Protein AF-A0A1J1IM31-F1 (afdb_monomer_lite)

Foldseek 3Di:
DVVVVLLVLLQVVVVVVVPDPFAAAEEQAQCVLCVVVVDDDQCSCVRRVHHAAHRNDNAHQAEFEDAAFFQDFAQDPVRDTGQLHALLRGDLVNRLVRNLVSCCPRVVDLQRQHAYEYEDDREDLQLVPQDDVSVVNLVVLLVVLCVVPVPDDSVVSSVVSRVSRNVRSCVNLLVSLVSNCVSRVNYQYDYAQPPPQPDDLVDLARDPVSLVVLLVVLSNLLSGQEGEHELAAAPPHDLSSSLSSLLNSLLSRQVSQPPPDPDRRAYEYEYEQAHPHPLHGDDSSSVSSNQCSCVVSDHSYYYYHHDPQSVDQAHPVRHGDPDPDDPPPDPDPVNVVVVVVPDDDDFDFFKWWQFPVDNVDDTQTDRAQKEFAFQAFDPPDDCPRYHYHHDDPPDPPVCNVQTHNTAKMKGFDDDDPPDPVVVVDSDDDPGWIKIAGQGQQFKAWVNRTDHHGDMWTDFAQIFIADVPRGTTGMHGPDDDPCVVVDDPVDSQFWDWADFPDQDPQATKTWIAGRPPRAIKIKGKHWDDDDPVDPDPDPPVVLVVVLVVLLVPDDDLAAWHWDDWDDDPTIIITITHDFALAFQQCVQQPPDPVHSAADLLVLLLLLLLVLVQLVSCVVVQKQQLADARNQWTFRHNDPQTGIYGHDSSVMDRNPDDFDFDQDYDLLLFALVNVVRGGDDSLRVLLSSLQRLVCNQHVDGQFACVVPPDHRNVCRLVLPGDCPDPSSPPPDPQSVVLSPLSSDNDSVSHDDSVVSCVGPSNPDPVSVVSNVVVVVVPPPPDDDDDDDPPDPPPPPPPDDDDDDDDDDDDDDDDDDDDDLDADDPVLVVLLVVLVVQFDWDWADEVNDIFTKGFQQSSLVRLCPDPCCDDPNHCDVDSVSVQVVVQSVLVNQQKWWKDKDFDDPVVVVVPPPPPDDDDDDDDDDDDDDDDDDDDDDDDDDDDDDDPDPDDWTWIHIYHDPDTGGDNDGGTMMTGDDDDDDPVVVVVVVVVVVVVVVVVCLVVDDPVVVVVVVVVVVVVVVVVVVVVVVVVVQVVVQVVVCVVVVNFKRKGAFFQPPDPDDPVCSGPPRIDIDGDDDDDDDDDDDDDDDDDDYDDDDDDDDDDDDDDDDDDDDDDDDDDDDDYDDDDDDDDDDDDDDDDDDDDDDDDDDDDDDDDDDDDDPPRRTDTDDDDPPDDDD

Sequence (1174 aa):
MKIVLIARGLTWLLIELTIVSGFEVYWNIPSFMCKKHQFDFTSLVKNYDILQNEQDNFQGEKITILYDPGMFPALGTNNEKRNGGIPQEGNLTKHLTVYRQHIEELVPDINNNGLVIIDFESWRPIFRQNFGTLTPYKDVSYQIEKQRHPFWPKPYYEAEAVKRFESAGRKYVEETLKLSKLLRPYAKWGYYAFPYCFNKGQNAFCPREVKAENDRMGWMFFHSDMVLPSVYLNEKMKPQERQSMVSARIQEAIRASKSYSRKQKEVYVYIRYVYTDSRKVLSESDLLMVFQSAKSQGANGIILWGSSYDLSSRNRNGKALPELPETQEILTDDDSENLFSQSLSLSTVWAKLYFLPNPKVSVFELRNNKAWIGRDAPSNESTENIDVFVFHDQIPSKYIDRISKCHFTIEREPKESNSFCARESSEKDMSPATLSCAGRNGIFINDEKLLMGEKRMLAHNDIIKLSNYELFRFHYENTPSELHTLPKSCLSKYYIGMQIGSGGCGIVRLIQNLKTSEKFAMKVIRKEINPMVLNRVANNSKILNEVKIMKKLSHFHVLSLIDTFETPECVYIVMEYMEGRDLLHRITQFDPNRKYLSEKDAKFFFLQICRGLKYLHDSFVTHRDIKPDNILLASNDADPLVKISDFGLSKFVALDSMQTVCGTQLYVAPEVLMGGVYTSKVDMWSLGVLLFAMLSGSVPFCDAYGPPDVTTQIKEAKYSFKSRLWNDVSRPAKDLIRKLIQKEPEKRLTIDEVLSHPWLKCLKTISRVQKLYNFNETVVDETEDAELETTLLRKMSGKEKRSSKKKKDEYKDGDEETEKPNKMEFKVAKWLRKNVQVKKTKFLNHNVEYFASGKALDALMSSKFAEGENCLFQNRQSAIDYLDLMLTHKFFHRAKKVPVSEHELKGRSKERTKDQDKDRDIKIKETDAESSHAEEKAEKSEVAPEKKKRKIRLEMHPQQIFIDQLHEPYVWIYDPIPMHYWIFGTLVVIGAIVICLFPLWPPQLRTGVYYLSMTAAGFLVFLLALVILRFILFCIIWIVSGGKHHFWFLPNLTEDVGFIDSFKPLYKHEYKDGSENKKHKKDKTKKKKKESDDEDAPQEKSNKKSKNIEIEEAEESELRQRKGGEVKKAKDEKEEEVKTDEVKNSESESSDSQRSSTGKDFEILEAEEDEDEP

pLDDT: mean 70.59, std 24.36, range [22.34, 98.38]

Radius of gyration: 44.46 Å; chains: 1; bounding box: 105×117×153 Å

Structure (mmCIF, N/CA/C/O backbone):
data_AF-A0A1J1IM31-F1
#
_entry.id   AF-A0A1J1IM31-F1
#
loop_
_atom_site.group_PDB
_atom_site.id
_atom_site.type_symbol
_atom_site.label_atom_id
_atom_site.label_alt_id
_atom_site.label_comp_id
_atom_site.label_asym_id
_atom_site.label_entity_id
_atom_site.label_seq_id
_atom_site.pdbx_PDB_ins_code
_atom_site.Cartn_x
_atom_site.Cartn_y
_atom_site.Cartn_z
_atom_site.occupancy
_atom_site.B_iso_or_equiv
_atom_site.auth_seq_id
_atom_site.auth_comp_id
_atom_site.auth_asym_id
_atom_site.auth_atom_id
_atom_site.pdbx_PDB_model_num
ATOM 1 N N . MET A 1 1 ? 16.036 6.952 15.002 1.00 33.25 1 MET A N 1
ATOM 2 C CA . MET A 1 1 ? 15.791 7.789 16.202 1.00 33.25 1 MET A CA 1
ATOM 3 C C . MET A 1 1 ? 15.367 9.225 15.871 1.00 33.25 1 MET A C 1
ATOM 5 O O . MET A 1 1 ? 14.171 9.454 15.906 1.00 33.25 1 MET A O 1
ATOM 9 N N . LYS A 1 2 ? 16.237 10.177 15.473 1.00 38.31 2 LYS A N 1
ATOM 10 C CA . LYS A 1 2 ? 15.825 11.599 15.297 1.00 38.31 2 LYS A CA 1
ATOM 11 C C . LYS A 1 2 ? 14.635 11.840 14.343 1.00 38.31 2 LYS A C 1
ATOM 13 O O . LYS A 1 2 ? 13.793 12.661 14.662 1.00 38.31 2 LYS A O 1
ATOM 18 N N . ILE A 1 3 ? 14.475 11.071 13.260 1.00 42.56 3 ILE A N 1
ATOM 19 C CA . ILE A 1 3 ? 13.279 11.149 12.382 1.00 42.56 3 ILE A CA 1
ATOM 20 C C . ILE A 1 3 ? 11.983 10.732 13.116 1.00 42.56 3 ILE A C 1
ATOM 22 O O . ILE A 1 3 ? 10.925 11.300 12.879 1.00 42.56 3 ILE A O 1
ATOM 26 N N . VAL A 1 4 ? 12.068 9.795 14.065 1.00 40.09 4 VAL A N 1
ATOM 27 C CA . VAL A 1 4 ? 10.941 9.394 14.929 1.00 40.09 4 VAL A CA 1
ATOM 28 C C . VAL A 1 4 ? 10.645 10.469 15.983 1.00 40.09 4 VAL A C 1
ATOM 30 O O . VAL A 1 4 ? 9.494 10.643 16.357 1.00 40.09 4 VAL A O 1
ATOM 33 N N . LEU A 1 5 ? 11.648 11.243 16.420 1.00 39.81 5 LEU A N 1
ATOM 34 C CA . LEU A 1 5 ? 11.419 12.430 17.254 1.00 39.81 5 LEU A CA 1
ATOM 35 C C . LEU A 1 5 ? 10.743 13.563 16.463 1.00 39.81 5 LEU A C 1
ATOM 37 O O . LEU A 1 5 ? 9.848 14.197 17.004 1.00 39.81 5 LEU A O 1
ATOM 41 N N . ILE A 1 6 ? 11.068 13.752 15.175 1.00 47.41 6 ILE A N 1
ATOM 42 C CA . ILE A 1 6 ? 10.301 14.655 14.291 1.00 47.41 6 ILE A CA 1
ATOM 43 C C . ILE A 1 6 ? 8.835 14.204 14.216 1.00 47.41 6 ILE A C 1
ATOM 45 O O . ILE A 1 6 ? 7.936 15.019 14.390 1.00 47.41 6 ILE A O 1
ATOM 49 N N . ALA A 1 7 ? 8.585 12.907 14.002 1.00 39.25 7 ALA A N 1
ATOM 50 C CA . ALA A 1 7 ? 7.225 12.368 13.975 1.00 39.25 7 ALA A CA 1
ATOM 51 C C . ALA A 1 7 ? 6.497 12.560 15.325 1.00 39.25 7 ALA A C 1
ATOM 53 O O . ALA A 1 7 ? 5.333 12.942 15.346 1.00 39.25 7 ALA A O 1
ATOM 54 N N . ARG A 1 8 ? 7.191 12.390 16.459 1.00 42.47 8 ARG A N 1
ATOM 55 C CA . ARG A 1 8 ? 6.647 12.665 17.802 1.00 42.47 8 ARG A CA 1
ATOM 56 C C . ARG A 1 8 ? 6.399 14.152 18.091 1.00 42.47 8 ARG A C 1
ATOM 58 O O . ARG A 1 8 ? 5.461 14.442 18.815 1.00 42.47 8 ARG A O 1
ATOM 65 N N . GLY A 1 9 ? 7.158 15.084 17.514 1.00 41.62 9 GLY A N 1
ATOM 66 C CA . GLY A 1 9 ? 6.795 16.511 17.535 1.00 41.62 9 GLY A CA 1
ATOM 67 C C . GLY A 1 9 ? 5.565 16.803 16.663 1.00 41.62 9 GLY A C 1
ATOM 68 O O . GLY A 1 9 ? 4.715 17.624 17.002 1.00 41.62 9 GLY A O 1
ATOM 69 N N . LEU A 1 10 ? 5.412 16.063 15.559 1.00 42.75 10 LEU A N 1
ATOM 70 C CA . LEU A 1 10 ? 4.248 16.167 14.682 1.00 42.75 10 LEU A CA 1
ATOM 71 C C . LEU A 1 10 ? 2.947 15.618 15.296 1.00 42.75 10 LEU A C 1
ATOM 73 O O . LEU A 1 10 ? 1.899 16.063 14.845 1.00 42.75 10 LEU A O 1
ATOM 77 N N . THR A 1 11 ? 2.942 14.731 16.307 1.00 43.72 11 THR A N 1
ATOM 78 C CA . THR A 1 11 ? 1.663 14.283 16.915 1.00 43.72 11 THR A CA 1
ATOM 79 C C . THR A 1 11 ? 0.919 15.434 17.574 1.00 43.72 11 THR A C 1
ATOM 81 O O . THR A 1 11 ? -0.252 15.644 17.273 1.00 43.72 11 THR A O 1
ATOM 84 N N . TRP A 1 12 ? 1.588 16.199 18.442 1.00 40.97 12 TRP A N 1
ATOM 85 C CA . TRP A 1 12 ? 0.966 17.306 19.172 1.00 40.97 12 TRP A CA 1
ATOM 86 C C . TRP A 1 12 ? 0.454 18.379 18.202 1.00 40.97 12 TRP A C 1
ATOM 88 O O . TRP A 1 12 ? -0.696 18.808 18.285 1.00 40.97 12 TRP A O 1
ATOM 98 N N . LEU A 1 13 ? 1.265 18.713 17.192 1.00 41.03 13 LEU A N 1
ATOM 99 C CA . LEU A 1 13 ? 0.880 19.670 16.160 1.00 41.03 13 LEU A CA 1
ATOM 100 C C . LEU A 1 13 ? -0.269 19.166 15.274 1.00 41.03 13 LEU A C 1
ATOM 102 O O . LEU A 1 13 ? -1.163 19.934 14.935 1.00 41.03 13 LEU A O 1
ATOM 106 N N . LEU A 1 14 ? -0.280 17.894 14.873 1.00 42.75 14 LEU A N 1
ATOM 107 C CA . LEU A 1 14 ? -1.375 17.364 14.058 1.00 42.75 14 LEU A CA 1
ATOM 108 C C . LEU A 1 14 ? -2.669 17.248 14.873 1.00 42.75 14 LEU A C 1
ATOM 110 O O . LEU A 1 14 ? -3.733 17.515 14.323 1.00 42.75 14 LEU A O 1
ATOM 114 N N . ILE A 1 15 ? -2.601 16.992 16.182 1.00 44.00 15 ILE A N 1
ATOM 115 C CA . ILE A 1 15 ? -3.758 17.069 17.091 1.00 44.00 15 ILE A CA 1
ATOM 116 C C . ILE A 1 15 ? -4.345 18.495 17.140 1.00 44.00 15 ILE A C 1
ATOM 118 O O . ILE A 1 15 ? -5.556 18.640 16.982 1.00 44.00 15 ILE A O 1
ATOM 122 N N . GLU A 1 16 ? -3.531 19.556 17.241 1.00 38.66 16 GLU A N 1
ATOM 123 C CA . GLU A 1 16 ? -4.034 20.942 17.105 1.00 38.66 16 GLU A CA 1
ATOM 124 C C . GLU A 1 16 ? -4.621 21.241 15.709 1.00 38.66 16 GLU A C 1
ATOM 126 O O . GLU A 1 16 ? -5.531 22.062 15.557 1.00 38.66 16 GLU A O 1
ATOM 131 N N . LEU A 1 17 ? -4.108 20.598 14.654 1.00 41.69 17 LEU A N 1
ATOM 132 C CA . LEU A 1 17 ? -4.466 20.918 13.271 1.00 41.69 17 LEU A CA 1
ATOM 133 C C . LEU A 1 17 ? -5.601 20.059 12.673 1.00 41.69 17 LEU A C 1
ATOM 135 O O . LEU A 1 17 ? -6.150 20.482 11.652 1.00 41.69 17 LEU A O 1
ATOM 139 N N . THR A 1 18 ? -6.004 18.933 13.268 1.00 39.03 18 THR A N 1
ATOM 140 C CA . THR A 1 18 ? -6.942 17.953 12.655 1.00 39.03 18 THR A CA 1
ATOM 141 C C . THR A 1 18 ? -8.434 18.168 12.950 1.00 39.03 18 THR A C 1
ATOM 143 O O . THR A 1 18 ? -9.268 17.357 12.557 1.00 39.03 18 THR A O 1
ATOM 146 N N . ILE A 1 19 ? -8.823 19.307 13.534 1.00 40.06 19 ILE A N 1
ATOM 147 C CA . ILE A 1 19 ? -10.242 19.656 13.774 1.00 40.06 19 ILE A CA 1
ATOM 148 C C . ILE A 1 19 ? -11.024 19.952 12.464 1.00 40.06 19 ILE A C 1
ATOM 150 O O . ILE A 1 19 ? -12.250 20.045 12.474 1.00 40.06 19 ILE A O 1
ATOM 154 N N . VAL A 1 20 ? -10.351 20.079 11.311 1.00 35.28 20 VAL A N 1
ATOM 155 C CA . VAL A 1 20 ? -10.982 20.411 10.017 1.00 35.28 20 VAL A CA 1
ATOM 156 C C . VAL A 1 20 ? -10.541 19.445 8.917 1.00 35.28 20 VAL A C 1
ATOM 158 O O . VAL A 1 20 ? -9.349 19.269 8.678 1.00 35.28 20 VAL A O 1
ATOM 161 N N . SER A 1 21 ? -11.510 18.872 8.202 1.00 49.94 21 SER A N 1
ATOM 162 C CA . SER A 1 21 ? -11.290 17.981 7.057 1.00 49.94 21 SER A CA 1
ATOM 163 C C . SER A 1 21 ? -10.630 18.688 5.865 1.00 49.94 21 SER A C 1
ATOM 165 O O . SER A 1 21 ? -11.084 19.763 5.468 1.00 49.94 21 SER A O 1
ATOM 167 N N . GLY A 1 22 ? -9.653 18.035 5.222 1.00 66.00 22 GLY A N 1
ATOM 168 C CA . GLY A 1 22 ? -9.114 18.452 3.916 1.00 66.00 22 GLY A CA 1
ATOM 169 C C . GLY A 1 22 ? -7.699 19.046 3.909 1.00 66.00 22 GLY A C 1
ATOM 170 O O . GLY A 1 22 ? -7.373 19.773 2.970 1.00 66.00 22 GLY A O 1
ATOM 171 N N . PHE A 1 23 ? -6.872 18.755 4.920 1.00 84.19 23 PHE A N 1
ATOM 172 C CA . PHE A 1 23 ? -5.430 19.030 4.902 1.00 84.19 23 PHE A CA 1
ATOM 173 C C . PHE A 1 23 ? -4.646 17.726 5.104 1.00 84.19 23 PHE A C 1
ATOM 175 O O . PHE A 1 23 ? -4.686 17.150 6.186 1.00 84.19 23 PHE A O 1
ATOM 182 N N . GLU A 1 24 ? -3.959 17.254 4.065 1.00 89.12 24 GLU A N 1
ATOM 183 C CA . GLU A 1 24 ? -3.308 15.935 4.026 1.00 89.12 24 GLU A CA 1
ATOM 184 C C . GLU A 1 24 ? -1.781 16.049 4.202 1.00 89.12 24 GLU A C 1
ATOM 186 O O . GLU A 1 24 ? -1.152 16.982 3.699 1.00 89.12 24 GLU A O 1
ATOM 191 N N . VAL A 1 25 ? -1.139 15.082 4.861 1.00 89.38 25 VAL A N 1
ATOM 192 C CA . VAL A 1 25 ? 0.332 15.006 4.930 1.00 89.38 25 VAL A CA 1
ATOM 193 C C . VAL A 1 25 ? 0.784 13.696 4.306 1.00 89.38 25 VAL A C 1
ATOM 195 O O . VAL A 1 25 ? 0.354 12.637 4.738 1.00 89.38 25 VAL A O 1
ATOM 198 N N . TYR A 1 26 ? 1.653 13.754 3.300 1.00 92.06 26 TYR A N 1
ATOM 199 C CA . TYR A 1 26 ? 2.140 12.591 2.559 1.00 92.06 26 TYR A CA 1
ATOM 200 C C . TYR A 1 26 ? 3.594 12.264 2.898 1.00 92.06 26 TYR A C 1
ATOM 202 O O . TYR A 1 26 ? 4.446 13.153 2.976 1.00 92.06 26 TYR A O 1
ATOM 210 N N . TRP A 1 27 ? 3.900 10.975 3.016 1.00 90.69 27 TRP A N 1
ATOM 211 C CA . TRP A 1 27 ? 5.242 10.451 3.227 1.00 90.69 27 TRP A CA 1
ATOM 212 C C . TRP A 1 27 ? 5.886 10.007 1.911 1.00 90.69 27 TRP A C 1
ATOM 214 O O . TRP A 1 27 ? 5.478 9.025 1.295 1.00 90.69 27 TRP A O 1
ATOM 224 N N . ASN A 1 28 ? 6.938 10.710 1.493 1.00 92.81 28 ASN A N 1
ATOM 225 C CA . ASN A 1 28 ? 7.751 10.381 0.321 1.00 92.81 28 ASN A CA 1
ATOM 226 C C . ASN A 1 28 ? 9.252 10.375 0.681 1.00 92.81 28 ASN A C 1
ATOM 228 O O . ASN A 1 28 ? 10.106 10.909 -0.028 1.00 92.81 28 ASN A O 1
ATOM 232 N N . ILE A 1 29 ? 9.568 9.767 1.827 1.00 89.38 29 ILE A N 1
ATOM 233 C CA . ILE A 1 29 ? 10.926 9.486 2.308 1.00 89.38 29 ILE A CA 1
ATOM 234 C C . ILE A 1 29 ? 11.205 7.983 2.090 1.00 89.38 29 ILE A C 1
ATOM 236 O O . ILE A 1 29 ? 10.340 7.164 2.391 1.00 89.38 29 ILE A O 1
ATOM 240 N N . PRO A 1 30 ? 12.388 7.575 1.589 1.00 85.94 30 PRO A N 1
ATOM 241 C CA . PRO A 1 30 ? 12.708 6.174 1.286 1.00 85.94 30 PRO A CA 1
ATOM 242 C C . PRO A 1 30 ? 13.065 5.335 2.533 1.00 85.94 30 PRO A C 1
ATOM 244 O O . PRO A 1 30 ? 14.094 4.657 2.577 1.00 85.94 30 PRO A O 1
ATOM 247 N N . SER A 1 31 ? 12.215 5.364 3.561 1.00 82.62 31 SER A N 1
ATOM 248 C CA . SER A 1 31 ? 12.394 4.659 4.842 1.00 82.62 31 SER A CA 1
ATOM 249 C C . SER A 1 31 ? 12.451 3.136 4.734 1.00 82.62 31 SER A C 1
ATOM 251 O O . SER A 1 31 ? 13.067 2.507 5.596 1.00 82.62 31 SER A O 1
ATOM 253 N N . PHE A 1 32 ? 11.978 2.536 3.636 1.00 80.12 32 PHE A N 1
ATOM 254 C CA . PHE A 1 32 ? 12.187 1.111 3.357 1.00 80.12 32 PHE A CA 1
ATOM 255 C C . PHE A 1 32 ? 13.677 0.721 3.421 1.00 80.12 32 PHE A C 1
ATOM 257 O O . PHE A 1 32 ? 14.025 -0.388 3.834 1.00 80.12 32 PHE A O 1
ATOM 264 N N . MET A 1 33 ? 14.581 1.656 3.095 1.00 76.44 33 MET A N 1
ATOM 265 C CA . MET A 1 33 ? 16.032 1.480 3.200 1.00 76.44 33 MET A CA 1
ATOM 266 C C . MET A 1 33 ? 16.530 1.278 4.639 1.00 76.44 33 MET A C 1
ATOM 268 O O . MET A 1 33 ? 17.651 0.789 4.817 1.00 76.44 33 MET A O 1
ATOM 272 N N . CYS A 1 34 ? 15.733 1.653 5.643 1.00 72.50 34 CYS A N 1
ATOM 273 C CA . CYS A 1 34 ? 16.021 1.536 7.071 1.00 72.50 34 CYS A CA 1
ATOM 274 C C . CYS A 1 34 ? 15.518 0.224 7.694 1.00 72.50 34 CYS A C 1
ATOM 276 O O . CYS A 1 34 ? 16.043 -0.165 8.737 1.00 72.50 34 CYS A O 1
ATOM 278 N N . LYS A 1 35 ? 14.617 -0.520 7.031 1.00 72.06 35 LYS A N 1
ATOM 279 C CA . LYS A 1 35 ? 14.131 -1.834 7.505 1.00 72.06 35 LYS A CA 1
ATOM 280 C C . LYS A 1 35 ? 15.269 -2.832 7.752 1.00 72.06 35 LYS A C 1
ATOM 282 O O . LYS A 1 35 ? 15.269 -3.554 8.744 1.00 72.06 35 LYS A O 1
ATOM 287 N N . LYS A 1 36 ? 16.311 -2.801 6.909 1.00 69.06 36 LYS A N 1
ATOM 288 C CA . LYS A 1 36 ? 17.551 -3.596 7.073 1.00 69.06 36 LYS A CA 1
ATOM 289 C C . LYS A 1 36 ? 18.351 -3.265 8.348 1.00 69.06 36 LYS A C 1
ATOM 291 O O . LYS A 1 36 ? 19.235 -4.024 8.727 1.00 69.06 36 LYS A O 1
ATOM 296 N N . HIS A 1 37 ? 18.058 -2.128 8.979 1.00 61.88 37 HIS A N 1
ATOM 297 C CA . HIS A 1 37 ? 18.622 -1.655 10.244 1.00 61.88 37 HIS A CA 1
ATOM 298 C C . HIS A 1 37 ? 17.600 -1.728 11.395 1.00 61.88 37 HIS A C 1
ATOM 300 O O . HIS A 1 37 ? 17.783 -1.061 12.405 1.00 61.88 37 HIS A O 1
ATOM 306 N N . GLN A 1 38 ? 16.526 -2.516 11.241 1.00 61.84 38 GLN A N 1
ATOM 307 C CA . GLN A 1 38 ? 15.470 -2.733 12.243 1.00 61.84 38 GLN A CA 1
ATOM 308 C C . GLN A 1 38 ? 14.663 -1.476 12.634 1.00 61.84 38 GLN A C 1
ATOM 310 O O . GLN A 1 38 ? 13.872 -1.520 13.571 1.00 61.84 38 GLN A O 1
ATOM 315 N N . PHE A 1 39 ? 14.796 -0.372 11.891 1.00 62.12 39 PHE A N 1
ATOM 316 C CA . PHE A 1 39 ? 13.890 0.769 12.005 1.00 62.12 39 PHE A CA 1
ATOM 317 C C . PHE A 1 39 ? 12.726 0.588 11.034 1.00 62.12 39 PHE A C 1
ATOM 319 O O . PHE A 1 39 ? 12.915 0.682 9.818 1.00 62.12 39 PHE A O 1
ATOM 326 N N . ASP A 1 40 ? 11.539 0.345 11.582 1.00 70.81 40 ASP A N 1
ATOM 327 C CA . ASP A 1 40 ? 10.299 0.311 10.818 1.00 70.81 40 ASP A CA 1
ATOM 328 C C . ASP A 1 40 ? 9.595 1.679 10.829 1.00 70.81 40 ASP A C 1
ATOM 330 O O . ASP A 1 40 ? 9.608 2.408 11.822 1.00 70.81 40 ASP A O 1
ATOM 334 N N . PHE A 1 41 ? 8.991 2.007 9.692 1.00 73.06 41 PHE A N 1
ATOM 335 C CA . PHE A 1 41 ? 8.219 3.217 9.434 1.00 73.06 41 PHE A CA 1
ATOM 336 C C . PHE A 1 41 ? 6.851 2.895 8.805 1.00 73.06 41 PHE A C 1
ATOM 338 O O . PHE A 1 41 ? 6.126 3.818 8.465 1.00 73.06 41 PHE A O 1
ATOM 345 N N . THR A 1 42 ? 6.448 1.625 8.662 1.00 73.38 42 THR A N 1
ATOM 346 C CA . THR A 1 42 ? 5.143 1.229 8.075 1.00 73.38 42 THR A CA 1
ATOM 347 C C . THR A 1 42 ? 3.912 1.728 8.840 1.00 73.38 42 THR A C 1
ATOM 349 O O . THR A 1 42 ? 2.799 1.700 8.320 1.00 73.38 42 THR A O 1
ATOM 352 N N . SER A 1 43 ? 4.089 2.188 10.078 1.00 65.38 43 SER A N 1
ATOM 353 C CA . SER A 1 43 ? 3.017 2.646 10.962 1.00 65.38 43 SER A CA 1
ATOM 354 C C . SER A 1 43 ? 2.750 4.157 10.899 1.00 65.38 43 SER A C 1
ATOM 356 O O . SER A 1 43 ? 2.027 4.672 11.751 1.00 65.38 43 SER A O 1
ATOM 358 N N . LEU A 1 44 ? 3.297 4.899 9.923 1.00 63.47 44 LEU A N 1
ATOM 359 C CA . LEU A 1 44 ? 3.196 6.366 9.931 1.00 63.47 44 LEU A CA 1
ATOM 360 C C . LEU A 1 44 ? 1.770 6.893 9.716 1.00 63.47 44 LEU A C 1
ATOM 362 O O . LEU A 1 44 ? 1.368 7.809 10.435 1.00 63.47 44 LEU A O 1
ATOM 366 N N . VAL A 1 45 ? 0.977 6.266 8.837 1.00 58.66 45 VAL A N 1
ATOM 367 C CA . VAL A 1 45 ? -0.468 6.564 8.718 1.00 58.66 45 VAL A CA 1
ATOM 368 C C . VAL A 1 45 ? -1.160 6.326 10.061 1.00 58.66 45 VAL A C 1
ATOM 370 O O . VAL A 1 45 ? -1.881 7.176 10.570 1.00 58.66 45 VAL A O 1
ATOM 373 N N . LYS A 1 46 ? -0.884 5.165 10.669 1.00 56.75 46 LYS A N 1
ATOM 374 C CA . LYS A 1 46 ? -1.566 4.671 11.871 1.00 56.75 46 LYS A CA 1
ATOM 375 C C . LYS A 1 46 ? -1.244 5.485 13.130 1.00 56.75 46 LYS A C 1
ATOM 377 O O . LYS A 1 46 ? -2.057 5.519 14.048 1.00 56.75 46 LYS A O 1
ATOM 382 N N . ASN A 1 47 ? -0.058 6.088 13.196 1.00 53.62 47 ASN A N 1
ATOM 383 C CA . ASN A 1 47 ? 0.460 6.763 14.390 1.00 53.62 47 ASN A CA 1
ATOM 384 C C . ASN A 1 47 ? 0.432 8.297 14.294 1.00 53.62 47 ASN A C 1
ATOM 386 O O . ASN A 1 47 ? 0.467 8.958 15.329 1.00 53.62 47 ASN A O 1
ATOM 390 N N . TYR A 1 48 ? 0.417 8.857 13.079 1.00 61.94 48 TYR A N 1
ATOM 391 C CA . TYR A 1 48 ? 0.603 10.294 12.843 1.00 61.94 48 TYR A CA 1
ATOM 392 C C . TYR A 1 48 ? -0.339 10.873 11.769 1.00 61.94 48 TYR A C 1
ATOM 394 O O . TYR A 1 48 ? -0.174 12.032 11.415 1.00 61.94 48 TYR A O 1
ATOM 402 N N . ASP A 1 49 ? -1.280 10.096 11.214 1.00 69.75 49 ASP A N 1
ATOM 403 C CA . ASP A 1 49 ? -2.146 10.485 10.077 1.00 69.75 49 ASP A CA 1
ATOM 404 C C . ASP A 1 49 ? -1.368 10.952 8.822 1.00 69.75 49 ASP A C 1
ATOM 406 O O . ASP A 1 49 ? -1.845 11.724 7.991 1.00 69.75 49 ASP A O 1
ATOM 410 N N . ILE A 1 50 ? -0.125 10.472 8.670 1.00 80.25 50 ILE A N 1
ATOM 411 C CA . ILE A 1 50 ? 0.719 10.768 7.508 1.00 80.25 50 ILE A CA 1
ATOM 412 C C . ILE A 1 50 ? 0.488 9.686 6.448 1.00 80.25 50 ILE A C 1
ATOM 414 O O . ILE A 1 50 ? 0.969 8.562 6.587 1.00 80.25 50 ILE A O 1
ATOM 418 N N . LEU A 1 51 ? -0.211 10.041 5.369 1.00 86.56 51 LEU A N 1
ATOM 419 C CA . LEU A 1 51 ? -0.511 9.195 4.216 1.00 86.56 51 LEU A CA 1
ATOM 420 C C . LEU A 1 51 ? 0.770 8.629 3.587 1.00 86.56 51 LEU A C 1
ATOM 422 O O . LEU A 1 51 ? 1.622 9.350 3.071 1.00 86.56 51 LEU A O 1
ATOM 426 N N . GLN A 1 52 ? 0.880 7.310 3.595 1.00 89.00 52 GLN A N 1
ATOM 427 C CA . GLN A 1 52 ? 2.045 6.539 3.180 1.00 89.00 52 GLN A CA 1
ATOM 428 C C . GLN A 1 52 ? 1.550 5.357 2.349 1.00 89.00 52 GLN A C 1
ATOM 430 O O . GLN A 1 52 ? 0.482 4.817 2.639 1.00 89.00 52 GLN A O 1
ATOM 435 N N . ASN A 1 53 ? 2.314 4.964 1.330 1.00 89.62 53 ASN A N 1
ATOM 436 C CA . ASN A 1 53 ? 2.001 3.769 0.547 1.00 89.62 53 ASN A CA 1
ATOM 437 C C . ASN A 1 53 ? 2.020 2.510 1.417 1.00 89.62 53 ASN A C 1
ATOM 439 O O . ASN A 1 53 ? 2.764 2.429 2.404 1.00 89.62 53 ASN A O 1
ATOM 443 N N . GLU A 1 54 ? 1.278 1.492 0.988 1.00 85.81 54 GLU A N 1
ATOM 444 C CA . GLU A 1 54 ? 1.295 0.186 1.634 1.00 85.81 54 GLU A CA 1
ATOM 445 C C . GLU A 1 54 ? 2.724 -0.343 1.813 1.00 85.81 54 GLU A C 1
ATOM 447 O O . GLU A 1 54 ? 3.593 -0.221 0.944 1.00 85.81 54 GLU A O 1
ATOM 452 N N . GLN A 1 55 ? 2.963 -0.932 2.985 1.00 82.31 55 GLN A N 1
ATOM 453 C CA . GLN A 1 55 ? 4.249 -1.497 3.388 1.00 82.31 55 GLN A CA 1
ATOM 454 C C . GLN A 1 55 ? 5.439 -0.515 3.328 1.00 82.31 55 GLN A C 1
ATOM 456 O O . GLN A 1 55 ? 6.569 -0.980 3.218 1.00 82.31 55 GLN A O 1
ATOM 461 N N . ASP A 1 56 ? 5.255 0.809 3.445 1.00 82.25 56 ASP A N 1
ATOM 462 C CA . ASP A 1 56 ? 6.352 1.800 3.324 1.00 82.25 56 ASP A CA 1
ATOM 463 C C . ASP A 1 56 ? 7.089 1.712 1.967 1.00 82.25 56 ASP A C 1
ATOM 465 O O . ASP A 1 56 ? 8.286 1.984 1.855 1.00 82.25 56 ASP A O 1
ATOM 469 N N . ASN A 1 57 ? 6.386 1.285 0.913 1.00 85.19 57 ASN A N 1
ATOM 470 C CA . ASN A 1 57 ? 6.943 1.248 -0.434 1.00 85.19 57 ASN A CA 1
ATOM 471 C C . ASN A 1 57 ? 7.162 2.676 -0.961 1.00 85.19 57 ASN A C 1
ATOM 473 O O . ASN A 1 57 ? 6.333 3.565 -0.781 1.00 85.19 57 ASN A O 1
ATOM 477 N N . PHE A 1 58 ? 8.288 2.927 -1.632 1.00 82.75 58 PHE A N 1
ATOM 478 C CA . PHE A 1 58 ? 8.629 4.285 -2.086 1.00 82.75 58 PHE A CA 1
ATOM 479 C C . PHE A 1 58 ? 7.781 4.778 -3.277 1.00 82.75 58 PHE A C 1
ATOM 481 O O . PHE A 1 58 ? 7.694 5.977 -3.543 1.00 82.75 58 PHE A O 1
ATOM 488 N N . GLN A 1 59 ? 7.146 3.841 -3.975 1.00 85.44 59 GLN A N 1
ATOM 489 C CA . GLN A 1 59 ? 6.153 4.055 -5.023 1.00 85.44 59 GLN A CA 1
ATOM 490 C C . GLN A 1 59 ? 4.969 3.133 -4.703 1.00 85.44 59 GLN A C 1
ATOM 492 O O . GLN A 1 59 ? 5.172 2.041 -4.169 1.00 85.44 59 GLN A O 1
ATOM 497 N N . GLY A 1 60 ? 3.746 3.585 -4.962 1.00 87.25 60 GLY A N 1
ATOM 498 C CA . GLY A 1 60 ? 2.529 2.903 -4.531 1.00 87.25 60 GLY A CA 1
ATOM 499 C C . GLY A 1 60 ? 1.258 3.729 -4.728 1.00 87.25 60 GLY A C 1
ATOM 500 O O . GLY A 1 60 ? 1.156 4.562 -5.635 1.00 87.25 60 GLY A O 1
ATOM 501 N N . GLU A 1 61 ? 0.264 3.454 -3.890 1.00 88.88 61 GLU A N 1
ATOM 502 C CA . GLU A 1 61 ? -1.133 3.846 -4.073 1.00 88.88 61 GLU A CA 1
ATOM 503 C C . GLU A 1 61 ? -1.533 5.169 -3.397 1.00 88.88 61 GLU A C 1
ATOM 505 O O . GLU A 1 61 ? -2.596 5.702 -3.706 1.00 88.88 61 GLU A O 1
ATOM 510 N N . LYS A 1 62 ? -0.694 5.743 -2.518 1.00 92.75 62 LYS A N 1
ATOM 511 C CA . LYS A 1 62 ? -0.877 7.121 -2.011 1.00 92.75 62 LYS A CA 1
ATOM 512 C C . LYS A 1 62 ? -0.047 8.130 -2.787 1.00 92.75 62 LYS A C 1
ATOM 514 O O . LYS A 1 62 ? -0.555 9.195 -3.135 1.00 92.75 62 LYS A O 1
ATOM 519 N N . ILE A 1 63 ? 1.231 7.826 -3.012 1.00 94.94 63 ILE A N 1
ATOM 520 C CA . ILE A 1 63 ? 2.193 8.745 -3.615 1.00 94.94 63 ILE A CA 1
ATOM 521 C C . ILE A 1 63 ? 3.308 8.010 -4.367 1.00 94.94 63 ILE A C 1
ATOM 523 O O . ILE A 1 63 ? 4.031 7.187 -3.810 1.00 94.94 63 ILE A O 1
ATOM 527 N N . THR A 1 64 ? 3.494 8.356 -5.638 1.00 95.06 64 THR A N 1
ATOM 528 C CA . THR A 1 64 ? 4.567 7.835 -6.490 1.00 95.06 64 THR A CA 1
ATOM 529 C C . THR A 1 64 ? 5.332 8.988 -7.121 1.00 95.06 64 THR A C 1
ATOM 531 O O . THR A 1 64 ? 4.762 9.797 -7.848 1.00 95.06 64 THR A O 1
ATOM 534 N N . ILE A 1 65 ? 6.640 9.051 -6.871 1.00 94.38 65 ILE A N 1
ATOM 535 C CA . ILE A 1 65 ? 7.542 9.984 -7.552 1.00 94.38 65 ILE A CA 1
ATOM 536 C C . ILE A 1 65 ? 8.288 9.259 -8.675 1.00 94.38 65 ILE A C 1
ATOM 538 O O . ILE A 1 65 ? 8.804 8.152 -8.495 1.00 94.38 65 ILE A O 1
ATOM 542 N N . LEU A 1 66 ? 8.315 9.882 -9.848 1.00 95.25 66 LEU A N 1
ATOM 543 C CA . LEU A 1 66 ? 8.956 9.385 -11.057 1.00 95.25 66 LEU A CA 1
ATOM 544 C C . LEU A 1 66 ? 10.190 10.247 -11.328 1.00 95.25 66 LEU A C 1
ATOM 546 O O . LEU A 1 66 ? 10.054 11.371 -11.807 1.00 95.25 66 LEU A O 1
ATOM 550 N N . TYR A 1 67 ? 11.380 9.732 -11.013 1.00 91.75 67 TYR A N 1
ATOM 551 C CA . TYR A 1 67 ? 12.642 10.437 -11.250 1.00 91.75 67 TYR A CA 1
ATOM 552 C C . TYR A 1 67 ? 13.042 10.378 -12.731 1.00 91.75 67 TYR A C 1
ATOM 554 O O . TYR A 1 67 ? 13.290 9.298 -13.264 1.00 91.75 67 TYR A O 1
ATOM 562 N N . ASP A 1 68 ? 13.112 11.546 -13.373 1.00 91.62 68 ASP A N 1
ATOM 563 C CA . ASP A 1 68 ? 13.566 11.782 -14.753 1.00 91.62 68 ASP A CA 1
ATOM 564 C C . ASP A 1 68 ? 13.035 10.770 -15.808 1.00 91.62 68 ASP A C 1
ATOM 566 O O . ASP A 1 68 ? 13.814 10.149 -16.539 1.00 91.62 68 ASP A O 1
ATOM 570 N N . PRO A 1 69 ? 11.705 10.543 -15.877 1.00 94.94 69 PRO A N 1
ATOM 571 C CA . PRO A 1 69 ? 11.112 9.416 -16.595 1.00 94.94 69 PRO A CA 1
ATOM 572 C C . PRO A 1 69 ? 11.066 9.595 -18.119 1.00 94.94 69 PRO A C 1
ATOM 574 O O . PRO A 1 69 ? 10.996 10.703 -18.659 1.00 94.94 69 PRO A O 1
ATOM 577 N N . GLY A 1 70 ? 11.012 8.471 -18.838 1.00 95.56 70 GLY A N 1
ATOM 578 C CA . GLY A 1 70 ? 11.088 8.462 -20.295 1.00 95.56 70 GLY A CA 1
ATOM 579 C C . GLY A 1 70 ? 12.488 8.837 -20.784 1.00 95.56 70 GLY A C 1
ATOM 580 O O . GLY A 1 70 ? 13.494 8.436 -20.211 1.00 95.56 70 GLY A O 1
ATOM 581 N N . MET A 1 71 ? 12.566 9.616 -21.865 1.00 95.44 71 MET A N 1
ATOM 582 C CA . MET A 1 71 ? 13.841 10.114 -22.411 1.00 95.44 71 MET A CA 1
ATOM 583 C C . MET A 1 71 ? 13.821 11.636 -22.584 1.00 95.44 71 MET A C 1
ATOM 585 O O . MET A 1 71 ? 13.885 12.137 -23.709 1.00 95.44 71 MET A O 1
ATOM 589 N N . PHE A 1 72 ? 13.675 12.393 -21.490 1.00 96.62 72 PHE A N 1
ATOM 590 C CA . PHE A 1 72 ? 13.789 13.858 -21.553 1.00 96.62 72 PHE A CA 1
ATOM 591 C C . PHE A 1 72 ? 15.166 14.275 -22.116 1.00 96.62 72 PHE A C 1
ATOM 593 O O . PHE A 1 72 ? 16.186 13.729 -21.678 1.00 96.62 72 PHE A O 1
ATOM 600 N N . PRO A 1 73 ? 15.237 15.221 -23.071 1.00 96.94 73 PRO A N 1
ATOM 601 C CA . PRO A 1 73 ? 16.504 15.735 -23.585 1.00 96.94 73 PRO A CA 1
ATOM 602 C C . PRO A 1 73 ? 17.353 16.339 -22.463 1.00 96.94 73 PRO A C 1
ATOM 604 O O . PRO A 1 73 ? 16.854 17.186 -21.727 1.00 96.94 73 PRO A O 1
ATOM 607 N N . ALA A 1 74 ? 18.600 15.890 -22.304 1.00 94.88 74 ALA A N 1
ATOM 608 C CA . ALA A 1 74 ? 19.472 16.325 -21.210 1.00 94.88 74 ALA A CA 1
ATOM 609 C C . ALA A 1 74 ? 20.964 16.309 -21.584 1.00 94.88 74 ALA A C 1
ATOM 611 O O . ALA A 1 74 ? 21.427 15.440 -22.330 1.00 94.88 74 ALA A O 1
ATOM 612 N N . LEU A 1 75 ? 21.717 17.262 -21.033 1.00 92.19 75 LEU A N 1
ATOM 613 C CA . LEU A 1 75 ? 23.168 17.392 -21.167 1.00 92.19 75 LEU A CA 1
ATOM 614 C C . LEU A 1 75 ? 23.870 16.693 -19.989 1.00 92.19 75 LEU A C 1
ATOM 616 O O . LEU A 1 75 ? 23.666 17.064 -18.833 1.00 92.19 75 LEU A O 1
ATOM 620 N N . GLY A 1 76 ? 24.693 15.687 -20.289 1.00 81.69 76 GLY A N 1
ATOM 621 C CA . GLY A 1 76 ? 25.551 14.989 -19.328 1.00 81.69 76 GLY A CA 1
ATOM 622 C C . GLY A 1 76 ? 26.881 15.711 -19.079 1.00 81.69 76 GLY A C 1
ATOM 623 O O . GLY A 1 76 ? 27.245 16.648 -19.789 1.00 81.69 76 GLY A O 1
ATOM 624 N N . THR A 1 77 ? 27.647 15.253 -18.084 1.00 72.88 77 THR A N 1
ATOM 625 C CA . THR A 1 77 ? 28.903 15.908 -17.655 1.00 72.88 77 THR A CA 1
ATOM 626 C C . THR A 1 77 ? 30.018 15.887 -18.702 1.00 72.88 77 THR A C 1
ATOM 628 O O . THR A 1 77 ? 30.898 16.740 -18.665 1.00 72.88 77 THR A O 1
ATOM 631 N N . ASN A 1 78 ? 29.978 14.934 -19.638 1.00 68.31 78 ASN A N 1
ATOM 632 C CA . ASN A 1 78 ? 31.061 14.649 -20.585 1.00 68.31 78 ASN A CA 1
ATOM 633 C C . ASN A 1 78 ? 30.706 15.077 -22.027 1.00 68.31 78 ASN A C 1
ATOM 635 O O . ASN A 1 78 ? 31.084 14.406 -22.983 1.00 68.31 78 ASN A O 1
ATOM 639 N N . ASN A 1 79 ? 29.914 16.146 -22.197 1.00 66.56 79 ASN A N 1
ATOM 640 C CA . ASN A 1 79 ? 29.261 16.545 -23.463 1.00 66.56 79 ASN A CA 1
ATOM 641 C C . ASN A 1 79 ? 28.283 15.506 -24.062 1.00 66.56 79 ASN A C 1
ATOM 643 O O . ASN A 1 79 ? 27.780 15.694 -25.173 1.00 66.56 79 ASN A O 1
ATOM 647 N N . GLU A 1 80 ? 27.963 14.439 -23.330 1.00 82.19 80 GLU A N 1
ATOM 648 C CA . GLU A 1 80 ? 26.963 13.443 -23.721 1.00 82.19 80 GLU A CA 1
ATOM 649 C C . GLU A 1 80 ? 25.568 14.080 -23.835 1.00 82.19 80 GLU A C 1
ATOM 651 O O . GLU A 1 80 ? 25.114 14.792 -22.938 1.00 82.19 80 GLU A O 1
ATOM 656 N N . LYS A 1 81 ? 24.866 13.823 -24.945 1.00 91.19 81 LYS A N 1
ATOM 657 C CA . LYS A 1 81 ? 23.545 14.403 -25.235 1.00 91.19 81 LYS A CA 1
ATOM 658 C C . LYS A 1 81 ? 22.461 13.330 -25.190 1.00 91.19 81 LYS A C 1
ATOM 660 O O . LYS A 1 81 ? 22.179 12.683 -26.202 1.00 91.19 81 LYS A O 1
ATOM 665 N N . ARG A 1 82 ? 21.801 13.156 -24.040 1.00 93.50 82 ARG A N 1
ATOM 666 C CA . ARG A 1 82 ? 20.628 12.273 -23.946 1.00 93.50 82 ARG A CA 1
ATOM 667 C C . ARG A 1 82 ? 19.499 12.867 -24.785 1.00 93.50 82 ARG A C 1
ATOM 669 O O . ARG A 1 82 ? 19.138 14.023 -24.589 1.00 93.50 82 ARG A O 1
ATOM 676 N N . ASN A 1 83 ? 18.968 12.082 -25.725 1.00 95.81 83 ASN A N 1
ATOM 677 C CA . ASN A 1 83 ? 17.892 12.462 -26.653 1.00 95.81 83 ASN A CA 1
ATOM 678 C C . ASN A 1 83 ? 18.057 13.883 -27.245 1.00 95.81 83 ASN A C 1
ATOM 680 O O . ASN A 1 83 ? 17.215 14.745 -27.030 1.00 95.81 83 ASN A O 1
ATOM 684 N N . GLY A 1 84 ? 19.178 14.155 -27.922 1.00 92.25 84 GLY A N 1
ATOM 685 C CA . GLY A 1 84 ? 19.472 15.466 -28.531 1.00 92.25 84 GLY A CA 1
ATOM 686 C C . GLY A 1 84 ? 20.037 16.519 -27.566 1.00 92.25 84 GLY A C 1
ATOM 687 O O . GLY A 1 84 ? 20.642 17.497 -28.001 1.00 92.25 84 GLY A O 1
ATOM 688 N N . GLY A 1 85 ? 19.925 16.302 -26.254 1.00 94.81 85 GLY A N 1
ATOM 689 C CA . GLY A 1 85 ? 20.510 17.140 -25.204 1.00 94.81 85 GLY A CA 1
ATOM 690 C C . GLY A 1 85 ? 19.683 18.371 -24.832 1.00 94.81 85 GLY A C 1
ATOM 691 O O . GLY A 1 85 ? 19.648 18.739 -23.665 1.00 94.81 85 GLY A O 1
ATOM 692 N N . ILE A 1 86 ? 18.977 18.970 -25.792 1.00 96.06 86 ILE A N 1
ATOM 693 C CA . ILE A 1 86 ? 18.082 20.124 -25.608 1.00 96.06 86 ILE A CA 1
ATOM 694 C C . ILE A 1 86 ? 16.726 19.846 -26.285 1.00 96.06 86 ILE A C 1
ATOM 696 O O . ILE A 1 86 ? 16.694 19.106 -27.274 1.00 96.06 86 ILE A O 1
ATOM 700 N N . PRO A 1 87 ? 15.599 20.399 -25.793 1.00 97.38 87 PRO A N 1
ATOM 701 C CA . PRO A 1 87 ? 14.264 20.005 -26.244 1.00 97.38 87 PRO A CA 1
ATOM 702 C C . PRO A 1 87 ? 14.030 20.179 -27.749 1.00 97.38 87 PRO A C 1
ATOM 704 O O . PRO A 1 87 ? 13.391 19.326 -28.361 1.00 97.38 87 PRO A O 1
ATOM 707 N N . GLN A 1 88 ? 14.579 21.227 -28.372 1.00 96.44 88 GLN A N 1
ATOM 708 C CA . GLN A 1 88 ? 14.379 21.510 -29.799 1.00 96.44 88 GLN A CA 1
ATOM 709 C C . GLN A 1 88 ? 15.188 20.628 -30.765 1.00 96.44 88 GLN A C 1
ATOM 711 O O . GLN A 1 88 ? 15.015 20.763 -31.974 1.00 96.44 88 GLN A O 1
ATOM 716 N N . GLU A 1 89 ? 16.034 19.732 -30.244 1.00 96.88 89 GLU A N 1
ATOM 717 C CA . GLU A 1 89 ? 16.811 18.741 -31.009 1.00 96.88 89 GLU A CA 1
ATOM 718 C C . GLU A 1 89 ? 16.505 17.289 -30.585 1.00 96.88 89 GLU A C 1
ATOM 720 O O . GLU A 1 89 ? 17.119 16.345 -31.083 1.00 96.88 89 GLU A O 1
ATOM 725 N N . GLY A 1 90 ? 15.577 17.087 -29.643 1.00 95.94 90 GLY A N 1
ATOM 726 C CA . GLY A 1 90 ? 15.222 15.764 -29.132 1.00 95.94 90 GLY A CA 1
ATOM 727 C C . GLY A 1 90 ? 14.063 15.105 -29.877 1.00 95.94 90 GLY A C 1
ATOM 728 O O . GLY A 1 90 ? 13.110 15.766 -30.292 1.00 95.94 90 GLY A O 1
ATOM 729 N N . ASN A 1 91 ? 14.065 13.773 -29.946 1.00 97.44 91 ASN A N 1
ATOM 730 C CA . ASN A 1 91 ? 12.958 13.000 -30.505 1.00 97.44 91 ASN A CA 1
ATOM 731 C C . ASN A 1 91 ? 11.840 12.798 -29.458 1.00 97.44 91 ASN A C 1
ATOM 733 O O . ASN A 1 91 ? 11.982 12.008 -28.519 1.00 97.44 91 ASN A O 1
ATOM 737 N N . LEU A 1 92 ? 10.719 13.507 -29.642 1.00 97.25 92 LEU A N 1
ATOM 738 C CA . LEU A 1 92 ? 9.567 13.463 -28.733 1.00 97.25 92 LEU A CA 1
ATOM 739 C C . LEU A 1 92 ? 8.884 12.089 -28.724 1.00 97.25 92 LEU A C 1
ATOM 741 O O . LEU A 1 92 ? 8.546 11.587 -27.657 1.00 97.25 92 LEU A O 1
ATOM 745 N N . THR A 1 93 ? 8.731 11.443 -29.884 1.00 97.00 93 THR A N 1
ATOM 746 C CA . THR A 1 93 ? 8.136 10.101 -29.978 1.00 97.00 93 THR A CA 1
ATOM 747 C C . THR A 1 93 ? 8.948 9.090 -29.171 1.00 97.00 93 THR A C 1
ATOM 749 O O . THR A 1 93 ? 8.378 8.335 -28.391 1.00 97.00 93 THR A O 1
ATOM 752 N N . LYS A 1 94 ? 10.286 9.138 -29.261 1.00 96.50 94 LYS A N 1
ATOM 753 C CA . LYS A 1 94 ? 11.181 8.296 -28.452 1.00 96.50 94 LYS A CA 1
ATOM 754 C C . LYS A 1 94 ? 11.022 8.560 -26.952 1.00 96.50 94 LYS A C 1
ATOM 756 O O . LYS A 1 94 ? 11.033 7.607 -26.178 1.00 96.50 94 LYS A O 1
ATOM 761 N N . HIS A 1 95 ? 10.852 9.819 -26.539 1.00 97.88 95 HIS A N 1
ATOM 762 C CA . HIS A 1 95 ? 10.534 10.138 -25.145 1.00 97.88 95 HIS A CA 1
ATOM 763 C C . HIS A 1 95 ? 9.201 9.516 -24.716 1.00 97.88 95 HIS A C 1
ATOM 765 O O . HIS A 1 95 ? 9.182 8.808 -23.717 1.00 97.88 95 HIS A O 1
ATOM 771 N N . LEU A 1 96 ? 8.121 9.728 -25.474 1.00 97.88 96 LEU A N 1
ATOM 772 C CA . LEU A 1 96 ? 6.777 9.264 -25.115 1.00 97.88 96 LEU A CA 1
ATOM 773 C C . LEU A 1 96 ? 6.654 7.729 -25.113 1.00 97.88 96 LEU A C 1
ATOM 775 O O . LEU A 1 96 ? 5.960 7.179 -24.261 1.00 97.88 96 LEU A O 1
ATOM 779 N N . THR A 1 97 ? 7.355 7.022 -26.008 1.00 97.06 97 THR A N 1
ATOM 780 C CA . THR A 1 97 ? 7.402 5.549 -26.007 1.00 97.06 97 THR A CA 1
ATOM 781 C C . THR A 1 97 ? 8.066 5.003 -24.743 1.00 97.06 97 THR A C 1
ATOM 783 O O . THR A 1 97 ? 7.485 4.144 -24.089 1.00 97.06 97 THR A O 1
ATOM 786 N N . VAL A 1 98 ? 9.238 5.526 -24.362 1.00 96.69 98 VAL A N 1
ATOM 787 C CA . VAL A 1 98 ? 9.930 5.086 -23.135 1.00 96.69 98 VAL A CA 1
ATOM 788 C C . VAL A 1 98 ? 9.173 5.556 -21.886 1.00 96.69 98 VAL A C 1
ATOM 790 O O . VAL A 1 98 ? 9.076 4.824 -20.908 1.00 96.69 98 VAL A O 1
ATOM 793 N N . TYR A 1 99 ? 8.553 6.740 -21.925 1.00 97.62 99 TYR A N 1
ATOM 794 C CA . TYR A 1 99 ? 7.716 7.239 -20.832 1.00 97.62 99 TYR A CA 1
ATOM 795 C C . TYR A 1 99 ? 6.521 6.316 -20.565 1.00 97.62 99 TYR A C 1
ATOM 797 O O . TYR A 1 99 ? 6.265 5.991 -19.411 1.00 97.62 99 TYR A O 1
ATOM 805 N N . ARG A 1 100 ? 5.836 5.822 -21.610 1.00 97.44 100 ARG A N 1
ATOM 806 C CA . ARG A 1 100 ? 4.768 4.819 -21.456 1.00 97.44 100 ARG A CA 1
ATOM 807 C C . ARG A 1 100 ? 5.256 3.580 -20.702 1.00 97.44 100 ARG A C 1
ATOM 809 O O . ARG A 1 100 ? 4.602 3.186 -19.745 1.00 97.44 100 ARG A O 1
ATOM 816 N N . GLN A 1 101 ? 6.410 3.033 -21.086 1.00 95.38 101 GLN A N 1
ATOM 817 C CA . GLN A 1 101 ? 6.997 1.860 -20.426 1.00 95.38 101 GLN A CA 1
ATOM 818 C C . GLN A 1 101 ? 7.289 2.140 -18.941 1.00 95.38 101 GLN A C 1
ATOM 820 O O . GLN A 1 101 ? 6.927 1.340 -18.086 1.00 95.38 101 GLN A O 1
ATOM 825 N N . HIS A 1 102 ? 7.834 3.319 -18.616 1.00 95.69 102 HIS A N 1
ATOM 826 C CA . HIS A 1 102 ? 8.052 3.734 -17.224 1.00 95.69 102 HIS A CA 1
ATOM 827 C C . HIS A 1 102 ? 6.731 3.883 -16.436 1.00 95.69 102 HIS A C 1
ATOM 829 O O . HIS A 1 102 ? 6.720 3.636 -15.236 1.00 95.69 102 HIS A O 1
ATOM 835 N N . ILE A 1 103 ? 5.613 4.275 -17.063 1.00 94.94 103 ILE A N 1
ATOM 836 C CA . ILE A 1 103 ? 4.297 4.318 -16.392 1.00 94.94 103 ILE A CA 1
ATOM 837 C C . ILE A 1 103 ? 3.707 2.916 -16.203 1.00 94.94 103 ILE A C 1
ATOM 839 O O . ILE A 1 103 ? 3.103 2.644 -15.168 1.00 94.94 103 ILE A O 1
ATOM 843 N N . GLU A 1 104 ? 3.890 2.025 -17.174 1.00 92.69 104 GLU A N 1
ATOM 844 C CA . GLU A 1 104 ? 3.457 0.626 -17.092 1.00 92.69 104 GLU A CA 1
ATOM 845 C C . GLU A 1 104 ? 4.221 -0.150 -16.003 1.00 92.69 104 GLU A C 1
ATOM 847 O O . GLU A 1 104 ? 3.618 -0.974 -15.320 1.00 92.69 104 GLU A O 1
ATOM 852 N N . GLU A 1 105 ? 5.502 0.166 -15.786 1.00 91.38 105 GLU A N 1
ATOM 853 C CA . GLU A 1 105 ? 6.354 -0.418 -14.740 1.00 91.38 105 GLU A CA 1
ATOM 854 C C . GLU A 1 105 ? 6.147 0.222 -13.352 1.00 91.38 105 GLU A C 1
ATOM 856 O O . GLU A 1 105 ? 5.930 -0.488 -12.372 1.00 91.38 105 GLU A O 1
ATOM 861 N N . LEU A 1 106 ? 6.211 1.557 -13.248 1.00 89.19 106 LEU A N 1
ATOM 862 C CA . LEU A 1 106 ? 6.294 2.270 -11.960 1.00 89.19 106 LEU A CA 1
ATOM 863 C C . LEU A 1 106 ? 4.926 2.656 -11.372 1.00 89.19 106 LEU A C 1
ATOM 865 O O . LEU A 1 106 ? 4.837 3.007 -10.196 1.00 89.19 106 LEU A O 1
ATOM 869 N N . VAL A 1 107 ? 3.856 2.606 -12.173 1.00 92.62 107 VAL A N 1
ATOM 870 C CA . VAL A 1 107 ? 2.463 2.792 -11.729 1.00 92.62 107 VAL A CA 1
ATOM 871 C C . VAL A 1 107 ? 1.608 1.691 -12.374 1.00 92.62 107 VAL A C 1
ATOM 873 O O . VAL A 1 107 ? 0.821 1.982 -13.272 1.00 92.62 107 VAL A O 1
ATOM 876 N N . PRO A 1 108 ? 1.761 0.407 -12.004 1.00 90.44 108 PRO A N 1
ATOM 877 C CA . PRO A 1 108 ? 1.140 -0.695 -12.744 1.00 90.44 108 PRO A CA 1
ATOM 878 C C . PRO A 1 108 ? -0.396 -0.705 -12.656 1.00 90.44 108 PRO A C 1
ATOM 880 O O . PRO A 1 108 ? -1.057 -1.045 -13.637 1.00 90.44 108 PRO A O 1
ATOM 883 N N . ASP A 1 109 ? -0.980 -0.285 -11.528 1.00 90.19 109 ASP A N 1
ATOM 884 C CA . ASP A 1 109 ? -2.436 -0.167 -11.387 1.00 90.19 109 ASP A CA 1
ATOM 885 C C . ASP A 1 109 ? -2.992 1.020 -12.191 1.00 90.19 109 ASP A C 1
ATOM 887 O O . ASP A 1 109 ? -2.584 2.170 -12.015 1.00 90.19 109 ASP A O 1
ATOM 891 N N . ILE A 1 110 ? -3.968 0.730 -13.054 1.00 90.25 110 ILE A N 1
ATOM 892 C CA . ILE A 1 110 ? -4.693 1.716 -13.862 1.00 90.25 110 ILE A CA 1
ATOM 893 C C . ILE A 1 110 ? -5.702 2.538 -13.044 1.00 90.25 110 ILE A C 1
ATOM 895 O O . ILE A 1 110 ? -6.021 3.664 -13.431 1.00 90.25 110 ILE A O 1
ATOM 899 N N . ASN A 1 111 ? -6.169 1.999 -11.913 1.00 90.50 111 ASN A N 1
ATOM 900 C CA . ASN A 1 111 ? -7.156 2.613 -11.022 1.00 90.50 111 ASN A CA 1
ATOM 901 C C . ASN A 1 111 ? -6.528 3.449 -9.894 1.00 90.50 111 ASN A C 1
ATOM 903 O O . ASN A 1 111 ? -7.265 4.037 -9.100 1.00 90.50 111 ASN A O 1
ATOM 907 N N . ASN A 1 112 ? -5.192 3.528 -9.839 1.00 88.62 112 ASN A N 1
ATOM 908 C CA . ASN A 1 112 ? -4.454 4.297 -8.842 1.00 88.62 112 ASN A CA 1
ATOM 909 C C . ASN A 1 112 ? -4.975 5.743 -8.817 1.00 88.62 112 ASN A C 1
ATOM 911 O O . ASN A 1 112 ? -4.973 6.422 -9.843 1.00 88.62 112 ASN A O 1
ATOM 915 N N . ASN A 1 113 ? -5.434 6.190 -7.648 1.00 92.81 113 ASN A N 1
ATOM 916 C CA . ASN A 1 113 ? -6.029 7.508 -7.420 1.00 92.81 113 ASN A CA 1
ATOM 917 C C . ASN A 1 113 ? -5.174 8.412 -6.510 1.00 92.81 113 ASN A C 1
ATOM 919 O O . ASN A 1 113 ? -5.634 9.467 -6.065 1.00 92.81 113 ASN A O 1
ATOM 923 N N . GLY A 1 114 ? -3.933 7.999 -6.240 1.00 93.94 114 GLY A N 1
ATOM 924 C CA . GLY A 1 114 ? -2.959 8.740 -5.452 1.00 93.94 114 GLY A CA 1
ATOM 925 C C . GLY A 1 114 ? -2.293 9.885 -6.219 1.00 93.94 114 GLY A C 1
ATOM 926 O O . GLY A 1 114 ? -2.657 10.236 -7.346 1.00 93.94 114 GLY A O 1
ATOM 927 N N . LEU A 1 115 ? -1.284 10.478 -5.582 1.00 97.25 115 LEU A N 1
ATOM 928 C CA . LEU A 1 115 ? -0.454 11.533 -6.156 1.00 97.25 115 LEU A CA 1
ATOM 929 C C . LEU A 1 115 ? 0.660 10.920 -7.011 1.00 97.25 115 LEU A C 1
ATOM 931 O O . LEU A 1 115 ? 1.517 10.214 -6.482 1.00 97.25 115 LEU A O 1
ATOM 935 N N . VAL A 1 116 ? 0.715 11.231 -8.308 1.00 97.44 116 VAL A N 1
ATOM 936 C CA . VAL A 1 116 ? 1.852 10.858 -9.161 1.00 97.44 116 VAL A CA 1
ATOM 937 C C . VAL A 1 116 ? 2.610 12.107 -9.606 1.00 97.44 116 VAL A C 1
ATOM 939 O O . VAL A 1 116 ? 2.088 12.983 -10.302 1.00 97.44 116 VAL A O 1
ATOM 942 N N . ILE A 1 117 ? 3.863 12.192 -9.161 1.00 97.81 117 ILE A N 1
ATOM 943 C CA . ILE A 1 117 ? 4.739 13.347 -9.333 1.00 97.81 117 ILE A CA 1
ATOM 944 C C . ILE A 1 117 ? 5.790 13.030 -10.390 1.00 97.81 117 ILE A C 1
ATOM 946 O O . ILE A 1 117 ? 6.575 12.094 -10.243 1.00 97.81 117 ILE A O 1
ATOM 950 N N . ILE A 1 118 ? 5.837 13.847 -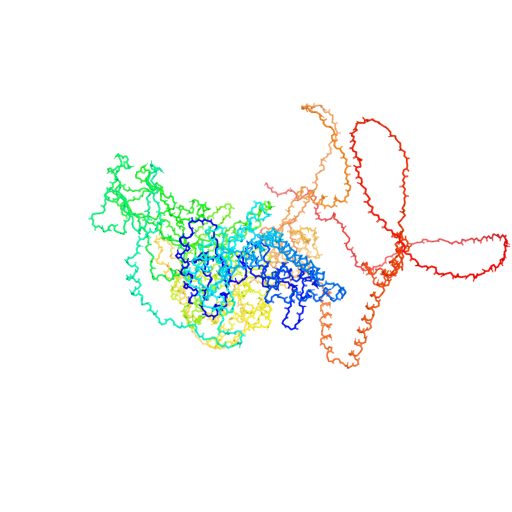11.440 1.00 97.81 118 ILE A N 1
ATOM 951 C CA . ILE A 1 118 ? 6.911 13.821 -12.431 1.00 97.81 118 ILE A CA 1
ATOM 952 C C . ILE A 1 118 ? 8.040 14.712 -11.904 1.00 97.81 118 ILE A C 1
ATOM 954 O O . ILE A 1 118 ? 7.903 15.938 -11.863 1.00 97.81 118 ILE A O 1
ATOM 958 N N . ASP A 1 119 ? 9.146 14.099 -11.487 1.00 96.31 119 ASP A N 1
ATOM 959 C CA . ASP A 1 119 ? 10.344 14.813 -11.053 1.00 96.31 119 ASP A CA 1
ATOM 960 C C . ASP A 1 119 ? 11.314 14.959 -12.229 1.00 96.31 119 ASP A C 1
ATOM 962 O O . ASP A 1 119 ? 11.982 14.015 -12.653 1.00 96.31 119 ASP A O 1
ATOM 966 N N . PHE A 1 120 ? 11.329 16.159 -12.804 1.00 92.88 120 PHE A N 1
ATOM 967 C CA . PHE A 1 120 ? 12.118 16.512 -13.973 1.00 92.88 120 PHE A CA 1
ATOM 968 C C . PHE A 1 120 ? 12.780 17.879 -13.743 1.00 92.88 120 PHE A C 1
ATOM 970 O O . PHE A 1 120 ? 12.129 18.921 -13.815 1.00 92.88 120 PHE A O 1
ATOM 977 N N . GLU A 1 121 ? 14.091 17.869 -13.479 1.00 92.69 121 GLU A N 1
ATOM 978 C CA . GLU A 1 121 ? 14.885 19.080 -13.205 1.00 92.69 121 GLU A CA 1
ATOM 979 C C . GLU A 1 121 ? 15.955 19.390 -14.275 1.00 92.69 121 GLU A C 1
ATOM 981 O O . GLU A 1 121 ? 16.711 20.351 -14.115 1.00 92.69 121 GLU A O 1
ATOM 986 N N . SER A 1 122 ? 16.059 18.614 -15.367 1.00 93.06 122 SER A N 1
ATOM 987 C CA . SER A 1 122 ? 17.172 18.758 -16.329 1.00 93.06 122 SER A CA 1
ATOM 988 C C . SER A 1 122 ? 17.208 20.131 -17.008 1.00 93.06 122 SER A C 1
ATOM 990 O O . SER A 1 122 ? 18.290 20.639 -17.285 1.00 93.06 122 SER A O 1
ATOM 992 N N . TRP A 1 123 ? 16.046 20.737 -17.268 1.00 95.88 123 TRP A N 1
ATOM 993 C CA . TRP A 1 123 ? 15.891 22.125 -17.713 1.00 95.88 123 TRP A CA 1
ATOM 994 C C . TRP A 1 123 ? 14.493 22.652 -17.362 1.00 95.88 123 TRP A C 1
ATOM 996 O O . TRP A 1 123 ? 13.579 21.890 -17.065 1.00 95.88 123 TRP A O 1
ATOM 1006 N N . ARG A 1 124 ? 14.305 23.974 -17.408 1.00 97.00 124 ARG A N 1
ATOM 1007 C CA . ARG A 1 124 ? 13.013 24.646 -17.174 1.00 97.00 124 ARG A CA 1
ATOM 1008 C C . ARG A 1 124 ? 12.414 25.115 -18.502 1.00 97.00 124 ARG A C 1
ATOM 1010 O O . ARG A 1 124 ? 13.168 25.644 -19.320 1.00 97.00 124 ARG A O 1
ATOM 1017 N N . PRO A 1 125 ? 11.094 24.980 -18.739 1.00 96.06 125 PRO A N 1
ATOM 1018 C CA . PRO A 1 125 ? 10.481 25.277 -20.040 1.00 96.06 125 PRO A CA 1
ATOM 1019 C C . PRO A 1 125 ? 10.536 26.764 -20.431 1.00 96.06 125 PRO A C 1
ATOM 1021 O O . PRO A 1 125 ? 10.403 27.088 -21.606 1.00 96.06 125 PRO A O 1
ATOM 1024 N N . ILE A 1 126 ? 10.770 27.663 -19.468 1.00 96.81 126 ILE A N 1
ATOM 1025 C CA . ILE A 1 126 ? 11.020 29.089 -19.701 1.00 96.81 126 ILE A CA 1
ATOM 1026 C C . ILE A 1 126 ? 12.530 29.325 -19.823 1.00 96.81 126 ILE A C 1
ATOM 1028 O O . ILE A 1 126 ? 13.283 29.111 -18.869 1.00 96.81 126 ILE A O 1
ATOM 1032 N N . PHE A 1 127 ? 12.988 29.812 -20.977 1.00 96.69 127 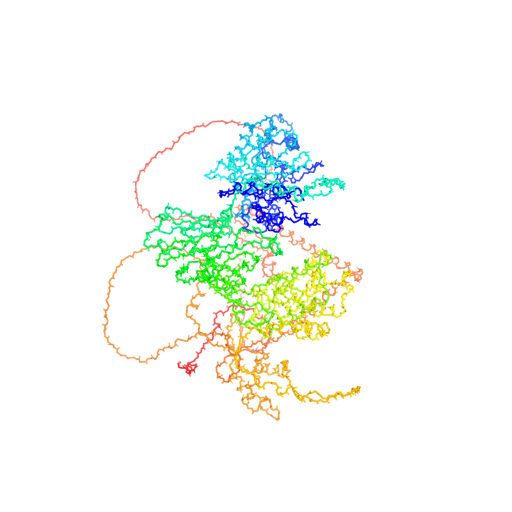PHE A N 1
ATOM 1033 C CA . PHE A 1 127 ? 14.410 29.848 -21.340 1.00 96.69 127 PHE A CA 1
ATOM 1034 C C . PHE A 1 127 ? 15.245 30.684 -20.362 1.00 96.69 127 PHE A C 1
ATOM 1036 O O . PHE A 1 127 ? 16.330 30.271 -19.947 1.00 96.69 127 PHE A O 1
ATOM 1043 N N . ARG A 1 128 ? 14.714 31.835 -19.923 1.00 96.31 128 ARG A N 1
ATOM 1044 C CA . ARG A 1 128 ? 15.377 32.741 -18.967 1.00 96.31 128 ARG A CA 1
ATOM 1045 C C . ARG A 1 128 ? 15.664 32.076 -17.612 1.00 96.31 128 ARG A C 1
ATOM 1047 O O . ARG A 1 128 ? 16.644 32.437 -16.964 1.00 96.31 128 ARG A O 1
ATOM 1054 N N . GLN A 1 129 ? 14.856 31.096 -17.199 1.00 95.75 129 GLN A N 1
ATOM 1055 C CA . GLN A 1 129 ? 14.969 30.419 -15.900 1.00 95.75 129 GLN A CA 1
ATOM 1056 C C . GLN A 1 129 ? 16.065 29.332 -15.859 1.00 95.75 129 GLN A C 1
ATOM 1058 O O . GLN A 1 129 ? 16.341 28.770 -14.795 1.00 95.75 129 GLN A O 1
ATOM 1063 N N . ASN A 1 130 ? 16.723 29.053 -16.990 1.00 95.88 130 ASN A N 1
ATOM 1064 C CA . ASN A 1 130 ? 17.860 28.135 -17.090 1.00 95.88 130 ASN A CA 1
ATOM 1065 C C . ASN A 1 130 ? 19.174 28.851 -16.732 1.00 95.88 130 ASN A C 1
ATOM 1067 O O . ASN A 1 130 ? 19.969 29.217 -17.593 1.00 95.88 130 ASN A O 1
ATOM 1071 N N . PHE A 1 131 ? 19.379 29.101 -15.439 1.00 93.94 131 PHE A N 1
ATOM 1072 C CA . PHE A 1 131 ? 20.576 29.747 -14.891 1.00 93.94 131 PHE A CA 1
ATOM 1073 C C . PHE A 1 131 ? 21.332 28.830 -13.916 1.00 93.94 131 PHE A C 1
ATOM 1075 O O . PHE A 1 131 ? 20.810 27.811 -13.459 1.00 93.94 131 PHE A O 1
ATOM 1082 N N . GLY A 1 132 ? 22.568 29.202 -13.570 1.00 91.75 132 GLY A N 1
ATOM 1083 C CA . GLY A 1 132 ? 23.432 28.402 -12.698 1.00 91.75 132 GLY A CA 1
ATOM 1084 C C . GLY A 1 132 ? 23.895 27.132 -13.412 1.00 91.75 132 GLY A C 1
ATOM 1085 O O . GLY A 1 132 ? 24.395 27.207 -14.534 1.00 91.75 132 GLY A O 1
ATOM 1086 N N . THR A 1 133 ? 23.675 25.965 -12.806 1.00 90.19 133 THR A N 1
ATOM 1087 C CA . THR A 1 133 ? 23.957 24.653 -13.421 1.00 90.19 133 THR A CA 1
ATOM 1088 C C . THR A 1 133 ? 23.178 24.397 -14.715 1.00 90.19 133 THR A C 1
ATOM 1090 O O . THR A 1 133 ? 23.614 23.586 -15.523 1.00 90.19 133 THR A O 1
ATOM 1093 N N . LEU A 1 134 ? 22.066 25.106 -14.948 1.00 94.50 134 LEU A N 1
ATOM 1094 C CA . LEU A 1 134 ? 21.248 24.975 -16.161 1.00 94.50 134 LEU A CA 1
ATOM 1095 C C . LEU A 1 134 ? 21.687 25.898 -17.316 1.00 94.50 134 LEU A C 1
ATOM 1097 O O . LEU A 1 134 ? 21.125 25.820 -18.406 1.00 94.50 134 LEU A O 1
ATOM 1101 N N . THR A 1 135 ? 22.689 26.761 -17.115 1.00 94.81 135 THR A N 1
ATOM 1102 C CA . THR A 1 135 ? 23.169 27.694 -18.158 1.00 94.81 135 THR A CA 1
ATOM 1103 C C . THR A 1 135 ? 23.604 26.999 -19.467 1.00 94.81 135 THR A C 1
ATOM 1105 O O . THR A 1 135 ? 23.204 27.492 -20.524 1.00 94.81 135 THR A O 1
ATOM 1108 N N . PRO A 1 136 ? 24.273 25.819 -19.456 1.00 94.38 136 PRO A N 1
ATOM 1109 C CA . PRO A 1 136 ? 24.686 25.127 -20.683 1.00 94.38 136 PRO A CA 1
ATOM 1110 C C . PRO A 1 136 ? 23.554 24.819 -21.673 1.00 94.38 136 PRO A C 1
ATOM 1112 O O . PRO A 1 136 ? 23.794 24.779 -22.876 1.00 94.38 136 PRO A O 1
ATOM 1115 N N . TYR A 1 137 ? 22.307 24.661 -21.214 1.00 95.38 137 TYR A N 1
ATOM 1116 C CA . TYR A 1 137 ? 21.155 24.466 -22.105 1.00 95.38 137 TYR A CA 1
ATOM 1117 C C . TYR A 1 137 ? 20.890 25.692 -22.987 1.00 95.38 137 TYR A C 1
ATOM 1119 O O . TYR A 1 137 ? 20.511 25.551 -24.152 1.00 95.38 137 TYR A O 1
ATOM 1127 N N . LYS A 1 138 ? 21.145 26.895 -22.461 1.00 96.19 138 LYS A N 1
ATOM 1128 C CA . LYS A 1 138 ? 21.082 28.144 -23.226 1.00 96.19 138 LYS A CA 1
ATOM 1129 C C . LYS A 1 138 ? 22.273 28.267 -24.163 1.00 96.19 138 LYS A C 1
ATOM 1131 O O . LYS A 1 138 ? 22.082 28.555 -25.339 1.00 96.19 138 LYS A O 1
ATOM 1136 N N . ASP A 1 139 ? 23.476 27.997 -23.660 1.00 94.50 139 ASP A N 1
ATOM 1137 C CA . ASP A 1 139 ? 24.717 28.144 -24.425 1.00 94.50 139 ASP A CA 1
ATOM 1138 C C . ASP A 1 139 ? 24.746 27.198 -25.634 1.00 94.50 139 ASP A C 1
ATOM 1140 O O . ASP A 1 139 ? 25.044 27.629 -26.747 1.00 94.50 139 ASP A O 1
ATOM 1144 N N . VAL A 1 140 ? 24.345 25.934 -25.455 1.00 94.94 140 VAL A N 1
ATOM 1145 C CA . VAL A 1 140 ? 24.223 24.953 -26.548 1.00 94.94 140 VAL A CA 1
ATOM 1146 C C . VAL A 1 140 ? 23.100 25.337 -27.521 1.00 94.94 140 VAL A C 1
ATOM 1148 O O . VAL A 1 140 ? 23.280 25.186 -28.728 1.00 94.94 140 VAL A O 1
ATOM 1151 N N . SER A 1 141 ? 21.980 25.895 -27.043 1.00 96.88 141 SER A N 1
ATOM 1152 C CA . SER A 1 141 ? 20.923 26.421 -27.926 1.00 96.88 141 SER A CA 1
ATOM 1153 C C . SER A 1 141 ? 21.435 27.577 -28.794 1.00 96.88 141 SER A C 1
ATOM 1155 O O . SER A 1 141 ? 21.275 27.554 -30.011 1.00 96.88 141 SER A O 1
ATOM 1157 N N . TYR A 1 142 ? 22.117 28.557 -28.194 1.00 97.50 142 TYR A N 1
ATOM 1158 C CA . TYR A 1 142 ? 22.732 29.678 -28.910 1.00 97.50 142 TYR A CA 1
ATOM 1159 C C . TYR A 1 142 ? 23.808 29.221 -29.903 1.00 97.50 142 TYR A C 1
ATOM 1161 O O . TYR A 1 142 ? 23.883 29.748 -31.012 1.00 97.50 142 TYR A O 1
ATOM 1169 N N . GLN A 1 143 ? 24.636 28.238 -29.533 1.00 95.75 143 GLN A N 1
ATOM 1170 C CA . GLN A 1 143 ? 25.649 27.667 -30.423 1.00 95.75 143 GLN A CA 1
ATOM 1171 C C . GLN A 1 143 ? 25.021 26.989 -31.645 1.00 95.75 143 GLN A C 1
ATOM 1173 O O . GLN A 1 143 ? 25.529 27.175 -32.748 1.00 95.75 143 GLN A O 1
ATOM 1178 N N . ILE A 1 144 ? 23.917 26.254 -31.478 1.00 95.69 144 ILE A N 1
ATOM 1179 C CA . ILE A 1 144 ? 23.249 25.551 -32.582 1.00 95.69 144 ILE A CA 1
ATOM 1180 C C . ILE A 1 144 ? 22.590 26.535 -33.551 1.00 95.69 144 ILE A C 1
ATOM 1182 O O . ILE A 1 144 ? 22.812 26.416 -34.755 1.00 95.69 144 ILE A O 1
ATOM 1186 N N . GLU A 1 145 ? 21.867 27.553 -33.073 1.00 97.50 145 GLU A N 1
ATOM 1187 C CA . GLU A 1 145 ? 21.290 28.554 -33.986 1.00 97.50 145 GLU A CA 1
ATOM 1188 C C . GLU A 1 145 ? 22.380 29.399 -34.668 1.00 97.50 145 GLU A C 1
ATOM 1190 O O . GLU A 1 145 ? 22.270 29.696 -35.856 1.00 97.50 145 GLU A O 1
ATOM 1195 N N . LYS A 1 146 ? 23.490 29.705 -33.977 1.00 96.69 146 LYS A N 1
ATOM 1196 C CA . LYS A 1 146 ? 24.662 30.361 -34.585 1.00 96.69 146 LYS A CA 1
ATOM 1197 C C . LYS A 1 146 ? 25.358 29.481 -35.636 1.00 96.69 146 LYS A C 1
ATOM 1199 O O . LYS A 1 146 ? 25.860 30.006 -36.624 1.00 96.69 146 LYS A O 1
ATOM 1204 N N . GLN A 1 147 ? 25.395 28.160 -35.451 1.00 96.25 147 GLN A N 1
ATOM 1205 C CA . GLN A 1 147 ? 25.930 27.216 -36.444 1.00 96.25 147 GLN A CA 1
ATOM 1206 C C . GLN A 1 147 ? 24.992 27.052 -37.649 1.00 96.25 147 GLN A C 1
ATOM 1208 O O . GLN A 1 147 ? 25.469 26.939 -38.775 1.00 96.25 147 GLN A O 1
ATOM 1213 N N . ARG A 1 148 ? 23.669 27.078 -37.434 1.00 96.31 148 ARG A N 1
ATOM 1214 C CA . ARG A 1 148 ? 22.652 27.035 -38.502 1.00 96.31 148 ARG A CA 1
ATOM 1215 C C . ARG A 1 148 ? 22.565 28.337 -39.290 1.00 96.31 148 ARG A C 1
ATOM 1217 O O . ARG A 1 148 ? 22.278 28.307 -40.485 1.00 96.31 148 ARG A O 1
ATOM 1224 N N . HIS A 1 149 ? 22.859 29.464 -38.646 1.00 95.81 149 HIS A N 1
ATOM 1225 C CA . HIS A 1 149 ? 22.800 30.791 -39.249 1.00 95.81 149 HIS A CA 1
ATOM 1226 C C . HIS A 1 149 ? 24.092 31.596 -38.988 1.00 95.81 149 HIS A C 1
ATOM 1228 O O . HIS A 1 149 ? 24.055 32.592 -38.261 1.00 95.81 149 HIS A O 1
ATOM 1234 N N . PRO A 1 150 ? 25.242 31.228 -39.603 1.00 95.50 150 PRO A N 1
ATOM 1235 C CA . PRO A 1 150 ? 26.545 31.854 -39.322 1.00 95.50 150 PRO A CA 1
ATOM 1236 C C . PRO A 1 150 ? 26.607 33.370 -39.556 1.00 95.50 150 PRO A C 1
ATOM 1238 O O . PRO A 1 150 ? 27.443 34.051 -38.968 1.00 95.50 150 PRO A O 1
ATOM 1241 N N . PHE A 1 151 ? 25.719 33.893 -40.407 1.00 95.38 151 PHE A N 1
ATOM 1242 C CA . PHE A 1 151 ? 25.638 35.306 -40.783 1.00 95.38 151 PHE A CA 1
ATOM 1243 C C . PHE A 1 151 ? 24.621 36.117 -39.959 1.00 95.38 151 PHE A C 1
ATOM 1245 O O . PHE A 1 151 ? 24.482 37.319 -40.180 1.00 95.38 151 PHE A O 1
ATOM 1252 N N . TRP A 1 152 ? 23.876 35.499 -39.033 1.00 96.56 152 TRP A N 1
ATOM 1253 C CA . TRP A 1 152 ? 22.893 36.224 -38.222 1.00 96.56 152 TRP A CA 1
ATOM 1254 C C . TRP A 1 152 ? 23.569 37.040 -37.106 1.00 96.56 152 TRP A C 1
ATOM 1256 O O . TRP A 1 152 ? 24.366 36.490 -36.339 1.00 96.56 152 TRP A O 1
ATOM 1266 N N . PRO A 1 153 ? 23.227 38.334 -36.937 1.00 95.25 153 PRO A N 1
ATOM 1267 C CA . PRO A 1 153 ? 23.683 39.113 -35.791 1.00 95.25 153 PRO A CA 1
ATOM 1268 C C . PRO A 1 153 ? 23.166 38.518 -34.477 1.00 95.25 153 PRO A C 1
ATOM 1270 O O . PRO A 1 153 ? 22.053 37.992 -34.423 1.00 95.25 153 PRO A O 1
ATOM 1273 N N . LYS A 1 154 ? 23.949 38.664 -33.400 1.00 95.69 154 LYS A N 1
ATOM 1274 C CA . LYS A 1 154 ? 23.695 38.041 -32.088 1.00 95.69 154 LYS A CA 1
ATOM 1275 C C . LYS A 1 154 ? 22.224 38.074 -31.616 1.00 95.69 154 LYS A C 1
ATOM 1277 O O . LYS A 1 154 ? 21.719 37.001 -31.292 1.00 95.69 154 LYS A O 1
ATOM 1282 N N . PRO A 1 155 ? 21.499 39.214 -31.637 1.00 97.00 155 PRO A N 1
ATOM 1283 C CA . PRO A 1 155 ? 20.109 39.254 -31.173 1.00 97.00 155 PRO A CA 1
ATOM 1284 C C . PRO A 1 155 ? 19.156 38.310 -31.923 1.00 97.00 155 PRO A C 1
ATOM 1286 O O . PRO A 1 155 ? 18.205 37.819 -31.324 1.00 97.00 155 PRO A O 1
ATOM 1289 N N . TYR A 1 156 ? 19.405 38.027 -33.208 1.00 95.44 156 TYR A N 1
ATOM 1290 C CA . TYR A 1 156 ? 18.523 37.194 -34.032 1.00 95.44 156 TYR A CA 1
ATOM 1291 C C . TYR A 1 156 ? 18.659 35.706 -33.696 1.00 95.44 156 TYR A C 1
ATOM 1293 O O . TYR A 1 156 ? 17.650 35.046 -33.451 1.00 95.44 156 TYR A O 1
ATOM 1301 N N . TYR A 1 157 ? 19.888 35.174 -33.619 1.00 96.06 157 TYR A N 1
ATOM 1302 C CA . TYR A 1 157 ? 20.072 33.765 -33.246 1.00 96.06 157 TYR A CA 1
ATOM 1303 C C . TYR A 1 157 ? 19.760 33.520 -31.761 1.00 96.06 157 TYR A C 1
ATOM 1305 O O . TYR A 1 157 ? 19.282 32.442 -31.418 1.00 96.06 157 TYR A O 1
ATOM 1313 N N . GLU A 1 158 ? 19.961 34.506 -30.875 1.00 97.12 158 GLU A N 1
ATOM 1314 C CA . GLU A 1 158 ? 19.528 34.394 -29.475 1.00 97.12 158 GLU A CA 1
ATOM 1315 C C . GLU A 1 158 ? 17.993 34.384 -29.354 1.00 97.12 158 GLU A C 1
ATOM 1317 O O . GLU A 1 158 ? 17.451 33.565 -28.610 1.00 97.12 158 GLU A O 1
ATOM 1322 N N . ALA A 1 159 ? 17.275 35.213 -30.123 1.00 97.19 159 ALA A N 1
ATOM 1323 C CA . ALA A 1 159 ? 15.810 35.214 -30.147 1.00 97.19 159 ALA A CA 1
ATOM 1324 C C . ALA A 1 159 ? 15.218 33.915 -30.725 1.00 97.19 159 ALA A C 1
ATOM 1326 O O . ALA A 1 159 ? 14.275 33.364 -30.151 1.00 97.19 159 ALA A O 1
ATOM 1327 N N . GLU A 1 160 ? 15.776 33.382 -31.818 1.00 97.50 160 GLU A N 1
ATOM 1328 C CA . GLU A 1 160 ? 15.305 32.112 -32.387 1.00 97.50 160 GLU A CA 1
ATOM 1329 C C . GLU A 1 160 ? 15.621 30.924 -31.466 1.00 97.50 160 GLU A C 1
ATOM 1331 O O . GLU A 1 160 ? 14.779 30.043 -31.298 1.00 97.50 160 GLU A O 1
ATOM 1336 N N . ALA A 1 161 ? 16.771 30.931 -30.781 1.00 97.69 161 ALA A N 1
ATOM 1337 C CA . ALA A 1 161 ? 17.108 29.920 -29.780 1.00 97.69 161 ALA A CA 1
ATOM 1338 C C . ALA A 1 161 ? 16.099 29.899 -28.620 1.00 97.69 161 ALA A C 1
ATOM 1340 O O . ALA A 1 161 ? 15.616 28.826 -28.256 1.00 97.69 161 ALA A O 1
ATOM 1341 N N . VAL A 1 162 ? 15.728 31.073 -28.085 1.00 98.00 162 VAL A N 1
ATOM 1342 C CA . VAL A 1 162 ? 14.658 31.214 -27.079 1.00 98.00 162 VAL A CA 1
ATOM 1343 C C . VAL A 1 162 ? 13.348 30.634 -27.617 1.00 98.00 162 VAL A C 1
ATOM 1345 O O . VAL A 1 162 ? 12.749 29.767 -26.982 1.00 98.00 162 VAL A O 1
ATOM 1348 N N . LYS A 1 163 ? 12.919 31.073 -28.807 1.00 97.62 163 LYS A N 1
ATOM 1349 C CA . LYS A 1 163 ? 11.661 30.667 -29.453 1.00 97.62 163 LYS A CA 1
ATOM 1350 C C . LYS A 1 163 ? 11.580 29.157 -29.685 1.00 97.62 163 LYS A C 1
ATOM 1352 O O . LYS A 1 163 ? 10.568 28.543 -29.344 1.00 97.62 163 LYS A O 1
ATOM 1357 N N . ARG A 1 164 ? 12.632 28.543 -30.233 1.00 97.81 164 ARG A N 1
ATOM 1358 C CA . ARG A 1 164 ? 12.675 27.095 -30.489 1.00 97.81 164 ARG A CA 1
ATOM 1359 C C . ARG A 1 164 ? 12.730 26.295 -29.191 1.00 97.81 164 ARG A C 1
ATOM 1361 O O . ARG A 1 164 ? 12.008 25.306 -29.081 1.00 97.81 164 ARG A O 1
ATOM 1368 N N . PHE A 1 165 ? 13.513 26.737 -28.206 1.00 98.38 165 PHE A N 1
ATOM 1369 C CA . PHE A 1 165 ? 13.614 26.069 -26.910 1.00 98.38 165 PHE A CA 1
ATOM 1370 C C . PHE A 1 165 ? 12.306 26.136 -26.111 1.00 98.38 165 PHE A C 1
ATOM 1372 O O . PHE A 1 165 ? 11.836 25.089 -25.678 1.00 98.38 165 PHE A O 1
ATOM 1379 N N . GLU A 1 166 ? 11.684 27.312 -25.929 1.00 98.00 166 GLU A N 1
ATOM 1380 C CA . GLU A 1 166 ? 10.422 27.413 -25.167 1.00 98.00 166 GLU A CA 1
ATOM 1381 C C . GLU A 1 166 ? 9.284 26.650 -25.872 1.00 98.00 166 GLU A C 1
ATOM 1383 O O . GLU A 1 166 ? 8.508 25.958 -25.215 1.00 98.00 166 GLU A O 1
ATOM 1388 N N . SER A 1 167 ? 9.220 26.694 -27.211 1.00 97.31 167 SER A N 1
ATOM 1389 C CA . SER A 1 167 ? 8.228 25.952 -28.007 1.00 97.31 167 SER A CA 1
ATOM 1390 C C . SER A 1 167 ? 8.375 24.431 -27.868 1.00 97.31 167 SER A C 1
ATOM 1392 O O . SER A 1 167 ? 7.410 23.729 -27.549 1.00 97.31 167 SER A O 1
ATOM 1394 N N . ALA A 1 168 ? 9.590 23.903 -28.046 1.00 97.62 168 ALA A N 1
ATOM 1395 C CA . ALA A 1 168 ? 9.841 22.473 -27.903 1.00 97.62 168 ALA A CA 1
ATOM 1396 C C . ALA A 1 168 ? 9.743 22.018 -26.438 1.00 97.62 168 ALA A C 1
ATOM 1398 O O . ALA A 1 168 ? 9.139 20.985 -26.161 1.00 97.62 168 ALA A O 1
ATOM 1399 N N . GLY A 1 169 ? 10.278 22.800 -25.498 1.00 97.25 169 GLY A N 1
ATOM 1400 C CA . GLY A 1 169 ? 10.242 22.513 -24.065 1.00 97.25 169 GLY A CA 1
ATOM 1401 C C . GLY A 1 169 ? 8.813 22.441 -23.531 1.00 97.25 169 GLY A C 1
ATOM 1402 O O . GLY A 1 169 ? 8.472 21.488 -22.829 1.00 97.25 169 GLY A O 1
ATOM 1403 N N . ARG A 1 170 ? 7.945 23.369 -23.962 1.00 96.88 170 ARG A N 1
ATOM 1404 C CA . ARG A 1 170 ? 6.495 23.271 -23.757 1.00 96.88 170 ARG A CA 1
ATOM 1405 C C . ARG A 1 170 ? 5.941 21.963 -24.317 1.00 96.88 170 ARG A C 1
ATOM 1407 O O . ARG A 1 170 ? 5.264 21.246 -23.590 1.00 96.88 170 ARG A O 1
ATOM 1414 N N . LYS A 1 171 ? 6.227 21.635 -25.583 1.00 97.06 171 LYS A N 1
ATOM 1415 C CA . LYS A 1 171 ? 5.666 20.439 -26.234 1.00 97.06 171 LYS A CA 1
ATOM 1416 C C . LYS A 1 171 ? 6.065 19.136 -25.533 1.00 97.06 171 LYS A C 1
ATOM 1418 O O . LYS A 1 171 ? 5.244 18.232 -25.461 1.00 97.06 171 LYS A O 1
ATOM 1423 N N . TYR A 1 172 ? 7.277 19.042 -24.987 1.00 98.06 172 TYR A N 1
ATOM 1424 C CA . TYR A 1 172 ? 7.660 17.917 -24.130 1.00 98.06 172 TYR A CA 1
ATOM 1425 C C . TYR A 1 172 ? 6.778 17.850 -22.878 1.00 98.06 172 TYR A C 1
ATOM 1427 O O . TYR A 1 172 ? 6.010 16.908 -22.734 1.00 98.06 172 TYR A O 1
ATOM 1435 N N . VAL A 1 173 ? 6.826 18.875 -22.021 1.00 97.06 173 VAL A N 1
ATOM 1436 C CA . VAL A 1 173 ? 6.099 18.907 -20.736 1.00 97.06 173 VAL A CA 1
ATOM 1437 C C . VAL A 1 173 ? 4.583 18.708 -20.916 1.00 97.06 173 VAL A C 1
ATOM 1439 O O . VAL A 1 173 ? 3.948 18.002 -20.136 1.00 97.06 173 VAL A O 1
ATOM 1442 N N . GLU A 1 174 ? 3.994 19.296 -21.959 1.00 96.19 174 GLU A N 1
ATOM 1443 C CA . GLU A 1 174 ? 2.557 19.217 -22.231 1.00 96.19 174 GLU A CA 1
ATOM 1444 C C . GLU A 1 174 ? 2.119 17.834 -22.752 1.00 96.19 174 GLU A C 1
ATOM 1446 O O . GLU A 1 174 ? 1.116 17.296 -22.281 1.00 96.19 174 GLU A O 1
ATOM 1451 N N . GLU A 1 175 ? 2.860 17.226 -23.687 1.00 97.44 175 GLU A N 1
ATOM 1452 C CA . GLU A 1 175 ? 2.498 15.915 -24.248 1.00 97.44 175 GLU A CA 1
ATOM 1453 C C . GLU A 1 175 ? 2.818 14.754 -23.296 1.00 97.44 175 GLU A C 1
ATOM 1455 O O . GLU A 1 175 ? 2.048 13.793 -23.245 1.00 97.44 175 GLU A O 1
ATOM 1460 N N . THR A 1 176 ? 3.885 14.851 -22.491 1.00 98.12 176 THR A N 1
ATOM 1461 C CA . THR A 1 176 ? 4.149 13.892 -21.406 1.00 98.12 176 THR A CA 1
ATOM 1462 C C . THR A 1 176 ? 2.956 13.851 -20.454 1.00 98.12 176 THR A C 1
ATOM 1464 O O . THR A 1 176 ? 2.391 12.783 -20.246 1.00 98.12 176 THR A O 1
ATOM 1467 N N . LEU A 1 177 ? 2.505 15.011 -19.961 1.00 96.00 177 LEU A N 1
ATOM 1468 C CA . LEU A 1 177 ? 1.407 15.120 -18.996 1.00 96.00 177 LEU A CA 1
ATOM 1469 C C . LEU A 1 177 ? 0.052 14.659 -19.561 1.00 96.00 177 LEU A C 1
ATOM 1471 O O . LEU A 1 177 ? -0.724 14.009 -18.859 1.00 96.00 177 LEU A O 1
ATOM 1475 N N . LYS A 1 178 ? -0.233 14.937 -20.842 1.00 96.25 178 LYS A N 1
ATOM 1476 C CA . LYS A 1 178 ? -1.405 14.377 -21.543 1.00 96.25 178 LYS A CA 1
ATOM 1477 C C . LYS A 1 178 ? -1.349 12.849 -21.601 1.00 96.25 178 LYS A C 1
ATOM 1479 O O . LYS A 1 178 ? -2.354 12.199 -21.315 1.00 96.25 178 LYS A O 1
ATOM 1484 N N . LEU A 1 179 ? -0.190 12.275 -21.935 1.00 97.06 179 LEU A N 1
ATOM 1485 C CA . LEU A 1 179 ? 0.000 10.824 -21.973 1.00 97.06 179 LEU A CA 1
ATOM 1486 C C . LEU A 1 179 ? -0.129 10.195 -20.576 1.00 97.06 179 LEU A C 1
ATOM 1488 O O . LEU A 1 179 ? -0.745 9.139 -20.457 1.00 97.06 179 LEU A O 1
ATOM 1492 N N . SER A 1 180 ? 0.366 10.852 -19.523 1.00 96.81 180 SER A N 1
ATOM 1493 C CA . SER A 1 180 ? 0.210 10.408 -18.131 1.00 96.81 180 SER A CA 1
ATOM 1494 C C . SER A 1 180 ? -1.262 10.204 -17.762 1.00 96.81 180 SER A C 1
ATOM 1496 O O . SER A 1 180 ? -1.655 9.119 -17.334 1.00 96.81 180 SER A O 1
ATOM 1498 N N . LYS A 1 181 ? -2.098 11.220 -18.019 1.00 94.94 181 LYS A N 1
ATOM 1499 C CA . LYS A 1 181 ? -3.545 11.193 -17.743 1.00 94.94 181 LYS A CA 1
ATOM 1500 C C . LYS A 1 181 ? -4.301 10.207 -18.637 1.00 94.94 181 LYS A C 1
ATOM 1502 O O . LYS A 1 181 ? -5.297 9.641 -18.206 1.00 94.94 181 LYS A O 1
ATOM 1507 N N . LEU A 1 182 ? -3.840 9.989 -19.871 1.00 95.44 182 LEU A N 1
ATOM 1508 C CA . LEU A 1 182 ? -4.417 8.989 -20.776 1.00 95.44 182 LEU A CA 1
ATOM 1509 C C . LEU A 1 182 ? -4.146 7.553 -20.297 1.00 95.44 182 LEU A C 1
ATOM 1511 O O . LEU A 1 182 ? -5.008 6.693 -20.438 1.00 95.44 182 LEU A O 1
ATOM 1515 N N . LEU A 1 183 ? -2.957 7.292 -19.742 1.00 95.12 183 LEU A N 1
ATOM 1516 C CA . LEU A 1 183 ? -2.579 5.971 -19.228 1.00 95.12 183 LEU A CA 1
ATOM 1517 C C . LEU A 1 183 ? -3.132 5.705 -17.822 1.00 95.12 183 LEU A C 1
ATOM 1519 O O . LEU A 1 183 ? -3.445 4.557 -17.511 1.00 95.12 183 LEU A O 1
ATOM 1523 N N . ARG A 1 184 ? -3.239 6.735 -16.973 1.00 96.62 184 ARG A N 1
ATOM 1524 C CA . ARG A 1 184 ? -3.742 6.664 -15.589 1.00 96.62 184 ARG A CA 1
ATOM 1525 C C . ARG A 1 184 ? -4.729 7.815 -15.339 1.00 96.62 184 ARG A C 1
ATOM 1527 O O . ARG A 1 184 ? -4.318 8.864 -14.837 1.00 96.62 184 ARG A O 1
ATOM 1534 N N . PRO A 1 185 ? -6.015 7.645 -15.704 1.00 95.06 185 PRO A N 1
ATOM 1535 C CA . PRO A 1 185 ? -7.009 8.721 -15.663 1.00 95.06 185 PRO A CA 1
ATOM 1536 C C . PRO A 1 185 ? -7.535 9.042 -14.258 1.00 95.06 185 PRO A C 1
ATOM 1538 O O . PRO A 1 185 ? -8.123 10.104 -14.069 1.00 95.06 185 PRO A O 1
ATOM 1541 N N . TYR A 1 186 ? -7.336 8.145 -13.287 1.00 94.50 186 TYR A N 1
ATOM 1542 C CA . TYR A 1 186 ? -7.751 8.338 -11.892 1.00 94.50 186 TYR A CA 1
ATOM 1543 C C . TYR A 1 186 ? -6.664 8.977 -11.016 1.00 94.50 186 TYR A C 1
ATOM 1545 O O . TYR A 1 186 ? -6.987 9.590 -10.000 1.00 94.50 186 TYR A O 1
ATOM 1553 N N . ALA A 1 187 ? -5.397 8.869 -11.421 1.00 95.50 187 ALA A N 1
ATOM 1554 C CA . ALA A 1 187 ? -4.260 9.412 -10.690 1.00 95.50 187 ALA A CA 1
ATOM 1555 C C . ALA A 1 187 ? -4.229 10.942 -10.789 1.00 95.50 187 ALA A C 1
ATOM 1557 O O . ALA A 1 187 ? -4.459 11.516 -11.857 1.00 95.50 187 ALA A O 1
ATOM 1558 N N . LYS A 1 188 ? -3.889 11.611 -9.686 1.00 96.62 188 LYS A N 1
ATOM 1559 C CA . LYS A 1 188 ? -3.651 13.058 -9.671 1.00 96.62 188 LYS A CA 1
ATOM 1560 C C . LYS A 1 188 ? -2.236 13.316 -10.194 1.00 96.62 188 LYS A C 1
ATOM 1562 O O . LYS A 1 188 ? -1.282 12.778 -9.636 1.00 96.62 188 LYS A O 1
ATOM 1567 N N . TRP A 1 189 ? -2.074 14.160 -11.214 1.00 97.25 189 TRP A N 1
ATOM 1568 C CA . TRP A 1 189 ? -0.768 14.424 -11.837 1.00 97.25 189 TRP A CA 1
ATOM 1569 C C . TRP A 1 189 ? -0.216 15.830 -11.566 1.00 97.25 189 TRP A C 1
ATOM 1571 O O . TRP A 1 189 ? -0.952 16.822 -11.588 1.00 97.25 189 TRP A O 1
ATOM 1581 N N . GLY A 1 190 ? 1.103 15.934 -11.379 1.00 96.19 190 GLY A N 1
ATOM 1582 C CA . GLY A 1 190 ? 1.818 17.209 -11.251 1.00 96.19 190 GLY A CA 1
ATOM 1583 C C . GLY A 1 190 ? 3.326 17.094 -11.502 1.00 96.19 190 GLY A C 1
ATOM 1584 O O . GLY A 1 190 ? 3.902 16.012 -11.406 1.00 96.19 190 GLY A O 1
ATOM 1585 N N . TYR A 1 191 ? 3.971 18.223 -11.812 1.00 97.50 191 TYR A N 1
ATOM 1586 C CA . TYR A 1 191 ? 5.432 18.335 -11.914 1.00 97.50 191 TYR A CA 1
ATOM 1587 C C . TYR A 1 191 ? 6.025 18.888 -10.619 1.00 97.50 191 TYR A C 1
ATOM 1589 O O . TYR A 1 191 ? 5.534 19.894 -10.102 1.00 97.50 191 TYR A O 1
ATOM 1597 N N . TYR A 1 192 ? 7.096 18.265 -10.124 1.00 97.44 192 TYR A N 1
ATOM 1598 C CA . TYR A 1 192 ? 7.814 18.710 -8.927 1.00 97.44 192 TYR A CA 1
ATOM 1599 C C . TYR A 1 192 ? 8.339 20.158 -9.052 1.00 97.44 192 TYR A C 1
ATOM 1601 O O . TYR A 1 192 ? 8.697 20.625 -10.130 1.00 97.44 192 TYR A O 1
ATOM 1609 N N . ALA A 1 193 ? 8.387 20.867 -7.921 1.00 95.06 193 ALA A N 1
ATOM 1610 C CA . ALA A 1 193 ? 8.890 22.232 -7.730 1.00 95.06 193 ALA A CA 1
ATOM 1611 C C . ALA A 1 193 ? 8.159 23.390 -8.448 1.00 95.06 193 ALA A C 1
ATOM 1613 O O . ALA A 1 193 ? 8.486 24.547 -8.165 1.00 95.06 193 ALA A O 1
ATOM 1614 N N . PHE A 1 194 ? 7.166 23.145 -9.313 1.00 95.56 194 PHE A N 1
ATOM 1615 C CA . PHE A 1 194 ? 6.430 24.211 -10.011 1.00 95.56 194 PHE A CA 1
ATOM 1616 C C . PHE A 1 194 ? 5.180 24.706 -9.240 1.00 95.56 194 PHE A C 1
ATOM 1618 O O . PHE A 1 194 ? 4.418 23.886 -8.721 1.00 95.56 194 PHE A O 1
ATOM 1625 N N . PRO A 1 195 ? 4.890 26.029 -9.231 1.00 95.81 195 PRO A N 1
ATOM 1626 C CA . PRO A 1 195 ? 5.672 27.117 -9.816 1.00 95.81 195 PRO A CA 1
ATOM 1627 C C . PRO A 1 195 ? 6.929 27.442 -9.006 1.00 95.81 195 PRO A C 1
ATOM 1629 O O . PRO A 1 195 ? 6.924 27.450 -7.774 1.00 95.81 195 PRO A O 1
ATOM 1632 N N . TYR A 1 196 ? 7.986 27.843 -9.708 1.00 95.06 196 TYR A N 1
ATOM 1633 C CA . TYR A 1 196 ? 9.131 28.458 -9.054 1.00 95.06 196 TYR A CA 1
ATOM 1634 C C . TYR A 1 196 ? 8.824 29.918 -8.677 1.00 95.06 196 TYR A C 1
ATOM 1636 O O . TYR A 1 196 ? 8.234 30.678 -9.443 1.00 95.06 196 TYR A O 1
ATOM 1644 N N . CYS A 1 197 ? 9.289 30.323 -7.495 1.00 94.38 197 CYS A N 1
ATOM 1645 C CA . CYS A 1 197 ? 9.223 31.704 -6.998 1.00 94.38 197 CYS A CA 1
ATOM 1646 C C . CYS A 1 197 ? 10.567 32.448 -7.138 1.00 94.38 197 CYS A C 1
ATOM 1648 O O . CYS A 1 197 ? 10.595 33.670 -7.245 1.00 94.38 197 CYS A O 1
ATOM 1650 N N . PHE A 1 198 ? 11.690 31.715 -7.105 1.00 91.31 198 PHE A N 1
ATOM 1651 C CA . PHE A 1 198 ? 13.075 32.226 -7.105 1.00 91.31 198 PHE A CA 1
ATOM 1652 C C . PHE A 1 198 ? 13.385 33.351 -6.096 1.00 91.31 198 PHE A C 1
ATOM 1654 O O . PHE A 1 198 ? 14.363 34.086 -6.252 1.00 91.31 198 PHE A O 1
ATOM 1661 N N . ASN A 1 199 ? 12.602 33.455 -5.023 1.00 87.12 199 ASN A N 1
ATOM 1662 C CA . ASN A 1 199 ? 12.931 34.295 -3.883 1.00 87.12 199 ASN A CA 1
ATOM 1663 C C . ASN A 1 199 ? 14.199 33.788 -3.170 1.00 87.12 199 ASN A C 1
ATOM 1665 O O . ASN A 1 199 ? 14.370 32.594 -2.906 1.00 87.12 199 ASN A O 1
ATOM 1669 N N . LYS A 1 200 ? 15.092 34.731 -2.860 1.00 68.62 200 LYS A N 1
ATOM 1670 C CA . LYS A 1 200 ? 16.253 34.557 -1.974 1.00 68.62 200 LYS A CA 1
ATOM 1671 C C . LYS A 1 200 ? 15.878 35.105 -0.596 1.00 68.62 200 LYS A C 1
ATOM 1673 O O . LYS A 1 200 ? 15.035 35.991 -0.538 1.00 68.62 200 LYS A O 1
ATOM 1678 N N . GLY A 1 201 ? 16.516 34.642 0.481 1.00 58.16 201 GLY A N 1
ATOM 1679 C CA . GLY A 1 201 ? 16.086 34.914 1.867 1.00 58.16 201 GLY A CA 1
ATOM 1680 C C . GLY A 1 201 ? 15.794 36.379 2.234 1.00 58.16 201 GLY A C 1
ATOM 1681 O O . GLY A 1 201 ? 14.885 36.632 3.013 1.00 58.16 201 GLY A O 1
ATOM 1682 N N . GLN A 1 202 ? 16.505 37.338 1.633 1.00 55.34 202 GLN A N 1
ATOM 1683 C CA . GLN A 1 202 ? 16.303 38.779 1.856 1.00 55.34 202 GLN A CA 1
ATOM 1684 C C . GLN A 1 202 ? 15.060 39.364 1.150 1.00 55.34 202 GLN A C 1
ATOM 1686 O O . GLN A 1 202 ? 14.568 40.411 1.556 1.00 55.34 202 GLN A O 1
ATOM 1691 N N . ASN A 1 203 ? 14.535 38.703 0.112 1.00 62.91 203 ASN A N 1
ATOM 1692 C CA . ASN A 1 203 ? 13.351 39.142 -0.630 1.00 62.91 203 ASN A CA 1
ATOM 1693 C C . ASN A 1 203 ? 12.122 38.327 -0.205 1.00 62.91 203 ASN A C 1
ATOM 1695 O O . ASN A 1 203 ? 11.936 37.191 -0.643 1.00 62.91 203 ASN A O 1
ATOM 1699 N N . ALA A 1 204 ? 11.227 38.950 0.561 1.00 68.94 204 ALA A N 1
ATOM 1700 C CA . ALA A 1 204 ? 9.971 38.355 1.028 1.00 68.94 204 ALA A CA 1
ATOM 1701 C C . ALA A 1 204 ? 8.903 38.122 -0.070 1.00 68.94 204 ALA A C 1
ATOM 1703 O O . ALA A 1 204 ? 7.757 37.825 0.249 1.00 68.94 204 ALA A O 1
ATOM 1704 N N . PHE A 1 205 ? 9.246 38.252 -1.358 1.00 85.50 205 PHE A N 1
ATOM 1705 C CA . PHE A 1 205 ? 8.320 38.130 -2.491 1.00 85.50 205 PHE A CA 1
ATOM 1706 C C . PHE A 1 205 ? 9.000 37.496 -3.715 1.00 85.50 205 PHE A C 1
ATOM 1708 O O . PHE A 1 205 ? 10.196 37.695 -3.945 1.00 85.50 205 PHE A O 1
ATOM 1715 N N . CYS A 1 206 ? 8.236 36.776 -4.544 1.00 91.12 206 CYS A N 1
ATOM 1716 C CA . CYS A 1 206 ? 8.709 36.332 -5.862 1.00 91.12 206 CYS A CA 1
ATOM 1717 C C . CYS A 1 206 ? 8.832 37.537 -6.817 1.00 91.12 206 CYS A C 1
ATOM 1719 O O . CYS A 1 206 ? 7.912 38.365 -6.832 1.00 91.12 206 CYS A O 1
ATOM 1721 N N . PRO A 1 207 ? 9.895 37.642 -7.641 1.00 92.69 207 PRO A N 1
ATOM 1722 C CA . PRO A 1 207 ? 10.055 38.741 -8.596 1.00 92.69 207 PRO A CA 1
ATOM 1723 C C . PRO A 1 207 ? 8.901 38.814 -9.609 1.00 92.69 207 PRO A C 1
ATOM 1725 O O . PRO A 1 207 ? 8.342 37.786 -10.002 1.00 92.69 207 PRO A O 1
ATOM 1728 N N . ARG A 1 208 ? 8.546 40.026 -10.057 1.00 91.50 208 ARG A N 1
ATOM 1729 C CA . ARG A 1 208 ? 7.378 40.261 -10.933 1.00 91.50 208 ARG A CA 1
ATOM 1730 C C . ARG A 1 208 ? 7.501 39.529 -12.270 1.00 91.50 208 ARG A C 1
ATOM 1732 O O . ARG A 1 208 ? 6.518 39.011 -12.788 1.00 91.50 208 ARG A O 1
ATOM 1739 N N . GLU A 1 209 ? 8.723 39.424 -12.775 1.00 93.50 209 GLU A N 1
ATOM 1740 C CA . GLU A 1 209 ? 9.074 38.757 -14.030 1.00 93.50 209 GLU A CA 1
ATOM 1741 C C . GLU A 1 209 ? 8.830 37.248 -13.918 1.00 93.50 209 GLU A C 1
ATOM 1743 O O . GLU A 1 209 ? 8.349 36.625 -14.857 1.00 93.50 209 GLU A O 1
ATOM 1748 N N . VAL A 1 210 ? 9.103 36.666 -12.743 1.00 94.56 210 VAL A N 1
ATOM 1749 C CA . VAL A 1 210 ? 8.857 35.244 -12.459 1.00 94.56 210 VAL A CA 1
ATOM 1750 C C . VAL A 1 210 ? 7.357 34.967 -12.361 1.00 94.56 210 VAL A C 1
ATOM 1752 O O . VAL A 1 210 ? 6.892 33.973 -12.910 1.00 94.56 210 VAL A O 1
ATOM 1755 N N . LYS A 1 211 ? 6.576 35.868 -11.747 1.00 93.94 211 LYS A N 1
ATOM 1756 C CA . LYS A 1 211 ? 5.107 35.745 -11.715 1.00 93.94 211 LYS A CA 1
ATOM 1757 C C . LYS A 1 211 ? 4.506 35.780 -13.124 1.00 93.94 211 LYS A C 1
ATOM 1759 O O . LYS A 1 211 ? 3.724 34.899 -13.470 1.00 93.94 211 LYS A O 1
ATOM 1764 N N . ALA A 1 212 ? 4.946 36.723 -13.960 1.00 94.69 212 ALA A N 1
ATOM 1765 C CA . ALA A 1 212 ? 4.533 36.804 -15.361 1.00 94.69 212 ALA A CA 1
ATOM 1766 C C . ALA A 1 212 ? 4.956 35.566 -16.181 1.00 94.69 212 ALA A C 1
ATOM 1768 O O . ALA A 1 212 ? 4.217 35.118 -17.053 1.00 94.69 212 ALA A O 1
ATOM 1769 N N . GLU A 1 213 ? 6.114 34.964 -15.895 1.00 95.56 213 GLU A N 1
ATOM 1770 C CA . GLU A 1 213 ? 6.525 33.690 -16.503 1.00 95.56 213 GLU A CA 1
ATOM 1771 C C . GLU A 1 213 ? 5.675 32.503 -16.036 1.00 95.56 213 GLU A C 1
ATOM 1773 O O . GLU A 1 213 ? 5.324 31.661 -16.860 1.00 95.56 213 GLU A O 1
ATOM 1778 N N . ASN A 1 214 ? 5.290 32.451 -14.757 1.00 94.94 214 ASN A N 1
ATOM 1779 C CA . ASN A 1 214 ? 4.341 31.459 -14.247 1.00 94.94 214 ASN A CA 1
ATOM 1780 C C . ASN A 1 214 ? 2.966 31.608 -14.923 1.00 94.94 214 ASN A C 1
ATOM 1782 O O . ASN A 1 214 ? 2.346 30.605 -15.268 1.00 94.94 214 ASN A O 1
ATOM 1786 N N . ASP A 1 215 ? 2.535 32.838 -15.213 1.00 92.94 215 ASP A N 1
ATOM 1787 C CA . ASP A 1 215 ? 1.302 33.096 -15.967 1.00 92.94 215 ASP A CA 1
ATOM 1788 C C . ASP A 1 215 ? 1.432 32.629 -17.434 1.00 92.94 215 ASP A C 1
ATOM 1790 O O . ASP A 1 215 ? 0.549 31.937 -17.945 1.00 92.94 215 ASP A O 1
ATOM 1794 N N . ARG A 1 216 ? 2.589 32.844 -18.091 1.00 93.00 216 ARG A N 1
ATOM 1795 C CA . ARG A 1 216 ? 2.895 32.225 -19.405 1.00 93.00 216 ARG A CA 1
ATOM 1796 C C . ARG A 1 216 ? 2.930 30.686 -19.367 1.00 93.00 216 ARG A C 1
ATOM 1798 O O . ARG A 1 216 ? 2.758 30.059 -20.413 1.00 93.00 216 ARG A O 1
ATOM 1805 N N . MET A 1 217 ? 3.127 30.067 -18.200 1.00 93.31 217 MET A N 1
ATOM 1806 C CA . MET A 1 217 ? 3.057 28.610 -17.992 1.00 93.31 217 MET A CA 1
ATOM 1807 C C . MET A 1 217 ? 1.641 28.086 -17.688 1.00 93.31 217 MET A C 1
ATOM 1809 O O . MET A 1 217 ? 1.485 26.913 -17.353 1.00 93.31 217 MET A O 1
ATOM 1813 N N . GLY A 1 218 ? 0.590 28.897 -17.864 1.00 90.25 218 GLY A N 1
ATOM 1814 C CA . GLY A 1 218 ? -0.807 28.495 -17.648 1.00 90.25 218 GLY A CA 1
ATOM 1815 C C . GLY A 1 218 ? -1.236 27.185 -18.324 1.00 90.25 218 GLY A C 1
ATOM 1816 O O . GLY A 1 218 ? -2.017 26.431 -17.751 1.00 90.25 218 GLY A O 1
ATOM 1817 N N . TRP A 1 219 ? -0.672 26.861 -19.493 1.00 91.81 219 TRP A N 1
ATOM 1818 C CA . TRP A 1 219 ? -0.897 25.593 -20.207 1.00 91.81 219 TRP A CA 1
ATOM 1819 C C . TRP A 1 219 ? -0.489 24.353 -19.390 1.00 91.81 219 TRP A C 1
ATOM 1821 O O . TRP A 1 219 ? -1.149 23.320 -19.474 1.00 91.81 219 TRP A O 1
ATOM 1831 N N . MET A 1 220 ? 0.555 24.458 -18.564 1.00 93.00 220 MET A N 1
ATOM 1832 C CA . MET A 1 220 ? 1.026 23.376 -17.699 1.00 93.00 220 MET A CA 1
ATOM 1833 C C . MET A 1 220 ? 0.069 23.185 -16.518 1.00 93.00 220 MET A C 1
ATOM 1835 O O . MET A 1 220 ? -0.461 22.095 -16.318 1.00 93.00 220 MET A O 1
ATOM 1839 N N . PHE A 1 221 ? -0.230 24.265 -15.785 1.00 92.00 221 PHE A N 1
ATOM 1840 C CA . PHE A 1 221 ? -1.137 24.236 -14.629 1.00 92.00 221 PHE A CA 1
ATOM 1841 C C . PHE A 1 221 ? -2.584 23.875 -15.006 1.00 92.00 221 PHE A C 1
ATOM 1843 O O . PHE A 1 221 ? -3.305 23.289 -14.201 1.00 92.00 221 PHE A O 1
ATOM 1850 N N . PHE A 1 222 ? -3.004 24.170 -16.240 1.00 89.25 222 PHE A N 1
ATOM 1851 C CA . PHE A 1 222 ? -4.285 23.731 -16.790 1.00 89.25 222 PHE A CA 1
ATOM 1852 C C . PHE A 1 222 ? -4.378 22.199 -16.896 1.00 89.25 222 PHE A C 1
ATOM 1854 O O . PHE A 1 222 ? -5.393 21.623 -16.492 1.00 89.25 222 PHE A O 1
ATOM 1861 N N . HIS A 1 223 ? -3.325 21.541 -17.396 1.00 90.44 223 HIS A N 1
ATOM 1862 C CA . HIS A 1 223 ? -3.289 20.087 -17.576 1.00 90.44 223 HIS A CA 1
ATOM 1863 C C . HIS A 1 223 ? -2.962 19.308 -16.290 1.00 90.44 223 HIS A C 1
ATOM 1865 O O . HIS A 1 223 ? -3.503 18.213 -16.114 1.00 90.44 223 HIS A O 1
ATOM 1871 N N . SER A 1 224 ? -2.155 19.855 -15.374 1.00 93.69 224 SER A N 1
ATOM 1872 C CA . SER A 1 224 ? -1.917 19.259 -14.046 1.00 93.69 224 SER A CA 1
ATOM 1873 C C . SER A 1 224 ? -3.202 19.187 -13.218 1.00 93.69 224 SER A C 1
ATOM 1875 O O . SER A 1 224 ? -4.095 20.014 -13.383 1.00 93.69 224 SER A O 1
ATOM 1877 N N . ASP A 1 225 ? -3.299 18.243 -12.288 1.00 93.75 225 ASP A N 1
ATOM 1878 C CA . ASP A 1 225 ? -4.376 18.197 -11.285 1.00 93.75 225 ASP A CA 1
ATOM 1879 C C . ASP A 1 225 ? -3.979 18.943 -10.005 1.00 93.75 225 ASP A C 1
ATOM 1881 O O . ASP A 1 225 ? -4.818 19.592 -9.375 1.00 93.75 225 ASP A O 1
ATOM 1885 N N . MET A 1 226 ? -2.679 18.923 -9.691 1.00 94.88 226 MET A N 1
ATOM 1886 C CA . MET A 1 226 ? -2.083 19.568 -8.521 1.00 94.88 226 MET A CA 1
ATOM 1887 C C . MET A 1 226 ? -0.896 20.484 -8.865 1.00 94.88 226 MET A C 1
ATOM 1889 O O . MET A 1 226 ? -0.354 20.466 -9.973 1.00 94.88 226 MET A O 1
ATOM 1893 N N . VAL A 1 227 ? -0.473 21.272 -7.878 1.00 96.00 227 VAL A N 1
ATOM 1894 C CA . VAL A 1 227 ? 0.634 22.234 -7.929 1.00 96.00 227 VAL A CA 1
ATOM 1895 C C . VAL A 1 227 ? 1.581 21.976 -6.751 1.00 96.00 227 VAL A C 1
ATOM 1897 O O . VAL A 1 227 ? 1.120 21.780 -5.626 1.00 96.00 227 VAL A O 1
ATOM 1900 N N . LEU A 1 228 ? 2.897 21.960 -7.002 1.00 97.06 228 LEU A N 1
ATOM 1901 C CA . LEU A 1 228 ? 3.898 21.324 -6.131 1.00 97.06 228 LEU A CA 1
ATOM 1902 C C . LEU A 1 228 ? 5.104 22.237 -5.815 1.00 97.06 228 LEU A C 1
ATOM 1904 O O . LEU A 1 228 ? 6.229 21.943 -6.227 1.00 97.06 228 LEU A O 1
ATOM 1908 N N . PRO A 1 229 ? 4.928 23.355 -5.085 1.00 97.00 229 PRO A N 1
ATOM 1909 C CA . PRO A 1 229 ? 6.035 24.244 -4.733 1.00 97.00 229 PRO A CA 1
ATOM 1910 C C . PRO A 1 229 ? 7.038 23.570 -3.783 1.00 97.00 229 PRO A C 1
ATOM 1912 O O . PRO A 1 229 ? 6.664 23.067 -2.723 1.00 97.00 229 PRO A O 1
ATOM 1915 N N . SER A 1 230 ? 8.332 23.638 -4.111 1.00 95.44 230 SER A N 1
ATOM 1916 C CA . SER A 1 230 ? 9.414 23.200 -3.215 1.00 95.44 230 SER A CA 1
ATOM 1917 C C . SER A 1 230 ? 9.841 24.331 -2.270 1.00 95.44 230 SER A C 1
ATOM 1919 O O . SER A 1 230 ? 10.272 25.405 -2.709 1.00 95.44 230 SER A O 1
ATOM 1921 N N . VAL A 1 231 ? 9.742 24.103 -0.957 1.00 94.94 231 VAL A N 1
ATOM 1922 C CA . VAL A 1 231 ? 10.050 25.090 0.101 1.00 94.94 231 VAL A CA 1
ATOM 1923 C C . VAL A 1 231 ? 11.267 24.706 0.951 1.00 94.94 231 VAL A C 1
ATOM 1925 O O . VAL A 1 231 ? 11.395 25.145 2.090 1.00 94.94 231 VAL A O 1
ATOM 1928 N N . TYR A 1 232 ? 12.179 23.894 0.403 1.00 93.12 232 TYR A N 1
ATOM 1929 C CA . TYR A 1 232 ? 13.350 23.382 1.127 1.00 93.12 232 TYR A CA 1
ATOM 1930 C C . TYR A 1 232 ? 14.199 24.504 1.756 1.00 93.12 232 TYR A C 1
ATOM 1932 O O . TYR A 1 232 ? 14.509 25.513 1.115 1.00 93.12 232 TYR A O 1
ATOM 1940 N N . LEU A 1 233 ? 14.582 24.305 3.021 1.00 91.94 233 LEU A N 1
ATOM 1941 C CA . LEU A 1 233 ? 15.247 25.301 3.865 1.00 91.94 233 LEU A CA 1
ATOM 1942 C C . LEU A 1 233 ? 16.778 25.164 3.834 1.00 91.94 233 LEU A C 1
ATOM 1944 O O . LEU A 1 233 ? 17.316 24.117 3.466 1.00 91.94 233 LEU A O 1
ATOM 1948 N N . ASN A 1 234 ? 17.473 26.224 4.255 1.00 90.38 234 ASN A N 1
ATOM 1949 C CA . ASN A 1 234 ? 18.923 26.254 4.472 1.00 90.38 234 ASN A CA 1
ATOM 1950 C C . ASN A 1 234 ? 19.210 26.714 5.905 1.00 90.38 234 ASN A C 1
ATOM 1952 O O . ASN A 1 234 ? 18.624 27.699 6.360 1.00 90.38 234 ASN A O 1
ATOM 1956 N N . GLU A 1 235 ? 20.135 26.050 6.593 1.00 90.62 235 GLU A N 1
ATOM 1957 C CA . GLU A 1 235 ? 20.496 26.364 7.978 1.00 90.62 235 GLU A CA 1
ATOM 1958 C C . GLU A 1 235 ? 21.110 27.769 8.080 1.00 90.62 235 GLU A C 1
ATOM 1960 O O . GLU A 1 235 ? 20.812 28.514 9.012 1.00 90.62 235 GLU A O 1
ATOM 1965 N N . LYS A 1 236 ? 21.892 28.178 7.071 1.00 88.75 236 LYS A N 1
ATOM 1966 C CA . LYS A 1 236 ? 22.558 29.494 7.011 1.00 88.75 236 LYS A CA 1
ATOM 1967 C C . LYS A 1 236 ? 21.617 30.697 6.859 1.00 88.75 236 LYS A C 1
ATOM 1969 O O . LYS A 1 236 ? 22.078 31.827 6.989 1.00 88.75 236 LYS A O 1
ATOM 1974 N N . MET A 1 237 ? 20.335 30.487 6.555 1.00 87.56 237 MET A N 1
ATOM 1975 C CA . MET A 1 237 ? 19.333 31.562 6.515 1.00 87.56 237 MET A CA 1
ATOM 1976 C C . MET A 1 237 ? 18.782 31.843 7.915 1.00 87.56 237 MET A C 1
ATOM 1978 O O . MET A 1 237 ? 18.600 30.910 8.698 1.00 87.56 237 MET A O 1
ATOM 1982 N N . LYS A 1 238 ? 18.446 33.101 8.217 1.00 88.69 238 LYS A N 1
ATOM 1983 C CA . LYS A 1 238 ? 17.805 33.474 9.493 1.00 88.69 238 LYS A CA 1
ATOM 1984 C C . LYS A 1 238 ? 16.351 32.971 9.544 1.00 88.69 238 LYS A C 1
ATOM 1986 O O . LYS A 1 238 ? 15.710 32.937 8.494 1.00 88.69 238 LYS A O 1
ATOM 1991 N N . PRO A 1 239 ? 15.771 32.653 10.718 1.00 87.25 239 PRO A N 1
ATOM 1992 C CA . PRO A 1 239 ? 14.393 32.148 10.813 1.00 87.25 239 PRO A CA 1
ATOM 1993 C C . PRO A 1 239 ? 13.346 33.029 10.107 1.00 87.25 239 PRO A C 1
ATOM 1995 O O . PRO A 1 239 ? 12.494 32.521 9.384 1.00 87.25 239 PRO A O 1
ATOM 1998 N N . GLN A 1 240 ? 13.465 34.356 10.214 1.00 84.19 240 GLN A N 1
ATOM 1999 C CA . GLN A 1 240 ? 12.571 35.313 9.548 1.00 84.19 240 GLN A CA 1
ATOM 2000 C C . GLN A 1 240 ? 12.713 35.280 8.013 1.00 84.19 240 GLN A C 1
ATOM 2002 O O . GLN A 1 240 ? 11.726 35.408 7.287 1.00 84.19 240 GLN A O 1
ATOM 2007 N N . GLU A 1 241 ? 13.929 35.066 7.501 1.00 88.12 241 GLU A N 1
ATOM 2008 C CA . GLU A 1 241 ? 14.201 34.879 6.067 1.00 88.12 241 GLU A CA 1
ATOM 2009 C C . GLU A 1 241 ? 13.630 33.542 5.566 1.00 88.12 241 GLU A C 1
ATOM 2011 O O . GLU A 1 241 ? 13.087 33.480 4.463 1.00 88.12 241 GLU A O 1
ATOM 2016 N N . ARG A 1 242 ? 13.704 32.475 6.378 1.00 89.88 242 ARG A N 1
ATOM 2017 C CA . ARG A 1 242 ? 13.086 31.168 6.083 1.00 89.88 242 ARG A CA 1
ATOM 2018 C C . ARG A 1 242 ? 11.564 31.292 6.008 1.00 89.88 242 ARG A C 1
ATOM 2020 O O . ARG A 1 242 ? 10.987 30.914 4.992 1.00 89.88 242 ARG A O 1
ATOM 2027 N N . GLN A 1 243 ? 10.932 31.899 7.013 1.00 89.00 243 GLN A N 1
ATOM 2028 C CA . GLN A 1 243 ? 9.483 32.129 7.055 1.00 89.00 243 GLN A CA 1
ATOM 2029 C C . GLN A 1 243 ? 8.995 32.973 5.870 1.00 89.00 243 GLN A C 1
ATOM 2031 O O . GLN A 1 243 ? 8.038 32.604 5.187 1.00 89.00 243 GLN A O 1
ATOM 2036 N N . SER A 1 244 ? 9.703 34.063 5.563 1.00 87.38 244 SER A N 1
ATOM 2037 C CA . SER A 1 244 ? 9.400 34.924 4.413 1.00 87.38 244 SER A CA 1
ATOM 2038 C C . SER A 1 244 ? 9.562 34.177 3.081 1.00 87.38 244 SER A C 1
ATOM 2040 O O . SER A 1 244 ? 8.746 34.330 2.169 1.00 87.38 244 SER A O 1
ATOM 2042 N N . MET A 1 245 ? 10.590 33.324 2.967 1.00 92.19 245 MET A N 1
ATOM 2043 C CA . MET A 1 245 ? 10.836 32.512 1.775 1.00 92.19 245 MET A CA 1
ATOM 2044 C C . MET A 1 245 ? 9.740 31.459 1.549 1.00 92.19 245 MET A C 1
ATOM 2046 O O . MET A 1 245 ? 9.267 31.310 0.419 1.00 92.19 245 MET A O 1
ATOM 2050 N N . VAL A 1 246 ? 9.350 30.737 2.603 1.00 92.94 246 VAL A N 1
ATOM 2051 C CA . VAL A 1 246 ? 8.291 29.715 2.582 1.00 92.94 246 VAL A CA 1
ATOM 2052 C C . VAL A 1 246 ? 6.957 30.351 2.210 1.00 92.94 246 VAL A C 1
ATOM 2054 O O . VAL A 1 246 ? 6.331 29.936 1.236 1.00 92.94 246 VAL A O 1
ATOM 2057 N N . SER A 1 247 ? 6.567 31.406 2.931 1.00 92.00 247 SER A N 1
ATOM 2058 C CA . SER A 1 247 ? 5.290 32.095 2.743 1.00 92.00 247 SER A CA 1
ATOM 2059 C C . SER A 1 247 ? 5.096 32.548 1.292 1.00 92.00 247 SER A C 1
ATOM 2061 O O . SER A 1 247 ? 4.132 32.151 0.644 1.00 92.00 247 SER A O 1
ATOM 2063 N N . ALA A 1 248 ? 6.053 33.279 0.713 1.00 91.75 248 ALA A N 1
ATOM 2064 C CA . ALA A 1 248 ? 5.911 33.779 -0.656 1.00 91.75 248 ALA A CA 1
ATOM 2065 C C . ALA A 1 248 ? 5.870 32.676 -1.735 1.00 91.75 248 ALA A C 1
ATOM 2067 O O . ALA A 1 248 ? 5.253 32.877 -2.784 1.00 91.75 248 ALA A O 1
ATOM 2068 N N . ARG A 1 249 ? 6.485 31.508 -1.492 1.00 95.94 249 ARG A N 1
ATOM 2069 C CA . ARG A 1 249 ? 6.396 30.342 -2.393 1.00 95.94 249 ARG A CA 1
ATOM 2070 C C . ARG A 1 249 ? 5.004 29.722 -2.379 1.00 95.94 249 ARG A C 1
ATOM 2072 O O . ARG A 1 249 ? 4.472 29.410 -3.442 1.00 95.94 249 ARG A O 1
ATOM 2079 N N . ILE A 1 250 ? 4.412 29.585 -1.195 1.00 95.44 250 ILE A N 1
ATOM 2080 C CA . ILE A 1 250 ? 3.065 29.032 -1.023 1.00 95.44 250 ILE A CA 1
ATOM 2081 C C . ILE A 1 250 ? 2.029 30.002 -1.610 1.00 95.44 250 ILE A C 1
ATOM 2083 O O . ILE A 1 250 ? 1.211 29.581 -2.426 1.00 95.44 250 ILE A O 1
ATOM 2087 N N . GLN A 1 251 ? 2.142 31.310 -1.343 1.00 94.12 251 GLN A N 1
ATOM 2088 C CA . GLN A 1 251 ? 1.307 32.342 -1.979 1.00 94.12 251 GLN A CA 1
ATOM 2089 C C . GLN A 1 251 ? 1.342 32.277 -3.514 1.00 94.12 251 GLN A C 1
ATOM 2091 O O . GLN A 1 251 ? 0.306 32.417 -4.162 1.00 94.12 251 GLN A O 1
ATOM 2096 N N . GLU A 1 252 ? 2.515 32.069 -4.119 1.00 95.06 252 GLU A N 1
ATOM 2097 C CA . GLU A 1 252 ? 2.647 31.985 -5.578 1.00 95.06 252 GLU A CA 1
ATOM 2098 C C . GLU A 1 252 ? 2.062 30.689 -6.156 1.00 95.06 252 GLU A C 1
ATOM 2100 O O . GLU A 1 252 ? 1.444 30.731 -7.219 1.00 95.06 252 GLU A O 1
ATOM 2105 N N . ALA A 1 253 ? 2.167 29.563 -5.446 1.00 95.75 253 ALA A N 1
ATOM 2106 C CA . ALA A 1 253 ? 1.488 28.325 -5.825 1.00 95.75 253 ALA A CA 1
ATOM 2107 C C . ALA A 1 253 ? -0.041 28.440 -5.729 1.00 95.75 253 ALA A C 1
ATOM 2109 O O . ALA A 1 253 ? -0.738 28.033 -6.655 1.00 95.75 253 ALA A O 1
ATOM 2110 N N . ILE A 1 254 ? -0.558 29.065 -4.665 1.00 94.75 254 ILE A N 1
ATOM 2111 C CA . ILE A 1 254 ? -1.989 29.362 -4.479 1.00 94.75 254 ILE A CA 1
ATOM 2112 C C . ILE A 1 254 ? -2.502 30.373 -5.520 1.00 94.75 254 ILE A C 1
ATOM 2114 O O . ILE A 1 254 ? -3.669 30.326 -5.912 1.00 94.75 254 ILE A O 1
ATOM 2118 N N . ARG A 1 255 ? -1.645 31.283 -6.004 1.00 94.19 255 ARG A N 1
ATOM 2119 C CA . ARG A 1 255 ? -1.957 32.179 -7.128 1.00 94.19 255 ARG A CA 1
ATOM 2120 C C . ARG A 1 255 ? -2.031 31.405 -8.447 1.00 94.19 255 ARG A C 1
ATOM 2122 O O . ARG A 1 255 ? -3.011 31.539 -9.175 1.00 94.19 255 ARG A O 1
ATOM 2129 N N . ALA A 1 256 ? -1.027 30.576 -8.739 1.00 92.19 256 ALA A N 1
ATOM 2130 C CA . ALA A 1 256 ? -0.961 29.788 -9.969 1.00 92.19 256 ALA A CA 1
ATOM 2131 C C . ALA A 1 256 ? -2.088 28.742 -10.062 1.00 92.19 256 ALA A C 1
ATOM 2133 O O . ALA A 1 256 ? -2.686 28.591 -11.124 1.00 92.19 256 ALA A O 1
ATOM 2134 N N . SER A 1 257 ? -2.441 28.079 -8.955 1.00 92.56 257 SER A N 1
ATOM 2135 C CA . SER A 1 257 ? -3.487 27.042 -8.908 1.00 92.56 257 SER A CA 1
ATOM 2136 C C . SER A 1 257 ? -4.908 27.561 -9.161 1.00 92.56 257 SER A C 1
ATOM 2138 O O . SER A 1 257 ? -5.801 26.779 -9.495 1.00 92.56 257 SER A O 1
ATOM 2140 N N . LYS A 1 258 ? -5.126 28.874 -9.024 1.00 87.50 258 LYS A N 1
ATOM 2141 C CA . LYS A 1 258 ? -6.377 29.571 -9.369 1.00 87.50 258 LYS A CA 1
ATOM 2142 C C . LYS A 1 258 ? -6.406 30.062 -10.819 1.00 87.50 258 LYS A C 1
ATOM 2144 O O . LYS A 1 258 ? -7.467 30.434 -11.313 1.00 87.50 258 LYS A O 1
ATOM 2149 N N . SER A 1 259 ? -5.264 30.079 -11.502 1.00 70.56 259 SER A N 1
ATOM 2150 C CA . SER A 1 259 ? -5.162 30.583 -12.867 1.00 70.56 259 SER A CA 1
ATOM 2151 C C . SER A 1 259 ? -5.658 29.539 -13.877 1.00 70.56 259 SER A C 1
ATOM 2153 O O . SER A 1 259 ? -5.391 28.346 -13.745 1.00 70.56 259 SER A O 1
ATOM 2155 N N . TYR A 1 260 ? -6.391 29.987 -14.900 1.00 66.81 260 TYR A N 1
ATOM 2156 C CA . TYR A 1 260 ? -6.882 29.180 -16.034 1.00 66.81 260 TYR A CA 1
ATOM 2157 C C . TYR A 1 260 ? -7.861 28.023 -15.723 1.00 66.81 260 TYR A C 1
ATOM 2159 O O . TYR A 1 260 ? -8.185 27.253 -16.626 1.00 66.81 260 TYR A O 1
ATOM 2167 N N . SER A 1 261 ? -8.402 27.905 -14.504 1.00 64.88 261 SER A N 1
ATOM 2168 C CA . SER A 1 261 ? -9.372 26.856 -14.137 1.00 64.88 261 SER A CA 1
ATOM 2169 C C . SER A 1 261 ? -10.589 27.413 -13.389 1.00 64.88 261 SER A C 1
ATOM 2171 O O . SER A 1 261 ? -10.454 28.282 -12.535 1.00 64.88 261 SER A O 1
ATOM 2173 N N . ARG A 1 262 ? -11.791 26.870 -13.656 1.00 65.50 262 ARG A N 1
ATOM 2174 C CA . ARG A 1 262 ? -13.030 27.215 -12.916 1.00 65.50 262 ARG A CA 1
ATOM 2175 C C . ARG A 1 262 ? -13.038 26.706 -11.466 1.00 65.50 262 ARG A C 1
ATOM 2177 O O . ARG A 1 262 ? -13.814 27.202 -10.658 1.00 65.50 262 ARG A O 1
ATOM 2184 N N . LYS A 1 263 ? -12.200 25.716 -11.147 1.00 78.75 263 LYS A N 1
ATOM 2185 C CA . LYS A 1 263 ? -11.967 25.188 -9.794 1.00 78.75 263 LYS A CA 1
ATOM 2186 C C . LYS A 1 263 ? -10.473 25.299 -9.491 1.00 78.75 263 LYS A C 1
ATOM 2188 O O . LYS A 1 263 ? -9.666 24.896 -10.329 1.00 78.75 263 LYS A O 1
ATOM 2193 N N . GLN A 1 264 ? -10.113 25.813 -8.316 1.00 84.81 264 GLN A N 1
ATOM 2194 C CA . GLN A 1 264 ? -8.722 25.851 -7.855 1.00 84.81 264 GLN A CA 1
ATOM 2195 C C . GLN A 1 264 ? -8.106 24.438 -7.903 1.00 84.81 264 GLN A C 1
ATOM 2197 O O . GLN A 1 264 ? -8.724 23.480 -7.433 1.00 84.81 264 GLN A O 1
ATOM 2202 N N . LYS A 1 265 ? -6.909 24.318 -8.489 1.00 91.19 265 LYS A N 1
ATOM 2203 C CA . LYS A 1 265 ? -6.096 23.090 -8.483 1.00 91.19 265 LYS A CA 1
ATOM 2204 C C . LYS A 1 265 ? -5.558 22.827 -7.076 1.00 91.19 265 LYS A C 1
ATOM 2206 O O . LYS A 1 265 ? -5.313 23.770 -6.322 1.00 91.19 265 LYS A O 1
ATOM 2211 N N . GLU A 1 266 ? -5.360 21.564 -6.726 1.00 93.56 266 GLU A N 1
ATOM 2212 C CA . GLU A 1 266 ? -4.870 21.209 -5.391 1.00 93.56 266 GLU A CA 1
ATOM 2213 C C . GLU A 1 266 ? -3.413 21.662 -5.210 1.00 93.56 266 GLU A C 1
ATOM 2215 O O . GLU A 1 266 ? -2.632 21.643 -6.161 1.00 93.56 266 GLU A O 1
ATOM 2220 N N . VAL A 1 267 ? -3.031 22.102 -4.009 1.00 96.31 267 VAL A N 1
ATOM 2221 C CA . VAL A 1 267 ? -1.664 22.574 -3.723 1.00 96.31 267 VAL A CA 1
ATOM 2222 C C . VAL A 1 267 ? -1.052 21.747 -2.599 1.00 96.31 267 VAL A C 1
ATOM 2224 O O . VAL A 1 267 ? -1.494 21.856 -1.456 1.00 96.31 267 VAL A O 1
ATOM 2227 N N . TYR A 1 268 ? -0.011 20.974 -2.914 1.00 97.12 268 TYR A N 1
ATOM 2228 C CA . TYR A 1 268 ? 0.733 20.166 -1.945 1.00 97.12 268 TYR A CA 1
ATOM 2229 C C . TYR A 1 268 ? 2.176 20.671 -1.840 1.00 97.12 268 TYR A C 1
ATOM 2231 O O . TYR A 1 268 ? 2.915 20.717 -2.823 1.00 97.12 268 TYR A O 1
ATOM 2239 N N . VAL A 1 269 ? 2.579 21.097 -0.645 1.00 96.81 269 VAL A N 1
ATOM 2240 C CA . VAL A 1 269 ? 3.856 21.793 -0.426 1.00 96.81 269 VAL A CA 1
ATOM 2241 C C . VAL A 1 269 ? 4.985 20.789 -0.175 1.00 96.81 269 VAL A C 1
ATOM 2243 O O . VAL A 1 269 ? 4.940 20.035 0.794 1.00 96.81 269 VAL A O 1
ATOM 2246 N N . TYR A 1 270 ? 6.020 20.791 -1.019 1.00 96.00 270 TYR A N 1
ATOM 2247 C CA . TYR A 1 270 ? 7.179 19.900 -0.890 1.00 96.00 270 TYR A CA 1
ATOM 2248 C C . TYR A 1 270 ? 8.187 20.444 0.133 1.00 96.00 270 TYR A C 1
ATOM 2250 O O . TYR A 1 270 ? 8.827 21.477 -0.098 1.00 96.00 270 TYR A O 1
ATOM 2258 N N . ILE A 1 271 ? 8.389 19.719 1.236 1.00 94.31 271 ILE A N 1
ATOM 2259 C CA . ILE A 1 271 ? 9.408 20.004 2.258 1.00 94.31 271 ILE A CA 1
ATOM 2260 C C . ILE A 1 271 ? 10.335 18.792 2.442 1.00 94.31 271 ILE A C 1
ATOM 2262 O O . ILE A 1 271 ? 9.923 17.647 2.289 1.00 94.31 271 ILE A O 1
ATOM 2266 N N . ARG A 1 272 ? 11.600 19.037 2.791 1.00 91.38 272 ARG A N 1
ATOM 2267 C CA . ARG A 1 272 ? 12.587 18.010 3.145 1.00 91.38 272 ARG A CA 1
ATOM 2268 C C . ARG A 1 272 ? 12.871 18.072 4.642 1.00 91.38 272 ARG A C 1
ATOM 2270 O O . ARG A 1 272 ? 13.072 19.160 5.169 1.00 91.38 272 ARG A O 1
ATOM 2277 N N . TYR A 1 273 ? 12.955 16.925 5.316 1.00 84.75 273 TYR A N 1
ATOM 2278 C CA . TYR A 1 273 ? 13.150 16.851 6.778 1.00 84.75 273 TYR A CA 1
ATOM 2279 C C . TYR A 1 273 ? 14.560 17.254 7.275 1.00 84.75 273 TYR A C 1
ATOM 2281 O O . TYR A 1 273 ? 14.824 17.243 8.480 1.00 84.75 273 TYR A O 1
ATOM 2289 N N . VAL A 1 274 ? 15.467 17.625 6.362 1.00 86.00 274 VAL A N 1
ATOM 2290 C CA . VAL A 1 274 ? 16.809 18.147 6.658 1.00 86.00 274 VAL A CA 1
ATOM 2291 C C . VAL A 1 274 ? 17.078 19.451 5.909 1.00 86.00 274 VAL A C 1
ATOM 2293 O O . VAL A 1 274 ? 16.612 19.634 4.781 1.00 86.00 274 VAL A O 1
ATOM 2296 N N . TYR A 1 275 ? 17.894 20.325 6.501 1.00 88.31 275 TYR A N 1
ATOM 2297 C CA . TYR A 1 275 ? 18.419 21.518 5.835 1.00 88.31 275 TYR A CA 1
ATOM 2298 C C . TYR A 1 275 ? 19.260 21.132 4.609 1.00 88.31 275 TYR A C 1
ATOM 2300 O O . TYR A 1 275 ? 20.099 20.228 4.655 1.00 88.31 275 TYR A O 1
ATOM 2308 N N . THR A 1 276 ? 19.053 21.843 3.502 1.00 87.69 276 THR A N 1
ATOM 2309 C CA . THR A 1 276 ? 19.611 21.503 2.181 1.00 87.69 276 THR A CA 1
ATOM 2310 C C . THR A 1 276 ? 21.134 21.644 2.123 1.00 87.69 276 THR A C 1
ATOM 2312 O O . THR A 1 276 ? 21.794 20.893 1.406 1.00 87.69 276 THR A O 1
ATOM 2315 N N . ASP A 1 277 ? 21.689 22.586 2.886 1.00 87.12 277 ASP A N 1
ATOM 2316 C CA . ASP A 1 277 ? 23.096 22.991 2.889 1.00 87.12 277 ASP A CA 1
ATOM 2317 C C . ASP A 1 277 ? 23.957 22.323 3.976 1.00 87.12 277 ASP A C 1
ATOM 2319 O O . ASP A 1 277 ? 25.183 22.337 3.853 1.00 87.12 277 ASP A O 1
ATOM 2323 N N . SER A 1 278 ? 23.350 21.733 5.014 1.00 80.00 278 SER A N 1
ATOM 2324 C CA . SER A 1 278 ? 24.073 21.088 6.127 1.00 80.00 278 SER A CA 1
ATOM 2325 C C . SER A 1 278 ? 23.672 19.640 6.419 1.00 80.00 278 SER A C 1
ATOM 2327 O O . SER A 1 278 ? 24.411 18.933 7.104 1.00 80.00 278 SER A O 1
ATOM 2329 N N . ARG A 1 279 ? 22.526 19.174 5.901 1.00 71.88 279 ARG A N 1
ATOM 2330 C CA . ARG A 1 279 ? 21.921 17.856 6.183 1.00 71.88 279 ARG A CA 1
ATOM 2331 C C . ARG A 1 279 ? 21.563 17.605 7.655 1.00 71.88 279 ARG A C 1
ATOM 2333 O O . ARG A 1 279 ? 21.181 16.485 7.992 1.00 71.88 279 ARG A O 1
ATOM 2340 N N . LYS A 1 280 ? 21.637 18.616 8.530 1.00 81.06 280 LYS A N 1
ATOM 2341 C CA . LYS A 1 280 ? 21.032 18.525 9.865 1.00 81.06 280 LYS A CA 1
ATOM 2342 C C . LYS A 1 280 ? 19.513 18.425 9.723 1.00 81.06 280 LYS A C 1
ATOM 2344 O O . LYS A 1 280 ? 18.933 19.035 8.827 1.00 81.06 280 LYS A O 1
ATOM 2349 N N . VAL A 1 281 ? 18.881 17.682 10.626 1.00 78.81 281 VAL A N 1
ATOM 2350 C CA . VAL A 1 281 ? 17.421 17.679 10.815 1.00 78.81 281 VAL A CA 1
ATOM 2351 C C . VAL A 1 281 ? 16.919 19.113 11.030 1.00 78.81 281 VAL A C 1
ATOM 2353 O O . VAL A 1 281 ? 17.592 19.894 11.707 1.00 78.81 281 VAL A O 1
ATOM 2356 N N . LEU A 1 282 ? 15.772 19.463 10.433 1.00 82.12 282 LEU A N 1
ATOM 2357 C CA . LEU A 1 282 ? 15.119 20.757 10.679 1.00 82.12 282 LEU A CA 1
ATOM 2358 C C . LEU A 1 282 ? 14.801 20.926 12.171 1.00 82.12 282 LEU A C 1
ATOM 2360 O O . LEU A 1 282 ? 14.481 19.951 12.849 1.00 82.12 282 LEU A O 1
ATOM 2364 N N . SER A 1 283 ? 14.849 22.158 12.681 1.00 83.25 283 SER A N 1
ATOM 2365 C CA . SER A 1 283 ? 14.312 22.423 14.018 1.00 83.25 283 SER A CA 1
ATOM 2366 C C . SER A 1 283 ? 12.791 22.295 14.004 1.00 83.25 283 SER A C 1
ATOM 2368 O O . SER A 1 283 ? 12.137 22.593 13.004 1.00 83.25 283 SER A O 1
ATOM 2370 N N . GLU A 1 284 ? 12.226 21.889 15.137 1.00 77.38 284 GLU A N 1
ATOM 2371 C CA . GLU A 1 284 ? 10.780 21.791 15.346 1.00 77.38 284 GLU A CA 1
ATOM 2372 C C . GLU A 1 284 ? 10.064 23.100 14.984 1.00 77.38 284 GLU A C 1
ATOM 2374 O O . GLU A 1 284 ? 9.101 23.087 14.226 1.00 77.38 284 GLU A O 1
ATOM 2379 N N . SER A 1 285 ? 10.633 24.238 15.392 1.00 77.69 285 SER A N 1
ATOM 2380 C CA . SER A 1 285 ? 10.182 25.589 15.035 1.00 77.69 285 SER A CA 1
ATOM 2381 C C . SER A 1 285 ? 10.129 25.874 13.527 1.00 77.69 285 SER A C 1
ATOM 2383 O O . SER A 1 285 ? 9.220 26.562 13.067 1.00 77.69 285 SER A O 1
ATOM 2385 N N . ASP A 1 286 ? 11.071 25.343 12.743 1.00 85.12 286 ASP A N 1
ATOM 2386 C CA . ASP A 1 286 ? 11.114 25.523 11.287 1.00 85.12 286 ASP A CA 1
ATOM 2387 C C . ASP A 1 286 ? 10.066 24.642 10.596 1.00 85.12 286 ASP A C 1
ATOM 2389 O O . ASP A 1 286 ? 9.400 25.081 9.658 1.00 85.12 286 ASP A O 1
ATOM 2393 N N . LEU A 1 287 ? 9.894 23.406 11.074 1.00 83.75 287 LEU A N 1
ATOM 2394 C CA . LEU A 1 287 ? 8.886 22.478 10.564 1.00 83.75 287 LEU A CA 1
ATOM 2395 C C . LEU A 1 287 ? 7.467 22.982 10.870 1.00 83.75 287 LEU A C 1
ATOM 2397 O O . LEU A 1 287 ? 6.641 23.083 9.962 1.00 83.75 287 LEU A O 1
ATOM 2401 N N . LEU A 1 288 ? 7.230 23.384 12.121 1.00 80.00 288 LEU A N 1
ATOM 2402 C CA . LEU A 1 288 ? 6.018 24.044 12.609 1.00 80.00 288 LEU A CA 1
ATOM 2403 C C . LEU A 1 288 ? 5.655 25.255 11.744 1.00 80.00 288 LEU A C 1
ATOM 2405 O O . LEU A 1 288 ? 4.531 25.356 11.251 1.00 80.00 288 LEU A O 1
ATOM 2409 N N . MET A 1 289 ? 6.628 26.136 11.496 1.00 87.00 289 MET A N 1
ATOM 2410 C CA . MET A 1 289 ? 6.458 27.325 10.664 1.00 87.00 289 MET A CA 1
ATOM 2411 C C . MET A 1 289 ? 6.015 26.981 9.234 1.00 87.00 289 MET A C 1
ATOM 2413 O O . MET A 1 289 ? 5.133 27.662 8.703 1.00 87.00 289 MET A O 1
ATOM 2417 N N . VAL A 1 290 ? 6.552 25.924 8.608 1.00 87.56 290 VAL A N 1
ATOM 2418 C CA . VAL A 1 290 ? 6.096 25.495 7.272 1.00 87.56 290 VAL A CA 1
ATOM 2419 C C . VAL A 1 290 ? 4.680 24.918 7.324 1.00 87.56 290 VAL A C 1
ATOM 2421 O O . VAL A 1 290 ? 3.860 25.271 6.475 1.00 87.56 290 VAL A O 1
ATOM 2424 N N . PHE A 1 291 ? 4.364 24.088 8.322 1.00 87.12 291 PHE A N 1
ATOM 2425 C CA . PHE A 1 291 ? 3.038 23.478 8.483 1.00 87.12 291 PHE A CA 1
ATOM 2426 C C . PHE A 1 291 ? 1.944 24.535 8.691 1.00 87.12 291 PHE A C 1
ATOM 2428 O O . PHE A 1 291 ? 0.946 24.556 7.964 1.00 87.12 291 PHE A O 1
ATOM 2435 N N . GLN A 1 292 ? 2.178 25.486 9.599 1.00 82.62 292 GLN A N 1
ATOM 2436 C CA . GLN A 1 292 ? 1.299 26.637 9.810 1.00 82.62 292 GLN A CA 1
ATOM 2437 C C . GLN A 1 292 ? 1.200 27.523 8.555 1.00 82.62 292 GLN A C 1
ATOM 2439 O O . GLN A 1 292 ? 0.099 27.944 8.194 1.00 82.62 292 GLN A O 1
ATOM 2444 N N . SER A 1 293 ? 2.309 27.776 7.845 1.00 87.75 293 SER A N 1
ATOM 2445 C CA . SER A 1 293 ? 2.307 28.591 6.614 1.00 87.75 293 SER A CA 1
ATOM 2446 C C . SER A 1 293 ? 1.524 27.942 5.468 1.00 87.75 293 SER A C 1
ATOM 2448 O O . SER A 1 293 ? 0.844 28.644 4.725 1.00 87.75 293 SER A O 1
ATOM 2450 N N . ALA A 1 294 ? 1.580 26.616 5.325 1.00 90.12 294 ALA A N 1
ATOM 2451 C CA . ALA A 1 294 ? 0.814 25.885 4.318 1.00 90.12 294 ALA A CA 1
ATOM 2452 C C . ALA A 1 294 ? -0.692 25.928 4.610 1.00 90.12 294 ALA A C 1
ATOM 2454 O O . ALA A 1 294 ? -1.476 26.337 3.749 1.00 90.12 294 ALA A O 1
ATOM 2455 N N . LYS A 1 295 ? -1.102 25.569 5.835 1.00 85.62 295 LYS A N 1
ATOM 2456 C CA . LYS A 1 295 ? -2.524 25.516 6.203 1.00 85.62 295 LYS A CA 1
ATOM 2457 C C . LYS A 1 295 ? -3.176 26.902 6.207 1.00 85.62 295 LYS A C 1
ATOM 2459 O O . LYS A 1 295 ? -4.245 27.070 5.627 1.00 85.62 295 LYS A O 1
ATOM 2464 N N . SER A 1 296 ? -2.525 27.912 6.794 1.00 86.25 296 SER A N 1
ATOM 2465 C CA . SER A 1 296 ? -3.069 29.284 6.875 1.00 86.25 296 SER A CA 1
ATOM 2466 C C . SER A 1 296 ? -3.260 29.965 5.514 1.00 86.25 296 SER A C 1
ATOM 2468 O O . SER A 1 296 ? -4.069 30.882 5.397 1.00 86.25 296 SER A O 1
ATOM 2470 N N . GLN A 1 297 ? -2.557 29.506 4.474 1.00 92.25 297 GLN A N 1
ATOM 2471 C CA . GLN A 1 297 ? -2.657 30.037 3.110 1.00 92.25 297 GLN A CA 1
ATOM 2472 C C . GLN A 1 297 ? -3.566 29.200 2.195 1.00 92.25 297 GLN A C 1
ATOM 2474 O O . GLN A 1 297 ? -3.729 29.536 1.020 1.00 92.25 297 GLN A O 1
ATOM 2479 N N . GLY A 1 298 ? -4.187 28.139 2.723 1.00 89.62 298 GLY A N 1
ATOM 2480 C CA . GLY A 1 298 ? -5.128 27.298 1.984 1.00 89.62 298 GLY A CA 1
ATOM 2481 C C . GLY A 1 298 ? -4.473 26.296 1.030 1.00 89.62 298 GLY A C 1
ATOM 2482 O O . GLY A 1 298 ? -5.054 25.995 -0.014 1.00 89.62 298 GLY A O 1
ATOM 2483 N N . ALA A 1 299 ? -3.276 25.795 1.357 1.00 92.19 299 ALA A N 1
ATOM 2484 C CA . ALA A 1 299 ? -2.758 24.583 0.723 1.00 92.19 299 ALA A CA 1
ATOM 2485 C C . ALA A 1 299 ? -3.594 23.359 1.141 1.00 92.19 299 ALA A C 1
ATOM 2487 O O . ALA A 1 299 ? -4.139 23.322 2.243 1.00 92.19 299 ALA A O 1
ATOM 2488 N N . ASN A 1 300 ? -3.671 22.352 0.272 1.00 94.12 300 ASN A N 1
ATOM 2489 C CA . ASN A 1 300 ? -4.382 21.094 0.521 1.00 94.12 300 ASN A CA 1
ATOM 2490 C C . ASN A 1 300 ? -3.543 20.086 1.310 1.00 94.12 300 ASN A C 1
ATOM 2492 O O . ASN A 1 300 ? -4.083 19.108 1.819 1.00 94.12 300 ASN A O 1
ATOM 2496 N N . GLY A 1 301 ? -2.233 20.310 1.417 1.00 92.75 301 GLY A N 1
ATOM 2497 C CA . GLY A 1 301 ? -1.377 19.437 2.197 1.00 92.75 301 GLY A CA 1
ATOM 2498 C C . GLY A 1 301 ? 0.116 19.684 2.040 1.00 92.75 301 GLY A C 1
ATOM 2499 O O . GLY A 1 301 ? 0.560 20.673 1.447 1.00 92.75 301 GLY A O 1
ATOM 2500 N N . ILE A 1 302 ? 0.896 18.748 2.574 1.00 93.44 302 ILE A N 1
ATOM 2501 C CA . ILE A 1 302 ? 2.364 18.747 2.578 1.00 93.44 302 ILE A CA 1
ATOM 2502 C C . ILE A 1 302 ? 2.879 17.389 2.108 1.00 93.44 302 ILE A C 1
ATOM 2504 O O . ILE A 1 302 ? 2.334 16.355 2.480 1.00 93.44 302 ILE A O 1
ATOM 2508 N N . ILE A 1 303 ? 3.964 17.385 1.334 1.00 95.50 303 ILE A N 1
ATOM 2509 C CA . ILE A 1 303 ? 4.712 16.175 0.984 1.00 95.50 303 ILE A CA 1
ATOM 2510 C C . ILE A 1 303 ? 6.069 16.234 1.693 1.00 95.50 303 ILE A C 1
ATOM 2512 O O . ILE A 1 303 ? 6.897 17.107 1.417 1.00 95.50 303 ILE A O 1
ATOM 2516 N N . LEU A 1 304 ? 6.279 15.301 2.623 1.00 92.19 304 LEU A N 1
ATOM 2517 C CA . LEU A 1 304 ? 7.533 15.080 3.337 1.00 92.19 304 LEU A CA 1
ATOM 2518 C C . LEU A 1 304 ? 8.466 14.250 2.447 1.00 92.19 304 LEU A C 1
ATOM 2520 O O . LEU A 1 304 ? 8.287 13.040 2.319 1.00 92.19 304 LEU A O 1
ATOM 2524 N N . TRP A 1 305 ? 9.461 14.887 1.831 1.00 92.44 305 TRP A N 1
ATOM 2525 C CA . TRP A 1 305 ? 10.426 14.237 0.941 1.00 92.44 305 TRP A CA 1
ATOM 2526 C C . TRP A 1 305 ? 11.768 13.939 1.625 1.00 92.44 305 TRP A C 1
ATOM 2528 O O . TRP A 1 305 ? 12.222 14.662 2.519 1.00 92.44 305 TRP A O 1
ATOM 2538 N N . GLY A 1 306 ? 12.444 12.886 1.164 1.00 86.69 306 GLY A N 1
ATOM 2539 C CA . GLY A 1 306 ? 13.788 12.520 1.605 1.00 86.69 306 GLY A CA 1
ATOM 2540 C C . GLY A 1 306 ? 14.627 11.911 0.492 1.00 86.69 306 GLY A C 1
ATOM 2541 O O . GLY A 1 306 ? 14.126 11.150 -0.330 1.00 86.69 306 GLY A O 1
ATOM 2542 N N . SER A 1 307 ? 15.933 12.180 0.497 1.00 82.19 307 SER A N 1
ATOM 2543 C CA . SER A 1 307 ? 16.849 11.472 -0.395 1.00 82.19 307 SER A CA 1
ATOM 2544 C C . SER A 1 307 ? 17.242 10.121 0.204 1.00 82.19 307 SER A C 1
ATOM 2546 O O . SER A 1 307 ? 17.514 10.025 1.400 1.00 82.19 307 SER A O 1
ATOM 2548 N N . SER A 1 308 ? 17.414 9.097 -0.634 1.00 81.31 308 SER A N 1
ATOM 2549 C CA . SER A 1 308 ? 18.066 7.828 -0.257 1.00 81.31 308 SER A CA 1
ATOM 2550 C C . SER A 1 308 ? 19.455 8.044 0.360 1.00 81.31 308 SER A C 1
ATOM 2552 O O . SER A 1 308 ? 19.895 7.290 1.229 1.00 81.31 308 SER A O 1
ATOM 2554 N N . TYR A 1 309 ? 20.120 9.135 -0.031 1.00 75.38 309 TYR A N 1
ATOM 2555 C CA . TYR A 1 309 ? 21.376 9.592 0.547 1.00 75.38 309 TYR A CA 1
ATOM 2556 C C . TYR A 1 309 ? 21.252 9.951 2.039 1.00 75.38 309 TYR A C 1
ATOM 2558 O O . TYR A 1 309 ? 22.183 9.705 2.810 1.00 75.38 309 TYR A O 1
ATOM 2566 N N . ASP A 1 310 ? 20.118 10.520 2.464 1.00 76.12 310 ASP A N 1
ATOM 2567 C CA . ASP A 1 310 ? 19.845 11.005 3.833 1.00 76.12 310 ASP A CA 1
ATOM 2568 C C . ASP A 1 310 ? 19.546 9.879 4.835 1.00 76.12 310 ASP A C 1
ATOM 2570 O O . ASP A 1 310 ? 19.485 10.125 6.038 1.00 76.12 310 ASP A O 1
ATOM 2574 N N . LEU A 1 311 ? 19.456 8.640 4.341 1.00 73.25 311 LEU A N 1
ATOM 2575 C CA . LEU A 1 311 ? 19.294 7.406 5.114 1.00 73.25 311 LEU A CA 1
ATOM 2576 C C . LEU A 1 311 ? 20.470 6.425 4.913 1.00 73.25 311 LEU A C 1
ATOM 2578 O O . LEU A 1 311 ? 20.395 5.260 5.307 1.00 73.25 311 LEU A O 1
ATOM 2582 N N . SER A 1 312 ? 21.560 6.873 4.276 1.00 66.00 312 SER A N 1
ATOM 2583 C CA . SER A 1 312 ? 22.733 6.047 3.962 1.00 66.00 312 SER A CA 1
ATOM 2584 C C . SER A 1 312 ? 23.924 6.336 4.886 1.00 66.00 312 SER A C 1
ATOM 2586 O O . SER A 1 312 ? 24.257 7.489 5.144 1.00 66.00 312 SER A O 1
ATOM 2588 N N . SER A 1 313 ? 24.605 5.284 5.355 1.00 58.38 313 SER A N 1
ATOM 2589 C CA . SER A 1 313 ? 25.777 5.359 6.250 1.00 58.38 313 SER A CA 1
ATOM 2590 C C . SER A 1 313 ? 27.113 5.633 5.535 1.00 58.38 313 SER A C 1
ATOM 2592 O O . SER A 1 313 ? 28.179 5.603 6.152 1.00 58.38 313 SER A O 1
ATOM 2594 N N . ARG A 1 314 ? 27.085 5.897 4.224 1.00 51.06 314 ARG A N 1
ATOM 2595 C CA . ARG A 1 314 ? 28.267 6.190 3.400 1.00 51.06 314 ARG A CA 1
ATOM 2596 C C . ARG A 1 314 ? 28.035 7.451 2.580 1.00 51.06 314 ARG A C 1
ATOM 2598 O O . ARG A 1 314 ? 26.929 7.696 2.110 1.00 51.06 314 ARG A O 1
ATOM 2605 N N . ASN A 1 315 ? 29.079 8.254 2.393 1.00 47.62 315 ASN A N 1
ATOM 2606 C CA . ASN A 1 315 ? 28.994 9.436 1.541 1.00 47.62 315 ASN A CA 1
ATOM 2607 C C . ASN A 1 315 ? 29.037 9.055 0.043 1.00 47.62 315 ASN A C 1
ATOM 2609 O O . ASN A 1 315 ? 29.315 7.907 -0.308 1.00 47.62 315 ASN A O 1
ATOM 2613 N N . ARG A 1 316 ? 28.796 10.024 -0.857 1.00 42.12 316 ARG A N 1
ATOM 2614 C CA . ARG A 1 316 ? 28.833 9.802 -2.323 1.00 42.12 316 ARG A CA 1
ATOM 2615 C C . ARG A 1 316 ? 30.161 9.226 -2.847 1.00 42.12 316 ARG A C 1
ATOM 2617 O O . ARG A 1 316 ? 30.178 8.663 -3.933 1.00 42.12 316 ARG A O 1
ATOM 2624 N N . ASN A 1 317 ? 31.240 9.323 -2.069 1.00 43.16 317 ASN A N 1
ATOM 2625 C CA . ASN A 1 317 ? 32.579 8.849 -2.418 1.00 43.16 317 ASN A CA 1
ATOM 2626 C C . ASN A 1 317 ? 32.927 7.535 -1.681 1.00 43.16 317 ASN A C 1
ATOM 2628 O O . ASN A 1 317 ? 34.100 7.221 -1.490 1.00 43.16 317 ASN A O 1
ATOM 2632 N N . GLY A 1 318 ? 31.922 6.797 -1.195 1.00 37.28 318 GLY A N 1
ATOM 2633 C CA . GLY A 1 318 ? 32.065 5.473 -0.579 1.00 37.28 318 GLY A CA 1
ATOM 2634 C C . GLY A 1 318 ? 32.640 5.446 0.842 1.00 37.28 318 GLY A C 1
ATOM 2635 O O . GLY A 1 318 ? 32.571 4.400 1.490 1.00 37.28 318 GLY A O 1
ATOM 2636 N N . LYS A 1 319 ? 33.163 6.566 1.362 1.00 36.81 319 LYS A N 1
ATOM 2637 C CA . LYS A 1 319 ? 33.666 6.644 2.743 1.00 36.81 319 LYS A CA 1
ATOM 2638 C C . LYS A 1 319 ? 32.509 6.507 3.732 1.00 36.81 319 LYS A C 1
ATOM 2640 O O . LYS A 1 319 ? 31.430 7.054 3.494 1.00 36.81 319 LYS A O 1
ATOM 2645 N N . ALA A 1 320 ? 32.751 5.826 4.852 1.00 42.09 320 ALA A N 1
ATOM 2646 C CA . ALA A 1 320 ? 31.846 5.869 5.996 1.00 42.09 320 ALA A CA 1
ATOM 2647 C C . ALA A 1 320 ? 31.607 7.330 6.407 1.00 42.09 320 ALA A C 1
ATOM 2649 O O . ALA A 1 320 ? 32.538 8.141 6.417 1.00 42.09 320 ALA A O 1
ATOM 2650 N N . LEU A 1 321 ? 30.353 7.671 6.691 1.00 45.12 321 LEU A N 1
ATOM 2651 C CA . LEU A 1 321 ? 30.040 8.915 7.387 1.00 45.12 321 LEU A CA 1
ATOM 2652 C C . LEU A 1 321 ? 30.375 8.730 8.877 1.00 45.12 321 LEU A C 1
ATOM 2654 O O . LEU A 1 321 ? 30.236 7.609 9.370 1.00 45.12 321 LEU A O 1
ATOM 2658 N N . PRO A 1 322 ? 30.809 9.785 9.593 1.00 38.06 322 PRO A N 1
ATOM 2659 C CA . PRO A 1 322 ? 30.861 9.725 11.048 1.00 38.06 322 PRO A CA 1
ATOM 2660 C C . PRO A 1 322 ? 29.460 9.413 11.577 1.00 38.06 322 PRO A C 1
ATOM 2662 O O . PRO A 1 322 ? 28.457 9.831 10.986 1.00 38.06 322 PRO A O 1
ATOM 2665 N N . GLU A 1 323 ? 29.398 8.663 12.670 1.00 38.19 323 GLU A N 1
ATOM 2666 C CA . GLU A 1 323 ? 28.130 8.294 13.285 1.00 38.19 323 GLU A CA 1
ATOM 2667 C C . GLU A 1 323 ? 27.362 9.556 13.700 1.00 38.19 323 GLU A C 1
ATOM 2669 O O . GLU A 1 323 ? 27.943 10.562 14.118 1.00 38.19 323 GLU A O 1
ATOM 2674 N N . LEU A 1 324 ? 26.036 9.526 13.536 1.00 36.75 324 LEU A N 1
ATOM 2675 C CA . LEU A 1 324 ? 25.185 10.554 14.129 1.00 36.75 324 LEU A CA 1
ATOM 2676 C C . LEU A 1 324 ? 25.400 10.457 15.643 1.00 36.75 324 LEU A C 1
ATOM 2678 O O . LEU A 1 324 ? 25.172 9.369 16.169 1.00 36.75 324 LEU A O 1
ATOM 2682 N N . PRO A 1 325 ? 25.847 11.533 16.320 1.00 29.23 325 PRO A N 1
ATOM 2683 C CA . PRO A 1 325 ? 26.374 11.428 17.673 1.00 29.23 325 PRO A CA 1
ATOM 2684 C C . PRO A 1 325 ? 25.356 10.777 18.600 1.00 29.23 325 PRO A C 1
ATOM 2686 O O . PRO A 1 325 ? 24.174 11.153 18.588 1.00 29.23 325 PRO A O 1
ATOM 2689 N N . GLU A 1 326 ? 25.837 9.801 19.372 1.00 29.58 326 GLU A N 1
ATOM 2690 C CA . GLU A 1 326 ? 25.069 9.149 20.423 1.00 29.58 326 GLU A CA 1
ATOM 2691 C C . GLU A 1 326 ? 24.465 10.211 21.341 1.00 29.58 326 GLU A C 1
ATOM 2693 O O . GLU A 1 326 ? 25.105 11.210 21.681 1.00 29.58 326 GLU A O 1
ATOM 2698 N N . THR A 1 327 ? 23.209 10.019 21.730 1.00 32.12 327 THR A N 1
ATOM 2699 C CA . THR A 1 327 ? 22.524 10.929 22.646 1.00 32.12 327 THR A CA 1
ATOM 2700 C C . THR A 1 327 ? 22.976 10.656 24.076 1.00 32.12 327 THR A C 1
ATOM 2702 O O . THR A 1 327 ? 22.233 10.078 24.866 1.00 32.12 327 THR A O 1
ATOM 2705 N N . GLN A 1 328 ? 24.197 11.093 24.402 1.00 31.03 328 GLN A N 1
ATOM 2706 C CA . GLN A 1 328 ? 24.653 11.315 25.776 1.00 31.03 328 GLN A CA 1
ATOM 2707 C C . GLN A 1 328 ? 23.930 12.526 26.385 1.00 31.03 328 GLN A C 1
ATOM 2709 O O . GLN A 1 328 ? 24.518 13.571 26.617 1.00 31.03 328 GLN A O 1
ATOM 2714 N N . GLU A 1 329 ? 22.630 12.356 26.594 1.00 30.61 329 GLU A N 1
ATOM 2715 C CA . GLU A 1 329 ? 21.806 13.056 27.579 1.00 30.61 329 GLU A CA 1
ATOM 2716 C C . GLU A 1 329 ? 20.515 12.236 27.670 1.00 30.61 329 GLU A C 1
ATOM 2718 O O . GLU A 1 329 ? 19.542 12.442 26.943 1.00 30.61 329 GLU A O 1
ATOM 2723 N N . ILE A 1 330 ? 20.579 11.186 28.492 1.00 32.28 330 ILE A N 1
ATOM 2724 C CA . ILE A 1 330 ? 19.415 10.377 28.840 1.00 32.28 330 ILE A CA 1
ATOM 2725 C C . ILE A 1 330 ? 18.656 11.176 29.894 1.00 32.28 330 ILE A C 1
ATOM 2727 O O . ILE A 1 330 ? 19.087 11.238 31.041 1.00 32.28 330 ILE A O 1
ATOM 2731 N N . LEU A 1 331 ? 17.535 11.778 29.497 1.00 30.34 331 LEU A N 1
ATOM 2732 C CA . LEU A 1 331 ? 16.477 12.091 30.451 1.00 30.34 331 LEU A CA 1
ATOM 2733 C C . LEU A 1 331 ? 15.973 10.754 30.997 1.00 30.34 331 LEU A C 1
ATOM 2735 O O . LEU A 1 331 ? 15.440 9.937 30.244 1.00 30.34 331 LEU A O 1
ATOM 2739 N N . THR A 1 332 ? 16.231 10.515 32.277 1.00 31.62 332 THR A N 1
ATOM 2740 C CA . THR A 1 332 ? 15.745 9.361 33.030 1.00 31.62 332 THR A CA 1
ATOM 2741 C C . THR A 1 332 ? 14.225 9.415 33.160 1.00 31.62 332 THR A C 1
ATOM 2743 O O . THR A 1 332 ? 13.656 10.499 33.278 1.00 31.62 332 THR A O 1
ATOM 2746 N N . ASP A 1 333 ? 13.557 8.256 33.122 1.00 38.50 333 ASP A N 1
ATOM 2747 C CA . ASP A 1 333 ? 12.088 8.197 33.074 1.00 38.50 333 ASP A CA 1
ATOM 2748 C C . ASP A 1 333 ? 11.429 8.940 34.266 1.00 38.50 333 ASP A C 1
ATOM 2750 O O . ASP A 1 333 ? 10.432 9.637 34.065 1.00 38.50 333 ASP A O 1
ATOM 2754 N N . ASP A 1 334 ? 12.049 8.917 35.456 1.00 31.78 334 ASP A N 1
ATOM 2755 C CA . ASP A 1 334 ? 11.591 9.607 36.681 1.00 31.78 334 ASP A CA 1
ATOM 2756 C C . ASP A 1 334 ? 11.490 11.148 36.551 1.00 31.78 334 ASP A C 1
ATOM 2758 O O . ASP A 1 334 ? 10.614 11.782 37.153 1.00 31.78 334 ASP A O 1
ATOM 2762 N N . ASP A 1 335 ? 12.359 11.779 35.750 1.00 30.81 335 ASP A N 1
ATOM 2763 C CA . ASP A 1 335 ? 12.326 13.233 35.518 1.00 30.81 335 ASP A CA 1
ATOM 2764 C C . ASP A 1 335 ? 11.193 13.632 34.558 1.00 30.81 335 ASP A C 1
ATOM 2766 O O . ASP A 1 335 ? 10.740 14.780 34.551 1.00 30.81 335 ASP A O 1
ATOM 2770 N N . SER A 1 336 ? 10.699 12.682 33.754 1.00 36.75 336 SER A N 1
ATOM 2771 C CA . SER A 1 336 ? 9.600 12.932 32.821 1.00 36.75 336 SER A CA 1
ATOM 2772 C C . SER A 1 336 ? 8.250 13.067 33.536 1.00 36.75 336 SER A C 1
ATOM 2774 O O . SER A 1 336 ? 7.472 13.962 33.198 1.00 36.75 336 SER A O 1
ATOM 2776 N N . GLU A 1 337 ? 7.993 12.270 34.581 1.00 37.25 337 GLU A N 1
ATOM 2777 C CA . GLU A 1 337 ? 6.735 12.335 35.341 1.00 37.25 337 GLU A CA 1
ATOM 2778 C C . GLU A 1 337 ? 6.620 13.625 36.175 1.00 37.25 337 GLU A C 1
ATOM 2780 O O . GLU A 1 337 ? 5.536 14.209 36.284 1.00 37.25 337 GLU A O 1
ATOM 2785 N N . ASN A 1 338 ? 7.738 14.137 36.702 1.00 29.48 338 ASN A N 1
ATOM 2786 C CA . ASN A 1 338 ? 7.753 15.366 37.504 1.00 29.48 338 ASN A CA 1
ATOM 2787 C C . ASN A 1 338 ? 7.558 16.658 36.685 1.00 29.48 338 ASN A C 1
ATOM 2789 O O . ASN A 1 338 ? 7.067 17.644 37.232 1.00 29.48 338 ASN A O 1
ATOM 2793 N N . LEU A 1 339 ? 7.863 16.670 35.378 1.00 32.69 339 LEU A N 1
ATOM 2794 C CA . LEU A 1 339 ? 7.480 17.790 34.499 1.00 32.69 339 LEU A CA 1
ATOM 2795 C C . LEU A 1 339 ? 6.070 17.630 33.908 1.00 32.69 339 LEU A C 1
ATOM 2797 O O . LEU A 1 339 ? 5.374 18.631 33.724 1.00 32.69 339 LEU A O 1
ATOM 2801 N N . PHE A 1 340 ? 5.611 16.401 33.646 1.00 31.20 340 PHE A N 1
ATOM 2802 C CA . PHE A 1 340 ? 4.245 16.165 33.154 1.00 31.20 340 PHE A CA 1
ATOM 2803 C C . PHE A 1 340 ? 3.161 16.467 34.202 1.00 31.20 340 PHE A C 1
ATOM 2805 O O . PHE A 1 340 ? 2.063 16.889 33.845 1.00 31.20 340 PHE A O 1
ATOM 2812 N N . SER A 1 341 ? 3.458 16.307 35.492 1.00 32.06 341 SER A N 1
ATOM 2813 C CA . SER A 1 341 ? 2.480 16.473 36.580 1.00 32.06 341 SER A CA 1
ATOM 2814 C C . SER A 1 341 ? 2.137 17.927 36.951 1.00 32.06 341 SER A C 1
ATOM 2816 O O . SER A 1 341 ? 1.211 18.137 37.734 1.00 32.06 341 SER A O 1
ATOM 2818 N N . GLN A 1 342 ? 2.809 18.940 36.382 1.00 31.67 342 GLN A N 1
ATOM 2819 C CA . GLN A 1 342 ? 2.549 20.363 36.684 1.00 31.67 342 GLN A CA 1
ATOM 2820 C C . GLN A 1 342 ? 2.030 21.217 35.511 1.00 31.67 342 GLN A C 1
ATOM 2822 O O . GLN A 1 342 ? 1.870 22.428 35.679 1.0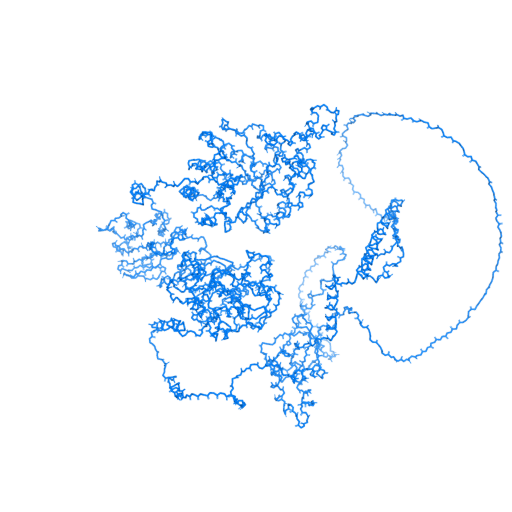0 31.67 342 GLN A O 1
ATOM 2827 N N . SER A 1 343 ? 1.691 20.642 34.347 1.00 29.03 343 SER A N 1
ATOM 2828 C CA . SER A 1 343 ? 1.001 21.415 33.297 1.00 29.03 343 SER A CA 1
ATOM 2829 C C . SER A 1 343 ? -0.107 20.657 32.548 1.00 29.03 343 SER A C 1
ATOM 2831 O O . SER A 1 343 ? 0.140 19.779 31.733 1.00 29.03 343 SER A O 1
ATOM 2833 N N . LEU A 1 344 ? -1.345 21.114 32.787 1.00 32.28 344 LEU A N 1
ATOM 2834 C CA . LEU A 1 344 ? -2.562 20.886 31.990 1.00 32.28 344 LEU A CA 1
ATOM 2835 C C . LEU A 1 344 ? -3.086 19.442 31.878 1.00 32.28 344 LEU A C 1
ATOM 2837 O O . LEU A 1 344 ? -2.992 18.777 30.847 1.00 32.28 344 LEU A O 1
ATOM 2841 N N . SER A 1 345 ? -3.850 19.048 32.897 1.00 33.66 345 SER A N 1
ATOM 2842 C CA . SER A 1 345 ? -4.931 18.073 32.751 1.00 33.66 345 SER A CA 1
ATOM 2843 C C . SER A 1 345 ? -6.026 18.599 31.804 1.00 33.66 345 SER A C 1
ATOM 2845 O O . SER A 1 345 ? -6.848 19.440 32.164 1.00 33.66 345 SER A O 1
ATOM 2847 N N . LEU A 1 346 ? -6.071 18.072 30.578 1.00 35.62 346 LEU A N 1
ATOM 2848 C CA . LEU A 1 346 ? -7.190 18.249 29.645 1.00 35.62 346 LEU A CA 1
ATOM 2849 C C . LEU A 1 346 ? -7.706 16.875 29.210 1.00 35.62 346 LEU A C 1
ATOM 2851 O O . LEU A 1 346 ? -7.267 16.302 28.215 1.00 35.62 346 LEU A O 1
ATOM 2855 N N . SER A 1 347 ? -8.638 16.328 29.991 1.00 47.66 347 SER A N 1
ATOM 2856 C CA . SER A 1 347 ? -9.228 15.010 29.759 1.00 47.66 347 SER A CA 1
ATOM 2857 C C . SER A 1 347 ? -10.147 15.012 28.531 1.00 47.66 347 SER A C 1
ATOM 2859 O O . SER A 1 347 ? -11.184 15.684 28.489 1.00 47.66 347 SER A O 1
ATOM 2861 N N . THR A 1 348 ? -9.753 14.257 27.505 1.00 61.38 348 THR A N 1
ATOM 2862 C CA . THR A 1 348 ? -10.498 14.108 26.248 1.00 61.38 348 THR A CA 1
ATOM 2863 C C . THR A 1 348 ? -11.831 13.393 26.475 1.00 61.38 348 THR A C 1
ATOM 2865 O O . THR A 1 348 ? -11.889 12.373 27.159 1.00 61.38 348 THR A O 1
ATOM 2868 N N . VAL A 1 349 ? -12.904 13.900 25.861 1.00 75.56 349 VAL A N 1
ATOM 2869 C CA . VAL A 1 349 ? -14.233 13.269 25.909 1.00 75.56 349 VAL A CA 1
ATOM 2870 C C . VAL A 1 349 ? -14.202 11.932 25.168 1.00 75.56 349 VAL A C 1
ATOM 2872 O O . VAL A 1 349 ? -13.796 11.873 24.006 1.00 75.56 349 VAL A O 1
ATOM 2875 N N . TRP A 1 350 ? -14.654 10.862 25.821 1.00 79.06 350 TRP A N 1
ATOM 2876 C CA . TRP A 1 350 ? -14.710 9.518 25.236 1.00 79.06 350 TRP A CA 1
ATOM 2877 C C . TRP A 1 350 ? -16.144 9.069 24.912 1.00 79.06 350 TRP A C 1
ATOM 2879 O O . TRP A 1 350 ? -16.360 8.340 23.939 1.00 79.06 350 TRP A O 1
ATOM 2889 N N . ALA A 1 351 ? -17.140 9.556 25.656 1.00 81.62 351 ALA A N 1
ATOM 2890 C CA . ALA A 1 351 ? -18.558 9.354 25.363 1.00 81.62 351 ALA A CA 1
ATOM 2891 C C . ALA A 1 351 ? -19.423 10.518 25.866 1.00 81.62 351 ALA A C 1
ATOM 2893 O O . ALA A 1 351 ? -18.970 11.377 26.618 1.00 81.62 351 ALA A O 1
ATOM 2894 N N . LYS A 1 352 ? -20.688 10.536 25.449 1.00 88.12 352 LYS A N 1
ATOM 2895 C CA . LYS A 1 352 ? -21.700 11.532 25.802 1.00 88.12 352 LYS A CA 1
ATOM 2896 C C . LYS A 1 352 ? -23.003 10.858 26.225 1.00 88.12 352 LYS A C 1
ATOM 2898 O O . LYS A 1 352 ? -23.426 9.862 25.634 1.00 88.12 352 LYS A O 1
ATOM 2903 N N . LEU A 1 353 ? -23.662 11.441 27.221 1.00 87.44 353 LEU A N 1
ATOM 2904 C CA . LEU A 1 353 ? -25.050 11.168 27.580 1.00 87.44 353 LEU A CA 1
ATOM 2905 C C . LEU A 1 353 ? -25.907 12.347 27.104 1.00 87.44 353 LEU A C 1
ATOM 2907 O O . LEU A 1 353 ? -25.820 13.459 27.627 1.00 87.44 353 LEU A O 1
ATOM 2911 N N . TYR A 1 354 ? -26.742 12.105 26.096 1.00 85.31 354 TYR A N 1
ATOM 2912 C CA . TYR A 1 354 ? -27.700 13.086 25.588 1.00 85.31 354 TYR A CA 1
ATOM 2913 C C . TYR A 1 354 ? -28.988 13.016 26.406 1.00 85.31 354 TYR A C 1
ATOM 2915 O O . TYR A 1 354 ? -29.657 11.980 26.393 1.00 85.31 354 TYR A O 1
ATOM 2923 N N . PHE A 1 355 ? -29.348 14.098 27.100 1.00 84.00 355 PHE A N 1
ATOM 2924 C CA . PHE A 1 355 ? -30.585 14.172 27.880 1.00 84.00 355 PHE A CA 1
ATOM 2925 C C . PHE A 1 355 ? -31.809 14.244 26.954 1.00 84.00 355 PHE A C 1
ATOM 2927 O O . PHE A 1 355 ? -32.042 15.239 26.266 1.00 84.00 355 PHE A O 1
ATOM 2934 N N . LEU A 1 356 ? -32.590 13.163 26.910 1.00 80.38 356 LEU A N 1
ATOM 2935 C CA . LEU A 1 356 ? -33.695 13.010 25.956 1.00 80.38 356 LEU A CA 1
ATOM 2936 C C . LEU A 1 356 ? -34.901 13.940 26.208 1.00 80.38 356 LEU A C 1
ATOM 2938 O O . LEU A 1 356 ? -35.470 14.415 25.223 1.00 80.38 356 LEU A O 1
ATOM 2942 N N . PRO A 1 357 ? -35.291 14.266 27.459 1.00 71.88 357 PRO A N 1
ATOM 2943 C CA . PRO A 1 357 ? -36.449 15.127 27.719 1.00 71.88 357 PRO A CA 1
ATOM 2944 C C . PRO A 1 357 ? -36.316 16.582 27.243 1.00 71.88 357 PRO A C 1
ATOM 2946 O O . PRO A 1 357 ? -37.333 17.260 27.097 1.00 71.88 357 PRO A O 1
ATOM 2949 N N . ASN A 1 358 ? -35.097 17.083 27.006 1.00 64.12 358 ASN A N 1
ATOM 2950 C CA . ASN A 1 358 ? -34.872 18.417 26.444 1.00 64.12 358 ASN A CA 1
ATOM 2951 C C . ASN A 1 358 ? -33.589 18.459 25.586 1.00 64.12 358 ASN A C 1
ATOM 2953 O O . ASN A 1 358 ? -32.537 18.865 26.079 1.00 64.12 358 ASN A O 1
ATOM 2957 N N . PRO A 1 359 ? -33.658 18.129 24.282 1.00 55.09 359 PRO A N 1
ATOM 2958 C CA . PRO A 1 359 ? -32.481 18.038 23.411 1.00 55.09 359 PRO A CA 1
ATOM 2959 C C . PRO A 1 359 ? -31.800 19.386 23.095 1.00 55.09 359 PRO A C 1
ATOM 2961 O O . PRO A 1 359 ? -30.862 19.420 22.302 1.00 55.09 359 PRO A O 1
ATOM 2964 N N . LYS A 1 360 ? -32.256 20.506 23.680 1.00 49.34 360 LYS A N 1
ATOM 2965 C CA . LYS A 1 360 ? -31.592 21.819 23.594 1.00 49.34 360 LYS A CA 1
ATOM 2966 C C . LYS A 1 360 ? -30.718 22.149 24.812 1.00 49.34 360 LYS A C 1
ATOM 2968 O O . LYS A 1 360 ? -30.068 23.190 24.796 1.00 49.34 360 LYS A O 1
ATOM 2973 N N . VAL A 1 361 ? -30.718 21.325 25.865 1.00 52.44 361 VAL A N 1
ATOM 2974 C CA . VAL A 1 361 ? -30.053 21.631 27.144 1.00 52.44 361 VAL A CA 1
ATOM 2975 C C . VAL A 1 361 ? -29.287 20.410 27.659 1.00 52.44 361 VAL A C 1
ATOM 2977 O O . VAL A 1 361 ? -29.827 19.311 27.698 1.00 52.44 361 VAL A O 1
ATOM 2980 N N . SER A 1 362 ? -28.036 20.633 28.083 1.00 65.12 362 SER A N 1
ATOM 2981 C CA . SER A 1 362 ? -27.119 19.649 28.689 1.00 65.12 362 SER A CA 1
ATOM 2982 C C . SER A 1 362 ? -26.937 18.332 27.916 1.00 65.12 362 SER A C 1
ATOM 2984 O O . SER A 1 362 ? -27.603 17.326 28.156 1.00 65.12 362 SER A O 1
ATOM 2986 N N . VAL A 1 363 ? -25.923 18.329 27.048 1.00 78.25 363 VAL A N 1
ATOM 2987 C CA . VAL A 1 363 ? -25.148 17.116 26.761 1.00 78.25 363 VAL A CA 1
ATOM 2988 C C . VAL A 1 363 ? -24.167 16.928 27.916 1.00 78.25 363 VAL A C 1
ATOM 2990 O O . VAL A 1 363 ? -23.458 17.871 28.264 1.00 78.25 363 VAL A O 1
ATOM 2993 N N . PHE A 1 364 ? -24.123 15.738 28.506 1.00 82.38 364 PHE A N 1
ATOM 2994 C CA . PHE A 1 364 ? -23.177 15.410 29.571 1.00 82.38 364 PHE A CA 1
ATOM 2995 C C . PHE A 1 364 ? -21.996 14.638 28.981 1.00 82.38 364 PHE A C 1
ATOM 2997 O O . PHE A 1 364 ? -22.185 13.601 28.345 1.00 82.38 364 PHE A O 1
ATOM 3004 N N . GLU A 1 365 ? -20.786 15.164 29.147 1.00 85.75 365 GLU A N 1
ATOM 3005 C CA . GLU A 1 365 ? -19.569 14.623 28.538 1.00 85.75 365 GLU A CA 1
ATOM 3006 C C . GLU A 1 365 ? -18.812 13.737 29.528 1.00 85.75 365 GLU A C 1
ATOM 3008 O O . GLU A 1 365 ? -18.435 14.198 30.602 1.00 85.75 365 GLU A O 1
ATOM 3013 N N . LEU A 1 366 ? -18.570 12.481 29.152 1.00 85.06 366 LEU A N 1
ATOM 3014 C CA . LEU A 1 366 ? -17.756 11.547 29.923 1.00 85.06 366 LEU A CA 1
ATOM 3015 C C . LEU A 1 366 ? -16.290 11.708 29.510 1.00 85.06 366 LEU A C 1
ATOM 3017 O O . LEU A 1 366 ? -15.945 11.585 28.329 1.00 85.06 366 LEU A O 1
ATOM 3021 N N . ARG A 1 367 ? -15.441 12.008 30.490 1.00 81.88 367 ARG A N 1
ATOM 3022 C CA . ARG A 1 367 ? -14.017 12.350 30.357 1.00 81.88 367 ARG A CA 1
ATOM 3023 C C . ARG A 1 367 ? -13.151 11.489 31.276 1.00 81.88 367 ARG A C 1
ATOM 3025 O O . ARG A 1 367 ? -12.067 11.071 30.877 1.00 81.88 367 ARG A O 1
ATOM 3032 N N . ASN A 1 368 ? -13.645 11.179 32.472 1.00 82.75 368 ASN A N 1
ATOM 3033 C CA . ASN A 1 368 ? -13.005 10.305 33.451 1.00 82.75 368 ASN A CA 1
ATOM 3034 C C . ASN A 1 368 ? -13.382 8.830 33.234 1.00 82.75 368 ASN A C 1
ATOM 3036 O O . ASN A 1 368 ? -14.326 8.509 32.514 1.00 82.75 368 ASN A O 1
ATOM 3040 N N . ASN A 1 369 ? -12.654 7.899 33.860 1.00 81.81 369 ASN A N 1
ATOM 3041 C CA . ASN A 1 369 ? -12.913 6.458 33.691 1.00 81.81 369 ASN A CA 1
ATOM 3042 C C . ASN A 1 369 ? -14.166 5.962 34.437 1.00 81.81 369 ASN A C 1
ATOM 3044 O O . ASN A 1 369 ? -14.673 4.885 34.126 1.00 81.81 369 ASN A O 1
ATOM 3048 N N . LYS A 1 370 ? -14.659 6.745 35.402 1.00 85.81 370 LYS A N 1
ATOM 3049 C CA . LYS A 1 370 ? -15.853 6.486 36.210 1.00 85.81 370 LYS A CA 1
ATOM 3050 C C . LYS A 1 370 ? -16.747 7.725 36.169 1.00 85.81 370 LYS A C 1
ATOM 3052 O O . LYS A 1 370 ? -16.271 8.839 36.379 1.00 85.81 370 LYS A O 1
ATOM 3057 N N . ALA A 1 371 ? -18.037 7.519 35.946 1.00 88.00 371 ALA A N 1
ATOM 3058 C CA . ALA A 1 371 ? -19.074 8.535 36.046 1.00 88.00 371 ALA A CA 1
ATOM 3059 C C . ALA A 1 371 ? -20.116 8.124 37.093 1.00 88.00 371 ALA A C 1
ATOM 3061 O O . ALA A 1 371 ? -20.499 6.955 37.171 1.00 88.00 371 ALA A O 1
ATOM 3062 N N . TRP A 1 372 ? -20.587 9.085 37.885 1.00 87.88 372 TRP A N 1
ATOM 3063 C CA . TRP A 1 372 ? -21.564 8.913 38.960 1.00 87.88 372 TRP A CA 1
ATOM 3064 C C . TRP A 1 372 ? -22.842 9.673 38.624 1.00 87.88 372 TRP A C 1
ATOM 3066 O O . TRP A 1 372 ? -22.812 10.896 38.493 1.00 87.88 372 TRP A O 1
ATOM 3076 N N . ILE A 1 373 ? -23.967 8.967 38.501 1.00 89.12 373 ILE A N 1
ATOM 3077 C CA . ILE A 1 373 ? -25.251 9.565 38.138 1.00 89.12 373 ILE A CA 1
ATOM 3078 C C . ILE A 1 373 ? -26.261 9.329 39.266 1.00 89.12 373 ILE A C 1
ATOM 3080 O O . ILE A 1 373 ? -26.547 8.185 39.641 1.00 89.12 373 ILE A O 1
ATOM 3084 N N . GLY A 1 374 ? -26.838 10.403 39.810 1.00 85.44 374 GLY A N 1
ATOM 3085 C CA . GLY A 1 374 ? -27.766 10.296 40.936 1.00 85.44 374 GLY A CA 1
ATOM 3086 C C . GLY A 1 374 ? -28.343 11.622 41.428 1.00 85.44 374 GLY A C 1
ATOM 3087 O O . GLY A 1 374 ? -28.286 12.643 40.746 1.00 85.44 374 GLY A O 1
ATOM 3088 N N . ARG A 1 375 ? -28.964 11.591 42.610 1.00 82.31 375 ARG A N 1
ATOM 3089 C CA . ARG A 1 375 ? -29.607 12.766 43.225 1.00 82.31 375 ARG A CA 1
ATOM 3090 C C . ARG A 1 375 ? -28.686 13.566 44.153 1.00 82.31 375 ARG A C 1
ATOM 3092 O O . ARG A 1 375 ? -28.971 14.723 44.438 1.00 82.31 375 ARG A O 1
ATOM 3099 N N . ASP A 1 376 ? -27.592 12.956 44.603 1.00 78.38 376 ASP A N 1
ATOM 3100 C CA . ASP A 1 376 ? -26.631 13.551 45.528 1.00 78.38 376 ASP A CA 1
ATOM 3101 C C . ASP A 1 376 ? -25.201 13.285 45.006 1.00 78.38 376 ASP A C 1
ATOM 3103 O O . ASP A 1 376 ? -24.922 12.221 44.441 1.00 78.38 376 ASP A O 1
ATOM 3107 N N . ALA A 1 377 ? -24.276 14.222 45.227 1.00 73.12 377 ALA A N 1
ATOM 3108 C CA . ALA A 1 377 ? -22.851 14.002 44.964 1.00 73.12 377 ALA A CA 1
ATOM 3109 C C . ALA A 1 377 ? -22.241 12.977 45.957 1.00 73.12 377 ALA A C 1
ATOM 3111 O O . ALA A 1 377 ? -22.779 12.804 47.058 1.00 73.12 377 ALA A O 1
ATOM 3112 N N . PRO A 1 378 ? -21.121 12.305 45.618 1.00 76.25 378 PRO A N 1
ATOM 3113 C CA . PRO A 1 378 ? -20.398 11.452 46.562 1.00 76.25 378 PRO A CA 1
ATOM 3114 C C . PRO A 1 378 ? -19.928 12.254 47.784 1.00 76.25 378 PRO A C 1
ATOM 3116 O O . PRO A 1 378 ? -19.314 13.306 47.634 1.00 76.25 378 PRO A O 1
ATOM 3119 N N . SER A 1 379 ? -20.177 11.755 48.997 1.00 63.69 379 SER A N 1
ATOM 3120 C CA . SER A 1 379 ? -19.750 12.425 50.238 1.00 63.69 379 SER A CA 1
ATOM 3121 C C . SER A 1 379 ? -18.345 12.034 50.716 1.00 63.69 379 SER A C 1
ATOM 3123 O O . SER A 1 379 ? -17.810 12.685 51.608 1.00 63.69 379 SER A O 1
ATOM 3125 N N . ASN A 1 380 ? -17.772 10.954 50.166 1.00 58.09 380 ASN A N 1
ATOM 3126 C CA . ASN A 1 380 ? -16.576 10.284 50.696 1.00 58.09 380 ASN A CA 1
ATOM 3127 C C . ASN A 1 380 ? -15.528 9.904 49.619 1.00 58.09 380 ASN A C 1
ATOM 3129 O O . ASN A 1 380 ? -14.507 9.321 49.970 1.00 58.09 380 ASN A O 1
ATOM 3133 N N . GLU A 1 381 ? -15.765 10.183 48.331 1.00 58.06 381 GLU A N 1
ATOM 3134 C CA . GLU A 1 381 ? -14.799 9.938 47.241 1.00 58.06 381 GLU A CA 1
ATOM 3135 C C . GLU A 1 381 ? -14.228 11.275 46.742 1.00 58.06 381 GLU A C 1
ATOM 3137 O O . GLU A 1 381 ? -14.951 12.272 46.704 1.00 58.06 381 GLU A O 1
ATOM 3142 N N . SER A 1 382 ? -12.954 11.315 46.334 1.00 55.50 382 SER A N 1
ATOM 3143 C CA . SER A 1 382 ? -12.373 12.505 45.701 1.00 55.50 382 SER A CA 1
ATOM 3144 C C . SER A 1 382 ? -12.949 12.698 44.294 1.00 55.50 382 SER A C 1
ATOM 3146 O O . SER A 1 382 ? -12.816 11.849 43.413 1.00 55.50 382 SER A O 1
ATOM 3148 N N . THR A 1 383 ? -13.594 13.843 44.066 1.00 60.16 383 THR A N 1
ATOM 3149 C CA . THR A 1 383 ? -14.287 14.158 42.804 1.00 60.16 383 THR A CA 1
ATOM 3150 C C . THR A 1 383 ? -13.349 14.527 41.651 1.00 60.16 383 THR A C 1
ATOM 3152 O O . THR A 1 383 ? -13.809 14.758 40.540 1.00 60.16 383 THR A O 1
ATOM 3155 N N . GLU A 1 384 ? -12.036 14.558 41.885 1.00 57.69 384 GLU A N 1
ATOM 3156 C CA . GLU A 1 384 ? -11.014 14.964 40.909 1.00 57.69 384 GLU A CA 1
ATOM 3157 C C . GLU A 1 384 ? -10.888 14.000 39.714 1.00 57.69 384 GLU A C 1
ATOM 3159 O O . GLU A 1 384 ? -10.464 14.418 38.641 1.00 57.69 384 GLU A O 1
ATOM 3164 N N . ASN A 1 385 ? -11.287 12.731 39.879 1.00 63.94 385 ASN A N 1
ATOM 3165 C CA . ASN A 1 385 ? -11.162 11.670 38.866 1.00 63.94 385 ASN A CA 1
ATOM 3166 C C . ASN A 1 385 ? -12.504 10.978 38.529 1.00 63.94 385 ASN A C 1
ATOM 3168 O O . ASN A 1 385 ? -12.516 9.835 38.061 1.00 63.94 385 ASN A O 1
ATOM 3172 N N . ILE A 1 386 ? -13.646 11.624 38.804 1.00 71.19 386 ILE A N 1
ATOM 3173 C CA . ILE A 1 386 ? -14.992 11.062 38.585 1.00 71.19 386 ILE A CA 1
ATOM 3174 C C . ILE A 1 386 ? -15.906 12.120 37.962 1.00 71.19 386 ILE A C 1
ATOM 3176 O O . ILE A 1 386 ? -16.058 13.209 38.509 1.00 71.19 386 ILE A O 1
ATOM 3180 N N . ASP A 1 387 ? -16.586 11.784 36.864 1.00 76.00 387 ASP A N 1
ATOM 3181 C CA . ASP A 1 387 ? -17.594 12.670 36.269 1.00 76.00 387 ASP A CA 1
ATOM 3182 C C . ASP A 1 387 ? -18.903 12.585 37.074 1.00 76.00 387 ASP A C 1
ATOM 3184 O O . ASP A 1 387 ? -19.608 11.575 37.022 1.00 76.00 387 ASP A O 1
ATOM 3188 N N . VAL A 1 388 ? -19.233 13.618 37.855 1.00 77.25 388 VAL A N 1
ATOM 3189 C CA . VAL A 1 388 ? -20.404 13.615 38.752 1.00 77.25 388 VAL A CA 1
ATOM 3190 C C . VAL A 1 388 ? -21.581 14.372 38.130 1.00 77.25 388 VAL A C 1
ATOM 3192 O O . VAL A 1 388 ? -21.510 15.578 37.903 1.00 77.25 388 VAL A O 1
ATOM 3195 N N . PHE A 1 389 ? -22.699 13.673 37.922 1.00 78.88 389 PHE A N 1
ATOM 3196 C CA . PHE A 1 389 ? -23.931 14.218 37.352 1.00 78.88 389 PHE A CA 1
ATOM 3197 C C . PHE A 1 389 ? -25.082 14.129 38.358 1.00 78.88 389 PHE A C 1
ATOM 3199 O O . PHE A 1 389 ? -25.602 13.048 38.652 1.00 78.88 389 PHE A O 1
ATOM 3206 N N . VAL A 1 390 ? -25.472 15.292 38.888 1.00 74.25 390 VAL A N 1
ATOM 3207 C CA . VAL A 1 390 ? -26.528 15.437 39.897 1.00 74.25 390 VAL A CA 1
ATOM 3208 C C . VAL A 1 390 ? -27.793 16.012 39.267 1.00 74.25 390 VAL A C 1
ATOM 3210 O O . VAL A 1 390 ? -27.760 17.044 38.595 1.00 74.25 390 VAL A O 1
ATOM 3213 N N . PHE A 1 391 ? -28.930 15.362 39.509 1.00 70.38 391 PHE A N 1
ATOM 3214 C CA . PHE A 1 391 ? -30.226 15.877 39.074 1.00 70.38 391 PHE A CA 1
ATOM 3215 C C . PHE A 1 391 ? -30.754 16.931 40.049 1.00 70.38 391 PHE A C 1
ATOM 3217 O O . PHE A 1 391 ? -31.264 16.598 41.117 1.00 70.38 391 PHE A O 1
ATOM 3224 N N . HIS A 1 392 ? -30.653 18.195 39.642 1.00 60.72 392 HIS A N 1
ATOM 3225 C CA . HIS A 1 392 ? -31.313 19.322 40.299 1.00 60.72 392 HIS A CA 1
ATOM 3226 C C . HIS A 1 392 ? -32.725 19.512 39.706 1.00 60.72 392 HIS A C 1
ATOM 3228 O O . HIS A 1 392 ? -33.621 18.725 40.000 1.00 60.72 392 HIS A O 1
ATOM 3234 N N . ASP A 1 393 ? -32.924 20.478 38.804 1.00 56.69 393 ASP A N 1
ATOM 3235 C CA . ASP A 1 393 ? -34.269 20.897 38.356 1.00 56.69 393 ASP A CA 1
ATOM 3236 C C . ASP A 1 393 ? -34.719 20.320 36.997 1.00 56.69 393 ASP A C 1
ATOM 3238 O O . ASP A 1 393 ? -35.796 20.636 36.493 1.00 56.69 393 ASP A O 1
ATOM 3242 N N . GLN A 1 394 ? -33.894 19.484 36.359 1.00 64.25 394 GLN A N 1
ATOM 3243 C CA . GLN A 1 394 ? -34.099 19.055 34.965 1.00 64.25 394 GLN A CA 1
ATOM 3244 C C . GLN A 1 394 ? -35.127 17.925 34.777 1.00 64.25 394 GLN A C 1
ATOM 3246 O O . GLN A 1 394 ? -35.498 17.610 33.645 1.00 64.25 394 GLN A O 1
ATOM 3251 N N . ILE A 1 395 ? -35.580 17.295 35.864 1.00 69.44 395 ILE A N 1
ATOM 3252 C CA . ILE A 1 395 ? -36.477 16.134 35.844 1.00 69.44 395 ILE A CA 1
ATOM 3253 C C . ILE A 1 395 ? -37.800 16.499 36.533 1.00 69.44 395 ILE A C 1
ATOM 3255 O O . ILE A 1 395 ? -37.771 17.041 37.637 1.00 69.44 395 ILE A O 1
ATOM 3259 N N . PRO A 1 396 ? -38.972 16.163 35.953 1.00 72.12 396 PRO A N 1
ATOM 3260 C CA . PRO A 1 396 ? -40.263 16.388 36.596 1.00 72.12 396 PRO A CA 1
ATOM 3261 C C . PRO A 1 396 ? -40.327 15.769 37.998 1.00 72.12 396 PRO A C 1
ATOM 3263 O O . PRO A 1 396 ? -40.042 14.581 38.163 1.00 72.12 396 PRO A O 1
ATOM 3266 N N . SER A 1 397 ? -40.776 16.548 38.986 1.00 69.75 397 SER A N 1
ATOM 3267 C CA . SER A 1 397 ? -40.779 16.192 40.418 1.00 69.75 397 SER A CA 1
ATOM 3268 C C . SER A 1 397 ? -41.307 14.785 40.725 1.00 69.75 397 SER A C 1
ATOM 3270 O O . SER A 1 397 ? -40.684 14.054 41.484 1.00 69.75 397 SER A O 1
ATOM 3272 N N . LYS A 1 398 ? -42.364 14.326 40.037 1.00 74.12 398 LYS A N 1
ATOM 3273 C CA . LYS A 1 398 ? -42.919 12.955 40.152 1.00 74.12 398 LYS A CA 1
ATOM 3274 C C . LYS A 1 398 ? -41.918 11.798 39.935 1.00 74.12 398 LYS A C 1
ATOM 3276 O O . LYS A 1 398 ? -42.254 10.638 40.203 1.00 74.12 398 LYS A O 1
ATOM 3281 N N . TYR A 1 399 ? -40.730 12.091 39.403 1.00 73.25 399 TYR A N 1
ATOM 3282 C CA . TYR A 1 399 ? -39.631 11.153 39.198 1.00 73.25 399 TYR A CA 1
ATOM 3283 C C . TYR A 1 399 ? -38.406 11.417 40.093 1.00 73.25 399 TYR A C 1
ATOM 3285 O O . TYR A 1 399 ? -37.679 10.460 40.352 1.00 73.25 399 TYR A O 1
ATOM 3293 N N . ILE A 1 400 ? -38.173 12.639 40.598 1.00 73.88 400 ILE A N 1
ATOM 3294 C CA . ILE A 1 400 ? -36.944 12.977 41.353 1.00 73.88 400 ILE A CA 1
ATOM 3295 C C . ILE A 1 400 ? -36.823 12.160 42.653 1.00 73.88 400 ILE A C 1
ATOM 3297 O O . ILE A 1 400 ? -35.751 11.644 42.978 1.00 73.88 400 ILE A O 1
ATOM 3301 N N . ASP A 1 401 ? -37.953 11.919 43.323 1.00 73.44 401 ASP A N 1
ATOM 3302 C CA . ASP A 1 401 ? -38.045 11.100 44.540 1.00 73.44 401 ASP A CA 1
ATOM 3303 C C . ASP A 1 401 ? -37.693 9.623 44.289 1.00 73.44 401 ASP A C 1
ATOM 3305 O O . ASP A 1 401 ? -37.247 8.911 45.191 1.00 73.44 401 ASP A O 1
ATOM 3309 N N . ARG A 1 402 ? -37.872 9.151 43.046 1.00 75.88 402 ARG A N 1
ATOM 3310 C CA . ARG A 1 402 ? -37.587 7.768 42.627 1.00 75.88 402 ARG A CA 1
ATOM 3311 C C . ARG A 1 402 ? -36.111 7.548 42.298 1.00 75.88 402 ARG A C 1
ATOM 3313 O O . ARG A 1 402 ? -35.665 6.398 42.249 1.00 75.88 402 ARG A O 1
ATOM 3320 N N . ILE A 1 403 ? -35.357 8.622 42.075 1.00 80.00 403 ILE A N 1
ATOM 3321 C CA . ILE A 1 403 ? -33.912 8.569 41.858 1.00 80.00 403 ILE A CA 1
ATOM 3322 C C . ILE A 1 403 ? -33.224 8.412 43.218 1.00 80.00 403 ILE A C 1
ATOM 3324 O O . ILE A 1 403 ? -33.650 8.965 44.232 1.00 80.00 403 ILE A O 1
ATOM 3328 N N . SER A 1 404 ? -32.179 7.590 43.255 1.00 83.56 404 SER A N 1
ATOM 3329 C CA . SER A 1 404 ? -31.399 7.291 44.463 1.00 83.56 404 SER A CA 1
ATOM 3330 C C . SER A 1 404 ? -30.154 8.193 44.549 1.00 83.56 404 SER A C 1
ATOM 3332 O O . SER A 1 404 ? -29.768 8.784 43.541 1.00 83.56 404 SER A O 1
ATOM 3334 N N . LYS A 1 405 ? -29.537 8.326 45.740 1.00 82.88 405 LYS A N 1
ATOM 3335 C CA . LYS A 1 405 ? -28.379 9.224 45.976 1.00 82.88 405 LYS A CA 1
ATOM 3336 C C . LYS A 1 405 ? -27.276 9.010 44.929 1.00 82.88 405 LYS A C 1
ATOM 3338 O O . LYS A 1 405 ? -27.015 9.912 44.146 1.00 82.88 405 LYS A O 1
ATOM 3343 N N . CYS A 1 406 ? -26.763 7.782 44.843 1.00 83.81 406 CYS A N 1
ATOM 3344 C CA . CYS A 1 406 ? -26.297 7.193 43.587 1.00 83.81 406 CYS A CA 1
ATOM 3345 C C . CYS A 1 406 ? -27.474 6.439 42.963 1.00 83.81 406 CYS A C 1
ATOM 3347 O O . CYS A 1 406 ? -28.206 5.772 43.699 1.00 83.81 406 CYS A O 1
ATOM 3349 N N . HIS A 1 407 ? -27.661 6.499 41.646 1.00 86.88 407 HIS A N 1
ATOM 3350 C CA . HIS A 1 407 ? -28.649 5.677 40.944 1.00 86.88 407 HIS A CA 1
ATOM 3351 C C . HIS A 1 407 ? -27.989 4.685 39.979 1.00 86.88 407 HIS A C 1
ATOM 3353 O O . HIS A 1 407 ? -28.406 3.528 39.921 1.00 86.88 407 HIS A O 1
ATOM 3359 N N . PHE A 1 408 ? -26.918 5.095 39.299 1.00 89.94 408 PHE A N 1
ATOM 3360 C CA . PHE A 1 408 ? -26.025 4.202 38.563 1.00 89.94 408 PHE A CA 1
ATOM 3361 C C . PHE A 1 408 ? -24.632 4.820 38.404 1.00 89.94 408 PHE A C 1
ATOM 3363 O O . PHE A 1 408 ? -24.478 6.043 38.458 1.00 89.94 408 PHE A O 1
ATOM 3370 N N . THR A 1 409 ? -23.629 3.976 38.172 1.00 89.25 409 THR A N 1
ATOM 3371 C CA . THR A 1 409 ? -22.323 4.402 37.651 1.00 89.25 409 THR A CA 1
ATOM 3372 C C . THR A 1 409 ? -22.152 3.936 36.210 1.00 89.25 409 THR A C 1
ATOM 3374 O O . THR A 1 409 ? -22.762 2.949 35.793 1.00 89.25 409 THR A O 1
ATOM 3377 N N . ILE A 1 410 ? -21.325 4.646 35.443 1.00 90.56 410 ILE A N 1
ATOM 3378 C CA . ILE A 1 410 ? -20.762 4.145 34.183 1.00 90.56 410 ILE A CA 1
ATOM 3379 C C . ILE A 1 410 ? -19.250 4.069 34.371 1.00 90.56 410 ILE A C 1
ATOM 3381 O O . ILE A 1 410 ? -18.619 5.058 34.732 1.00 90.56 410 ILE A O 1
ATOM 3385 N N . GLU A 1 411 ? -18.675 2.898 34.134 1.00 88.75 411 GLU A N 1
ATOM 3386 C CA . GLU A 1 411 ? -17.250 2.606 34.297 1.00 88.75 411 GLU A CA 1
ATOM 3387 C C . GLU A 1 411 ? -16.698 2.081 32.970 1.00 88.75 411 GLU A C 1
ATOM 3389 O O . GLU A 1 411 ? -17.289 1.179 32.378 1.00 88.75 411 GLU A O 1
ATOM 3394 N N . ARG A 1 412 ? -15.574 2.623 32.489 1.00 84.69 412 ARG A N 1
ATOM 3395 C CA . ARG A 1 412 ? -14.819 2.041 31.367 1.00 84.69 412 ARG A CA 1
ATOM 3396 C C . ARG A 1 412 ? -13.553 1.367 31.879 1.00 84.69 412 ARG A C 1
ATOM 3398 O O . ARG A 1 412 ? -12.889 1.893 32.772 1.00 84.69 412 ARG A O 1
ATOM 3405 N N . GLU A 1 413 ? -13.209 0.220 31.305 1.00 69.00 413 GLU A N 1
ATOM 3406 C CA . GLU A 1 413 ? -12.016 -0.522 31.722 1.00 69.00 413 GLU A CA 1
ATOM 3407 C C . GLU A 1 413 ? -10.731 0.272 31.404 1.00 69.00 413 GLU A C 1
ATOM 3409 O O . GLU A 1 413 ? -10.541 0.698 30.255 1.00 69.00 413 GLU A O 1
ATOM 3414 N N . PRO A 1 414 ? -9.838 0.497 32.390 1.00 58.22 414 PRO A N 1
ATOM 3415 C CA . PRO A 1 414 ? -8.519 1.059 32.132 1.00 58.22 414 PRO A CA 1
ATOM 3416 C C . PRO A 1 414 ? -7.656 0.039 31.377 1.00 58.22 414 PRO A C 1
ATOM 3418 O O . PRO A 1 414 ? -7.763 -1.167 31.590 1.00 58.22 414 PRO A O 1
ATOM 3421 N N . LYS A 1 415 ? -6.768 0.516 30.501 1.00 52.00 415 LYS A N 1
ATOM 3422 C CA . LYS A 1 415 ? -5.876 -0.357 29.726 1.00 52.00 415 LYS A CA 1
ATOM 3423 C C . LYS A 1 415 ? -4.855 -1.041 30.636 1.00 52.00 415 LYS A C 1
ATOM 3425 O O . LYS A 1 415 ? -3.969 -0.377 31.170 1.00 52.00 415 LYS A O 1
ATOM 3430 N N . GLU A 1 416 ? -4.934 -2.366 30.755 1.00 42.12 416 GLU A N 1
ATOM 3431 C CA . GLU A 1 416 ? -3.904 -3.161 31.426 1.00 42.12 416 GLU A CA 1
ATOM 3432 C C . GLU A 1 416 ? -2.563 -3.057 30.685 1.00 42.12 416 GLU A C 1
ATOM 3434 O O . GLU A 1 416 ? -2.411 -3.506 29.544 1.00 42.12 416 GLU A O 1
ATOM 3439 N N . SER A 1 417 ? -1.564 -2.495 31.365 1.00 32.09 417 SER A N 1
ATOM 3440 C CA . SER A 1 417 ? -0.226 -2.212 30.827 1.00 32.09 417 SER A CA 1
ATOM 3441 C C . SER A 1 417 ? 0.611 -3.457 30.502 1.00 32.09 417 SER A C 1
ATOM 3443 O O . SER A 1 417 ? 1.616 -3.344 29.797 1.00 32.09 417 SER A O 1
ATOM 3445 N N . ASN A 1 418 ? 0.195 -4.637 30.977 1.00 31.42 418 ASN A N 1
ATOM 3446 C CA . ASN A 1 418 ? 0.917 -5.902 30.815 1.00 31.42 418 ASN A CA 1
ATOM 3447 C C . ASN A 1 418 ? 0.433 -6.779 29.647 1.00 31.42 418 ASN A C 1
ATOM 3449 O O . ASN A 1 418 ? 1.099 -7.765 29.331 1.00 31.42 418 ASN A O 1
ATOM 3453 N N . SER A 1 419 ? -0.661 -6.436 28.952 1.00 33.84 419 SER A N 1
ATOM 3454 C CA . SER A 1 419 ? -0.994 -7.139 27.705 1.00 33.84 419 SER A CA 1
ATOM 3455 C C . SER A 1 419 ? -0.082 -6.649 26.571 1.00 33.84 419 SER A C 1
ATOM 3457 O O . SER A 1 419 ? -0.079 -5.472 26.205 1.00 33.84 419 SER A O 1
ATOM 3459 N N . PHE A 1 420 ? 0.710 -7.550 25.981 1.00 34.34 420 PHE A N 1
ATOM 3460 C CA . PHE A 1 420 ? 1.662 -7.195 24.914 1.00 34.34 420 PHE A CA 1
ATOM 3461 C C . PHE A 1 420 ? 0.958 -6.582 23.683 1.00 34.34 420 PHE A C 1
ATOM 3463 O O . PHE A 1 420 ? 1.515 -5.723 23.001 1.00 34.34 420 PHE A O 1
ATOM 3470 N N . CYS A 1 421 ? -0.311 -6.945 23.461 1.00 31.45 421 CYS A N 1
ATOM 3471 C CA . CYS A 1 421 ? -1.163 -6.408 22.399 1.00 31.45 421 CYS A CA 1
ATOM 3472 C C . CYS A 1 421 ? -1.454 -4.898 22.531 1.00 31.45 421 CYS A C 1
ATOM 3474 O O . CYS A 1 421 ? -1.618 -4.228 21.512 1.00 31.45 421 CYS A O 1
ATOM 3476 N N . ALA A 1 422 ? -1.461 -4.330 23.745 1.00 31.42 422 ALA A N 1
ATOM 3477 C CA . ALA A 1 422 ? -1.737 -2.902 23.953 1.00 31.42 422 ALA A CA 1
ATOM 3478 C C . ALA A 1 422 ? -0.652 -1.971 23.366 1.00 31.42 422 ALA A C 1
ATOM 3480 O O . ALA A 1 422 ? -0.896 -0.780 23.172 1.00 31.42 422 ALA A O 1
ATOM 3481 N N . ARG A 1 423 ? 0.544 -2.499 23.057 1.00 31.86 423 ARG A N 1
ATOM 3482 C CA . ARG A 1 423 ? 1.677 -1.732 22.506 1.00 31.86 423 ARG A CA 1
ATOM 3483 C C . ARG A 1 423 ? 1.631 -1.514 20.985 1.00 31.86 423 ARG A C 1
ATOM 3485 O O . ARG A 1 423 ? 2.389 -0.682 20.494 1.00 31.86 423 ARG A O 1
ATOM 3492 N N . GLU A 1 424 ? 0.757 -2.203 20.242 1.00 30.44 424 GLU A N 1
ATOM 3493 C CA . GLU A 1 424 ? 0.637 -2.075 18.770 1.00 30.44 424 GLU A CA 1
ATOM 3494 C C . GLU A 1 424 ? -0.613 -1.280 18.313 1.00 30.44 424 GLU A C 1
ATOM 3496 O O . GLU A 1 424 ? -0.806 -1.032 17.115 1.00 30.44 424 GLU A O 1
ATOM 3501 N N . SER A 1 425 ? -1.488 -0.865 19.239 1.00 30.19 425 SER A N 1
ATOM 3502 C CA . SER A 1 425 ? -2.806 -0.284 18.941 1.00 30.19 425 SER A CA 1
ATOM 3503 C C . SER A 1 425 ? -2.889 1.233 19.171 1.00 30.19 425 SER A C 1
ATOM 3505 O O . SER A 1 425 ? -3.326 1.689 20.225 1.00 30.19 425 SER A O 1
ATOM 3507 N N . SER A 1 426 ? -2.590 2.022 18.139 1.00 36.84 426 SER A N 1
ATOM 3508 C CA . SER A 1 426 ? -2.977 3.442 18.036 1.00 36.84 426 SER A CA 1
ATOM 3509 C C . SER A 1 426 ? -4.453 3.642 17.637 1.00 36.84 426 SER A C 1
ATOM 3511 O O . SER A 1 426 ? -4.811 4.631 16.999 1.00 36.84 426 SER A O 1
ATOM 3513 N N . GLU A 1 427 ? -5.331 2.695 17.982 1.00 39.69 427 GLU A N 1
ATOM 3514 C CA . GLU A 1 427 ? -6.769 2.891 17.801 1.00 39.69 427 GLU A CA 1
ATOM 3515 C C . GLU A 1 427 ? -7.334 3.833 18.866 1.00 39.69 427 GLU A C 1
ATOM 3517 O O . GLU A 1 427 ? -6.878 3.871 20.013 1.00 39.69 427 GLU A O 1
ATOM 3522 N N . LYS A 1 428 ? -8.351 4.597 18.456 1.00 47.78 428 LYS A N 1
ATOM 3523 C CA . LYS A 1 428 ? -9.079 5.518 19.327 1.00 47.78 428 LYS A CA 1
ATOM 3524 C C . LYS A 1 428 ? -9.719 4.761 20.489 1.00 47.78 428 LYS A C 1
ATOM 3526 O O . LYS A 1 428 ? -10.062 3.589 20.369 1.00 47.78 428 LYS A O 1
ATOM 3531 N N . ASP A 1 429 ? -9.861 5.445 21.619 1.00 47.28 429 ASP A N 1
ATOM 3532 C CA . ASP A 1 429 ? -10.088 4.810 22.917 1.00 47.28 429 ASP A CA 1
ATOM 3533 C C . ASP A 1 429 ? -11.490 4.179 23.045 1.00 47.28 429 ASP A C 1
ATOM 3535 O O . ASP A 1 429 ? -12.449 4.810 23.483 1.00 47.28 429 ASP A O 1
ATOM 3539 N N . MET A 1 430 ? -11.592 2.916 22.625 1.00 55.75 430 MET A N 1
ATOM 3540 C CA . MET A 1 430 ? -12.793 2.077 22.643 1.00 55.75 430 MET A CA 1
ATOM 3541 C C . MET A 1 430 ? -12.668 0.964 23.696 1.00 55.75 430 MET A C 1
ATOM 3543 O O . MET A 1 430 ? -12.838 -0.220 23.403 1.00 55.75 430 MET A O 1
ATOM 3547 N N . SER A 1 431 ? -12.363 1.348 24.942 1.00 68.56 431 SER A N 1
ATOM 3548 C CA . SER A 1 431 ? -12.702 0.502 26.093 1.00 68.56 431 SER A CA 1
ATOM 3549 C C . SER A 1 431 ? -14.231 0.394 26.187 1.00 68.56 431 SER A C 1
ATOM 3551 O O . SER A 1 431 ? -14.911 1.421 26.055 1.00 68.56 431 SER A O 1
ATOM 3553 N N . PRO A 1 432 ? -14.798 -0.799 26.434 1.00 75.44 432 PRO A N 1
ATOM 3554 C CA . PRO A 1 432 ? -16.229 -0.931 26.656 1.00 75.44 432 PRO A CA 1
ATOM 3555 C C . PRO A 1 432 ? -16.637 -0.192 27.936 1.00 75.44 432 PRO A C 1
ATOM 3557 O O . PRO A 1 432 ? -15.952 -0.250 28.959 1.00 75.44 432 PRO A O 1
ATOM 3560 N N . ALA A 1 433 ? -17.768 0.505 27.873 1.00 85.94 433 ALA A N 1
ATOM 3561 C CA . ALA A 1 433 ? -18.389 1.140 29.024 1.00 85.94 433 ALA A CA 1
ATOM 3562 C C . ALA A 1 433 ? -19.435 0.207 29.637 1.00 85.94 433 ALA A C 1
ATOM 3564 O O . ALA A 1 433 ? -20.327 -0.277 28.941 1.00 85.94 433 ALA A O 1
ATOM 3565 N N . THR A 1 434 ? -19.353 -0.004 30.944 1.00 87.81 434 THR A N 1
ATOM 3566 C CA . THR A 1 434 ? -20.259 -0.846 31.721 1.00 87.81 434 THR A CA 1
ATOM 3567 C C . THR A 1 434 ? -21.082 0.025 32.662 1.00 87.81 434 THR A C 1
ATOM 3569 O O . THR A 1 434 ? -20.531 0.771 33.472 1.00 87.81 434 THR A O 1
ATOM 3572 N N . LEU A 1 435 ? -22.408 -0.073 32.571 1.00 91.25 435 LEU A N 1
ATOM 3573 C CA . LEU A 1 435 ? -23.330 0.541 33.520 1.00 91.25 435 LEU A CA 1
ATOM 3574 C C . LEU A 1 435 ? -23.543 -0.406 34.704 1.00 91.25 435 LEU A C 1
ATOM 3576 O O . LEU A 1 435 ? -23.890 -1.571 34.504 1.00 91.25 435 LEU A O 1
ATOM 3580 N N . SER A 1 436 ? -23.376 0.107 35.923 1.00 90.19 436 SER A N 1
ATOM 3581 C CA . SER A 1 436 ? -23.651 -0.612 37.175 1.00 90.19 436 SER A CA 1
ATOM 3582 C C . SER A 1 436 ? -24.851 0.023 37.878 1.00 90.19 436 SER A C 1
ATOM 3584 O O . SER A 1 436 ? -24.834 1.223 38.164 1.00 90.19 436 SER A O 1
ATOM 3586 N N . CYS A 1 437 ? -25.905 -0.742 38.170 1.00 88.50 437 CYS A N 1
ATOM 3587 C CA . CYS A 1 437 ? -27.102 -0.186 38.805 1.00 88.50 437 CYS A CA 1
ATOM 3588 C C . CYS A 1 437 ? -26.954 -0.112 40.336 1.00 88.50 437 CYS A C 1
ATOM 3590 O O . CYS A 1 437 ? -26.779 -1.126 41.008 1.00 88.50 437 CYS A O 1
ATOM 3592 N N . ALA A 1 438 ? -27.092 1.092 40.901 1.00 84.25 438 ALA A N 1
ATOM 3593 C CA . ALA A 1 438 ? -27.015 1.352 42.345 1.00 84.25 438 ALA A CA 1
ATOM 3594 C C . ALA A 1 438 ? -28.383 1.695 42.978 1.00 84.25 438 ALA A C 1
ATOM 3596 O O . ALA A 1 438 ? -28.535 1.693 44.199 1.00 84.25 438 ALA A O 1
ATOM 3597 N N . GLY A 1 439 ? -29.391 2.010 42.160 1.00 82.00 439 GLY A N 1
ATOM 3598 C CA . GLY A 1 439 ? -30.721 2.407 42.609 1.00 82.00 439 GLY A CA 1
ATOM 3599 C C . GLY A 1 439 ? -31.643 1.229 42.922 1.00 82.00 439 GLY A C 1
ATOM 3600 O O . GLY A 1 439 ? -31.863 0.364 42.078 1.00 82.00 439 GLY A O 1
ATOM 3601 N N . ARG A 1 440 ? -32.296 1.255 44.093 1.00 79.56 440 ARG A N 1
ATOM 3602 C CA . ARG A 1 440 ? -33.224 0.194 44.556 1.00 79.56 440 ARG A CA 1
ATOM 3603 C C . ARG A 1 440 ? -34.392 -0.090 43.602 1.00 79.56 440 ARG A C 1
ATOM 3605 O O . ARG A 1 440 ? -34.915 -1.196 43.580 1.00 79.56 440 ARG A O 1
ATOM 3612 N N . ASN A 1 441 ? -34.813 0.909 42.825 1.00 81.00 441 ASN A N 1
ATOM 3613 C CA . ASN A 1 441 ? -35.916 0.783 41.868 1.00 81.00 441 ASN A CA 1
ATOM 3614 C C . ASN A 1 441 ? -35.514 0.021 40.584 1.00 81.00 441 ASN A C 1
ATOM 3616 O O . ASN A 1 441 ? -36.389 -0.442 39.843 1.00 81.00 441 ASN A O 1
ATOM 3620 N N . GLY A 1 442 ? -34.209 -0.157 40.351 1.00 83.69 442 GLY A N 1
ATOM 3621 C CA . GLY A 1 442 ? -33.633 -0.605 39.087 1.00 83.69 442 GLY A CA 1
ATOM 3622 C C . GLY A 1 442 ? -33.634 0.487 38.014 1.00 83.69 442 GLY A C 1
ATOM 3623 O O . GLY A 1 442 ? -34.272 1.533 38.162 1.00 83.69 442 GLY A O 1
ATOM 3624 N N . ILE A 1 443 ? -32.937 0.207 36.919 1.00 89.19 443 ILE A N 1
ATOM 3625 C CA . ILE A 1 443 ? -32.823 1.062 35.733 1.00 89.19 443 ILE A CA 1
ATOM 3626 C C . ILE A 1 443 ? -33.064 0.213 34.483 1.00 89.19 443 ILE A C 1
ATOM 3628 O O . ILE A 1 443 ? -32.876 -0.998 34.525 1.00 89.19 443 ILE A O 1
ATOM 3632 N N . PHE A 1 444 ? -33.515 0.805 33.380 1.00 88.75 444 PHE A N 1
ATOM 3633 C CA . PHE A 1 444 ? -33.805 0.067 32.149 1.00 88.75 444 PHE A CA 1
ATOM 3634 C C . PHE A 1 444 ? -32.853 0.506 31.035 1.00 88.75 444 PHE A C 1
ATOM 3636 O O . PHE A 1 444 ? -32.596 1.701 30.887 1.00 88.75 444 PHE A O 1
ATOM 3643 N N . ILE A 1 445 ? -32.355 -0.442 30.243 1.00 88.75 445 ILE A N 1
ATOM 3644 C CA . ILE A 1 445 ? -31.527 -0.195 29.055 1.00 88.75 445 ILE A CA 1
ATOM 3645 C C . ILE A 1 445 ? -32.228 -0.870 27.876 1.00 88.75 445 ILE A C 1
ATOM 3647 O O . ILE A 1 445 ? -32.348 -2.092 27.850 1.00 88.75 445 ILE A O 1
ATOM 3651 N N . ASN A 1 446 ? -32.728 -0.075 26.925 1.00 82.44 446 ASN A N 1
ATOM 3652 C CA . ASN A 1 446 ? -33.563 -0.551 25.809 1.00 82.44 446 ASN A CA 1
ATOM 3653 C C . ASN A 1 446 ? -34.716 -1.468 26.278 1.00 82.44 446 ASN A C 1
ATOM 3655 O O . ASN A 1 446 ? -34.949 -2.533 25.714 1.00 82.44 446 ASN A O 1
ATOM 3659 N N . ASP A 1 447 ? -35.394 -1.049 27.352 1.00 82.88 447 ASP A N 1
ATOM 3660 C CA . ASP A 1 447 ? -36.527 -1.728 28.003 1.00 82.88 447 ASP A CA 1
ATOM 3661 C C . ASP A 1 447 ? -36.208 -3.059 28.729 1.00 82.88 447 ASP A C 1
ATOM 3663 O O . ASP A 1 447 ? -37.054 -3.563 29.467 1.00 82.88 447 ASP A O 1
ATOM 3667 N N . GLU A 1 448 ? -34.972 -3.571 28.666 1.00 84.88 448 GLU A N 1
ATOM 3668 C CA . GLU A 1 448 ? -34.494 -4.613 29.589 1.00 84.88 448 GLU A CA 1
ATOM 3669 C C . GLU A 1 448 ? -34.153 -3.993 30.957 1.00 84.88 448 GLU A C 1
ATOM 3671 O O . GLU A 1 448 ? -33.409 -3.010 31.033 1.00 84.88 448 GLU A O 1
ATOM 3676 N N . LYS A 1 449 ? -34.694 -4.549 32.051 1.00 87.50 449 LYS A N 1
ATOM 3677 C CA . LYS A 1 449 ? -34.463 -4.046 33.416 1.00 87.50 449 LYS A CA 1
ATOM 3678 C C . LYS A 1 449 ? -33.174 -4.614 34.016 1.00 87.50 449 LYS A C 1
ATOM 3680 O O . LYS A 1 449 ? -32.999 -5.825 34.036 1.00 87.50 449 LYS A O 1
ATOM 3685 N N . LEU A 1 450 ? -32.353 -3.732 34.579 1.00 88.69 450 LEU A N 1
ATOM 3686 C CA . LEU A 1 450 ? -31.172 -4.018 35.391 1.00 88.69 450 LEU A CA 1
ATOM 3687 C C . LEU A 1 450 ? -31.492 -3.714 36.871 1.00 88.69 450 LEU A C 1
ATOM 3689 O O . LEU A 1 450 ? -32.038 -2.650 37.197 1.00 88.69 450 LEU A O 1
ATOM 3693 N N . LEU A 1 451 ? -31.202 -4.654 37.767 1.00 87.81 451 LEU A N 1
ATOM 3694 C CA . LEU A 1 451 ? -31.445 -4.569 39.211 1.00 87.81 451 LEU A CA 1
ATOM 3695 C C . LEU A 1 451 ? -30.212 -4.063 39.975 1.00 87.81 451 LEU A C 1
ATOM 3697 O O . LEU A 1 451 ? -29.100 -4.007 39.459 1.00 87.81 451 LEU A O 1
ATOM 3701 N N . MET A 1 452 ? -30.410 -3.660 41.232 1.00 87.00 452 MET A N 1
ATOM 3702 C CA . MET A 1 452 ? -29.334 -3.142 42.080 1.00 87.00 452 MET A CA 1
ATOM 3703 C C . MET A 1 452 ? -28.228 -4.192 42.288 1.00 87.00 452 MET A C 1
ATOM 3705 O O . MET A 1 452 ? -28.499 -5.277 42.791 1.00 87.00 452 MET A O 1
ATOM 3709 N N . GLY A 1 453 ? -26.990 -3.837 41.939 1.00 81.19 453 GLY A N 1
ATOM 3710 C CA . GLY A 1 453 ? -25.819 -4.721 41.966 1.00 81.19 453 GLY A CA 1
ATOM 3711 C C . GLY A 1 453 ? -25.485 -5.375 40.620 1.00 81.19 453 GLY A C 1
ATOM 3712 O O . GLY A 1 453 ? -24.347 -5.793 40.426 1.00 81.19 453 GLY A O 1
ATOM 3713 N N . GLU A 1 454 ? -26.422 -5.415 39.671 1.00 86.25 454 GLU A N 1
ATOM 3714 C CA . GLU A 1 454 ? -26.170 -5.944 38.328 1.00 86.25 454 GLU A CA 1
ATOM 3715 C C . GLU A 1 454 ? -25.395 -4.937 37.457 1.00 86.25 454 GLU A C 1
ATOM 3717 O O . GLU A 1 454 ? -25.489 -3.712 37.628 1.00 86.25 454 GLU A O 1
ATOM 3722 N N . LYS A 1 455 ? -24.632 -5.472 36.495 1.00 86.88 455 LYS A N 1
ATOM 3723 C CA . LYS A 1 455 ? -23.819 -4.718 35.532 1.00 86.88 455 LYS A CA 1
ATOM 3724 C C . LYS A 1 455 ? -24.146 -5.123 34.091 1.00 86.88 455 LYS A C 1
ATOM 3726 O O . LYS A 1 455 ? -24.485 -6.277 33.841 1.00 86.88 455 LYS A O 1
ATOM 3731 N N . ARG A 1 456 ? -24.008 -4.193 33.140 1.00 86.62 456 ARG A N 1
ATOM 3732 C CA . ARG A 1 456 ? -24.198 -4.439 31.697 1.00 86.62 456 ARG A CA 1
ATOM 3733 C C . ARG A 1 456 ? -23.316 -3.534 30.834 1.00 86.62 456 ARG A C 1
ATOM 3735 O O . ARG A 1 456 ? -23.215 -2.341 31.106 1.00 86.62 456 ARG A O 1
ATOM 3742 N N . MET A 1 457 ? -22.765 -4.074 29.746 1.00 86.31 457 MET A N 1
ATOM 3743 C CA . MET A 1 457 ? -22.089 -3.289 28.704 1.00 86.31 457 MET A CA 1
ATOM 3744 C C . MET A 1 457 ? -23.081 -2.388 27.947 1.00 86.31 457 MET A C 1
ATOM 3746 O O . MET A 1 457 ? -24.139 -2.848 27.510 1.00 86.31 457 MET A O 1
ATOM 3750 N N . LEU A 1 458 ? -22.724 -1.117 27.753 1.00 85.69 458 LEU A N 1
ATOM 3751 C CA . LEU A 1 458 ? -23.494 -0.147 26.976 1.00 85.69 458 LEU A CA 1
ATOM 3752 C C . LEU A 1 458 ? -23.086 -0.158 25.497 1.00 85.69 458 LEU A C 1
ATOM 3754 O O . LEU A 1 458 ? -21.924 0.093 25.145 1.00 85.69 458 LEU A O 1
ATOM 3758 N N . ALA A 1 459 ? -24.069 -0.373 24.625 1.00 80.44 459 ALA A N 1
ATOM 3759 C CA . ALA A 1 459 ? -23.932 -0.215 23.184 1.00 80.44 459 ALA A CA 1
ATOM 3760 C C . ALA A 1 459 ? -24.187 1.240 22.744 1.00 80.44 459 ALA A C 1
ATOM 3762 O O . ALA A 1 459 ? -24.807 2.051 23.436 1.00 80.44 459 ALA A O 1
ATOM 3763 N N . HIS A 1 460 ? -23.684 1.601 21.564 1.00 78.94 460 HIS A N 1
ATOM 3764 C CA . HIS A 1 460 ? -23.853 2.947 21.018 1.00 78.94 460 HIS A CA 1
ATOM 3765 C C . HIS A 1 460 ? -25.329 3.218 20.646 1.00 78.94 460 HIS A C 1
ATOM 3767 O O . HIS A 1 460 ? -25.931 2.454 19.895 1.00 78.94 460 HIS A O 1
ATOM 3773 N N . ASN A 1 461 ? -25.870 4.354 21.101 1.00 80.12 461 ASN A N 1
ATOM 3774 C CA . ASN A 1 461 ? -27.289 4.744 21.095 1.00 80.12 461 ASN A CA 1
ATOM 3775 C C . ASN A 1 461 ? -28.212 3.995 22.078 1.00 80.12 461 ASN A C 1
ATOM 3777 O O . ASN A 1 461 ? -29.430 4.148 21.954 1.00 80.12 461 ASN A O 1
ATOM 3781 N N . ASP A 1 462 ? -27.682 3.270 23.071 1.00 86.69 462 ASP A N 1
ATOM 3782 C CA . ASP A 1 462 ? -28.504 2.697 24.148 1.00 86.69 462 ASP A CA 1
ATOM 3783 C C . ASP A 1 462 ? -29.333 3.776 24.864 1.00 86.69 462 ASP A C 1
ATOM 3785 O O . ASP A 1 462 ? -28.825 4.840 25.240 1.00 86.69 462 ASP A O 1
ATOM 3789 N N . ILE A 1 463 ? -30.623 3.489 25.051 1.00 87.94 463 ILE A N 1
ATOM 3790 C CA . ILE A 1 463 ? -31.579 4.359 25.735 1.00 87.94 463 ILE A CA 1
ATOM 3791 C C . ILE A 1 463 ? -31.718 3.892 27.183 1.00 87.94 463 ILE A C 1
ATOM 3793 O O . ILE A 1 463 ? -32.260 2.821 27.464 1.00 87.94 463 ILE A O 1
ATOM 3797 N N . ILE A 1 464 ? -31.249 4.737 28.098 1.00 90.88 464 ILE A N 1
ATOM 3798 C CA . ILE A 1 464 ? -31.308 4.541 29.545 1.00 90.88 464 ILE A CA 1
ATOM 3799 C C . ILE A 1 464 ? -32.613 5.167 30.054 1.00 90.88 464 ILE A C 1
ATOM 3801 O O . ILE A 1 464 ? -32.851 6.359 29.834 1.00 90.88 464 ILE A O 1
ATOM 3805 N N . LYS A 1 465 ? -33.461 4.387 30.735 1.00 89.19 465 LYS A N 1
ATOM 3806 C CA . LYS A 1 465 ? -34.791 4.811 31.212 1.00 89.19 465 LYS A CA 1
ATOM 3807 C C . LYS A 1 465 ? -34.968 4.595 32.717 1.00 89.19 465 LYS A C 1
ATOM 3809 O O . LYS A 1 465 ? -34.544 3.583 33.278 1.00 89.19 465 LYS A O 1
ATOM 3814 N N . LEU A 1 466 ? -35.652 5.538 33.362 1.00 83.69 466 LEU A N 1
ATOM 3815 C CA . LEU A 1 466 ? -36.092 5.464 34.755 1.00 83.69 466 LEU A CA 1
ATOM 3816 C C . LEU A 1 466 ? -37.578 5.083 34.778 1.00 83.69 466 LEU A C 1
ATOM 3818 O O . LEU A 1 466 ? -38.445 5.932 34.562 1.00 83.69 466 LEU A O 1
ATOM 3822 N N . SER A 1 467 ? -37.897 3.809 35.033 1.00 77.56 467 SER A N 1
ATOM 3823 C CA . SER A 1 467 ? -39.233 3.275 34.695 1.00 77.56 467 SER A CA 1
ATOM 3824 C C . SER A 1 467 ? -39.549 3.595 33.216 1.00 77.56 467 SER A C 1
ATOM 3826 O O . SER A 1 467 ? -38.670 3.469 32.368 1.00 77.56 467 SER A O 1
ATOM 3828 N N . ASN A 1 468 ? -40.749 4.088 32.899 1.00 77.75 468 ASN A N 1
ATOM 3829 C CA . ASN A 1 468 ? -41.158 4.443 31.534 1.00 77.75 468 ASN A CA 1
ATOM 3830 C C . ASN A 1 468 ? -40.641 5.827 31.064 1.00 77.75 468 ASN A C 1
ATOM 3832 O O . ASN A 1 468 ? -41.152 6.361 30.081 1.00 77.75 468 ASN A O 1
ATOM 3836 N N . TYR A 1 469 ? -39.703 6.463 31.778 1.00 82.94 469 TYR A N 1
ATOM 3837 C CA . TYR A 1 469 ? -39.181 7.793 31.440 1.00 82.94 469 TYR A CA 1
ATOM 3838 C C . TYR A 1 469 ? -37.794 7.691 30.802 1.00 82.94 469 TYR A C 1
ATOM 3840 O O . TYR A 1 469 ? -36.824 7.346 31.478 1.00 82.94 469 TYR A O 1
ATOM 3848 N N . GLU A 1 470 ? -37.697 7.984 29.504 1.00 87.00 470 GLU A N 1
ATOM 3849 C CA . GLU A 1 470 ? -36.423 7.974 28.778 1.00 87.00 470 GLU A CA 1
ATOM 3850 C C . GLU A 1 470 ? -35.539 9.130 29.253 1.00 87.00 470 GLU A C 1
ATOM 3852 O O . GLU A 1 470 ? -35.904 10.299 29.139 1.00 87.00 470 GLU A O 1
ATOM 3857 N N . LEU A 1 471 ? -34.392 8.786 29.837 1.00 83.94 471 LEU A N 1
ATOM 3858 C CA . LEU A 1 471 ? -33.549 9.707 30.589 1.00 83.94 471 LEU A CA 1
ATOM 3859 C C . LEU A 1 471 ? -32.361 10.165 29.738 1.00 83.94 471 LEU A C 1
ATOM 3861 O O . LEU A 1 471 ? -32.173 11.361 29.512 1.00 83.94 471 LEU A O 1
ATOM 3865 N N . PHE A 1 472 ? -31.608 9.202 29.202 1.00 88.31 472 PHE A N 1
ATOM 3866 C CA . PHE A 1 472 ? -30.445 9.462 28.360 1.00 88.31 472 PHE A CA 1
ATOM 3867 C C . PHE A 1 472 ? -30.397 8.560 27.135 1.00 88.31 472 PHE A C 1
ATOM 3869 O O . PHE A 1 472 ? -30.843 7.414 27.167 1.00 88.31 472 PHE A O 1
ATOM 3876 N N . ARG A 1 473 ? -29.736 9.058 26.091 1.00 87.94 473 ARG A N 1
ATOM 3877 C CA . ARG A 1 473 ? -29.134 8.248 25.031 1.00 87.94 473 ARG A CA 1
ATOM 3878 C C . ARG A 1 473 ? -27.619 8.279 25.188 1.00 87.94 473 ARG A C 1
ATOM 3880 O O . ARG A 1 473 ? -27.028 9.360 25.180 1.00 87.94 473 ARG A O 1
ATOM 3887 N N . PHE A 1 474 ? -27.005 7.111 25.325 1.00 87.88 474 PHE A N 1
ATOM 3888 C CA . PHE A 1 474 ? -25.556 6.964 25.431 1.00 87.88 474 PHE A CA 1
ATOM 3889 C C . PHE A 1 474 ? -24.894 6.902 24.047 1.00 87.88 474 PHE A C 1
ATOM 3891 O O . PHE A 1 474 ? -25.411 6.270 23.126 1.00 87.88 474 PHE A O 1
ATOM 3898 N N . HIS A 1 475 ? -23.758 7.577 23.880 1.00 81.69 475 HIS A N 1
ATOM 3899 C CA . HIS A 1 475 ? -23.120 7.782 22.581 1.00 81.69 475 HIS A CA 1
ATOM 3900 C C . HIS A 1 475 ? -21.594 7.881 22.739 1.00 81.69 475 HIS A C 1
ATOM 3902 O O . HIS A 1 475 ? -21.097 8.864 23.279 1.00 81.69 475 HIS A O 1
ATOM 3908 N N . TYR A 1 476 ? -20.832 6.887 22.274 1.00 81.50 476 TYR A N 1
ATOM 3909 C CA . TYR A 1 476 ? -19.367 7.013 22.180 1.00 81.50 476 TYR A CA 1
ATOM 3910 C C . TYR A 1 476 ? -18.988 8.132 21.199 1.00 81.50 476 TYR A C 1
ATOM 3912 O O . TYR A 1 476 ? -19.494 8.151 20.082 1.00 81.50 476 TYR A O 1
ATOM 3920 N N . GLU A 1 477 ? -18.068 9.018 21.587 1.00 67.81 477 GLU A N 1
ATOM 3921 C CA . GLU A 1 477 ? -17.666 10.188 20.781 1.00 67.81 477 GLU A CA 1
ATOM 3922 C C . GLU A 1 477 ? -16.912 9.784 19.502 1.00 67.81 477 GLU A C 1
ATOM 3924 O O . GLU A 1 477 ? -16.952 10.470 18.485 1.00 67.81 477 GLU A O 1
ATOM 3929 N N . ASN A 1 478 ? -16.218 8.643 19.548 1.00 59.38 478 ASN A N 1
ATOM 3930 C CA . ASN A 1 478 ? -15.322 8.177 18.492 1.00 59.38 478 ASN A CA 1
ATOM 3931 C C . ASN A 1 478 ? -15.845 6.947 17.731 1.00 59.38 478 ASN A C 1
ATOM 3933 O O . ASN A 1 478 ? -15.039 6.194 17.184 1.00 59.38 478 ASN A O 1
ATOM 3937 N N . THR A 1 479 ? -17.164 6.720 17.666 1.00 54.06 479 THR A N 1
ATOM 3938 C CA . THR A 1 479 ? -17.708 5.633 16.829 1.00 54.06 479 THR A CA 1
ATOM 3939 C C . THR A 1 479 ? -17.249 5.763 15.375 1.00 54.06 479 THR A C 1
ATOM 3941 O O . THR A 1 479 ? -17.517 6.794 14.754 1.00 54.06 479 THR A O 1
ATOM 3944 N N . PRO A 1 480 ? -16.624 4.725 14.787 1.00 56.00 480 PRO A N 1
ATOM 3945 C CA . PRO A 1 480 ? -16.366 4.688 13.355 1.00 56.00 480 PRO A CA 1
ATOM 3946 C C . PRO A 1 480 ? -17.663 4.866 12.563 1.00 56.00 480 PRO A C 1
ATOM 3948 O O . PRO A 1 480 ? -18.656 4.197 12.853 1.00 56.00 480 PRO A O 1
ATOM 3951 N N . SER A 1 481 ? -17.642 5.682 11.505 1.00 52.19 481 SER A N 1
ATOM 3952 C CA . SER A 1 481 ? -18.790 5.875 10.598 1.00 52.19 481 SER A CA 1
ATOM 3953 C C . SER A 1 481 ? -19.313 4.554 10.008 1.00 52.19 481 SER A C 1
ATOM 3955 O O . SER A 1 481 ? -20.479 4.448 9.633 1.00 52.19 481 SER A O 1
ATOM 3957 N N . GLU A 1 482 ? -18.456 3.529 9.972 1.00 54.06 482 GLU A N 1
ATOM 3958 C CA . GLU A 1 482 ? -18.774 2.152 9.592 1.00 54.06 482 GLU A CA 1
ATOM 3959 C C . GLU A 1 482 ? -19.846 1.493 10.480 1.00 54.06 482 GLU A C 1
ATOM 3961 O O . GLU A 1 482 ? -20.563 0.623 9.984 1.00 54.06 482 GLU A O 1
ATOM 3966 N N . LEU A 1 483 ? -20.024 1.898 11.750 1.00 57.19 483 LEU A N 1
ATOM 3967 C CA . LEU A 1 483 ? -21.058 1.310 12.618 1.00 57.19 483 LEU A CA 1
ATOM 3968 C C . LEU A 1 483 ? -22.474 1.520 12.067 1.00 57.19 483 LEU A C 1
ATOM 3970 O O . LEU A 1 483 ? -23.330 0.664 12.263 1.00 57.19 483 LEU A O 1
ATOM 3974 N N . HIS A 1 484 ? -22.720 2.600 11.319 1.00 59.84 484 HIS A N 1
ATOM 3975 C CA . HIS A 1 484 ? -24.011 2.830 10.662 1.00 59.84 484 HIS A CA 1
ATOM 3976 C C . HIS A 1 484 ? -24.299 1.852 9.508 1.00 59.84 484 HIS A C 1
ATOM 3978 O O . HIS A 1 484 ? -25.438 1.780 9.052 1.00 59.84 484 HIS A O 1
ATOM 3984 N N . THR A 1 485 ? -23.297 1.092 9.049 1.00 64.25 485 THR A N 1
ATOM 3985 C CA . THR A 1 485 ? -23.454 0.038 8.027 1.00 64.25 485 THR A CA 1
ATOM 3986 C C . THR A 1 485 ? -23.737 -1.345 8.622 1.00 64.25 485 THR A C 1
ATOM 3988 O O . THR A 1 485 ? -24.125 -2.253 7.892 1.00 64.25 485 THR A O 1
ATOM 3991 N N . LEU A 1 486 ? -23.557 -1.530 9.937 1.00 74.25 486 LEU A N 1
ATOM 3992 C CA . LEU A 1 486 ? -23.778 -2.816 10.598 1.00 74.25 486 LEU A CA 1
ATOM 3993 C C . LEU A 1 486 ? -25.276 -3.104 10.819 1.00 74.25 486 LEU A C 1
ATOM 3995 O O . LEU A 1 486 ? -26.032 -2.208 11.208 1.00 74.25 486 LEU A O 1
ATOM 3999 N N . PRO A 1 487 ? -25.725 -4.365 10.657 1.00 80.81 487 PRO A N 1
ATOM 4000 C CA . PRO A 1 487 ? -27.073 -4.782 11.026 1.00 80.81 487 PRO A CA 1
ATOM 4001 C C . PRO A 1 487 ? -27.414 -4.448 12.480 1.00 80.81 487 PRO A C 1
ATOM 4003 O O . PRO A 1 487 ? -26.648 -4.758 13.395 1.00 80.81 487 PRO A O 1
ATOM 4006 N N . LYS A 1 488 ? -28.620 -3.915 12.714 1.00 79.25 488 LYS A N 1
ATOM 4007 C CA . LYS A 1 488 ? -29.137 -3.658 14.073 1.00 79.25 488 LYS A CA 1
ATOM 4008 C C . LYS A 1 488 ? -29.099 -4.910 14.959 1.00 79.25 488 LYS A C 1
ATOM 4010 O O . LYS A 1 488 ? -28.810 -4.791 16.140 1.00 79.25 488 LYS A O 1
ATOM 4015 N N . SER A 1 489 ? -29.327 -6.089 14.376 1.00 82.19 489 SER A N 1
ATOM 4016 C CA . SER A 1 489 ? -29.253 -7.401 15.036 1.00 82.19 489 SER A CA 1
ATOM 4017 C C . SER A 1 489 ? -27.838 -7.835 15.442 1.00 82.19 489 SER A C 1
ATOM 4019 O O . SER A 1 489 ? -27.698 -8.669 16.333 1.00 82.19 489 SER A O 1
ATOM 4021 N N . CYS A 1 490 ? -26.798 -7.278 14.812 1.00 85.12 490 CYS A N 1
ATOM 4022 C CA . CYS A 1 490 ? -25.409 -7.440 15.239 1.00 85.12 490 CYS A CA 1
ATOM 4023 C C . CYS A 1 490 ? -25.113 -6.483 16.401 1.00 85.12 490 CYS A C 1
ATOM 4025 O O . CYS A 1 490 ? -24.706 -6.921 17.474 1.00 85.12 490 CYS A O 1
ATOM 4027 N N . LEU A 1 491 ? -25.437 -5.194 16.233 1.00 81.50 491 LEU A N 1
ATOM 4028 C CA . LEU A 1 491 ? -25.230 -4.155 17.252 1.00 81.50 491 LEU A CA 1
ATOM 4029 C C . LEU A 1 491 ? -26.022 -4.392 18.553 1.00 81.50 491 LEU A C 1
ATOM 4031 O O . LEU A 1 491 ? -25.596 -3.945 19.610 1.00 81.50 491 LEU A O 1
ATOM 4035 N N . SER A 1 492 ? -27.154 -5.104 18.499 1.00 81.25 492 SER A N 1
ATOM 4036 C CA . SER A 1 492 ? -27.939 -5.493 19.681 1.00 81.25 492 SER A CA 1
ATOM 4037 C C . SER A 1 492 ? -27.419 -6.742 20.403 1.00 81.25 492 SER A C 1
ATOM 4039 O O . SER A 1 492 ? -27.911 -7.063 21.482 1.00 81.25 492 SER A O 1
ATOM 4041 N N . LYS A 1 493 ? -26.477 -7.481 19.802 1.00 83.38 493 LYS A N 1
ATOM 4042 C CA . LYS A 1 493 ? -25.823 -8.665 20.390 1.00 83.38 493 LYS A CA 1
ATOM 4043 C C . LYS A 1 493 ? -24.397 -8.365 20.851 1.00 83.38 493 LYS A C 1
ATOM 4045 O O . LYS A 1 493 ? -23.973 -8.880 21.882 1.00 83.38 493 LYS A O 1
ATOM 4050 N N . TYR A 1 494 ? -23.665 -7.559 20.084 1.00 86.62 494 TYR A N 1
ATOM 4051 C CA . TYR A 1 494 ? -22.217 -7.438 20.198 1.00 86.62 494 TYR A CA 1
ATOM 4052 C C . TYR A 1 494 ? -21.738 -5.986 20.296 1.00 86.62 494 TYR A C 1
ATOM 4054 O O . TYR A 1 494 ? -22.064 -5.140 19.461 1.00 86.62 494 TYR A O 1
ATOM 4062 N N . TYR A 1 495 ? -20.869 -5.730 21.274 1.00 83.38 495 TYR A N 1
ATOM 4063 C CA . TYR A 1 495 ? -19.970 -4.586 21.272 1.00 83.38 495 TYR A CA 1
ATOM 4064 C C . TYR A 1 495 ? -18.936 -4.765 20.158 1.00 83.38 495 TYR A C 1
ATOM 4066 O O . TYR A 1 495 ? -18.281 -5.805 20.074 1.00 83.38 495 TYR A O 1
ATOM 4074 N N . ILE A 1 496 ? -18.777 -3.752 19.309 1.00 83.44 496 ILE A N 1
ATOM 4075 C CA . ILE A 1 496 ? -17.834 -3.772 18.188 1.00 83.44 496 ILE A CA 1
ATOM 4076 C C . ILE A 1 496 ? -16.548 -3.077 18.625 1.00 83.44 496 ILE A C 1
ATOM 4078 O O . ILE A 1 496 ? -16.552 -1.870 18.851 1.00 83.44 496 ILE A O 1
ATOM 4082 N N . GLY A 1 497 ? -15.464 -3.840 18.741 1.00 73.69 497 GLY A N 1
ATOM 4083 C CA . GLY A 1 497 ? -14.159 -3.359 19.174 1.00 73.69 497 GLY A CA 1
ATOM 4084 C C . GLY A 1 497 ? -13.165 -3.127 18.031 1.00 73.69 497 GLY A C 1
ATOM 4085 O O . GLY A 1 497 ? -13.519 -2.875 16.870 1.00 73.69 497 GLY A O 1
ATOM 4086 N N . MET A 1 498 ? -11.888 -3.199 18.410 1.00 69.50 498 MET A N 1
ATOM 4087 C CA . MET A 1 498 ? -10.740 -2.850 17.571 1.00 69.50 498 MET A CA 1
ATOM 4088 C C . MET A 1 498 ? -10.545 -3.761 16.353 1.00 69.50 498 MET A C 1
ATOM 4090 O O . MET A 1 498 ? -10.968 -4.919 16.350 1.00 69.50 498 MET A O 1
ATOM 4094 N N . GLN A 1 499 ? -9.864 -3.263 15.320 1.00 76.25 499 GLN A N 1
ATOM 4095 C CA . GLN A 1 499 ? -9.444 -4.072 14.180 1.00 76.25 499 GLN A CA 1
ATOM 4096 C C . GLN A 1 499 ? -8.229 -4.934 14.558 1.00 76.25 499 GLN A C 1
ATOM 4098 O O . GLN A 1 499 ? -7.132 -4.434 14.793 1.00 76.25 499 GLN A O 1
ATOM 4103 N N . ILE A 1 500 ? -8.424 -6.253 14.575 1.00 76.19 500 ILE A N 1
ATOM 4104 C CA . ILE A 1 500 ? -7.385 -7.245 14.899 1.00 76.19 500 ILE A CA 1
ATOM 4105 C C . ILE A 1 500 ? -6.688 -7.810 13.654 1.00 76.19 500 ILE A C 1
ATOM 4107 O O . ILE A 1 500 ? -5.627 -8.417 13.769 1.00 76.19 500 ILE A O 1
ATOM 4111 N N . GLY A 1 501 ? -7.242 -7.583 12.458 1.00 65.88 501 GLY A N 1
ATOM 4112 C CA . GLY A 1 501 ? -6.610 -7.962 11.196 1.00 65.88 501 GLY A CA 1
ATOM 4113 C C . GLY A 1 501 ? -7.218 -7.268 9.978 1.00 65.88 501 GLY A C 1
ATOM 4114 O O . GLY A 1 501 ? -8.360 -6.810 10.000 1.00 65.88 501 GLY A O 1
ATOM 4115 N N . SER A 1 502 ? -6.449 -7.197 8.895 1.00 59.25 502 SER A N 1
ATOM 4116 C CA . SER A 1 502 ? -6.889 -6.675 7.596 1.00 59.25 502 SER A CA 1
ATOM 4117 C C . SER A 1 502 ? -6.028 -7.254 6.480 1.00 59.25 502 SER A C 1
ATOM 4119 O O . SER A 1 502 ? -4.802 -7.215 6.575 1.00 59.25 502 SER A O 1
ATOM 4121 N N . GLY A 1 503 ? -6.656 -7.751 5.417 1.00 53.41 503 GLY A N 1
ATOM 4122 C CA . GLY A 1 503 ? -5.962 -8.303 4.254 1.00 53.41 503 GLY A CA 1
ATOM 4123 C C . GLY A 1 503 ? -6.910 -8.547 3.082 1.00 53.41 503 GLY A C 1
ATOM 4124 O O . GLY A 1 503 ? -8.065 -8.124 3.107 1.00 53.41 503 GLY A O 1
ATOM 4125 N N . GLY A 1 504 ? -6.442 -9.266 2.056 1.00 47.56 504 GLY A N 1
ATOM 4126 C CA . GLY A 1 504 ? -7.207 -9.504 0.820 1.00 47.56 504 GLY A CA 1
ATOM 4127 C C . GLY A 1 504 ? -8.558 -10.216 1.002 1.00 47.56 504 GLY A C 1
ATOM 4128 O O . GLY A 1 504 ? -9.415 -10.123 0.129 1.00 47.56 504 GLY A O 1
ATOM 4129 N N . CYS A 1 505 ? -8.773 -10.879 2.142 1.00 52.66 505 CYS A N 1
ATOM 4130 C CA . CYS A 1 505 ? -10.019 -11.569 2.489 1.00 52.66 505 CYS A CA 1
ATOM 4131 C C . CYS A 1 505 ? -10.992 -10.713 3.332 1.00 52.66 505 CYS A C 1
ATOM 4133 O O . CYS A 1 505 ? -12.044 -11.213 3.730 1.00 52.66 505 CYS A O 1
ATOM 4135 N N . GLY A 1 506 ? -10.665 -9.443 3.612 1.00 65.56 506 GLY A N 1
ATOM 4136 C CA . GLY A 1 506 ? -11.522 -8.496 4.333 1.00 65.56 506 GLY A CA 1
ATOM 4137 C C . GLY A 1 506 ? -10.892 -7.883 5.589 1.00 65.56 506 GLY A C 1
ATOM 4138 O O . GLY A 1 506 ? -9.687 -7.979 5.834 1.00 65.56 506 GLY A O 1
ATOM 4139 N N . ILE A 1 507 ? -11.739 -7.232 6.389 1.00 74.44 507 ILE A N 1
ATOM 4140 C CA . ILE A 1 507 ? -11.390 -6.620 7.683 1.00 74.44 507 ILE A CA 1
ATOM 4141 C C . ILE A 1 507 ? -11.835 -7.560 8.806 1.00 74.44 507 ILE A C 1
ATOM 4143 O O . ILE A 1 507 ? -12.947 -8.074 8.749 1.00 74.44 507 ILE A O 1
ATOM 4147 N N . VAL A 1 508 ? -11.016 -7.760 9.841 1.00 83.69 508 VAL A N 1
ATOM 4148 C CA . VAL A 1 508 ? -11.370 -8.558 11.025 1.00 83.69 508 VAL A CA 1
ATOM 4149 C C . VAL A 1 508 ? -11.334 -7.680 12.275 1.00 83.69 508 VAL A C 1
ATOM 4151 O O . VAL A 1 508 ? -10.305 -7.080 12.588 1.00 83.69 508 VAL A O 1
ATOM 4154 N N . ARG A 1 509 ? -12.451 -7.612 13.006 1.00 84.88 509 ARG A N 1
ATOM 4155 C CA . ARG A 1 509 ? -12.579 -6.875 14.276 1.00 84.88 509 ARG A CA 1
ATOM 4156 C C . ARG A 1 509 ? -12.756 -7.823 15.460 1.00 84.88 509 ARG A C 1
ATOM 4158 O O . ARG A 1 509 ? -13.446 -8.831 15.336 1.00 84.88 509 ARG A O 1
ATOM 4165 N N . LEU A 1 510 ? -12.187 -7.472 16.610 1.00 86.19 510 LEU A N 1
ATOM 4166 C CA . LEU A 1 510 ? -12.600 -8.023 17.900 1.00 86.19 510 LEU A CA 1
ATOM 4167 C C . LEU A 1 510 ? -14.019 -7.527 18.199 1.00 86.19 510 LEU A C 1
ATOM 4169 O O . LEU A 1 510 ? -14.301 -6.337 18.059 1.00 86.19 510 LEU A O 1
ATOM 4173 N N . ILE A 1 511 ? -14.898 -8.420 18.636 1.00 89.12 511 ILE A N 1
ATOM 4174 C CA . ILE A 1 511 ? -16.212 -8.077 19.184 1.00 89.12 511 ILE A CA 1
ATOM 4175 C C . ILE A 1 511 ? -16.388 -8.753 20.547 1.00 89.12 511 ILE A C 1
ATOM 4177 O O . ILE A 1 511 ? -15.706 -9.733 20.849 1.00 89.12 511 ILE A O 1
ATOM 4181 N N . GLN A 1 512 ? -17.299 -8.241 21.371 1.00 88.12 512 GLN A N 1
ATOM 4182 C CA . GLN A 1 512 ? -17.654 -8.838 22.663 1.00 88.12 512 GLN A CA 1
ATOM 4183 C C . GLN A 1 512 ? -19.170 -8.981 22.791 1.00 88.12 512 GLN A C 1
ATOM 4185 O O . GLN A 1 512 ? -19.908 -8.085 22.388 1.00 88.12 512 GLN A O 1
ATOM 4190 N N . ASN A 1 513 ? -19.656 -10.096 23.331 1.00 88.06 513 ASN A N 1
ATOM 4191 C CA . ASN A 1 513 ? -21.084 -10.309 23.582 1.00 88.06 513 ASN A CA 1
ATOM 4192 C C . ASN A 1 513 ? -21.576 -9.370 24.702 1.00 88.06 513 ASN A C 1
ATOM 4194 O O . ASN A 1 513 ? -21.055 -9.411 25.810 1.00 88.06 513 ASN A O 1
ATOM 4198 N N . LEU A 1 514 ? -22.609 -8.559 24.441 1.00 81.19 514 LEU A N 1
ATOM 4199 C CA . LEU A 1 514 ? -23.117 -7.543 25.383 1.00 81.19 514 LEU A CA 1
ATOM 4200 C C . LEU A 1 514 ? -23.714 -8.116 26.683 1.00 81.19 514 LEU A C 1
ATOM 4202 O O . LEU A 1 514 ? -23.974 -7.353 27.614 1.00 81.19 514 LEU A O 1
ATOM 4206 N N . LYS A 1 515 ? -23.970 -9.432 26.736 1.00 80.38 515 LYS A N 1
ATOM 4207 C CA . LYS A 1 515 ? -24.542 -10.133 27.896 1.00 80.38 515 LYS A CA 1
ATOM 4208 C C . LYS A 1 515 ? -23.550 -11.046 28.622 1.00 80.38 515 LYS A C 1
ATOM 4210 O O . LYS A 1 515 ? -23.683 -11.196 29.830 1.00 80.38 515 LYS A O 1
ATOM 4215 N N . THR A 1 516 ? -22.580 -11.642 27.922 1.00 83.25 516 THR A N 1
ATOM 4216 C CA . THR A 1 516 ? -21.580 -12.556 28.527 1.00 83.25 516 THR A CA 1
ATOM 4217 C C . THR A 1 516 ? -20.159 -11.986 28.586 1.00 83.25 516 THR A C 1
ATOM 4219 O O . THR A 1 516 ? -19.279 -12.627 29.150 1.00 83.25 516 THR A O 1
ATOM 4222 N N . SER A 1 517 ? -19.908 -10.815 27.987 1.00 80.56 517 SER A N 1
ATOM 4223 C CA . SER A 1 517 ? -18.578 -10.198 27.787 1.00 80.56 517 SER A CA 1
ATOM 4224 C C . SER A 1 517 ? -17.566 -11.058 27.005 1.00 80.56 517 SER A C 1
ATOM 4226 O O . SER A 1 517 ? -16.394 -10.702 26.873 1.00 80.56 517 SER A O 1
ATOM 4228 N N . GLU A 1 518 ? -18.012 -12.182 26.446 1.00 86.88 518 GLU A N 1
ATOM 4229 C CA . GLU A 1 518 ? -17.195 -13.160 25.731 1.00 86.88 518 GLU A CA 1
ATOM 4230 C C . GLU A 1 518 ? -16.663 -12.603 24.401 1.00 86.88 518 GLU A C 1
ATOM 4232 O O . GLU A 1 518 ? -17.385 -11.918 23.669 1.00 86.88 518 GLU A O 1
ATOM 4237 N N . LYS A 1 519 ? -15.389 -12.885 24.099 1.00 89.25 519 LYS A N 1
ATOM 4238 C CA . LYS A 1 519 ? -14.625 -12.303 22.983 1.00 89.25 519 LYS A CA 1
ATOM 4239 C C . LYS A 1 519 ? -14.728 -13.164 21.719 1.00 89.25 519 LYS A C 1
ATOM 4241 O O . LYS A 1 519 ? -14.420 -14.350 21.747 1.00 89.25 519 LYS A O 1
ATOM 4246 N N . PHE A 1 520 ? -15.054 -12.536 20.590 1.00 93.25 520 PHE A N 1
ATOM 4247 C CA . PHE A 1 520 ? -15.167 -13.176 19.274 1.00 93.25 520 PHE A CA 1
ATOM 4248 C C . PHE A 1 520 ? -14.461 -12.361 18.180 1.00 93.25 520 PHE A C 1
ATOM 4250 O O . PHE A 1 520 ? -14.201 -11.169 18.345 1.00 93.25 520 PHE A O 1
ATOM 4257 N N . ALA A 1 521 ? -14.172 -12.985 17.038 1.00 91.44 521 ALA A N 1
ATOM 4258 C CA . ALA A 1 521 ? -13.601 -12.328 15.863 1.00 91.44 521 ALA A CA 1
ATOM 4259 C C . ALA A 1 521 ? -14.655 -12.187 14.751 1.00 91.44 521 ALA A C 1
ATOM 4261 O O . ALA A 1 521 ? -15.222 -13.179 14.304 1.00 91.44 521 ALA A O 1
ATOM 4262 N N . MET A 1 522 ? -14.904 -10.969 14.263 1.00 90.19 522 MET A N 1
ATOM 4263 C CA . MET A 1 522 ? -15.833 -10.696 13.160 1.00 90.19 522 MET A CA 1
ATOM 4264 C C . MET A 1 522 ? -15.080 -10.340 11.875 1.00 90.19 522 MET A C 1
ATOM 4266 O O . MET A 1 522 ? -14.546 -9.236 11.762 1.00 90.19 522 MET A O 1
ATOM 4270 N N . LYS A 1 523 ? -15.080 -11.246 10.890 1.00 86.88 523 LYS A N 1
ATOM 4271 C CA . LYS A 1 523 ? -14.584 -11.007 9.523 1.00 86.88 523 LYS A CA 1
ATOM 4272 C C . LYS A 1 523 ? -15.678 -10.336 8.685 1.00 86.88 523 LYS A C 1
ATOM 4274 O O . LYS A 1 523 ? -16.813 -10.807 8.638 1.00 86.88 523 LYS A O 1
ATOM 4279 N N . VAL A 1 524 ? -15.338 -9.233 8.025 1.00 83.69 524 VAL A N 1
ATOM 4280 C CA . VAL A 1 524 ? -16.234 -8.397 7.215 1.00 83.69 524 VAL A CA 1
ATOM 4281 C C . VAL A 1 524 ? -15.826 -8.499 5.751 1.00 83.69 524 VAL A C 1
ATOM 4283 O O . VAL A 1 524 ? -14.757 -8.023 5.361 1.00 83.69 524 VAL A O 1
ATOM 4286 N N . ILE A 1 525 ? -16.694 -9.102 4.938 1.00 76.56 525 ILE A N 1
ATOM 4287 C CA . ILE A 1 525 ? -16.483 -9.321 3.505 1.00 76.56 525 ILE A CA 1
ATOM 4288 C C . ILE A 1 525 ? -17.462 -8.438 2.728 1.00 76.56 525 ILE A C 1
ATOM 4290 O O . ILE A 1 525 ? -18.677 -8.567 2.877 1.00 76.56 525 ILE A O 1
ATOM 4294 N N . ARG A 1 526 ? -16.945 -7.537 1.886 1.00 73.50 526 ARG A N 1
ATOM 4295 C CA . ARG A 1 526 ? -17.775 -6.692 1.011 1.00 73.50 526 ARG A CA 1
ATOM 4296 C C . ARG A 1 526 ? -18.258 -7.493 -0.200 1.00 73.50 526 ARG A C 1
ATOM 4298 O O . ARG A 1 526 ? -17.499 -8.252 -0.798 1.00 73.50 526 ARG A O 1
ATOM 4305 N N . LYS A 1 527 ? -19.517 -7.297 -0.577 1.00 73.00 527 LYS A N 1
ATOM 4306 C CA . LYS A 1 527 ? -20.121 -7.807 -1.810 1.00 73.00 527 LYS A CA 1
ATOM 4307 C C . LYS A 1 527 ? -19.831 -6.824 -2.938 1.00 73.00 527 LYS A C 1
ATOM 4309 O O . LYS A 1 527 ? -20.114 -5.634 -2.822 1.00 73.00 527 LYS A O 1
ATOM 4314 N N . GLU A 1 528 ? -19.297 -7.314 -4.049 1.00 56.78 528 GLU A N 1
ATOM 4315 C CA . GLU A 1 528 ? -19.028 -6.486 -5.227 1.00 56.78 528 GLU A CA 1
ATOM 4316 C C . GLU A 1 528 ? -20.329 -6.122 -5.957 1.00 56.78 528 GLU A C 1
ATOM 4318 O O . GLU A 1 528 ? -20.811 -6.846 -6.831 1.00 56.78 528 GLU A O 1
ATOM 4323 N N . ILE A 1 529 ? -20.907 -4.971 -5.611 1.00 49.28 529 ILE A N 1
ATOM 4324 C CA . ILE A 1 529 ? -22.027 -4.386 -6.351 1.00 49.28 529 ILE A CA 1
ATOM 4325 C C . ILE A 1 529 ? -21.461 -3.628 -7.558 1.00 49.28 529 ILE A C 1
ATOM 4327 O O . ILE A 1 529 ? -21.107 -2.456 -7.454 1.00 49.28 529 ILE A O 1
ATOM 4331 N N . ASN A 1 530 ? -21.381 -4.290 -8.716 1.00 41.84 530 ASN A N 1
ATOM 4332 C CA . ASN A 1 530 ? -21.065 -3.634 -9.987 1.00 41.84 530 ASN A CA 1
ATOM 4333 C C . ASN A 1 530 ? -22.369 -3.180 -10.685 1.00 41.84 530 ASN A C 1
ATOM 4335 O O . ASN A 1 530 ? -23.079 -4.022 -11.242 1.00 41.84 530 ASN A O 1
ATOM 4339 N N . PRO A 1 531 ? -22.709 -1.874 -10.691 1.00 38.34 531 PRO A N 1
ATOM 4340 C CA . PRO A 1 531 ? -24.005 -1.392 -11.174 1.00 38.34 531 PRO A CA 1
ATOM 4341 C C . PRO A 1 531 ? -24.195 -1.483 -12.698 1.00 38.34 531 PRO A C 1
ATOM 4343 O O . PRO A 1 531 ? -25.312 -1.288 -13.167 1.00 38.34 531 PRO A O 1
ATOM 4346 N N . MET A 1 532 ? -23.152 -1.796 -13.481 1.00 40.53 532 MET A N 1
ATOM 4347 C CA . MET A 1 532 ? -23.282 -2.035 -14.928 1.00 40.53 532 MET A CA 1
ATOM 4348 C C . MET A 1 532 ? -23.632 -3.488 -15.291 1.00 40.53 532 MET A C 1
ATOM 4350 O O . MET A 1 532 ? -23.922 -3.762 -16.454 1.00 40.53 532 MET A O 1
ATOM 4354 N N . VAL A 1 533 ? -23.623 -4.429 -14.338 1.00 39.16 533 VAL A N 1
ATOM 4355 C CA . VAL A 1 533 ? -23.802 -5.864 -14.623 1.00 39.16 533 VAL A CA 1
ATOM 4356 C C . VAL A 1 533 ? -25.038 -6.413 -13.910 1.00 39.16 533 VAL A C 1
ATOM 4358 O O . VAL A 1 533 ? -24.979 -6.845 -12.762 1.00 39.16 533 VAL A O 1
ATOM 4361 N N . LEU A 1 534 ? -26.170 -6.471 -14.622 1.00 32.38 534 LEU A N 1
ATOM 4362 C CA . LEU A 1 534 ? -27.421 -7.042 -14.091 1.00 32.38 534 LEU A CA 1
ATOM 4363 C C . LEU A 1 534 ? -27.372 -8.579 -13.904 1.00 32.38 534 LEU A C 1
ATOM 4365 O O . LEU A 1 534 ? -28.276 -9.163 -13.308 1.00 32.38 534 LEU A O 1
ATOM 4369 N N . ASN A 1 535 ? -26.301 -9.242 -14.356 1.00 35.41 535 ASN A N 1
ATOM 4370 C CA . ASN A 1 535 ? -26.073 -10.679 -14.177 1.00 35.41 535 ASN A CA 1
ATOM 4371 C C . ASN A 1 535 ? -25.528 -11.004 -12.775 1.00 35.41 535 ASN A C 1
ATOM 4373 O O . ASN A 1 535 ? -24.360 -11.352 -12.589 1.00 35.41 535 ASN A O 1
ATOM 4377 N N . ARG A 1 536 ? -26.412 -10.933 -11.775 1.00 43.84 536 ARG A N 1
ATOM 4378 C CA . ARG A 1 536 ? -26.188 -11.532 -10.451 1.00 43.84 536 ARG A CA 1
ATOM 4379 C C . ARG A 1 536 ? -25.978 -13.047 -10.597 1.00 43.84 536 ARG A C 1
ATOM 4381 O O . ARG A 1 536 ? -26.822 -13.693 -11.200 1.00 43.84 536 ARG A O 1
ATOM 4388 N N . VAL A 1 537 ? -24.905 -13.590 -10.005 1.00 38.09 537 VAL A N 1
ATOM 4389 C CA . VAL A 1 537 ? -24.781 -14.950 -9.402 1.00 38.09 537 VAL A CA 1
ATOM 4390 C C . VAL A 1 537 ? -23.314 -15.248 -9.058 1.00 38.09 537 VAL A C 1
ATOM 4392 O O . VAL A 1 537 ? -23.034 -15.737 -7.965 1.00 38.09 537 VAL A O 1
ATOM 4395 N N . ALA A 1 538 ? -22.373 -14.917 -9.953 1.00 41.03 538 ALA A N 1
ATOM 4396 C CA . ALA A 1 538 ? -20.999 -15.430 -9.908 1.00 41.03 538 ALA A CA 1
ATOM 4397 C C . ALA A 1 538 ? -20.230 -15.096 -8.612 1.00 41.03 538 ALA A C 1
ATOM 4399 O O . ALA A 1 538 ? -19.899 -16.011 -7.860 1.00 41.03 538 ALA A O 1
ATOM 4400 N N . ASN A 1 539 ? -19.972 -13.821 -8.299 1.00 41.56 539 ASN A N 1
ATOM 4401 C CA . ASN A 1 539 ? -19.107 -13.482 -7.154 1.00 41.56 539 ASN A CA 1
ATOM 4402 C C . ASN A 1 539 ? -19.795 -13.669 -5.787 1.00 41.56 539 ASN A C 1
ATOM 4404 O O . ASN A 1 539 ? -19.135 -14.068 -4.828 1.00 41.56 539 ASN A O 1
ATOM 4408 N N . ASN A 1 540 ? -21.129 -13.555 -5.715 1.00 50.28 540 ASN A N 1
ATOM 4409 C CA . ASN A 1 540 ? -21.894 -13.926 -4.515 1.00 50.28 540 ASN A CA 1
ATOM 4410 C C . ASN A 1 540 ? -21.734 -15.416 -4.156 1.00 50.28 540 ASN A C 1
ATOM 4412 O O . ASN A 1 540 ? -21.813 -15.770 -2.980 1.00 50.28 540 ASN A O 1
ATOM 4416 N N . SER A 1 541 ? -21.486 -16.295 -5.138 1.00 53.78 541 SER A N 1
ATOM 4417 C CA . SER A 1 541 ? -21.340 -17.734 -4.885 1.00 53.78 541 SER A CA 1
ATOM 4418 C C . SER A 1 541 ? -20.135 -18.067 -3.998 1.00 53.78 541 SER A C 1
ATOM 4420 O O . SER A 1 541 ? -20.255 -18.943 -3.146 1.00 53.78 541 SER A O 1
ATOM 4422 N N . LYS A 1 542 ? -19.010 -17.343 -4.132 1.00 55.84 542 LYS A N 1
ATOM 4423 C CA . LYS A 1 542 ? -17.777 -17.588 -3.360 1.00 55.84 542 LYS A CA 1
ATOM 4424 C C . LYS A 1 542 ? -17.945 -17.230 -1.883 1.00 55.84 542 LYS A C 1
ATOM 4426 O O . LYS A 1 542 ? -17.666 -18.059 -1.024 1.00 55.84 542 LYS A O 1
ATOM 4431 N N . ILE A 1 543 ? -18.475 -16.039 -1.598 1.00 60.81 543 ILE A N 1
ATOM 4432 C CA . ILE A 1 543 ? -18.694 -15.552 -0.223 1.00 60.81 543 ILE A CA 1
ATOM 4433 C C . ILE A 1 543 ? -19.686 -16.470 0.513 1.00 60.81 543 ILE A C 1
ATOM 4435 O O . ILE A 1 543 ? -19.455 -16.875 1.651 1.00 60.81 543 ILE A O 1
ATOM 4439 N N . LEU A 1 544 ? -20.761 -16.882 -0.168 1.00 64.50 544 LEU A N 1
ATOM 4440 C CA . LEU A 1 544 ? -21.713 -17.853 0.374 1.00 64.50 544 LEU A CA 1
ATOM 4441 C C . LEU A 1 544 ? -21.122 -19.267 0.504 1.00 64.50 544 LEU A C 1
ATOM 4443 O O . LEU A 1 544 ? -21.632 -20.050 1.302 1.00 64.50 544 LEU A O 1
ATOM 4447 N N . ASN A 1 545 ? -20.080 -19.622 -0.255 1.00 67.38 545 ASN A N 1
ATOM 4448 C CA . ASN A 1 545 ? -19.415 -20.921 -0.151 1.00 67.38 545 ASN A CA 1
ATOM 4449 C C . ASN A 1 545 ? -18.533 -21.022 1.102 1.00 67.38 545 ASN A C 1
ATOM 4451 O O . ASN A 1 545 ? -18.580 -22.053 1.763 1.00 67.38 545 ASN A O 1
ATOM 4455 N N . GLU A 1 546 ? -17.810 -19.959 1.477 1.00 73.38 546 GLU A N 1
ATOM 4456 C CA . GLU A 1 546 ? -17.027 -19.921 2.726 1.00 73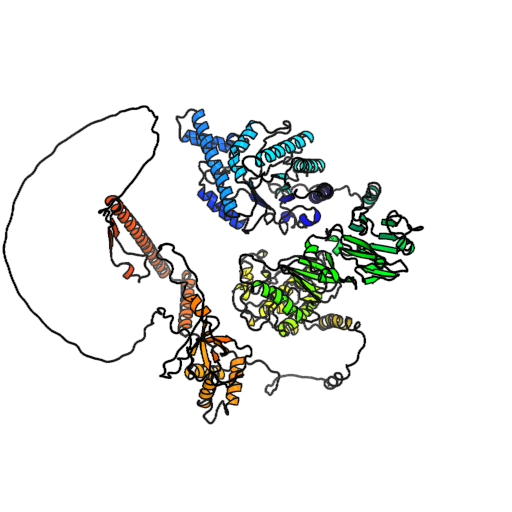.38 546 GLU A CA 1
ATOM 4457 C C . GLU A 1 546 ? -17.929 -20.207 3.942 1.00 73.38 546 GLU A C 1
ATOM 4459 O O . GLU A 1 546 ? -17.692 -21.149 4.699 1.00 73.38 546 GLU A O 1
ATOM 4464 N N . VAL A 1 547 ? -19.054 -19.489 4.049 1.00 77.44 547 VAL A N 1
ATOM 4465 C CA . VAL A 1 547 ? -20.051 -19.696 5.115 1.00 77.44 547 VAL A CA 1
ATOM 4466 C C . VAL A 1 547 ? -20.682 -21.097 5.059 1.00 77.44 547 VAL A C 1
ATOM 4468 O O . VAL A 1 547 ? -20.901 -21.708 6.103 1.00 77.44 547 VAL A O 1
ATOM 4471 N N . LYS A 1 548 ? -20.967 -21.639 3.865 1.00 80.44 548 LYS A N 1
ATOM 4472 C CA . LYS A 1 548 ? -21.519 -23.003 3.698 1.00 80.44 548 LYS A CA 1
ATOM 4473 C C . LYS A 1 548 ? -20.529 -24.113 4.050 1.00 80.44 548 LYS A C 1
ATOM 4475 O O . LYS A 1 548 ? -20.974 -25.179 4.467 1.00 80.44 548 LYS A O 1
ATOM 4480 N N . ILE A 1 549 ? -19.228 -23.883 3.863 1.00 81.44 549 ILE A N 1
ATOM 4481 C CA . ILE A 1 549 ? -18.168 -24.785 4.319 1.00 81.44 549 ILE A CA 1
ATOM 4482 C C . ILE A 1 549 ? -18.107 -24.724 5.846 1.00 81.44 549 ILE A C 1
ATOM 4484 O O . ILE A 1 549 ? -18.342 -25.739 6.493 1.00 81.44 549 ILE A O 1
ATOM 4488 N N . MET A 1 550 ? -17.908 -23.539 6.434 1.00 84.56 550 MET A N 1
ATOM 4489 C CA . MET A 1 550 ? -17.750 -23.404 7.888 1.00 84.56 550 MET A CA 1
ATOM 4490 C C . MET A 1 550 ? -18.977 -23.886 8.681 1.00 84.56 550 MET A C 1
ATOM 4492 O O . MET A 1 550 ? -18.804 -24.522 9.713 1.00 84.56 550 MET A O 1
ATOM 4496 N N . LYS A 1 551 ? -20.211 -23.705 8.177 1.00 84.38 551 LYS A N 1
ATOM 4497 C CA . LYS A 1 551 ? -21.440 -24.252 8.804 1.00 84.38 551 LYS A CA 1
ATOM 4498 C C . LYS A 1 551 ? -21.528 -25.786 8.838 1.00 84.38 551 LYS A C 1
ATOM 4500 O O . LYS A 1 551 ? -22.454 -26.309 9.449 1.00 84.38 551 LYS A O 1
ATOM 4505 N N . LYS A 1 552 ? -20.615 -26.505 8.178 1.00 85.00 552 LYS A N 1
ATOM 4506 C CA . LYS A 1 552 ? -20.533 -27.976 8.180 1.00 85.00 552 LYS A CA 1
ATOM 4507 C C . LYS A 1 552 ? -19.293 -28.527 8.888 1.00 85.00 552 LYS A C 1
ATOM 4509 O O . LYS A 1 552 ? -19.177 -29.742 9.006 1.00 85.00 552 LYS A O 1
ATOM 4514 N N . LEU A 1 553 ? -18.368 -27.669 9.320 1.00 87.44 553 LEU A N 1
ATOM 4515 C CA . LEU A 1 553 ? -17.111 -28.083 9.939 1.00 87.44 553 LEU A CA 1
ATOM 4516 C C . LEU A 1 553 ? -17.173 -27.870 11.455 1.00 87.44 553 LEU A C 1
ATOM 4518 O O . LEU A 1 553 ? -17.434 -26.766 11.920 1.00 87.44 553 LEU A O 1
ATOM 4522 N N . SER A 1 554 ? -16.884 -28.922 12.217 1.00 88.75 554 SER A N 1
ATOM 4523 C CA . SER A 1 554 ? -16.750 -28.885 13.674 1.00 88.75 554 SER A CA 1
ATOM 4524 C C . SER A 1 554 ? -15.647 -29.850 14.098 1.00 88.75 554 SER A C 1
ATOM 4526 O O . SER A 1 554 ? -15.783 -31.064 13.955 1.00 88.75 554 SER A O 1
ATOM 4528 N N . HIS A 1 555 ? -14.511 -29.306 14.542 1.00 91.25 555 HIS A N 1
ATOM 4529 C CA . HIS A 1 555 ? -13.335 -30.080 14.938 1.00 91.25 555 HIS A CA 1
ATOM 4530 C C . HIS A 1 555 ? -12.354 -29.218 15.749 1.00 91.25 555 HIS A C 1
ATOM 4532 O O . HIS A 1 555 ? -12.143 -28.049 15.428 1.00 91.25 555 HIS A O 1
ATOM 4538 N N . PHE A 1 556 ? -11.677 -29.807 16.743 1.00 90.25 556 PHE A N 1
ATOM 4539 C CA . PHE A 1 556 ? -10.721 -29.117 17.631 1.00 90.25 556 PHE A CA 1
ATOM 4540 C C . PHE A 1 556 ? -9.620 -28.321 16.909 1.00 90.25 556 PHE A C 1
ATOM 4542 O O . PHE A 1 556 ? -9.111 -27.354 17.471 1.00 90.25 556 PHE A O 1
ATOM 4549 N N . HIS A 1 557 ? -9.257 -28.709 15.680 1.00 94.38 557 HIS A N 1
ATOM 4550 C CA . HIS A 1 557 ? -8.216 -28.048 14.880 1.00 94.38 557 HIS A CA 1
ATOM 4551 C C . HIS A 1 557 ? -8.740 -27.285 13.652 1.00 94.38 557 HIS A C 1
ATOM 4553 O O . HIS A 1 557 ? -7.991 -27.029 12.709 1.00 94.38 557 HIS A O 1
ATOM 4559 N N . VAL A 1 558 ? -10.016 -26.898 13.660 1.00 93.19 558 VAL A N 1
ATOM 4560 C CA . VAL A 1 558 ? -10.642 -25.997 12.678 1.00 93.19 558 VAL A CA 1
ATOM 4561 C C . VAL A 1 558 ? -11.282 -24.819 13.418 1.00 93.19 558 VAL A C 1
ATOM 4563 O O . VAL A 1 558 ? -11.787 -24.990 14.527 1.00 93.19 558 VAL A O 1
ATOM 4566 N N . LEU A 1 559 ? -11.219 -23.618 12.834 1.00 92.25 559 LEU A N 1
ATOM 4567 C CA . LEU A 1 559 ? -11.851 -22.418 13.386 1.00 92.25 559 LEU A CA 1
ATOM 4568 C C . LEU A 1 559 ? -13.381 -22.502 13.261 1.00 92.25 559 LEU A C 1
ATOM 4570 O O . LEU A 1 559 ? -13.904 -22.651 12.155 1.00 92.25 559 LEU A O 1
ATOM 4574 N N . SER A 1 560 ? -14.087 -22.402 14.386 1.00 90.62 560 SER A N 1
ATOM 4575 C CA . SER A 1 560 ? -15.545 -22.542 14.446 1.00 90.62 560 SER A CA 1
ATOM 4576 C C . SER A 1 560 ? -16.256 -21.252 14.038 1.00 90.62 560 SER A C 1
ATOM 4578 O O . SER A 1 560 ? -15.804 -20.139 14.327 1.00 90.62 560 SER A O 1
ATOM 4580 N N . LEU A 1 561 ? -17.417 -21.408 13.402 1.00 91.12 561 LEU A N 1
ATOM 4581 C CA . LEU A 1 561 ? -18.350 -20.322 13.120 1.00 91.12 561 LEU A CA 1
ATOM 4582 C C . LEU A 1 561 ? -19.350 -20.169 14.274 1.00 91.12 561 LEU A C 1
ATOM 4584 O O . LEU A 1 561 ? -19.923 -21.160 14.717 1.00 91.12 561 LEU A O 1
ATOM 4588 N N . ILE A 1 562 ? -19.592 -18.933 14.709 1.00 92.19 562 ILE A N 1
ATOM 4589 C CA . ILE A 1 562 ? -20.444 -18.601 15.861 1.00 92.19 562 ILE A CA 1
ATOM 4590 C C . ILE A 1 562 ? -21.755 -17.937 15.419 1.00 92.19 562 ILE A C 1
ATOM 4592 O O . ILE A 1 562 ? -22.833 -18.362 15.824 1.00 92.19 562 ILE A O 1
ATOM 4596 N N . ASP A 1 563 ? -21.688 -16.914 14.561 1.00 90.38 563 ASP A N 1
ATOM 4597 C CA . ASP A 1 563 ? -22.868 -16.199 14.050 1.00 90.38 563 ASP A CA 1
ATOM 4598 C C . ASP A 1 563 ? -22.599 -15.625 12.646 1.00 90.38 563 ASP A C 1
ATOM 4600 O O . ASP A 1 563 ? -21.450 -15.481 12.219 1.00 90.38 563 ASP A O 1
ATOM 4604 N N . THR A 1 564 ? -23.655 -15.294 11.902 1.00 90.19 564 THR A N 1
ATOM 4605 C CA . THR A 1 564 ? -23.554 -14.706 10.558 1.00 90.19 564 THR A CA 1
ATOM 4606 C C . THR A 1 564 ? -24.611 -13.639 10.330 1.00 90.19 564 THR A C 1
ATOM 4608 O O . THR A 1 564 ? -25.802 -13.945 10.381 1.00 90.19 564 THR A O 1
ATOM 4611 N N . PHE A 1 565 ? -24.185 -12.430 9.963 1.00 88.19 565 PHE A N 1
ATOM 4612 C CA . PHE A 1 565 ? -25.077 -11.345 9.551 1.00 88.19 565 PHE A CA 1
ATOM 4613 C C . PHE A 1 565 ? -24.832 -10.938 8.097 1.00 88.19 565 PHE A C 1
ATOM 4615 O O . PHE A 1 565 ? -23.741 -11.110 7.554 1.00 88.19 565 PHE A O 1
ATOM 4622 N N . GLU A 1 566 ? -25.847 -10.356 7.464 1.00 82.88 566 GLU A N 1
ATOM 4623 C CA . GLU A 1 566 ? -25.824 -10.010 6.046 1.00 82.88 566 GLU A CA 1
ATOM 4624 C C . GLU A 1 566 ? -26.542 -8.672 5.810 1.00 82.88 566 GLU A C 1
ATOM 4626 O O . GLU A 1 566 ? -27.633 -8.441 6.330 1.00 82.88 566 GLU A O 1
ATOM 4631 N N . THR A 1 567 ? -25.928 -7.791 5.018 1.00 79.50 567 THR A N 1
ATOM 4632 C CA . THR A 1 567 ? -26.554 -6.593 4.427 1.00 79.50 567 THR A CA 1
ATOM 4633 C C . THR A 1 567 ? -26.542 -6.729 2.900 1.00 79.50 567 THR A C 1
ATOM 4635 O O . THR A 1 567 ? -25.908 -7.653 2.379 1.00 79.50 567 THR A O 1
ATOM 4638 N N . PRO A 1 568 ? -27.210 -5.858 2.122 1.00 73.50 568 PRO A N 1
ATOM 4639 C CA . PRO A 1 568 ? -27.062 -5.873 0.666 1.00 73.50 568 PRO A CA 1
ATOM 4640 C C . PRO A 1 568 ? -25.603 -5.697 0.196 1.00 73.50 568 PRO A C 1
ATOM 4642 O O . PRO A 1 568 ? -25.235 -6.255 -0.836 1.00 73.50 568 PRO A O 1
ATOM 4645 N N . GLU A 1 569 ? -24.770 -5.003 0.978 1.00 72.75 569 GLU A N 1
ATOM 4646 C CA . GLU A 1 569 ? -23.387 -4.618 0.662 1.00 72.75 569 GLU A CA 1
ATOM 4647 C C . GLU A 1 569 ? -22.310 -5.522 1.288 1.00 72.75 569 GLU A C 1
ATOM 4649 O O . GLU A 1 569 ? -21.194 -5.562 0.776 1.00 72.75 569 GLU A O 1
ATOM 4654 N N . CYS A 1 570 ? -22.601 -6.243 2.376 1.00 79.44 570 CYS A N 1
ATOM 4655 C CA . CYS A 1 570 ? -21.603 -6.979 3.164 1.00 79.44 570 CYS A CA 1
ATOM 4656 C C . CYS A 1 570 ? -22.120 -8.327 3.700 1.00 79.44 570 CYS A C 1
ATOM 4658 O O . CYS A 1 570 ? -23.321 -8.557 3.850 1.00 79.44 570 CYS A O 1
ATOM 4660 N N . VAL A 1 571 ? -21.179 -9.207 4.047 1.00 82.38 571 VAL A N 1
ATOM 4661 C CA . VAL A 1 571 ? -21.377 -10.382 4.908 1.00 82.38 571 VAL A CA 1
ATOM 4662 C C . VAL A 1 571 ? -20.446 -10.252 6.114 1.00 82.38 571 VAL A C 1
ATOM 4664 O O . VAL A 1 571 ? -19.275 -9.901 5.966 1.00 82.38 571 VAL A O 1
ATOM 4667 N N . TYR A 1 572 ? -20.974 -10.534 7.301 1.00 86.94 572 TYR A N 1
ATOM 4668 C CA . TYR A 1 572 ? -20.280 -10.448 8.581 1.00 86.94 572 TYR A CA 1
ATOM 4669 C C . TYR A 1 572 ? -20.251 -11.846 9.202 1.00 86.94 572 TYR A C 1
ATOM 4671 O O . TYR A 1 572 ? -21.301 -12.429 9.475 1.00 86.94 572 TYR A O 1
ATOM 4679 N N . ILE A 1 573 ? -19.053 -12.390 9.386 1.00 88.31 573 ILE A N 1
ATOM 4680 C CA . ILE A 1 573 ? -18.798 -13.764 9.825 1.00 88.31 573 ILE A CA 1
ATOM 4681 C C . ILE A 1 573 ? -18.187 -13.692 11.226 1.00 88.31 573 ILE A C 1
ATOM 4683 O O . ILE A 1 573 ? -17.050 -13.246 11.367 1.00 88.31 573 ILE A O 1
ATOM 4687 N N . VAL A 1 574 ? -18.940 -14.090 12.254 1.00 91.69 574 VAL A N 1
ATOM 4688 C CA . VAL A 1 574 ? -18.463 -14.138 13.645 1.00 91.69 574 VAL A CA 1
ATOM 4689 C C . VAL A 1 574 ? -17.896 -15.525 13.929 1.00 91.69 574 VAL A C 1
ATOM 4691 O O . VAL A 1 574 ? -18.546 -16.535 13.667 1.00 91.69 574 VAL A O 1
ATOM 4694 N N . MET A 1 575 ? -16.681 -15.565 14.460 1.00 92.38 575 MET A N 1
ATOM 4695 C CA . MET A 1 575 ? -15.861 -16.753 14.691 1.00 92.38 575 MET A CA 1
ATOM 4696 C C . MET A 1 575 ? -15.254 -16.697 16.099 1.00 92.38 575 MET A C 1
ATOM 4698 O O . MET A 1 575 ? -15.275 -15.651 16.753 1.00 92.38 575 MET A O 1
ATOM 4702 N N . GLU A 1 576 ? -14.672 -17.804 16.552 1.00 91.88 576 GLU A N 1
ATOM 4703 C CA . GLU A 1 576 ? -13.853 -17.842 17.773 1.00 91.88 576 GLU A CA 1
ATOM 4704 C C . GLU A 1 576 ? -12.740 -16.775 17.737 1.00 91.88 576 GLU A C 1
ATOM 4706 O O . GLU A 1 576 ? -12.110 -16.550 16.699 1.00 91.88 576 GLU A O 1
ATOM 4711 N N . TYR A 1 577 ? -12.474 -16.122 18.872 1.00 91.00 577 TYR A N 1
ATOM 4712 C CA . TYR A 1 577 ? -11.296 -15.268 19.020 1.00 91.00 577 TYR A CA 1
ATOM 4713 C C . TYR A 1 577 ? -10.073 -16.109 19.412 1.00 91.00 577 TYR A C 1
ATOM 4715 O O . TYR A 1 577 ? -10.136 -16.914 20.337 1.00 91.00 577 TYR A O 1
ATOM 4723 N N . MET A 1 578 ? -8.955 -15.906 18.713 1.00 90.75 578 MET A N 1
ATOM 4724 C CA . MET A 1 578 ? -7.726 -16.693 18.859 1.00 90.75 578 MET A CA 1
ATOM 4725 C C . MET A 1 578 ? -6.614 -15.799 19.421 1.00 90.75 578 MET A C 1
ATOM 4727 O O . MET A 1 578 ? -5.974 -15.048 18.682 1.00 90.75 578 MET A O 1
ATOM 4731 N N . GLU A 1 579 ? -6.410 -15.826 20.740 1.00 86.69 579 GLU A N 1
ATOM 4732 C CA . GLU A 1 579 ? -5.564 -14.847 21.440 1.00 86.69 579 GLU A CA 1
ATOM 4733 C C . GLU A 1 579 ? -4.064 -15.020 21.147 1.00 86.69 579 GLU A C 1
ATOM 4735 O O . GLU A 1 579 ? -3.311 -14.046 21.152 1.00 86.69 579 GLU A O 1
ATOM 4740 N N . GLY A 1 580 ? -3.628 -16.242 20.831 1.00 83.56 580 GLY A N 1
ATOM 4741 C CA . GLY A 1 580 ? -2.244 -16.552 20.460 1.00 83.56 580 GLY A CA 1
ATOM 4742 C C . GLY A 1 580 ? -1.834 -16.086 19.057 1.00 83.56 580 GLY A C 1
ATOM 4743 O O . GLY A 1 580 ? -0.715 -16.382 18.632 1.00 83.56 580 GLY A O 1
ATOM 4744 N N . ARG A 1 581 ? -2.718 -15.369 18.342 1.00 85.06 581 ARG A N 1
ATOM 4745 C CA . ARG A 1 581 ? -2.533 -14.884 16.962 1.00 85.06 581 ARG A CA 1
ATOM 4746 C C . ARG A 1 581 ? -2.210 -16.043 16.003 1.00 85.06 581 ARG A C 1
ATOM 4748 O O . ARG A 1 581 ? -2.680 -17.165 16.184 1.00 85.06 581 ARG A O 1
ATOM 4755 N N . ASP A 1 582 ? -1.476 -15.756 14.938 1.00 87.44 582 ASP A N 1
ATOM 4756 C CA . ASP A 1 582 ? -1.069 -16.696 13.897 1.00 87.44 582 ASP A CA 1
ATOM 4757 C C . ASP A 1 582 ? 0.287 -17.383 14.180 1.00 87.44 582 ASP A C 1
ATOM 4759 O O . ASP A 1 582 ? 1.106 -16.958 15.004 1.00 87.44 582 ASP A O 1
ATOM 4763 N N . LEU A 1 583 ? 0.564 -18.468 13.455 1.00 89.06 583 LEU A N 1
ATOM 4764 C CA . LEU A 1 583 ? 1.803 -19.230 13.589 1.00 89.06 583 LEU A CA 1
ATOM 4765 C C . LEU A 1 583 ? 3.026 -18.474 13.030 1.00 89.06 583 LEU A C 1
ATOM 4767 O O . LEU A 1 583 ? 4.148 -18.771 13.448 1.00 89.06 583 LEU A O 1
ATOM 4771 N N . LEU A 1 584 ? 2.859 -17.485 12.138 1.00 84.31 584 LEU A N 1
ATOM 4772 C CA . LEU A 1 584 ? 3.972 -16.657 11.648 1.00 84.31 584 LEU A CA 1
ATOM 4773 C C . LEU A 1 584 ? 4.529 -15.772 12.771 1.00 84.31 584 LEU A C 1
ATOM 4775 O O . LEU A 1 584 ? 5.746 -15.707 12.964 1.00 84.31 584 LEU A O 1
ATOM 4779 N N . HIS A 1 585 ? 3.651 -15.163 13.566 1.00 82.00 585 HIS A N 1
ATOM 4780 C CA . HIS A 1 585 ? 3.978 -14.422 14.781 1.00 82.00 585 HIS A CA 1
ATOM 4781 C C . HIS A 1 585 ? 4.755 -15.310 15.772 1.00 82.00 585 HIS A C 1
ATOM 4783 O O . HIS A 1 585 ? 5.851 -14.951 16.215 1.00 82.00 585 HIS A O 1
ATOM 4789 N N . ARG A 1 586 ? 4.277 -16.541 16.018 1.00 83.06 586 ARG A N 1
ATOM 4790 C CA . ARG A 1 586 ? 4.957 -17.520 16.893 1.00 83.06 586 ARG A CA 1
ATOM 4791 C C . ARG A 1 586 ? 6.324 -17.986 16.368 1.00 83.06 586 ARG A C 1
ATOM 4793 O O . ARG A 1 586 ? 7.209 -18.251 17.178 1.00 83.06 586 ARG A O 1
ATOM 4800 N N . ILE A 1 587 ? 6.523 -18.070 15.049 1.00 80.25 587 ILE A N 1
ATOM 4801 C CA . ILE A 1 587 ? 7.830 -18.377 14.425 1.00 80.25 587 ILE A CA 1
ATOM 4802 C C . ILE A 1 587 ? 8.807 -17.193 14.543 1.00 80.25 587 ILE A C 1
ATOM 4804 O O . ILE A 1 587 ? 10.017 -17.404 14.644 1.00 80.25 587 ILE A O 1
ATOM 4808 N N . THR A 1 588 ? 8.309 -15.953 14.512 1.00 68.75 588 THR A N 1
ATOM 4809 C CA . THR A 1 588 ? 9.144 -14.753 14.327 1.00 68.75 588 THR A CA 1
ATOM 4810 C C . THR A 1 588 ? 9.488 -13.983 15.603 1.00 68.75 588 THR A C 1
ATOM 4812 O O . THR A 1 588 ? 10.544 -13.348 15.612 1.00 68.75 588 THR A O 1
ATOM 4815 N N . GLN A 1 589 ? 8.659 -14.031 16.656 1.00 62.12 589 GLN A N 1
ATOM 4816 C CA . GLN A 1 589 ? 8.855 -13.210 17.865 1.00 62.12 589 GLN A CA 1
ATOM 4817 C C . GLN A 1 589 ? 9.360 -13.960 19.113 1.00 62.12 589 GLN A C 1
ATOM 4819 O O . GLN A 1 589 ? 9.963 -13.330 19.976 1.00 62.12 589 GLN A O 1
ATOM 4824 N N . PHE A 1 590 ? 9.152 -15.278 19.239 1.00 55.31 590 PHE A N 1
ATOM 4825 C CA . PHE A 1 590 ? 9.300 -15.967 20.539 1.00 55.31 590 PHE A CA 1
ATOM 4826 C C . PHE A 1 590 ? 10.751 -16.168 21.039 1.00 55.31 590 PHE A C 1
ATOM 4828 O O . PHE A 1 590 ? 10.957 -16.536 22.192 1.00 55.31 590 PHE A O 1
ATOM 4835 N N . ASP A 1 591 ? 11.763 -15.910 20.206 1.00 54.97 591 ASP A N 1
ATOM 4836 C CA . ASP A 1 591 ? 13.169 -15.791 20.622 1.00 54.97 591 ASP A CA 1
ATOM 4837 C C . ASP A 1 591 ? 13.886 -14.773 19.707 1.00 54.97 591 ASP A C 1
ATOM 4839 O O . ASP A 1 591 ? 14.051 -15.042 18.509 1.00 54.97 591 ASP A O 1
ATOM 4843 N N . PRO A 1 592 ? 14.355 -13.621 20.234 1.00 52.81 592 PRO A N 1
ATOM 4844 C CA . PRO A 1 592 ? 15.090 -12.613 19.463 1.00 52.81 592 PRO A CA 1
ATOM 4845 C C . PRO A 1 592 ? 16.323 -13.151 18.717 1.00 52.81 592 PRO A C 1
ATOM 4847 O O . PRO A 1 592 ? 16.720 -12.592 17.693 1.00 52.81 592 PRO A O 1
ATOM 4850 N N . ASN A 1 593 ? 16.913 -14.248 19.201 1.00 52.00 593 ASN A N 1
ATOM 4851 C CA . ASN A 1 593 ? 18.102 -14.890 18.641 1.00 52.00 593 ASN A CA 1
ATOM 4852 C C . ASN A 1 593 ? 17.763 -16.045 17.678 1.00 52.00 593 ASN A C 1
ATOM 4854 O O . ASN A 1 593 ? 18.649 -16.540 16.975 1.00 52.00 593 ASN A O 1
ATOM 4858 N N . ARG A 1 594 ? 16.500 -16.498 17.629 1.00 61.34 594 ARG A N 1
ATOM 4859 C CA . ARG A 1 594 ? 16.095 -17.744 16.959 1.00 61.34 594 ARG A CA 1
ATOM 4860 C C . ARG A 1 594 ? 14.713 -17.629 16.301 1.00 61.34 594 ARG A C 1
ATOM 4862 O O . ARG A 1 594 ? 13.709 -18.117 16.808 1.00 61.34 594 ARG A O 1
ATOM 4869 N N . LYS A 1 595 ? 14.687 -17.083 15.083 1.00 68.56 595 LYS A N 1
ATOM 4870 C CA . LYS A 1 595 ? 13.478 -16.910 14.243 1.00 68.56 595 LYS A CA 1
ATOM 4871 C C . LYS A 1 595 ? 12.940 -18.211 13.607 1.00 68.56 595 LYS A C 1
ATOM 4873 O O . LYS A 1 595 ? 12.561 -18.218 12.440 1.00 68.56 595 LYS A O 1
ATOM 4878 N N . TYR A 1 596 ? 13.019 -19.334 14.319 1.00 79.75 596 TYR A N 1
ATOM 4879 C CA . TYR A 1 596 ? 12.611 -20.665 13.854 1.00 79.75 596 TYR A CA 1
ATOM 4880 C C . TYR A 1 596 ? 12.347 -21.592 15.044 1.00 79.75 596 TYR A C 1
ATOM 4882 O O . TYR A 1 596 ? 13.019 -21.514 16.073 1.00 79.75 596 TYR A O 1
ATOM 4890 N N . LEU A 1 597 ? 11.384 -22.505 14.923 1.00 86.38 597 LEU A N 1
ATOM 4891 C CA . LEU A 1 597 ? 10.935 -23.320 16.054 1.00 86.38 597 LEU A CA 1
ATOM 4892 C C . LEU A 1 597 ? 11.966 -24.398 16.440 1.00 86.38 597 LEU A C 1
ATOM 4894 O O . LEU A 1 597 ? 12.892 -24.727 15.692 1.00 86.38 597 LEU A O 1
ATOM 4898 N N . SER A 1 598 ? 11.819 -24.974 17.636 1.00 89.06 598 SER A N 1
ATOM 4899 C CA . SER A 1 598 ? 12.505 -26.227 17.975 1.00 89.06 598 SER A CA 1
ATOM 4900 C C . SER A 1 598 ? 11.859 -27.391 17.211 1.00 89.06 598 SER A C 1
ATOM 4902 O O . SER A 1 598 ? 10.656 -27.361 16.956 1.00 89.06 598 SER A O 1
ATOM 4904 N N . GLU A 1 599 ? 12.598 -28.457 16.879 1.00 91.69 599 GLU A N 1
ATOM 4905 C CA . GLU A 1 599 ? 11.980 -29.618 16.209 1.00 91.69 599 GLU A CA 1
ATOM 4906 C C . GLU A 1 599 ? 10.905 -30.289 17.092 1.00 91.69 599 GLU A C 1
ATOM 4908 O O . GLU A 1 599 ? 9.939 -30.849 16.575 1.00 91.69 599 GLU A O 1
ATOM 4913 N N . LYS A 1 600 ? 11.020 -30.190 18.425 1.00 91.25 600 LYS A N 1
ATOM 4914 C CA . LYS A 1 600 ? 10.012 -30.673 19.386 1.00 91.25 600 LYS A CA 1
ATOM 4915 C C . LYS A 1 600 ? 8.697 -29.896 19.256 1.00 91.25 600 LYS A C 1
ATOM 4917 O O . LYS A 1 600 ? 7.627 -30.504 19.291 1.00 91.25 600 LYS A O 1
ATOM 4922 N N . ASP A 1 601 ? 8.776 -28.575 19.118 1.00 90.44 601 ASP A N 1
ATOM 4923 C CA . ASP A 1 601 ? 7.608 -27.690 19.093 1.00 90.44 601 ASP A CA 1
ATOM 4924 C C . ASP A 1 601 ? 7.018 -27.586 17.685 1.00 90.44 601 ASP A C 1
ATOM 4926 O O . ASP A 1 601 ? 5.809 -27.724 17.526 1.00 90.44 601 ASP A O 1
ATOM 4930 N N . ALA A 1 602 ? 7.860 -27.523 16.647 1.00 93.38 602 ALA A N 1
ATOM 4931 C CA . ALA A 1 602 ? 7.433 -27.675 15.258 1.00 93.38 602 ALA A CA 1
ATOM 4932 C C . ALA A 1 602 ? 6.622 -28.967 15.063 1.00 93.38 602 ALA A C 1
ATOM 4934 O O . ALA A 1 602 ? 5.556 -28.937 14.462 1.00 93.38 602 ALA A O 1
ATOM 4935 N N . LYS A 1 603 ? 7.069 -30.091 15.641 1.00 94.75 603 LYS A N 1
ATOM 4936 C CA . LYS A 1 603 ? 6.350 -31.375 15.611 1.00 94.75 603 LYS A CA 1
ATOM 4937 C C . LYS A 1 603 ? 5.026 -31.361 16.379 1.00 94.75 603 LYS A C 1
ATOM 4939 O O . LYS A 1 603 ? 4.094 -32.049 15.979 1.00 94.75 603 LYS A O 1
ATOM 4944 N N . PHE A 1 604 ? 4.939 -30.600 17.470 1.00 93.94 604 PHE A N 1
ATOM 4945 C CA . PHE A 1 604 ? 3.711 -30.437 18.251 1.00 93.94 604 PHE A CA 1
ATOM 4946 C C . PHE A 1 604 ? 2.654 -29.648 17.472 1.00 93.94 604 PHE A C 1
ATOM 4948 O O . PHE A 1 604 ? 1.553 -30.159 17.280 1.00 93.94 604 PHE A O 1
ATOM 4955 N N . PHE A 1 605 ? 3.006 -28.473 16.940 1.00 94.94 605 PHE A N 1
ATOM 4956 C CA . PHE A 1 605 ? 2.099 -27.694 16.093 1.00 94.94 605 PHE A CA 1
ATOM 4957 C C . PHE A 1 605 ? 1.730 -28.468 14.818 1.00 94.94 605 PHE A C 1
ATOM 4959 O O . PHE A 1 605 ? 0.555 -28.612 14.498 1.00 94.94 605 PHE A O 1
ATOM 4966 N N . PHE A 1 606 ? 2.710 -29.059 14.127 1.00 96.69 606 PHE A N 1
ATOM 4967 C CA . PHE A 1 606 ? 2.481 -29.790 12.878 1.00 96.69 606 PHE A CA 1
ATOM 4968 C C . PHE A 1 606 ? 1.579 -31.022 13.051 1.00 96.69 606 PHE A C 1
ATOM 4970 O O . PHE A 1 606 ? 0.785 -31.312 12.160 1.00 96.69 606 PHE A O 1
ATOM 4977 N N . LEU A 1 607 ? 1.631 -31.723 14.193 1.00 95.69 607 LEU A N 1
ATOM 4978 C CA . LEU A 1 607 ? 0.710 -32.830 14.479 1.00 95.69 607 LEU A CA 1
ATOM 4979 C C . LEU A 1 607 ? -0.747 -32.351 14.622 1.00 95.69 607 LEU A C 1
ATOM 4981 O O . LEU A 1 607 ? -1.649 -33.016 14.115 1.00 95.69 607 LEU A O 1
ATOM 4985 N N . GLN A 1 608 ? -0.976 -31.199 15.263 1.00 96.50 608 GLN A N 1
ATOM 4986 C CA . GLN A 1 608 ? -2.309 -30.587 15.354 1.00 96.50 608 GLN A CA 1
ATOM 4987 C C . GLN A 1 608 ? -2.820 -30.165 13.965 1.00 96.50 608 GLN A C 1
ATOM 4989 O O . GLN A 1 608 ? -3.930 -30.527 13.577 1.00 96.50 608 GLN A O 1
ATOM 4994 N N . ILE A 1 609 ? -1.971 -29.500 13.171 1.00 97.19 609 ILE A N 1
ATOM 4995 C CA . ILE A 1 609 ? -2.279 -29.089 11.789 1.00 97.19 609 ILE A CA 1
ATOM 4996 C C . ILE A 1 609 ? -2.611 -30.309 10.919 1.00 97.19 609 ILE A C 1
ATOM 4998 O O . ILE A 1 609 ? -3.585 -30.276 10.175 1.00 97.19 609 ILE A O 1
ATOM 5002 N N . CYS A 1 610 ? -1.872 -31.418 11.046 1.00 96.62 610 CYS A N 1
ATOM 5003 C CA . CYS A 1 610 ? -2.164 -32.641 10.292 1.00 96.62 610 CYS A CA 1
ATOM 5004 C C . CYS A 1 610 ? -3.509 -33.273 10.673 1.00 96.62 610 CYS A C 1
ATOM 5006 O O . CYS A 1 610 ? -4.199 -33.791 9.801 1.00 96.62 610 CYS A O 1
ATOM 5008 N N . ARG A 1 611 ? -3.908 -33.218 11.951 1.00 94.94 611 ARG A N 1
ATOM 5009 C CA . ARG A 1 611 ? -5.239 -33.671 12.390 1.00 94.94 611 ARG A CA 1
ATOM 5010 C C . ARG A 1 611 ? -6.347 -32.772 11.840 1.00 94.94 611 ARG A C 1
ATOM 5012 O O . ARG A 1 611 ? -7.346 -33.282 11.349 1.00 94.94 611 ARG A O 1
ATOM 5019 N N . GLY A 1 612 ? -6.157 -31.450 11.874 1.00 95.06 612 GLY A N 1
ATOM 5020 C CA . GLY A 1 612 ? -7.078 -30.489 11.257 1.00 95.06 612 GLY A CA 1
ATOM 5021 C C . GLY A 1 612 ? -7.238 -30.719 9.756 1.00 95.06 612 GLY A C 1
ATOM 5022 O O . GLY A 1 612 ? -8.357 -30.828 9.266 1.00 95.06 612 GLY A O 1
ATOM 5023 N N . LEU A 1 613 ? -6.124 -30.871 9.037 1.00 95.44 613 LEU A N 1
ATOM 5024 C CA . LEU A 1 613 ? -6.130 -31.086 7.593 1.00 95.44 613 LEU A CA 1
ATOM 5025 C C . LEU A 1 613 ? -6.705 -32.456 7.207 1.00 95.44 613 LEU A C 1
ATOM 5027 O O . LEU A 1 613 ? -7.410 -32.536 6.206 1.00 95.44 613 LEU A O 1
ATOM 5031 N N . LYS A 1 614 ? -6.487 -33.505 8.019 1.00 95.38 614 LYS A N 1
ATOM 5032 C CA . LYS A 1 614 ? -7.159 -34.797 7.821 1.00 95.38 614 LYS A CA 1
ATOM 5033 C C . LYS A 1 614 ? -8.673 -34.639 7.905 1.00 95.38 614 LYS A C 1
ATOM 5035 O O . LYS A 1 614 ? -9.354 -35.020 6.965 1.00 95.38 614 LYS A O 1
ATOM 5040 N N . TYR A 1 615 ? -9.183 -34.012 8.965 1.00 95.00 615 TYR A N 1
ATOM 5041 C CA . TYR A 1 615 ? -10.620 -33.775 9.108 1.00 95.00 615 TYR A CA 1
ATOM 5042 C C . TYR A 1 615 ? -11.216 -33.016 7.906 1.00 95.00 615 TYR A C 1
ATOM 5044 O O . TYR A 1 615 ? -12.297 -33.368 7.437 1.00 95.00 615 TYR A O 1
ATOM 5052 N N . LEU A 1 616 ? -10.501 -32.024 7.355 1.00 92.12 616 LEU A N 1
ATOM 5053 C CA . LEU A 1 616 ? -10.922 -31.333 6.129 1.00 92.12 616 LEU A CA 1
ATOM 5054 C C . LEU A 1 616 ? -10.957 -32.274 4.913 1.00 92.12 616 LEU A C 1
ATOM 5056 O O . LEU A 1 616 ? -11.956 -32.296 4.198 1.00 92.12 616 LEU A O 1
ATOM 5060 N N . HIS A 1 617 ? -9.902 -33.065 4.689 1.00 92.12 617 HIS A N 1
ATOM 5061 C CA . HIS A 1 617 ? -9.805 -33.979 3.542 1.00 92.12 617 HIS A CA 1
ATOM 5062 C C . HIS A 1 617 ? -10.832 -35.116 3.617 1.00 92.12 617 HIS A C 1
ATOM 5064 O O . HIS A 1 617 ? -11.489 -35.387 2.613 1.00 92.12 617 HIS A O 1
ATOM 5070 N N . ASP A 1 618 ? -11.035 -35.699 4.801 1.00 90.69 618 ASP A N 1
ATOM 5071 C CA . ASP A 1 618 ? -12.075 -36.696 5.088 1.00 90.69 618 ASP A CA 1
ATOM 5072 C C . ASP A 1 618 ? -13.488 -36.108 4.883 1.00 90.69 618 ASP A C 1
ATOM 5074 O O . ASP A 1 618 ? -14.383 -36.779 4.377 1.00 90.69 618 ASP A O 1
ATOM 5078 N N . SER A 1 619 ? -13.678 -34.817 5.190 1.00 86.00 619 SER A N 1
ATOM 5079 C CA . SER A 1 619 ? -14.916 -34.059 4.922 1.00 86.00 619 SER A CA 1
ATOM 5080 C C . SER A 1 619 ? -15.058 -33.596 3.458 1.00 86.00 619 SER A C 1
ATOM 5082 O O . SER A 1 619 ? -15.909 -32.757 3.150 1.00 86.00 619 SER A O 1
ATOM 5084 N N . PHE A 1 620 ? -14.220 -34.102 2.547 1.00 84.88 620 PHE A N 1
ATOM 5085 C CA . PHE A 1 620 ? -14.142 -33.709 1.135 1.00 84.88 620 PHE A CA 1
ATOM 5086 C C . PHE A 1 620 ? -13.911 -32.202 0.900 1.00 84.88 620 PHE A C 1
ATOM 5088 O O . PHE A 1 620 ? -14.383 -31.659 -0.099 1.00 84.88 620 PHE A O 1
ATOM 5095 N N . VAL A 1 621 ? -13.180 -31.509 1.779 1.00 84.50 621 VAL A N 1
ATOM 5096 C CA . VAL A 1 621 ? -12.799 -30.089 1.644 1.00 84.50 621 VAL A CA 1
ATOM 5097 C C . VAL A 1 621 ? -11.294 -29.963 1.399 1.00 84.50 621 VAL A C 1
ATOM 5099 O O . VAL A 1 621 ? -10.486 -30.354 2.237 1.00 84.50 621 VAL A O 1
ATOM 5102 N N . THR A 1 622 ? -10.902 -29.339 0.284 1.00 86.62 622 THR A N 1
ATOM 5103 C CA . THR A 1 622 ? -9.501 -28.939 0.041 1.00 86.62 622 THR A CA 1
ATOM 5104 C C . THR A 1 622 ? -9.306 -27.476 0.437 1.00 86.62 622 THR A C 1
ATOM 5106 O O . THR A 1 622 ? -10.070 -26.615 -0.015 1.00 86.62 622 THR A O 1
ATOM 5109 N N . HIS A 1 623 ? -8.280 -27.181 1.241 1.00 88.19 623 HIS A N 1
ATOM 5110 C CA . HIS A 1 623 ? -8.072 -25.859 1.840 1.00 88.19 623 HIS A CA 1
ATOM 5111 C C . HIS A 1 623 ? -7.522 -24.826 0.844 1.00 88.19 623 HIS A C 1
ATOM 5113 O O . HIS A 1 623 ? -8.067 -23.728 0.724 1.00 88.19 623 HIS A O 1
ATOM 5119 N N . ARG A 1 624 ? -6.487 -25.221 0.089 1.00 85.56 624 ARG A N 1
ATOM 5120 C CA . ARG A 1 624 ? -5.729 -24.505 -0.961 1.00 85.56 624 ARG A CA 1
ATOM 5121 C C . ARG A 1 624 ? -4.796 -23.375 -0.524 1.00 85.56 624 ARG A C 1
ATOM 5123 O O . ARG A 1 624 ? -3.917 -23.027 -1.303 1.00 85.56 624 ARG A O 1
ATOM 5130 N N . ASP A 1 625 ? -4.930 -22.833 0.686 1.00 84.94 625 ASP A N 1
ATOM 5131 C CA . ASP A 1 625 ? -4.050 -21.761 1.193 1.00 84.94 625 ASP A CA 1
ATOM 5132 C C . ASP A 1 625 ? -3.498 -22.096 2.593 1.00 84.94 625 ASP A C 1
ATOM 5134 O O . ASP A 1 625 ? -3.708 -21.380 3.569 1.00 84.94 625 ASP A O 1
ATOM 5138 N N . ILE A 1 626 ? -2.849 -23.261 2.726 1.00 92.00 626 ILE A N 1
ATOM 5139 C CA . ILE A 1 626 ? -2.164 -23.675 3.965 1.00 92.00 626 ILE A CA 1
ATOM 5140 C C . ILE A 1 626 ? -0.817 -22.942 4.068 1.00 92.00 626 ILE A C 1
ATOM 5142 O O . ILE A 1 626 ? 0.140 -23.269 3.367 1.00 92.00 626 ILE A O 1
ATOM 5146 N N . LYS A 1 627 ? -0.742 -21.957 4.965 1.00 87.69 627 LYS A N 1
ATOM 5147 C CA . LYS A 1 627 ? 0.436 -21.113 5.235 1.00 87.69 627 LYS A CA 1
ATOM 5148 C C . LYS A 1 627 ? 0.441 -20.663 6.708 1.00 87.69 627 LYS A C 1
ATOM 5150 O O . LYS A 1 627 ? -0.622 -20.722 7.323 1.00 87.69 627 LYS A O 1
ATOM 5155 N N . PRO A 1 628 ? 1.575 -20.221 7.289 1.00 87.00 628 PRO A N 1
ATOM 5156 C CA . PRO A 1 628 ? 1.668 -19.854 8.709 1.00 87.00 628 PRO A CA 1
ATOM 5157 C C . PRO A 1 628 ? 0.622 -18.829 9.174 1.00 87.00 628 PRO A C 1
ATOM 5159 O O . PRO A 1 628 ? 0.130 -18.924 10.291 1.00 87.00 628 PRO A O 1
ATOM 5162 N N . ASP A 1 629 ? 0.263 -17.891 8.299 1.00 85.00 629 ASP A N 1
ATOM 5163 C CA . ASP A 1 629 ? -0.714 -16.820 8.516 1.00 85.00 629 ASP A CA 1
ATOM 5164 C C . ASP A 1 629 ? -2.140 -17.361 8.771 1.00 85.00 629 ASP A C 1
ATOM 5166 O O . ASP A 1 629 ? -2.911 -16.771 9.521 1.00 85.00 629 ASP A O 1
ATOM 5170 N N . ASN A 1 630 ? -2.475 -18.511 8.170 1.00 89.94 630 ASN A N 1
ATOM 5171 C CA . ASN A 1 630 ? -3.802 -19.143 8.207 1.00 89.94 630 ASN A CA 1
ATOM 5172 C C . ASN A 1 630 ? -3.887 -20.277 9.256 1.00 89.94 630 ASN A C 1
ATOM 5174 O O . ASN A 1 630 ? -4.773 -21.134 9.201 1.00 89.94 630 ASN A O 1
ATOM 5178 N N . ILE A 1 631 ? -2.929 -20.319 10.186 1.00 94.12 631 ILE A N 1
ATOM 5179 C CA . ILE A 1 631 ? -2.850 -21.287 11.281 1.00 94.12 631 ILE A CA 1
ATOM 5180 C C . ILE A 1 631 ? -2.841 -20.500 12.592 1.00 94.12 631 ILE A C 1
ATOM 5182 O O . ILE A 1 631 ? -1.832 -19.892 12.943 1.00 94.12 631 ILE A O 1
ATOM 5186 N N . LEU A 1 632 ? -3.963 -20.506 13.308 1.00 93.25 632 LEU A N 1
ATOM 5187 C CA . LEU A 1 632 ? -4.181 -19.688 14.502 1.00 93.25 632 LEU A CA 1
ATOM 5188 C C . LEU A 1 632 ? -3.947 -20.482 15.793 1.00 93.25 632 LEU A C 1
ATOM 5190 O O . LEU A 1 632 ? -4.167 -21.695 15.840 1.00 93.25 632 LEU A O 1
ATOM 5194 N N . LEU A 1 633 ? -3.524 -19.788 16.849 1.00 92.50 633 LEU A N 1
ATOM 5195 C CA . LEU A 1 633 ? -3.237 -20.333 18.176 1.00 92.50 633 LEU A CA 1
ATOM 5196 C C . LEU A 1 633 ? -4.254 -19.796 19.192 1.00 92.50 633 LEU A C 1
ATOM 5198 O O . LEU A 1 633 ? -4.493 -18.592 19.258 1.00 92.50 633 LEU A O 1
ATOM 5202 N N . ALA A 1 634 ? -4.877 -20.681 19.972 1.00 89.25 634 ALA A N 1
ATOM 5203 C CA . ALA A 1 634 ? -5.981 -20.306 20.862 1.00 89.25 634 ALA A CA 1
ATOM 5204 C C . ALA A 1 634 ? -5.548 -19.327 21.969 1.00 89.25 634 ALA A C 1
ATOM 5206 O O . ALA A 1 634 ? -6.281 -18.397 22.294 1.00 89.25 634 ALA A O 1
ATOM 5207 N N . SER A 1 635 ? -4.336 -19.508 22.496 1.00 88.06 635 SER A N 1
ATOM 5208 C CA . SER A 1 635 ? -3.762 -18.737 23.600 1.00 88.06 635 SER A CA 1
ATOM 5209 C C . SER A 1 635 ? -2.261 -18.500 23.405 1.00 88.06 635 SER A C 1
ATOM 5211 O O . SER A 1 635 ? -1.619 -19.102 22.538 1.00 88.06 635 SER A O 1
ATOM 5213 N N . ASN A 1 636 ? -1.684 -17.634 24.239 1.00 81.75 636 ASN A N 1
ATOM 5214 C CA . ASN A 1 636 ? -0.256 -17.296 24.226 1.00 81.75 636 ASN A CA 1
ATOM 5215 C C . ASN A 1 636 ? 0.652 -18.324 24.947 1.00 81.75 636 ASN A C 1
ATOM 5217 O O . ASN A 1 636 ? 1.868 -18.125 25.036 1.00 81.75 636 ASN A O 1
ATOM 5221 N N . ASP A 1 637 ? 0.082 -19.438 25.419 1.00 85.12 637 ASP A N 1
ATOM 5222 C CA . ASP A 1 637 ? 0.737 -20.462 26.243 1.00 85.12 637 ASP A CA 1
ATOM 5223 C C . ASP A 1 637 ? 1.946 -21.157 25.584 1.00 85.12 637 ASP A C 1
ATOM 5225 O O . ASP A 1 637 ? 2.281 -20.980 24.408 1.00 85.12 637 ASP A O 1
ATOM 5229 N N . ALA A 1 638 ? 2.619 -22.022 26.349 1.00 78.31 638 ALA A N 1
ATOM 5230 C CA . ALA A 1 638 ? 3.640 -22.929 25.821 1.00 78.31 638 ALA A CA 1
ATOM 5231 C C . ALA A 1 638 ? 3.056 -23.996 24.867 1.00 78.31 638 ALA A C 1
ATOM 5233 O O . ALA A 1 638 ? 3.692 -24.338 23.864 1.00 78.31 638 ALA A O 1
ATOM 5234 N N . ASP A 1 639 ? 1.844 -24.480 25.168 1.00 87.88 639 ASP A N 1
ATOM 5235 C CA . ASP A 1 639 ? 1.195 -25.644 24.548 1.00 87.88 639 ASP A CA 1
ATOM 5236 C C . ASP A 1 639 ? -0.231 -25.319 24.016 1.00 87.88 639 ASP A C 1
ATOM 5238 O O . ASP A 1 639 ? -1.178 -26.023 24.361 1.00 87.88 639 ASP A O 1
ATOM 5242 N N . PRO A 1 640 ? -0.445 -24.276 23.187 1.00 91.62 640 PRO A N 1
ATOM 5243 C CA . PRO A 1 640 ? -1.793 -23.875 22.782 1.00 91.62 640 PRO A CA 1
ATOM 5244 C C . PRO A 1 640 ? -2.431 -24.850 21.777 1.00 91.62 640 PRO A C 1
ATOM 5246 O O . PRO A 1 640 ? -1.746 -25.532 20.999 1.00 91.62 640 PRO A O 1
ATOM 5249 N N . LEU A 1 641 ? -3.768 -24.855 21.751 1.00 93.25 641 LEU A N 1
ATOM 5250 C CA . LEU A 1 641 ? -4.549 -25.456 20.669 1.00 93.25 641 LEU A CA 1
ATOM 5251 C C . LEU A 1 641 ? -4.342 -24.675 19.364 1.00 93.25 641 LEU A C 1
ATOM 5253 O O . LEU A 1 641 ? -4.388 -23.446 19.343 1.00 93.25 641 LEU A O 1
ATOM 5257 N N . VAL A 1 642 ? -4.136 -25.406 18.271 1.00 94.94 642 VAL A N 1
ATOM 5258 C CA . VAL A 1 642 ? -3.984 -24.878 16.910 1.00 94.94 642 VAL A CA 1
ATOM 5259 C C . VAL A 1 642 ? -5.281 -25.071 16.134 1.00 94.94 642 VAL A C 1
ATOM 5261 O O . VAL A 1 642 ? -5.822 -26.176 16.159 1.00 94.94 642 VAL A O 1
ATOM 5264 N N . LYS A 1 643 ? -5.733 -24.061 15.382 1.00 94.62 643 LYS A N 1
ATOM 5265 C CA . LYS A 1 643 ? -6.874 -24.160 14.455 1.00 94.62 643 LYS A CA 1
ATOM 5266 C C . LYS A 1 643 ? -6.532 -23.626 13.061 1.00 94.62 643 LYS A C 1
ATOM 5268 O O . LYS A 1 643 ? -5.862 -22.607 12.925 1.00 94.62 643 LYS A O 1
ATOM 5273 N N . ILE A 1 644 ? -6.999 -24.323 12.025 1.00 94.69 644 ILE A N 1
ATOM 5274 C CA . ILE A 1 644 ? -6.904 -23.896 10.618 1.00 94.69 644 ILE A CA 1
ATOM 5275 C C . ILE A 1 644 ? -8.018 -22.878 10.318 1.00 94.69 644 ILE A C 1
ATOM 5277 O O . ILE A 1 644 ? -9.158 -23.081 10.747 1.00 94.69 644 ILE A O 1
ATOM 5281 N N . SER A 1 645 ? -7.696 -21.808 9.583 1.00 89.12 645 SER A N 1
ATOM 5282 C CA . SER A 1 645 ? -8.604 -20.692 9.271 1.00 89.12 645 SER A CA 1
ATOM 5283 C C . SER A 1 645 ? -8.520 -20.204 7.814 1.00 89.12 645 SER A C 1
ATOM 5285 O O . SER A 1 645 ? -7.580 -20.523 7.098 1.00 89.12 645 SER A O 1
ATOM 5287 N N . ASP A 1 646 ? -9.457 -19.324 7.439 1.00 78.19 646 ASP A N 1
ATOM 5288 C CA . ASP A 1 646 ? -9.587 -18.646 6.134 1.00 78.19 646 ASP A CA 1
ATOM 5289 C C . ASP A 1 646 ? -9.959 -19.551 4.941 1.00 78.19 646 ASP A C 1
ATOM 5291 O O . ASP A 1 646 ? -9.238 -19.706 3.956 1.00 78.19 646 ASP A O 1
ATOM 5295 N N . PHE A 1 647 ? -11.178 -20.093 4.999 1.00 75.44 647 PHE A N 1
ATOM 5296 C CA . PHE A 1 647 ? -11.754 -20.982 3.982 1.00 75.44 647 PHE A CA 1
ATOM 5297 C C . PHE A 1 647 ? -12.169 -20.281 2.667 1.00 75.44 647 PHE A C 1
ATOM 5299 O O . PHE A 1 647 ? -12.807 -20.898 1.812 1.00 75.44 647 PHE A O 1
ATOM 5306 N N . GLY A 1 648 ? -11.814 -19.004 2.466 1.00 59.62 648 GLY A N 1
ATOM 5307 C CA . GLY A 1 648 ? -12.253 -18.184 1.325 1.00 59.62 648 GLY A CA 1
ATOM 5308 C C . GLY A 1 648 ? -11.794 -18.684 -0.056 1.00 59.62 648 GLY A C 1
ATOM 5309 O O . GLY A 1 648 ? -12.414 -18.362 -1.073 1.00 59.62 648 GLY A O 1
ATOM 5310 N N . LEU A 1 649 ? -10.741 -19.509 -0.107 1.00 55.66 649 LEU A N 1
ATOM 5311 C CA . LEU A 1 649 ? -10.269 -20.184 -1.327 1.00 55.66 649 LEU A CA 1
ATOM 5312 C C . LEU A 1 649 ? -10.656 -21.672 -1.396 1.00 55.66 649 LEU A C 1
ATOM 5314 O O . LEU A 1 649 ? -10.486 -22.300 -2.449 1.00 55.66 649 LEU A O 1
ATOM 5318 N N . SER A 1 650 ? -11.186 -22.236 -0.310 1.00 56.50 650 SER A N 1
ATOM 5319 C CA . SER A 1 650 ? -11.478 -23.663 -0.169 1.00 56.50 650 SER A CA 1
ATOM 5320 C C . SER A 1 650 ? -12.675 -24.113 -1.012 1.00 56.50 650 SER A C 1
ATOM 5322 O O . SER A 1 650 ? -13.568 -23.332 -1.352 1.00 56.50 650 SER A O 1
ATOM 5324 N N . LYS A 1 651 ? -12.707 -25.400 -1.373 1.00 58.47 651 LYS A N 1
ATOM 5325 C CA . LYS A 1 651 ? -13.802 -25.981 -2.165 1.00 58.47 651 LYS A CA 1
ATOM 5326 C C . LYS A 1 651 ? -14.078 -27.425 -1.756 1.00 58.47 651 LYS A C 1
ATOM 5328 O O . LYS A 1 651 ? -13.141 -28.170 -1.471 1.00 58.47 651 LYS A O 1
ATOM 5333 N N . PHE A 1 652 ? -15.353 -27.814 -1.791 1.00 50.00 652 PHE A N 1
ATOM 5334 C CA . PHE A 1 652 ? -15.738 -29.222 -1.769 1.00 50.00 652 PHE A CA 1
ATOM 5335 C C . PHE A 1 652 ? -15.177 -29.942 -3.009 1.00 50.00 652 PHE A C 1
ATOM 5337 O O . PHE A 1 652 ? -15.167 -29.384 -4.106 1.00 50.00 652 PHE A O 1
ATOM 5344 N N . VAL A 1 653 ? -14.702 -31.174 -2.836 1.00 45.72 653 VAL A N 1
ATOM 5345 C CA . VAL A 1 653 ? -14.062 -31.983 -3.892 1.00 45.72 653 VAL A CA 1
ATOM 5346 C C . VAL A 1 653 ? -15.083 -32.546 -4.894 1.00 45.72 653 VAL A C 1
ATOM 5348 O O . VAL A 1 653 ? -14.723 -32.908 -6.012 1.00 45.72 653 VAL A O 1
ATOM 5351 N N . ALA A 1 654 ? -16.370 -32.568 -4.541 1.00 35.97 654 ALA A N 1
ATOM 5352 C CA . ALA A 1 654 ? -17.436 -32.996 -5.437 1.00 35.97 654 ALA A CA 1
ATOM 5353 C C . ALA A 1 654 ? -17.675 -32.015 -6.610 1.00 35.97 654 ALA A C 1
ATOM 5355 O O . ALA A 1 654 ? -17.759 -30.801 -6.421 1.00 35.97 654 ALA A O 1
ATOM 5356 N N . LEU A 1 655 ? -17.904 -32.594 -7.796 1.00 35.19 655 LEU A N 1
ATOM 5357 C CA . LEU A 1 655 ? -18.552 -32.012 -8.987 1.00 35.19 655 LEU A CA 1
ATOM 5358 C C . LEU A 1 655 ? -17.796 -30.989 -9.864 1.00 35.19 655 LEU A C 1
ATOM 5360 O O . LEU A 1 655 ? -18.362 -30.603 -10.881 1.00 35.19 655 LEU A O 1
ATOM 5364 N N . ASP A 1 656 ? -16.550 -30.589 -9.581 1.00 31.59 656 ASP A N 1
ATOM 5365 C CA . ASP A 1 656 ? -15.859 -29.589 -10.425 1.00 31.59 656 ASP A CA 1
ATOM 5366 C C . ASP A 1 656 ? -14.348 -29.810 -10.606 1.00 31.59 656 ASP A C 1
ATOM 5368 O O . ASP A 1 656 ? -13.587 -29.885 -9.638 1.00 31.59 656 ASP A O 1
ATOM 5372 N N . SER A 1 657 ? -13.885 -29.750 -11.859 1.00 33.75 657 SER A N 1
ATOM 5373 C CA . SER A 1 657 ? -12.462 -29.633 -12.190 1.00 33.75 657 SER A CA 1
ATOM 5374 C C . SER A 1 657 ? -11.894 -28.305 -11.676 1.00 33.75 657 SER A C 1
ATOM 5376 O O . SER A 1 657 ? -12.342 -27.225 -12.065 1.00 33.75 657 SER A O 1
ATOM 5378 N N . MET A 1 658 ? -10.894 -28.365 -10.798 1.00 40.19 658 MET A N 1
ATOM 5379 C CA . MET A 1 658 ? -10.347 -27.178 -10.142 1.00 40.19 658 MET A CA 1
ATOM 5380 C C . MET A 1 658 ? -9.417 -26.397 -11.089 1.00 40.19 658 MET A C 1
ATOM 5382 O O . MET A 1 658 ? -8.293 -26.820 -11.323 1.00 40.19 658 MET A O 1
ATOM 5386 N N . GLN A 1 659 ? -9.884 -25.262 -11.626 1.00 35.00 659 GLN A N 1
ATOM 5387 C CA . GLN A 1 659 ? -9.120 -24.375 -12.522 1.00 35.00 659 GLN A CA 1
ATOM 5388 C C . GLN A 1 659 ? -9.096 -22.927 -11.997 1.00 35.00 659 GLN A C 1
ATOM 5390 O O . GLN A 1 659 ? -9.789 -22.044 -12.503 1.00 35.00 659 GLN A O 1
ATOM 5395 N N . THR A 1 660 ? -8.336 -22.645 -10.936 1.00 31.48 660 THR A N 1
ATOM 5396 C CA . THR A 1 660 ? -8.099 -21.260 -10.483 1.00 31.48 660 THR A CA 1
ATOM 5397 C C . THR A 1 660 ? -6.728 -21.140 -9.829 1.00 31.48 660 THR A C 1
ATOM 5399 O O . THR A 1 660 ? -6.429 -21.861 -8.883 1.00 31.48 660 THR A O 1
ATOM 5402 N N . VAL A 1 661 ? -5.900 -20.208 -10.304 1.00 29.94 661 VAL A N 1
ATOM 5403 C CA . VAL A 1 661 ? -4.626 -19.876 -9.654 1.00 29.94 661 VAL A CA 1
ATOM 5404 C C . VAL A 1 661 ? -4.918 -18.962 -8.465 1.00 29.94 661 VAL A C 1
ATOM 5406 O O . VAL A 1 661 ? -5.336 -17.821 -8.647 1.00 29.94 661 VAL A O 1
ATOM 5409 N N . CYS A 1 662 ? -4.740 -19.471 -7.248 1.00 31.94 662 CYS A N 1
ATOM 5410 C CA . CYS A 1 662 ? -4.956 -18.731 -6.006 1.00 31.94 662 CYS A CA 1
ATOM 5411 C C . CYS A 1 662 ? -4.063 -19.270 -4.877 1.00 31.94 662 CYS A C 1
ATOM 5413 O O . CYS A 1 662 ? -3.772 -20.465 -4.844 1.00 31.94 662 CYS A O 1
ATOM 5415 N N . GLY A 1 663 ? -3.665 -18.387 -3.957 1.00 40.84 663 GLY A N 1
ATOM 5416 C CA . GLY A 1 663 ? -2.761 -18.670 -2.835 1.00 40.84 663 GLY A CA 1
ATOM 5417 C C . GLY A 1 663 ? -1.479 -17.830 -2.893 1.00 40.84 663 GLY A C 1
ATOM 5418 O O . GLY A 1 663 ? -1.086 -17.343 -3.956 1.00 40.84 663 GLY A O 1
ATOM 5419 N N . THR A 1 664 ? -0.816 -17.635 -1.751 1.00 55.91 664 THR A N 1
ATOM 5420 C CA . THR A 1 664 ? 0.454 -16.887 -1.690 1.00 55.91 664 THR A CA 1
ATOM 5421 C C . THR A 1 664 ? 1.546 -17.657 -2.448 1.00 55.91 664 THR A C 1
ATOM 5423 O O . THR A 1 664 ? 1.922 -18.744 -2.020 1.00 55.91 664 THR A O 1
ATOM 5426 N N . GLN A 1 665 ? 2.077 -17.097 -3.549 1.00 65.50 665 GLN A N 1
ATOM 5427 C CA . GLN A 1 665 ? 2.889 -17.781 -4.585 1.00 65.50 665 GLN A CA 1
ATOM 5428 C C . GLN A 1 665 ? 3.962 -18.762 -4.065 1.00 65.50 665 GLN A C 1
ATOM 5430 O O . GLN A 1 665 ? 4.179 -19.806 -4.673 1.00 65.50 665 GLN A O 1
ATOM 5435 N N . LEU A 1 666 ? 4.597 -18.464 -2.928 1.00 79.94 666 LEU A N 1
ATOM 5436 C CA . LEU A 1 666 ? 5.649 -19.277 -2.298 1.00 79.94 666 LEU A CA 1
ATOM 5437 C C . LEU A 1 666 ? 5.160 -20.630 -1.729 1.00 79.94 666 LEU A C 1
ATOM 5439 O O . LEU A 1 666 ? 5.965 -21.544 -1.560 1.00 79.94 666 LEU A O 1
ATOM 5443 N N . TYR A 1 667 ? 3.860 -20.759 -1.438 1.00 86.25 667 TYR A N 1
ATOM 5444 C CA . TYR A 1 667 ? 3.210 -21.962 -0.892 1.00 86.25 667 TYR A CA 1
ATOM 5445 C C . TYR A 1 667 ? 2.414 -22.750 -1.945 1.00 86.25 667 TYR A C 1
ATOM 5447 O O . TYR A 1 667 ? 1.898 -23.828 -1.644 1.00 86.25 667 TYR A O 1
ATOM 5455 N N . VAL A 1 668 ? 2.312 -22.237 -3.175 1.00 86.50 668 VAL A N 1
ATOM 5456 C CA . VAL A 1 668 ? 1.498 -22.815 -4.255 1.00 86.50 668 VAL A CA 1
ATOM 5457 C C . VAL A 1 668 ? 2.192 -24.037 -4.871 1.00 86.50 668 VAL A C 1
ATOM 5459 O O . VAL A 1 668 ? 3.402 -24.035 -5.102 1.00 86.50 668 VAL A O 1
ATOM 5462 N N . ALA A 1 669 ? 1.416 -25.089 -5.145 1.00 88.81 669 ALA A N 1
ATOM 5463 C CA . ALA A 1 669 ? 1.900 -26.326 -5.755 1.00 88.81 669 ALA A CA 1
ATOM 5464 C C . ALA A 1 669 ? 2.179 -26.165 -7.269 1.00 88.81 669 ALA A C 1
ATOM 5466 O O . ALA A 1 669 ? 1.464 -25.421 -7.951 1.00 88.81 669 ALA A O 1
ATOM 5467 N N . PRO A 1 670 ? 3.189 -26.856 -7.835 1.00 90.25 670 PRO A N 1
ATOM 5468 C CA . PRO A 1 670 ? 3.632 -26.636 -9.213 1.00 90.25 670 PRO A CA 1
ATOM 5469 C C . PRO A 1 670 ? 2.544 -26.890 -10.266 1.00 90.25 670 PRO A C 1
ATOM 5471 O O . PRO A 1 670 ? 2.519 -26.196 -11.277 1.00 90.25 670 PRO A O 1
ATOM 5474 N N . GLU A 1 671 ? 1.626 -27.830 -10.039 1.00 87.00 671 GLU A N 1
ATOM 5475 C CA . GLU A 1 671 ? 0.502 -28.129 -10.935 1.00 87.00 671 GLU A CA 1
ATOM 5476 C C . GLU A 1 671 ? -0.527 -26.992 -11.024 1.00 87.00 671 GLU A C 1
ATOM 5478 O O . GLU A 1 671 ? -1.076 -26.752 -12.101 1.00 87.00 671 GLU A O 1
ATOM 5483 N N . VAL A 1 672 ? -0.713 -26.221 -9.946 1.00 83.25 672 VAL A N 1
ATOM 5484 C CA . VAL A 1 672 ? -1.570 -25.023 -9.944 1.00 83.25 672 VAL A CA 1
ATOM 5485 C C . VAL A 1 672 ? -0.943 -23.943 -10.835 1.00 83.25 672 VAL A C 1
ATOM 5487 O O . VAL A 1 672 ? -1.633 -23.324 -11.641 1.00 83.25 672 VAL A O 1
ATOM 5490 N N . LEU A 1 673 ? 0.389 -23.791 -10.790 1.00 79.75 673 LEU A N 1
ATOM 5491 C CA . LEU A 1 673 ? 1.158 -22.896 -11.674 1.00 79.75 673 LEU A CA 1
ATOM 5492 C C . LEU A 1 673 ? 1.303 -23.411 -13.124 1.00 79.75 673 LEU A C 1
ATOM 5494 O O . LEU A 1 673 ? 1.948 -22.751 -13.948 1.00 79.75 673 LEU A O 1
ATOM 5498 N N . MET A 1 674 ? 0.751 -24.590 -13.433 1.00 75.44 674 MET A N 1
ATOM 5499 C CA . MET A 1 674 ? 0.673 -25.166 -14.782 1.00 75.44 674 MET A CA 1
ATOM 5500 C C . MET A 1 674 ? -0.762 -25.180 -15.341 1.00 75.44 674 MET A C 1
ATOM 5502 O O . MET A 1 674 ? -0.954 -25.613 -16.473 1.00 75.44 674 MET A O 1
ATOM 5506 N N . GLY A 1 675 ? -1.760 -24.688 -14.592 1.00 63.53 675 GLY A N 1
ATOM 5507 C CA . GLY A 1 675 ? -3.145 -24.545 -15.068 1.00 63.53 675 GLY A CA 1
ATOM 5508 C C . GLY A 1 675 ? -3.911 -25.860 -15.267 1.00 63.53 675 GLY A C 1
ATOM 5509 O O . GLY A 1 675 ? -4.940 -25.868 -15.940 1.00 63.53 675 GLY A O 1
ATOM 5510 N N . GLY A 1 676 ? -3.412 -26.970 -14.713 1.00 59.25 676 GLY A N 1
ATOM 5511 C CA . GLY A 1 676 ? -4.070 -28.276 -14.782 1.00 59.25 676 GLY A CA 1
ATOM 5512 C C . GLY A 1 676 ? -5.193 -28.445 -13.754 1.00 59.25 676 GLY A C 1
ATOM 5513 O O . GLY A 1 676 ? -5.399 -27.596 -12.890 1.00 59.25 676 GLY A O 1
ATOM 5514 N N . VAL A 1 677 ? -5.891 -29.582 -13.817 1.00 61.88 677 VAL A N 1
ATOM 5515 C CA . VAL A 1 677 ? -6.795 -30.021 -12.741 1.00 61.88 677 VAL A CA 1
ATOM 5516 C C . VAL A 1 677 ? -5.957 -30.570 -11.586 1.00 61.88 677 VAL A C 1
ATOM 5518 O O . VAL A 1 677 ? -5.043 -31.361 -11.813 1.00 61.88 677 VAL A O 1
ATOM 5521 N N . TYR A 1 678 ? -6.268 -30.166 -10.355 1.00 68.94 678 TYR A N 1
ATOM 5522 C CA . TYR A 1 678 ? -5.528 -30.550 -9.149 1.00 68.94 678 TYR A CA 1
ATOM 5523 C C . TYR A 1 678 ? -6.444 -31.077 -8.033 1.00 68.94 678 TYR A C 1
ATOM 5525 O O . TYR A 1 678 ? -7.643 -30.796 -8.001 1.00 68.94 678 TYR A O 1
ATOM 5533 N N . THR A 1 679 ? -5.864 -31.861 -7.121 1.00 81.19 679 THR A N 1
ATOM 5534 C CA . THR A 1 679 ? -6.546 -32.582 -6.028 1.00 81.19 679 THR A CA 1
ATOM 5535 C C . THR A 1 679 ? -6.114 -32.049 -4.654 1.00 81.19 679 THR A C 1
ATOM 5537 O O . THR A 1 679 ? -5.360 -31.081 -4.565 1.00 81.19 679 THR A O 1
ATOM 5540 N N . SER A 1 680 ? -6.529 -32.694 -3.556 1.00 86.12 680 SER A N 1
ATOM 5541 C CA . SER A 1 680 ? -6.064 -32.375 -2.192 1.00 86.12 680 SER A CA 1
ATOM 5542 C C . SER A 1 680 ? -4.544 -32.497 -1.985 1.00 86.12 680 SER A C 1
ATOM 5544 O O . SER A 1 680 ? -4.001 -31.951 -1.024 1.00 86.12 680 SER A O 1
ATOM 5546 N N . LYS A 1 681 ? -3.815 -33.108 -2.933 1.00 92.19 681 LYS A N 1
ATOM 5547 C CA . LYS A 1 681 ? -2.342 -33.126 -2.979 1.00 92.19 681 LYS A CA 1
ATOM 5548 C C . LYS A 1 681 ? -1.706 -31.724 -3.080 1.00 92.19 681 LYS A C 1
ATOM 5550 O O . LYS A 1 681 ? -0.502 -31.617 -2.827 1.00 92.19 681 LYS A O 1
ATOM 5555 N N . VAL A 1 682 ? -2.463 -30.661 -3.396 1.00 91.25 682 VAL A N 1
ATOM 5556 C CA . VAL A 1 682 ? -1.969 -29.269 -3.290 1.00 91.25 682 VAL A CA 1
ATOM 5557 C C . VAL A 1 682 ? -1.711 -28.869 -1.839 1.00 91.25 682 VAL A C 1
ATOM 5559 O O . VAL A 1 682 ? -0.630 -28.371 -1.536 1.00 91.25 682 VAL A O 1
ATOM 5562 N N . ASP A 1 683 ? -2.629 -29.193 -0.922 1.00 93.50 683 ASP A N 1
ATOM 5563 C CA . ASP A 1 683 ? -2.471 -28.886 0.505 1.00 93.50 683 ASP A CA 1
ATOM 5564 C C . ASP A 1 683 ? -1.267 -29.633 1.085 1.00 93.50 683 ASP A C 1
ATOM 5566 O O . ASP A 1 683 ? -0.550 -29.098 1.924 1.00 93.50 683 ASP A O 1
ATOM 5570 N N . MET A 1 684 ? -0.994 -30.846 0.592 1.00 96.44 684 MET A N 1
ATOM 5571 C CA . MET A 1 684 ? 0.161 -31.650 1.004 1.00 96.44 684 MET A CA 1
ATOM 5572 C C . MET A 1 684 ? 1.498 -31.013 0.589 1.00 96.44 684 MET A C 1
ATOM 5574 O O . MET A 1 684 ? 2.474 -31.094 1.335 1.00 96.44 684 MET A O 1
ATOM 5578 N N . TRP A 1 685 ? 1.554 -30.328 -0.559 1.00 95.62 685 TRP A N 1
ATOM 5579 C CA . TRP A 1 685 ? 2.721 -29.523 -0.936 1.00 95.62 685 TRP A CA 1
ATOM 5580 C C . TRP A 1 685 ? 2.875 -28.319 -0.003 1.00 95.62 685 TRP A C 1
ATOM 5582 O O . TRP A 1 685 ? 3.943 -28.133 0.583 1.00 95.62 685 TRP A O 1
ATOM 5592 N N . SER A 1 686 ? 1.806 -27.543 0.197 1.00 94.81 686 SER A N 1
ATOM 5593 C CA . SER A 1 686 ? 1.812 -26.355 1.061 1.00 94.81 686 SER A CA 1
ATOM 5594 C C . SER A 1 686 ? 2.150 -26.698 2.521 1.00 94.81 686 SER A C 1
ATOM 5596 O O . SER A 1 686 ? 2.925 -25.989 3.157 1.00 94.81 686 SER A O 1
ATOM 5598 N N . LEU A 1 687 ? 1.690 -27.851 3.019 1.00 96.81 687 LEU A N 1
ATOM 5599 C CA . LEU A 1 687 ? 2.072 -28.445 4.305 1.00 96.81 687 LEU A CA 1
ATOM 5600 C C . LEU A 1 687 ? 3.582 -28.761 4.375 1.00 96.81 687 LEU A C 1
ATOM 5602 O O . LEU A 1 687 ? 4.218 -28.540 5.405 1.00 96.81 687 LEU A O 1
ATOM 5606 N N . GLY A 1 688 ? 4.185 -29.234 3.280 1.00 96.81 688 GLY A N 1
ATOM 5607 C CA . GLY A 1 688 ? 5.635 -29.430 3.171 1.00 96.81 688 GLY A CA 1
ATOM 5608 C C . GLY A 1 688 ? 6.429 -28.121 3.212 1.00 96.81 688 GLY A C 1
ATOM 5609 O O . GLY A 1 688 ? 7.448 -28.040 3.902 1.00 96.81 688 GLY A O 1
ATOM 5610 N N . VAL A 1 689 ? 5.941 -27.085 2.520 1.00 95.31 689 VAL A N 1
ATOM 5611 C CA . VAL A 1 689 ? 6.506 -25.723 2.543 1.00 95.31 689 VAL A CA 1
ATOM 5612 C C . VAL A 1 689 ? 6.404 -25.117 3.950 1.00 95.31 689 VAL A C 1
ATOM 5614 O O . VAL A 1 689 ? 7.389 -24.585 4.464 1.00 95.31 689 VAL A O 1
ATOM 5617 N N . LEU A 1 690 ? 5.253 -25.274 4.609 1.00 95.00 690 LEU A N 1
ATOM 5618 C CA . LEU A 1 690 ? 5.003 -24.868 5.992 1.00 95.00 690 LEU A CA 1
ATOM 5619 C C . LEU A 1 690 ? 5.966 -25.555 6.975 1.00 95.00 690 LEU A C 1
ATOM 5621 O O . LEU A 1 690 ? 6.590 -24.876 7.788 1.00 95.00 690 LEU A O 1
ATOM 5625 N N . LEU A 1 691 ? 6.174 -26.872 6.862 1.00 96.12 691 LEU A N 1
ATOM 5626 C CA . LEU A 1 691 ? 7.142 -27.597 7.697 1.00 96.12 691 LEU A CA 1
ATOM 5627 C C . LEU A 1 691 ? 8.583 -27.105 7.496 1.00 96.12 691 LEU A C 1
ATOM 5629 O O . LEU A 1 691 ? 9.345 -27.012 8.461 1.00 96.12 691 LEU A O 1
ATOM 5633 N N . PHE A 1 692 ? 8.962 -26.781 6.256 1.00 94.38 692 PHE A N 1
ATOM 5634 C CA . PHE A 1 692 ? 10.269 -26.198 5.960 1.00 94.38 692 PHE A CA 1
ATOM 5635 C C . PHE A 1 692 ? 10.419 -24.827 6.646 1.00 94.38 692 PHE A C 1
ATOM 5637 O O . PHE A 1 692 ? 11.395 -24.615 7.365 1.00 94.38 692 PHE A O 1
ATOM 5644 N N . ALA A 1 693 ? 9.413 -23.952 6.528 1.00 91.12 693 ALA A N 1
ATOM 5645 C CA . ALA A 1 693 ? 9.395 -22.639 7.175 1.00 91.12 693 ALA A CA 1
ATOM 5646 C C . ALA A 1 693 ? 9.457 -22.723 8.712 1.00 91.12 693 ALA A C 1
ATOM 5648 O O . ALA A 1 693 ? 10.261 -22.028 9.331 1.00 91.12 693 ALA A O 1
ATOM 5649 N N . MET A 1 694 ? 8.682 -23.622 9.329 1.00 92.44 694 MET A N 1
ATOM 5650 C CA . MET A 1 694 ? 8.679 -23.846 10.782 1.00 92.44 694 MET A CA 1
ATOM 5651 C C . MET A 1 694 ? 10.055 -24.261 11.329 1.00 92.44 694 MET A C 1
ATOM 5653 O O . MET A 1 694 ? 10.414 -23.866 12.439 1.00 92.44 694 MET A O 1
ATOM 5657 N N . LEU A 1 695 ? 10.820 -25.055 10.569 1.00 91.94 695 LEU A N 1
ATOM 5658 C CA . LEU A 1 695 ? 12.110 -25.609 11.000 1.00 91.94 695 LEU A CA 1
ATOM 5659 C C . LEU A 1 695 ? 13.328 -24.736 10.661 1.00 91.94 695 LEU A C 1
ATOM 5661 O O . LEU A 1 695 ? 14.363 -24.916 11.301 1.00 91.94 695 LEU A O 1
ATOM 5665 N N . SER A 1 696 ? 13.239 -23.808 9.698 1.00 87.00 696 SER A N 1
ATOM 5666 C CA . SER A 1 696 ? 14.376 -22.950 9.309 1.00 87.00 696 SER A CA 1
ATOM 5667 C C . SER A 1 696 ? 14.137 -21.443 9.371 1.00 87.00 696 SER A C 1
ATOM 5669 O O . SER A 1 696 ? 15.093 -20.692 9.179 1.00 87.00 696 SER A O 1
ATOM 5671 N N . GLY A 1 697 ? 12.906 -20.979 9.609 1.00 82.00 697 GLY A N 1
ATOM 5672 C CA . GLY A 1 697 ? 12.575 -19.547 9.596 1.00 82.00 697 GLY A CA 1
ATOM 5673 C C . GLY A 1 697 ? 12.607 -18.926 8.196 1.00 82.00 697 GLY A C 1
ATOM 5674 O O . GLY A 1 697 ? 12.733 -17.712 8.051 1.00 82.00 697 GLY A O 1
ATOM 5675 N N . SER A 1 698 ? 12.561 -19.756 7.151 1.00 81.56 698 SER A N 1
ATOM 5676 C CA . SER A 1 698 ? 12.714 -19.350 5.752 1.00 81.56 698 SER A CA 1
ATOM 5677 C C . SER A 1 698 ? 11.914 -20.270 4.835 1.00 81.56 698 SER A C 1
ATOM 5679 O O . SER A 1 698 ? 11.795 -21.455 5.120 1.00 81.56 698 SER A O 1
ATOM 5681 N N . VAL A 1 699 ? 11.418 -19.770 3.707 1.00 86.50 699 VAL A N 1
ATOM 5682 C CA . VAL A 1 699 ? 10.739 -20.593 2.688 1.00 86.50 699 VAL A CA 1
ATOM 5683 C C . VAL A 1 699 ? 11.732 -21.449 1.873 1.00 86.50 699 VAL A C 1
ATOM 5685 O O . VAL A 1 699 ? 12.905 -21.092 1.777 1.00 86.50 699 VAL A O 1
ATOM 5688 N N . PRO A 1 700 ? 11.307 -22.578 1.272 1.00 88.25 700 PRO A N 1
ATOM 5689 C CA . PRO A 1 700 ? 12.160 -23.411 0.415 1.00 88.25 700 PRO A CA 1
ATOM 5690 C C . PRO A 1 700 ? 12.469 -22.794 -0.959 1.00 88.25 700 PRO A C 1
ATOM 5692 O O . PRO A 1 700 ? 13.468 -23.176 -1.567 1.00 88.25 700 PRO A O 1
ATOM 5695 N N . PHE A 1 701 ? 11.651 -21.847 -1.432 1.00 88.56 701 PHE A N 1
ATOM 5696 C CA . PHE A 1 701 ? 11.774 -21.195 -2.741 1.00 88.56 701 PHE A CA 1
ATOM 5697 C C . PHE A 1 701 ? 11.763 -19.671 -2.575 1.00 88.56 701 PHE A C 1
ATOM 5699 O O . PHE A 1 701 ? 10.917 -19.148 -1.851 1.00 88.56 701 PHE A O 1
ATOM 5706 N N . CYS A 1 702 ? 12.690 -18.956 -3.216 1.00 80.25 702 CYS A N 1
ATOM 5707 C CA . CYS A 1 702 ? 12.783 -17.494 -3.155 1.00 80.25 702 CYS A CA 1
ATOM 5708 C C . CYS A 1 702 ? 13.715 -16.943 -4.247 1.00 80.25 702 CYS A C 1
ATOM 5710 O O . CYS A 1 702 ? 14.808 -17.476 -4.447 1.00 80.25 702 CYS A O 1
ATOM 5712 N N . ASP A 1 703 ? 13.366 -15.821 -4.884 1.00 72.12 703 ASP A N 1
ATOM 5713 C CA . ASP A 1 703 ? 14.250 -15.148 -5.855 1.00 72.12 703 ASP A CA 1
ATOM 5714 C C . ASP A 1 703 ? 15.553 -14.633 -5.218 1.00 72.12 703 ASP A C 1
ATOM 5716 O O . ASP A 1 703 ? 16.597 -14.574 -5.868 1.00 72.12 703 ASP A O 1
ATOM 5720 N N . ALA A 1 704 ? 15.539 -14.352 -3.908 1.00 71.38 704 ALA A N 1
ATOM 5721 C CA . ALA A 1 704 ? 16.732 -13.985 -3.142 1.00 71.38 704 ALA A CA 1
ATOM 5722 C C . ALA A 1 704 ? 17.782 -15.115 -3.042 1.00 71.38 704 ALA A C 1
ATOM 5724 O O . ALA A 1 704 ? 18.894 -14.875 -2.570 1.00 71.38 704 ALA A O 1
ATOM 5725 N N . TYR A 1 705 ? 17.462 -16.338 -3.484 1.00 75.88 705 TYR A N 1
ATOM 5726 C CA . TYR A 1 705 ? 18.416 -17.449 -3.594 1.00 75.88 705 TYR A CA 1
ATOM 5727 C C . TYR A 1 705 ? 19.177 -17.474 -4.932 1.00 75.88 705 TYR A C 1
ATOM 5729 O O . TYR A 1 705 ? 20.073 -18.302 -5.104 1.00 75.88 705 TYR A O 1
ATOM 5737 N N . GLY A 1 706 ? 18.884 -16.537 -5.840 1.00 72.81 706 GLY A N 1
ATOM 5738 C CA . GLY A 1 706 ? 19.498 -16.452 -7.163 1.00 72.81 706 GLY A CA 1
ATOM 5739 C C . GLY A 1 706 ? 18.829 -17.365 -8.200 1.00 72.81 706 GLY A C 1
ATOM 5740 O O . GLY A 1 706 ? 17.861 -18.055 -7.885 1.00 72.81 706 GLY A O 1
ATOM 5741 N N . PRO A 1 707 ? 19.320 -17.359 -9.454 1.00 68.56 707 PRO A N 1
ATOM 5742 C CA . PRO A 1 707 ? 18.654 -18.024 -10.570 1.00 68.56 707 PRO A CA 1
ATOM 5743 C C . PRO A 1 707 ? 18.600 -19.561 -10.423 1.00 68.56 707 PRO A C 1
ATOM 5745 O O . PRO A 1 707 ? 19.565 -20.176 -9.955 1.00 68.56 707 PRO A O 1
ATOM 5748 N N . PRO A 1 708 ? 17.524 -20.217 -10.899 1.00 81.19 708 PRO A N 1
ATOM 5749 C CA . PRO A 1 708 ? 16.404 -19.636 -11.646 1.00 81.19 708 PRO A CA 1
ATOM 5750 C C . PRO A 1 708 ? 15.388 -18.918 -10.738 1.00 81.19 708 PRO A C 1
ATOM 5752 O O . PRO A 1 708 ? 15.477 -19.003 -9.516 1.00 81.19 708 PRO A O 1
ATOM 5755 N N . ASP A 1 709 ? 14.432 -18.212 -11.340 1.00 81.75 709 ASP A N 1
ATOM 5756 C CA . ASP A 1 709 ? 13.355 -17.500 -10.637 1.00 81.75 709 ASP A CA 1
ATOM 5757 C C . ASP A 1 70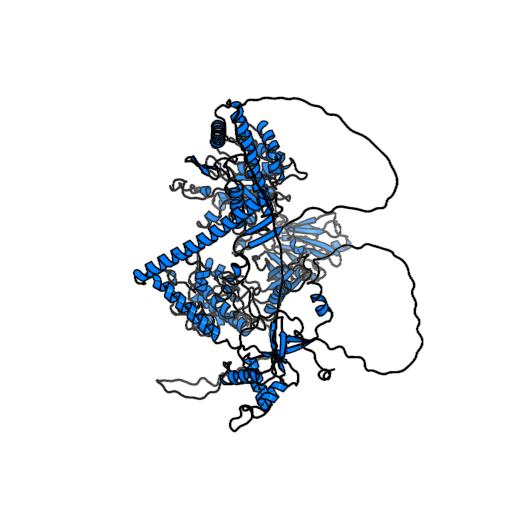9 ? 12.492 -18.434 -9.768 1.00 81.75 709 ASP A C 1
ATOM 5759 O O . ASP A 1 709 ? 12.426 -19.645 -10.002 1.00 81.75 709 ASP A O 1
ATOM 5763 N N . VAL A 1 710 ? 11.779 -17.875 -8.789 1.00 82.44 710 VAL A N 1
ATOM 5764 C CA . VAL A 1 710 ? 10.968 -18.637 -7.829 1.00 82.44 710 VAL A CA 1
ATOM 5765 C C . VAL A 1 710 ? 9.891 -19.510 -8.487 1.00 82.44 710 VAL A C 1
ATOM 5767 O O . VAL A 1 710 ? 9.612 -20.609 -8.003 1.00 82.44 710 VAL A O 1
ATOM 5770 N N . THR A 1 711 ? 9.324 -19.095 -9.625 1.00 84.62 711 THR A N 1
ATOM 5771 C CA . THR A 1 711 ? 8.312 -19.886 -10.346 1.00 84.62 711 THR A CA 1
ATOM 5772 C C . THR A 1 711 ? 8.944 -21.124 -10.971 1.00 84.62 711 THR A C 1
ATOM 5774 O O . THR A 1 711 ? 8.371 -22.214 -10.907 1.00 84.62 711 THR A O 1
ATOM 5777 N N . THR A 1 712 ? 10.151 -20.991 -11.520 1.00 87.50 712 THR A N 1
ATOM 5778 C CA . THR A 1 712 ? 10.949 -22.126 -11.994 1.00 87.50 712 THR A CA 1
ATOM 5779 C C . THR A 1 712 ? 11.455 -22.988 -10.833 1.00 87.50 712 THR A C 1
ATOM 5781 O O . THR A 1 712 ? 11.366 -24.210 -10.925 1.00 87.50 712 THR A O 1
ATOM 5784 N N . GLN A 1 713 ? 11.893 -22.407 -9.707 1.00 87.88 713 GLN A N 1
ATOM 5785 C CA . GLN A 1 713 ? 12.273 -23.170 -8.505 1.00 87.88 713 GLN A CA 1
ATOM 5786 C C . GLN A 1 713 ? 11.123 -24.077 -8.026 1.00 87.88 713 GLN A C 1
ATOM 5788 O O . GLN A 1 713 ? 11.349 -25.257 -7.753 1.00 87.88 713 GLN A O 1
ATOM 5793 N N . ILE A 1 714 ? 9.885 -23.566 -8.003 1.00 90.19 714 ILE A N 1
ATOM 5794 C CA . ILE A 1 714 ? 8.675 -24.341 -7.681 1.00 90.19 714 ILE A CA 1
ATOM 5795 C C . ILE A 1 714 ? 8.408 -25.419 -8.748 1.00 90.19 714 ILE A C 1
ATOM 5797 O O . ILE A 1 714 ? 8.261 -26.593 -8.408 1.00 90.19 714 ILE A O 1
ATOM 5801 N N . LYS A 1 715 ? 8.406 -25.064 -10.043 1.00 89.50 715 LYS A N 1
ATOM 5802 C CA . LYS A 1 715 ? 8.156 -25.996 -11.170 1.00 89.50 715 LYS A CA 1
ATOM 5803 C C . LYS A 1 715 ? 9.220 -27.096 -11.327 1.00 89.50 715 LYS A C 1
ATOM 5805 O O . LYS A 1 715 ? 8.936 -28.151 -11.906 1.00 89.50 715 LYS A O 1
ATOM 5810 N N . GLU A 1 716 ? 10.430 -26.878 -10.821 1.00 89.69 716 GLU A N 1
ATOM 5811 C CA . GLU A 1 716 ? 11.513 -27.867 -10.732 1.00 89.69 716 GLU A CA 1
ATOM 5812 C C . GLU A 1 716 ? 11.564 -28.595 -9.370 1.00 89.69 716 GLU A C 1
ATOM 5814 O O . GLU A 1 716 ? 12.347 -29.531 -9.227 1.00 89.69 716 GLU A O 1
ATOM 5819 N N . ALA A 1 717 ? 10.751 -28.197 -8.378 1.00 91.31 717 ALA A N 1
ATOM 5820 C CA . ALA A 1 717 ? 10.851 -28.618 -6.970 1.00 91.31 717 ALA A CA 1
ATOM 5821 C C . ALA A 1 717 ? 12.282 -28.481 -6.398 1.00 91.31 717 ALA A C 1
ATOM 5823 O O . ALA A 1 717 ? 12.797 -29.340 -5.679 1.00 91.31 717 ALA A O 1
ATOM 5824 N N . LYS A 1 718 ? 12.946 -27.374 -6.740 1.00 89.56 718 LYS A N 1
ATOM 5825 C CA . LYS A 1 718 ? 14.384 -27.138 -6.572 1.00 89.56 718 LYS A CA 1
ATOM 5826 C C . LYS A 1 718 ? 14.680 -26.274 -5.351 1.00 89.56 718 LYS A C 1
ATOM 5828 O O . LYS A 1 718 ? 14.798 -25.057 -5.438 1.00 89.56 718 LYS A O 1
ATOM 5833 N N . TYR A 1 719 ? 14.844 -26.940 -4.215 1.00 91.00 719 TYR A N 1
ATOM 5834 C CA . TYR A 1 719 ? 15.209 -26.348 -2.926 1.00 91.00 719 TYR A CA 1
ATOM 5835 C C . TYR A 1 719 ? 16.389 -27.111 -2.300 1.00 91.00 719 TYR A C 1
ATOM 5837 O O . TYR A 1 719 ? 16.795 -28.166 -2.796 1.00 91.00 719 TYR A O 1
ATOM 5845 N N . SER A 1 720 ? 16.997 -26.598 -1.220 1.00 86.88 720 SER A N 1
ATOM 5846 C CA . SER A 1 720 ? 18.117 -27.308 -0.577 1.00 86.88 720 SER A CA 1
ATOM 5847 C C . SER A 1 720 ? 18.291 -27.042 0.920 1.00 86.88 720 SER A C 1
ATOM 5849 O O . SER A 1 720 ? 18.137 -25.927 1.406 1.00 86.88 720 SER A O 1
ATOM 5851 N N . PHE A 1 721 ? 18.716 -28.076 1.647 1.00 89.44 721 PHE A N 1
ATOM 5852 C CA . PHE A 1 721 ? 19.004 -28.038 3.086 1.00 89.44 721 PHE A CA 1
ATOM 5853 C C . PHE A 1 721 ? 20.437 -27.540 3.393 1.00 89.44 721 PHE A C 1
ATOM 5855 O O . PHE A 1 721 ? 21.137 -28.139 4.205 1.00 89.44 721 PHE A O 1
ATOM 5862 N N . LYS A 1 722 ? 20.922 -26.504 2.687 1.00 74.62 722 LYS A N 1
ATOM 5863 C CA . LYS A 1 722 ? 22.339 -26.061 2.729 1.00 74.62 722 LYS A CA 1
ATOM 5864 C C . LYS A 1 722 ? 22.693 -25.081 3.858 1.00 74.62 722 LYS A C 1
ATOM 5866 O O . LYS A 1 722 ? 23.874 -24.909 4.147 1.00 74.62 722 LYS A O 1
ATOM 5871 N N . SER A 1 723 ? 21.715 -24.411 4.473 1.00 74.69 723 SER A N 1
ATOM 5872 C CA . SER A 1 723 ? 21.978 -23.501 5.603 1.00 74.69 723 SER A CA 1
ATOM 5873 C C . SER A 1 723 ? 22.439 -24.275 6.843 1.00 74.69 723 SER A C 1
ATOM 5875 O O . SER A 1 723 ? 21.929 -25.363 7.103 1.00 74.69 723 SER A O 1
ATOM 5877 N N . ARG A 1 724 ? 23.339 -23.688 7.650 1.00 78.50 724 ARG A N 1
ATOM 5878 C CA . ARG A 1 724 ? 23.839 -24.283 8.909 1.00 78.50 724 ARG A CA 1
ATOM 5879 C C . ARG A 1 724 ? 22.710 -24.688 9.864 1.00 78.50 724 ARG A C 1
ATOM 5881 O O . ARG A 1 724 ? 22.850 -25.689 10.553 1.00 78.50 724 ARG A O 1
ATOM 5888 N N . LEU A 1 725 ? 21.585 -23.963 9.838 1.00 78.06 725 LEU A N 1
ATOM 5889 C CA . LEU A 1 725 ? 20.367 -24.254 10.610 1.00 78.06 725 LEU A CA 1
ATOM 5890 C C . LEU A 1 725 ? 19.838 -25.680 10.379 1.00 78.06 725 LEU A C 1
ATOM 5892 O O . LEU A 1 725 ? 19.249 -26.284 11.268 1.00 78.06 725 LEU A O 1
ATOM 5896 N N . TRP A 1 726 ? 20.073 -26.245 9.191 1.00 87.81 726 TRP A N 1
ATOM 5897 C CA . TRP A 1 726 ? 19.655 -27.604 8.873 1.00 87.81 726 TRP A CA 1
ATOM 5898 C C . TRP A 1 726 ? 20.562 -28.677 9.467 1.00 87.81 726 TRP A C 1
ATOM 5900 O O . TRP A 1 726 ? 20.173 -29.837 9.403 1.00 87.81 726 TRP A O 1
ATOM 5910 N N . ASN A 1 727 ? 21.733 -28.370 10.033 1.00 85.25 727 ASN A N 1
ATOM 5911 C CA . ASN A 1 727 ? 22.620 -29.401 10.586 1.00 85.25 727 ASN A CA 1
ATOM 5912 C C . ASN A 1 727 ? 21.935 -30.181 11.718 1.00 85.25 727 ASN A C 1
ATOM 5914 O O . ASN A 1 727 ? 21.900 -31.412 11.672 1.00 85.25 727 ASN A O 1
ATOM 5918 N N . ASP A 1 728 ? 21.303 -29.459 12.643 1.00 84.31 728 ASP A N 1
ATOM 5919 C CA . ASP A 1 728 ? 20.705 -30.008 13.867 1.00 84.31 728 ASP A CA 1
ATOM 5920 C C . ASP A 1 728 ? 19.301 -30.608 13.652 1.00 84.31 728 ASP A C 1
ATOM 5922 O O . ASP A 1 728 ? 18.777 -31.317 14.510 1.00 84.31 728 ASP A O 1
ATOM 5926 N N . VAL A 1 729 ? 18.693 -30.368 12.483 1.00 92.19 729 VAL A N 1
ATOM 5927 C CA . VAL A 1 729 ? 17.382 -30.922 12.110 1.00 92.19 729 VAL A CA 1
ATOM 5928 C C . VAL A 1 729 ? 17.506 -32.402 11.727 1.00 92.19 729 VAL A C 1
ATOM 5930 O O . VAL A 1 729 ? 18.360 -32.799 10.926 1.00 92.19 729 VAL A O 1
ATOM 5933 N N . SER A 1 730 ? 16.625 -33.247 12.257 1.00 94.44 730 SER A N 1
ATOM 5934 C CA . SER A 1 730 ? 16.729 -34.701 12.154 1.00 94.44 730 SER A CA 1
ATOM 5935 C C . SER A 1 730 ? 16.575 -35.242 10.724 1.00 94.44 730 SER A C 1
ATOM 5937 O O . SER A 1 730 ? 15.967 -34.635 9.833 1.00 94.44 730 SER A O 1
ATOM 5939 N N . ARG A 1 731 ? 17.128 -36.441 10.480 1.00 94.19 731 ARG A N 1
ATOM 5940 C CA . ARG A 1 731 ? 16.977 -37.131 9.185 1.00 94.19 731 ARG A CA 1
ATOM 5941 C C . ARG A 1 731 ? 15.497 -37.414 8.849 1.00 94.19 731 ARG A C 1
ATOM 5943 O O . ARG A 1 731 ? 15.130 -37.113 7.714 1.00 94.19 731 ARG A O 1
ATOM 5950 N N . PRO A 1 732 ? 14.635 -37.886 9.781 1.00 95.88 732 PRO A N 1
ATOM 5951 C CA . PRO A 1 732 ? 13.208 -38.072 9.506 1.00 95.88 732 PRO A CA 1
ATOM 5952 C C . PRO A 1 732 ? 12.440 -36.776 9.203 1.00 95.88 732 PRO A C 1
ATOM 5954 O O . PRO A 1 732 ? 11.525 -36.817 8.387 1.00 95.88 732 PRO A O 1
ATOM 5957 N N . ALA A 1 733 ? 12.812 -35.629 9.790 1.00 95.56 733 ALA A N 1
ATOM 5958 C CA . ALA A 1 733 ? 12.196 -34.339 9.453 1.00 95.56 733 ALA A CA 1
ATOM 5959 C C . ALA A 1 733 ? 12.451 -33.971 7.980 1.00 95.56 733 ALA A C 1
ATOM 5961 O O . ALA A 1 733 ? 11.528 -33.709 7.211 1.00 95.56 733 ALA A O 1
ATOM 5962 N N . LYS A 1 734 ? 13.721 -34.038 7.557 1.00 96.12 734 LYS A N 1
ATOM 5963 C CA . LYS A 1 734 ? 14.139 -33.780 6.168 1.00 96.12 734 LYS A CA 1
ATOM 5964 C C . LYS A 1 734 ? 13.559 -34.800 5.182 1.00 96.12 734 LYS A C 1
ATOM 5966 O O . LYS A 1 734 ? 13.345 -34.470 4.020 1.00 96.12 734 LYS A O 1
ATOM 5971 N N . ASP A 1 735 ? 13.365 -36.048 5.605 1.00 96.75 735 ASP A N 1
ATOM 5972 C CA . ASP A 1 735 ? 12.717 -37.095 4.804 1.00 96.75 735 ASP A CA 1
ATOM 5973 C C . ASP A 1 735 ? 11.231 -36.784 4.564 1.00 96.75 735 ASP A C 1
ATOM 5975 O O . ASP A 1 735 ? 10.793 -36.796 3.416 1.00 96.75 735 ASP A O 1
ATOM 5979 N N . LEU A 1 736 ? 10.493 -36.377 5.605 1.00 97.31 736 LEU A N 1
ATOM 5980 C CA . LEU A 1 736 ? 9.095 -35.960 5.469 1.00 97.31 736 LEU A CA 1
ATOM 5981 C C . LEU A 1 736 ? 8.945 -34.769 4.513 1.00 97.31 736 LEU A C 1
ATOM 5983 O O . LEU A 1 736 ? 8.137 -34.829 3.591 1.00 97.31 736 LEU A O 1
ATOM 5987 N N . ILE A 1 737 ? 9.772 -33.726 4.667 1.00 97.38 737 ILE A N 1
ATOM 5988 C CA . ILE A 1 737 ? 9.766 -32.568 3.755 1.00 97.38 737 ILE A CA 1
ATOM 5989 C C . ILE A 1 737 ? 9.985 -33.016 2.301 1.00 97.38 737 ILE A C 1
ATOM 5991 O O . ILE A 1 737 ? 9.257 -32.574 1.419 1.00 97.38 737 ILE A O 1
ATOM 5995 N N . ARG A 1 738 ? 10.943 -33.919 2.030 1.00 96.88 738 ARG A N 1
ATOM 5996 C CA . ARG A 1 738 ? 11.168 -34.444 0.667 1.00 96.88 738 ARG A CA 1
ATOM 5997 C C . ARG A 1 738 ? 9.973 -35.204 0.107 1.00 96.88 738 ARG A C 1
ATOM 5999 O O . ARG A 1 738 ? 9.759 -35.147 -1.097 1.00 96.88 738 ARG A O 1
ATOM 6006 N N . LYS A 1 739 ? 9.215 -35.914 0.941 1.00 97.12 739 LYS A N 1
ATOM 6007 C CA . LYS A 1 739 ? 8.033 -36.681 0.519 1.00 97.12 739 LYS A CA 1
ATOM 6008 C C . LYS A 1 739 ? 6.759 -35.831 0.413 1.00 97.12 739 LYS A C 1
ATOM 6010 O O . LYS A 1 739 ? 5.765 -36.303 -0.124 1.00 97.12 739 LYS A O 1
ATOM 6015 N N . LEU A 1 740 ? 6.788 -34.583 0.884 1.00 97.19 740 LEU A N 1
ATOM 6016 C CA . LEU A 1 740 ? 5.719 -33.595 0.695 1.00 97.19 740 LEU A CA 1
ATOM 6017 C C . LEU A 1 740 ? 6.003 -32.662 -0.489 1.00 97.19 740 LEU A C 1
ATOM 6019 O O . LEU A 1 740 ? 5.140 -32.457 -1.338 1.00 97.19 740 LEU A O 1
ATOM 6023 N N . ILE A 1 741 ? 7.234 -32.160 -0.603 1.00 96.56 741 ILE A N 1
ATOM 6024 C CA . ILE A 1 741 ? 7.678 -31.293 -1.704 1.00 96.56 741 ILE A CA 1
ATOM 6025 C C . ILE A 1 741 ? 8.162 -32.160 -2.888 1.00 96.56 741 ILE A C 1
ATOM 6027 O O . ILE A 1 741 ? 9.320 -32.112 -3.301 1.00 96.56 741 ILE A O 1
ATOM 6031 N N . GLN A 1 742 ? 7.269 -33.004 -3.420 1.00 94.69 742 GLN A N 1
ATOM 6032 C CA . GLN A 1 742 ? 7.474 -33.728 -4.684 1.00 94.69 742 GLN A CA 1
ATOM 6033 C C . GLN A 1 742 ? 6.820 -32.975 -5.842 1.00 94.69 742 GLN A C 1
ATOM 6035 O O . GLN A 1 742 ? 5.701 -32.477 -5.709 1.00 94.69 742 GLN A O 1
ATOM 6040 N N . LYS A 1 743 ? 7.492 -32.929 -6.998 1.00 91.25 743 LYS A N 1
ATOM 6041 C CA . LYS A 1 743 ? 6.954 -32.292 -8.206 1.00 91.25 743 LYS A CA 1
ATOM 6042 C C . LYS A 1 743 ? 5.659 -32.968 -8.663 1.00 91.25 743 LYS A C 1
ATOM 6044 O O . LYS A 1 743 ? 4.637 -32.298 -8.774 1.00 91.25 743 LYS A O 1
ATOM 6049 N N . GLU A 1 744 ? 5.686 -34.284 -8.861 1.00 90.56 744 GLU A N 1
ATOM 6050 C CA . GLU A 1 744 ? 4.506 -35.062 -9.251 1.00 90.56 744 GLU A CA 1
ATOM 6051 C C . GLU A 1 744 ? 3.553 -35.261 -8.049 1.00 90.56 744 GLU A C 1
ATOM 6053 O O . GLU A 1 744 ? 3.989 -35.825 -7.039 1.00 90.56 744 GLU A O 1
ATOM 6058 N N . PRO A 1 745 ? 2.264 -34.862 -8.131 1.00 91.19 745 PRO A N 1
ATOM 6059 C CA . PRO A 1 745 ? 1.311 -34.977 -7.017 1.00 91.19 745 PRO A CA 1
ATOM 6060 C C . PRO A 1 745 ? 1.141 -36.406 -6.484 1.00 91.19 745 PRO A C 1
ATOM 6062 O O . PRO A 1 745 ? 1.096 -36.608 -5.272 1.00 91.19 745 PRO A O 1
ATOM 6065 N N . GLU A 1 746 ? 1.155 -37.402 -7.375 1.00 90.06 746 GLU A N 1
ATOM 6066 C CA . GLU A 1 746 ? 1.032 -38.830 -7.036 1.00 90.06 746 GLU A CA 1
ATOM 6067 C C . GLU A 1 746 ? 2.192 -39.373 -6.186 1.00 90.06 746 GLU A C 1
ATOM 6069 O O . GLU A 1 746 ? 2.061 -40.419 -5.558 1.00 90.06 746 GLU A O 1
ATOM 6074 N N . LYS A 1 747 ? 3.333 -38.670 -6.142 1.00 93.00 747 LYS A N 1
ATOM 6075 C CA . LYS A 1 747 ? 4.481 -39.026 -5.291 1.00 93.00 747 LYS A CA 1
ATOM 6076 C C . LYS A 1 747 ? 4.450 -38.343 -3.922 1.00 93.00 747 LYS A C 1
ATOM 6078 O O . LYS A 1 747 ? 5.293 -38.657 -3.081 1.00 93.00 747 LYS A O 1
ATOM 6083 N N . ARG A 1 748 ? 3.536 -37.391 -3.696 1.00 95.25 748 ARG A N 1
ATOM 6084 C CA . ARG A 1 748 ? 3.361 -36.747 -2.387 1.00 95.25 748 ARG A CA 1
ATOM 6085 C C . ARG A 1 748 ? 2.583 -37.668 -1.465 1.00 95.25 748 ARG A C 1
ATOM 6087 O O . ARG A 1 748 ? 1.617 -38.290 -1.908 1.00 95.25 748 ARG A O 1
ATOM 6094 N N . LEU A 1 749 ? 2.941 -37.689 -0.186 1.00 95.75 749 LEU A N 1
ATOM 6095 C CA . LEU A 1 749 ? 2.185 -38.438 0.823 1.00 95.75 749 LEU A CA 1
ATOM 6096 C C . LEU A 1 749 ? 0.718 -37.976 0.904 1.00 95.75 749 LEU A C 1
ATOM 6098 O O . LEU A 1 749 ? 0.415 -36.801 0.690 1.00 95.75 749 LEU A O 1
ATOM 6102 N N . THR A 1 750 ? -0.199 -38.889 1.227 1.00 94.12 750 THR A N 1
ATOM 6103 C CA . THR A 1 750 ? -1.512 -38.551 1.806 1.00 94.12 750 THR A CA 1
ATOM 6104 C C . THR A 1 750 ? -1.357 -38.074 3.252 1.00 94.12 750 THR A C 1
ATOM 6106 O O . THR A 1 750 ? -0.297 -38.215 3.868 1.00 94.12 750 THR A O 1
ATOM 6109 N N . ILE A 1 751 ? -2.417 -37.508 3.827 1.00 95.56 751 ILE A N 1
ATOM 6110 C CA . ILE A 1 751 ? -2.394 -37.049 5.218 1.00 95.56 751 ILE A CA 1
ATOM 6111 C C . ILE A 1 751 ? -2.216 -38.208 6.219 1.00 95.56 751 ILE A C 1
ATOM 6113 O O . ILE A 1 751 ? -1.500 -38.069 7.211 1.00 95.56 751 ILE A O 1
ATOM 6117 N N . ASP A 1 752 ? -2.754 -39.387 5.912 1.00 94.00 752 ASP A N 1
ATOM 6118 C CA . ASP A 1 752 ? -2.615 -40.611 6.711 1.00 94.00 752 ASP A CA 1
ATOM 6119 C C . ASP A 1 752 ? -1.196 -41.192 6.654 1.00 94.00 752 ASP A C 1
ATOM 6121 O O . ASP A 1 752 ? -0.664 -41.652 7.668 1.00 94.00 752 ASP A O 1
ATOM 6125 N N . GLU A 1 753 ? -0.533 -41.101 5.497 1.00 95.56 753 GLU A N 1
ATOM 6126 C CA . GLU A 1 753 ? 0.886 -41.438 5.347 1.00 95.56 753 GLU A CA 1
ATOM 6127 C C . GLU A 1 753 ? 1.792 -40.464 6.126 1.00 95.56 753 GLU A C 1
ATOM 6129 O O . GLU A 1 753 ? 2.789 -40.889 6.718 1.00 95.56 753 GLU A O 1
ATOM 6134 N N . VAL A 1 754 ? 1.433 -39.173 6.190 1.00 96.31 754 VAL A N 1
ATOM 6135 C CA . VAL A 1 754 ? 2.124 -38.166 7.021 1.00 96.31 754 VAL A CA 1
ATOM 6136 C C . VAL A 1 754 ? 1.964 -38.471 8.507 1.00 96.31 754 VAL A C 1
ATOM 6138 O O . VAL A 1 754 ? 2.963 -38.534 9.226 1.00 96.31 754 VAL A O 1
ATOM 6141 N N . LEU A 1 755 ? 0.734 -38.705 8.975 1.00 93.81 755 LEU A N 1
ATOM 6142 C CA . LEU A 1 755 ? 0.446 -39.098 10.361 1.00 93.81 755 LEU A CA 1
ATOM 6143 C C . LEU A 1 755 ? 1.140 -40.424 10.724 1.00 93.81 755 LEU A C 1
ATOM 6145 O O . LEU A 1 755 ? 1.644 -40.593 11.837 1.00 93.81 755 LEU A O 1
ATOM 6149 N N . SER A 1 756 ? 1.264 -41.331 9.753 1.00 93.38 756 SER A N 1
ATOM 6150 C CA . SER A 1 756 ? 2.002 -42.590 9.871 1.00 93.38 756 SER A CA 1
ATOM 6151 C C . SER A 1 756 ? 3.527 -42.454 9.777 1.00 93.38 756 SER A C 1
ATOM 6153 O O . SER A 1 756 ? 4.231 -43.444 10.018 1.00 93.38 756 SER A O 1
ATOM 6155 N N . HIS A 1 757 ? 4.066 -41.277 9.453 1.00 96.38 757 HIS A N 1
ATOM 6156 C CA . HIS A 1 757 ? 5.491 -41.094 9.201 1.00 96.38 757 HIS A CA 1
ATOM 6157 C C . HIS A 1 757 ? 6.334 -41.262 10.484 1.00 96.38 757 HIS A C 1
ATOM 6159 O O . HIS A 1 757 ? 5.959 -40.743 11.542 1.00 96.38 757 HIS A O 1
ATOM 6165 N N . PRO A 1 758 ? 7.532 -41.888 10.427 1.00 93.81 758 PRO A N 1
ATOM 6166 C CA . PRO A 1 758 ? 8.409 -42.053 11.594 1.00 93.81 758 PRO A CA 1
ATOM 6167 C C . PRO A 1 758 ? 8.780 -40.753 12.325 1.00 93.81 758 PRO A C 1
ATOM 6169 O O . PRO A 1 758 ? 9.149 -40.790 13.495 1.00 93.81 758 PRO A O 1
ATOM 6172 N N . TRP A 1 759 ? 8.675 -39.594 11.663 1.00 95.19 759 TRP A N 1
ATOM 6173 C CA . TRP A 1 759 ? 8.886 -38.302 12.319 1.00 95.19 759 TRP A CA 1
ATOM 6174 C C . TRP A 1 759 ? 7.767 -37.936 13.310 1.00 95.19 759 TRP A C 1
ATOM 6176 O O . TRP A 1 759 ? 8.084 -37.401 14.375 1.00 95.19 759 TRP A O 1
ATOM 6186 N N . LEU A 1 760 ? 6.500 -38.249 12.998 1.00 91.19 760 LEU A N 1
ATOM 6187 C CA . LEU A 1 760 ? 5.331 -37.947 13.840 1.00 91.19 760 LEU A CA 1
ATOM 6188 C C . LEU A 1 760 ? 4.988 -39.044 14.854 1.00 91.19 760 LEU A C 1
ATOM 6190 O O . LEU A 1 760 ? 4.334 -38.749 15.853 1.00 91.19 760 LEU A O 1
ATOM 6194 N N . LYS A 1 761 ? 5.501 -40.270 14.678 1.00 85.75 761 LYS A N 1
ATOM 6195 C CA . LYS A 1 761 ? 5.381 -41.394 15.632 1.00 85.75 761 LYS A CA 1
ATOM 6196 C C . LYS A 1 761 ? 6.219 -41.195 16.914 1.00 85.75 761 LYS A C 1
ATOM 6198 O O . LYS A 1 761 ? 7.028 -42.031 17.304 1.00 85.75 761 LYS A O 1
ATOM 6203 N N . CYS A 1 762 ? 6.017 -40.062 17.586 1.00 84.19 762 CYS A N 1
ATOM 6204 C CA . CYS A 1 762 ? 6.646 -39.680 18.844 1.00 84.19 762 CYS A CA 1
ATOM 6205 C C . CYS A 1 762 ? 5.602 -39.677 19.968 1.00 84.19 762 CYS A C 1
ATOM 6207 O O . CYS A 1 762 ? 4.840 -38.721 20.101 1.00 84.19 762 CYS A O 1
ATOM 6209 N N . LEU A 1 763 ? 5.602 -40.719 20.811 1.00 82.44 763 LEU A N 1
ATOM 6210 C CA . LEU A 1 763 ? 4.644 -40.864 21.919 1.00 82.44 763 LEU A CA 1
ATOM 6211 C C . LEU A 1 763 ? 4.578 -39.612 22.810 1.00 82.44 763 LEU A C 1
ATOM 6213 O O . LEU A 1 763 ? 3.490 -39.143 23.116 1.00 82.44 763 LEU A O 1
ATOM 6217 N N . LYS A 1 764 ? 5.726 -38.996 23.133 1.00 86.38 764 LYS A N 1
ATOM 6218 C CA . LYS A 1 764 ? 5.775 -37.757 23.934 1.00 86.38 764 LYS A CA 1
ATOM 6219 C C . LYS A 1 764 ? 5.010 -36.593 23.289 1.00 86.38 764 LYS A C 1
ATOM 6221 O O . LYS A 1 764 ? 4.387 -35.824 24.011 1.00 86.38 764 LYS A O 1
ATOM 6226 N N . THR A 1 765 ? 5.039 -36.455 21.961 1.00 87.94 765 THR A N 1
ATOM 6227 C CA . THR A 1 765 ? 4.279 -35.410 21.253 1.00 87.94 765 THR A CA 1
ATOM 6228 C C . THR A 1 765 ? 2.801 -35.774 21.137 1.00 87.94 765 THR A C 1
ATOM 6230 O O . THR A 1 765 ? 1.955 -34.910 21.337 1.00 87.94 765 THR A O 1
ATOM 6233 N N . ILE A 1 766 ? 2.484 -37.046 20.877 1.00 87.00 766 ILE A N 1
ATOM 6234 C CA . ILE A 1 766 ? 1.100 -37.535 20.802 1.00 87.00 766 ILE A CA 1
ATOM 6235 C C . ILE A 1 766 ? 0.389 -37.297 22.145 1.00 87.00 766 ILE A C 1
ATOM 6237 O O . ILE A 1 766 ? -0.669 -36.673 22.159 1.00 87.00 766 ILE A O 1
ATOM 6241 N N . SER A 1 767 ? 1.020 -37.660 23.267 1.00 85.94 767 SER A N 1
ATOM 6242 C CA . SER A 1 767 ? 0.497 -37.397 24.614 1.00 85.94 767 SER A CA 1
ATOM 6243 C C . SER A 1 767 ? 0.440 -35.906 24.968 1.00 85.94 767 SER A C 1
ATOM 6245 O O . SER A 1 767 ? -0.478 -35.495 25.670 1.00 85.94 767 SER A O 1
ATOM 6247 N N . ARG A 1 768 ? 1.380 -35.078 24.478 1.00 89.12 768 ARG A N 1
ATOM 6248 C CA . ARG A 1 768 ? 1.341 -33.610 24.653 1.00 89.12 768 ARG A CA 1
ATOM 6249 C C . ARG A 1 768 ? 0.094 -33.003 24.004 1.00 89.12 768 ARG A C 1
ATOM 6251 O O . ARG A 1 768 ? -0.538 -32.162 24.620 1.00 89.12 768 ARG A O 1
ATOM 6258 N N . VAL A 1 769 ? -0.286 -33.463 22.807 1.00 88.44 769 VAL A N 1
ATOM 6259 C CA . VAL A 1 769 ? -1.515 -33.001 22.136 1.00 88.44 769 VAL A CA 1
ATOM 6260 C C . VAL A 1 769 ? -2.776 -33.618 22.755 1.00 88.44 769 VAL A C 1
ATOM 6262 O O . VAL A 1 769 ? -3.760 -32.912 22.914 1.00 88.44 769 VAL A O 1
ATOM 6265 N N . GLN A 1 770 ? -2.769 -34.901 23.142 1.00 85.81 770 GLN A N 1
ATOM 6266 C CA . GLN A 1 770 ? -3.942 -35.542 23.771 1.00 85.81 770 GLN A CA 1
ATOM 6267 C C . GLN A 1 770 ? -4.401 -34.813 25.043 1.00 85.81 770 GLN A C 1
ATOM 6269 O O . GLN A 1 770 ? -5.595 -34.601 25.220 1.00 85.81 770 GLN A O 1
ATOM 6274 N N . LYS A 1 771 ? -3.456 -34.342 25.869 1.00 87.31 771 LYS A N 1
ATOM 6275 C CA . LYS A 1 771 ? -3.751 -33.544 27.070 1.00 87.31 771 LYS A CA 1
ATOM 6276 C C . LYS A 1 771 ? -4.580 -32.280 26.812 1.00 87.31 771 LYS A C 1
ATOM 6278 O O . LYS A 1 771 ? -5.221 -31.817 27.745 1.00 87.31 771 LYS A O 1
ATOM 6283 N N . LEU A 1 772 ? -4.565 -31.734 25.593 1.00 85.19 772 LEU A N 1
ATOM 6284 C CA . LEU A 1 772 ? -5.339 -30.541 25.236 1.00 85.19 772 LEU A CA 1
ATOM 6285 C C . LEU A 1 772 ? -6.831 -30.840 25.049 1.00 85.19 772 LEU A C 1
ATOM 6287 O O . LEU A 1 772 ? -7.647 -29.943 25.203 1.00 85.19 772 LEU A O 1
ATOM 6291 N N . TYR A 1 773 ? -7.192 -32.081 24.707 1.00 81.00 773 TYR A N 1
ATOM 6292 C CA . TYR A 1 773 ? -8.594 -32.476 24.546 1.00 81.00 773 TYR A CA 1
ATOM 6293 C C . TYR A 1 773 ? -9.223 -32.762 25.915 1.00 81.00 773 TYR A C 1
ATOM 6295 O O . TYR A 1 773 ? -10.255 -32.193 26.253 1.00 81.00 773 TYR A O 1
ATOM 6303 N N . ASN A 1 774 ? -8.531 -33.547 26.750 1.00 65.50 774 ASN A N 1
ATOM 6304 C CA . ASN A 1 774 ? -8.991 -33.918 28.094 1.00 65.50 774 ASN A CA 1
ATOM 6305 C C . ASN A 1 774 ? -9.080 -32.746 29.093 1.00 65.50 774 ASN A C 1
ATOM 6307 O O . ASN A 1 774 ? -9.595 -32.929 30.190 1.00 65.50 774 ASN A O 1
ATOM 6311 N N . PHE A 1 775 ? -8.570 -31.558 28.749 1.00 53.22 775 PHE A N 1
ATOM 6312 C CA . PHE A 1 775 ? -8.732 -30.347 29.565 1.00 53.22 775 PHE A CA 1
ATOM 6313 C C . PHE A 1 775 ? -10.045 -29.595 29.281 1.00 53.22 775 PHE A C 1
ATOM 6315 O O . PHE A 1 775 ? -10.415 -28.717 30.054 1.00 53.22 775 PHE A O 1
ATOM 6322 N N . ASN A 1 776 ? -10.754 -29.943 28.199 1.00 44.94 776 ASN A N 1
ATOM 6323 C CA . ASN A 1 776 ? -12.008 -29.299 27.797 1.00 44.94 776 ASN A CA 1
ATOM 6324 C C . ASN A 1 776 ? -13.260 -30.106 28.194 1.00 44.94 776 ASN A C 1
ATOM 6326 O O . ASN A 1 776 ? -14.367 -29.592 28.087 1.00 44.94 776 ASN A O 1
ATOM 6330 N N . GLU A 1 777 ? -13.108 -31.350 28.662 1.00 39.34 777 GLU A N 1
ATOM 6331 C CA . GLU A 1 777 ? -14.227 -32.227 29.058 1.00 39.34 777 GLU A CA 1
ATOM 6332 C C . GLU A 1 777 ? -14.836 -31.865 30.430 1.00 39.34 777 GLU A C 1
ATOM 6334 O O . GLU A 1 777 ? -15.843 -32.440 30.824 1.00 39.34 777 GLU A O 1
ATOM 6339 N N . THR A 1 778 ? -14.263 -30.907 31.171 1.00 31.52 778 THR A N 1
ATOM 6340 C CA . THR A 1 778 ? -14.691 -30.561 32.542 1.00 31.52 778 THR A CA 1
ATOM 6341 C C . THR A 1 778 ? -15.660 -29.374 32.640 1.00 31.52 778 THR A C 1
ATOM 6343 O O . THR A 1 778 ? -15.848 -28.857 33.740 1.00 31.52 778 THR A O 1
ATOM 6346 N N . VAL A 1 779 ? -16.247 -28.900 31.529 1.00 38.03 779 VAL A N 1
ATOM 6347 C CA . VAL A 1 779 ? -17.241 -27.799 31.529 1.00 38.03 779 VAL A CA 1
ATOM 6348 C C . VAL A 1 779 ? -18.386 -28.040 30.526 1.00 38.03 779 VAL A C 1
ATOM 6350 O O . VAL A 1 779 ? -18.631 -27.236 29.629 1.00 38.03 779 VAL A O 1
ATOM 6353 N N . VAL A 1 780 ? -19.120 -29.139 30.703 1.00 29.30 780 VAL A N 1
ATOM 6354 C CA . VAL A 1 780 ? -20.548 -29.237 30.342 1.00 29.30 780 VAL A CA 1
ATOM 6355 C C . VAL A 1 780 ? -21.259 -29.920 31.514 1.00 29.30 780 VAL A C 1
ATOM 6357 O O . VAL A 1 780 ? -20.682 -30.806 32.139 1.00 29.30 780 VAL A O 1
ATOM 6360 N N . ASP A 1 781 ? -22.458 -29.445 31.846 1.00 28.14 781 ASP A N 1
ATOM 6361 C CA . ASP A 1 781 ? -23.252 -29.909 32.992 1.00 28.14 781 ASP A CA 1
ATOM 6362 C C . ASP A 1 781 ? -23.944 -31.264 32.718 1.00 28.14 781 ASP A C 1
ATOM 6364 O O . ASP A 1 781 ? -24.010 -31.723 31.576 1.00 28.14 781 ASP A O 1
ATOM 6368 N N . GLU A 1 782 ? -24.440 -31.914 33.770 1.00 30.78 782 GLU A N 1
ATOM 6369 C CA . GLU A 1 782 ? -24.906 -33.306 33.754 1.00 30.78 782 GLU A CA 1
ATOM 6370 C C . GLU A 1 782 ? -26.176 -33.536 32.903 1.00 30.78 782 GLU A C 1
ATOM 6372 O O . GLU A 1 782 ? -27.193 -32.860 33.067 1.00 30.78 782 GLU A O 1
ATOM 6377 N N . THR A 1 783 ? -26.174 -34.567 32.046 1.00 30.98 783 THR A N 1
ATOM 6378 C CA . THR A 1 783 ? -27.358 -35.417 31.780 1.00 30.98 783 THR A CA 1
ATOM 6379 C C . THR A 1 783 ? -26.963 -36.756 31.135 1.00 30.98 783 THR A C 1
ATOM 6381 O O . THR A 1 783 ? -25.880 -36.898 30.571 1.00 30.98 783 THR A O 1
ATOM 6384 N N . GLU A 1 784 ? -27.818 -37.765 31.300 1.00 33.94 784 GLU A N 1
ATOM 6385 C CA . GLU A 1 784 ? -27.528 -39.195 31.112 1.00 33.94 784 GLU A CA 1
ATOM 6386 C C . GLU A 1 784 ? -27.444 -39.637 29.633 1.00 33.94 784 GLU A C 1
ATOM 6388 O O . GLU A 1 784 ? -28.340 -39.323 28.857 1.00 33.94 784 GLU A O 1
ATOM 6393 N N . ASP A 1 785 ? -26.386 -40.384 29.265 1.00 30.94 785 ASP A N 1
ATOM 6394 C CA . ASP A 1 785 ? -26.441 -41.680 28.536 1.00 30.94 785 ASP A CA 1
ATOM 6395 C C . ASP A 1 785 ? -25.045 -42.106 28.015 1.00 30.94 785 ASP A C 1
ATOM 6397 O O . ASP A 1 785 ? -24.594 -41.669 26.955 1.00 30.94 785 ASP A O 1
ATOM 6401 N N . ALA A 1 786 ? -24.332 -42.982 28.746 1.00 29.30 786 ALA A N 1
ATOM 6402 C CA . ALA A 1 786 ? -22.972 -43.415 28.362 1.00 29.30 786 ALA A CA 1
ATOM 6403 C C . ALA A 1 786 ? -22.536 -44.823 28.852 1.00 29.30 786 ALA A C 1
ATOM 6405 O O . ALA A 1 786 ? -21.349 -45.051 29.094 1.00 29.30 786 ALA A O 1
ATOM 6406 N N . GLU A 1 787 ? -23.449 -45.796 28.997 1.00 31.17 787 GLU A N 1
ATOM 6407 C CA . GLU A 1 787 ? -23.141 -47.100 29.638 1.00 31.17 787 GLU A CA 1
ATOM 6408 C C . GLU A 1 787 ? -22.996 -48.322 28.692 1.00 31.17 787 GLU A C 1
ATOM 6410 O O . GLU A 1 787 ? -23.096 -49.463 29.140 1.00 31.17 787 GLU A O 1
ATOM 6415 N N . LEU A 1 788 ? -22.732 -48.141 27.385 1.00 33.31 788 LEU A N 1
ATOM 6416 C CA . LEU A 1 788 ? -22.710 -49.277 26.431 1.00 33.31 788 LEU A CA 1
ATOM 6417 C C . LEU A 1 788 ? -21.353 -49.644 25.790 1.00 33.31 788 LEU A C 1
ATOM 6419 O O . LEU A 1 788 ? -21.176 -50.793 25.383 1.00 33.31 788 LEU A O 1
ATOM 6423 N N . GLU A 1 789 ? -20.372 -48.736 25.701 1.00 31.39 789 GLU A N 1
ATOM 6424 C CA . GLU A 1 789 ? -19.193 -48.958 24.830 1.00 31.39 789 GLU A CA 1
ATOM 6425 C C . GLU A 1 789 ? -17.928 -49.510 25.532 1.00 31.39 789 GLU A C 1
ATOM 6427 O O . GLU A 1 789 ? -16.983 -49.967 24.886 1.00 31.39 789 GLU A O 1
ATOM 6432 N N . THR A 1 790 ? -17.896 -49.561 26.867 1.00 29.34 790 THR A N 1
ATOM 6433 C CA . THR A 1 790 ? -16.694 -49.963 27.635 1.00 29.34 790 THR A CA 1
ATOM 6434 C C . THR A 1 790 ? -16.445 -51.480 27.705 1.00 29.34 790 THR A C 1
ATOM 6436 O O . THR A 1 790 ? -15.377 -51.918 28.145 1.00 29.34 790 THR A O 1
ATOM 6439 N N . THR A 1 791 ? -17.388 -52.306 27.240 1.00 29.48 791 THR A N 1
ATOM 6440 C CA . THR A 1 791 ? -17.368 -53.771 27.433 1.00 29.48 791 THR A CA 1
ATOM 6441 C C . THR A 1 791 ? -16.494 -54.535 26.422 1.00 29.48 791 THR A C 1
ATOM 6443 O O . THR A 1 791 ? -15.939 -55.586 26.759 1.00 29.48 791 THR A O 1
ATOM 6446 N N . LEU A 1 792 ? -16.338 -54.044 25.185 1.00 32.59 792 LEU A N 1
ATOM 6447 C CA . LEU A 1 792 ? -15.763 -54.841 24.084 1.00 32.59 792 LEU A CA 1
ATOM 6448 C C . LEU A 1 792 ? -14.224 -54.820 24.009 1.00 32.59 792 LEU A C 1
ATOM 6450 O O . LEU A 1 792 ? -13.602 -55.869 23.824 1.00 32.59 792 LEU A O 1
ATOM 6454 N N . LEU A 1 793 ? -13.580 -53.665 24.205 1.00 30.70 793 LEU A N 1
ATOM 6455 C CA . LEU A 1 793 ? -12.136 -53.508 23.950 1.00 30.70 793 LEU A CA 1
ATOM 6456 C C . LEU A 1 793 ? -11.212 -54.198 24.976 1.00 30.70 793 LEU A C 1
ATOM 6458 O O . LEU A 1 793 ? -10.008 -54.317 24.747 1.00 30.70 793 LEU A O 1
ATOM 6462 N N . ARG A 1 794 ? -11.740 -54.706 26.099 1.00 28.48 794 ARG A N 1
ATOM 6463 C CA . ARG A 1 794 ? -10.925 -55.280 27.189 1.00 28.48 794 ARG A CA 1
ATOM 6464 C C . ARG A 1 794 ? -10.465 -56.732 26.958 1.00 28.48 794 ARG A C 1
ATOM 6466 O O . ARG A 1 794 ? -9.707 -57.253 27.774 1.00 28.48 794 ARG A O 1
ATOM 6473 N N . LYS A 1 795 ? -10.894 -57.405 25.879 1.00 28.16 795 LYS A N 1
ATOM 6474 C CA . LYS A 1 795 ? -10.678 -58.860 25.685 1.00 28.16 795 LYS A CA 1
ATOM 6475 C C . LYS A 1 795 ? -9.492 -59.295 24.810 1.00 28.16 795 LYS A C 1
ATOM 6477 O O . LYS A 1 795 ? -9.170 -60.478 24.840 1.00 28.16 795 LYS A O 1
ATOM 6482 N N . MET A 1 796 ? -8.826 -58.410 24.057 1.00 26.92 796 MET A N 1
ATOM 6483 C CA . MET A 1 796 ? -7.859 -58.829 23.014 1.00 26.92 796 MET A CA 1
ATOM 6484 C C . MET A 1 796 ? -6.456 -58.196 23.111 1.00 26.92 796 MET A C 1
ATOM 6486 O O . MET A 1 796 ? -5.895 -57.735 22.123 1.00 26.92 796 MET A O 1
ATOM 6490 N N . SER A 1 797 ? -5.835 -58.242 24.296 1.00 26.33 797 SER A N 1
ATOM 6491 C CA . SER A 1 797 ? -4.381 -58.041 24.439 1.00 26.33 797 SER A CA 1
ATOM 6492 C C . SER A 1 797 ? -3.767 -59.133 25.318 1.00 26.33 797 SER A C 1
ATOM 6494 O O . SER A 1 797 ? -3.873 -59.104 26.544 1.00 26.33 797 SER A O 1
ATOM 6496 N N . GLY A 1 798 ? -3.154 -60.135 24.676 1.00 27.53 798 GLY A N 1
ATOM 6497 C CA . GLY A 1 798 ? -2.746 -61.391 25.311 1.00 27.53 798 GLY A CA 1
ATOM 6498 C C . GLY A 1 798 ? -1.390 -61.926 24.842 1.00 27.53 798 GLY A C 1
ATOM 6499 O O . GLY A 1 798 ? -1.347 -62.971 24.214 1.00 27.53 798 GLY A O 1
ATOM 6500 N N . LYS A 1 799 ? -0.304 -61.233 25.220 1.00 29.77 799 LYS A N 1
ATOM 6501 C CA . LYS A 1 799 ? 1.107 -61.697 25.246 1.00 29.77 799 LYS A CA 1
ATOM 6502 C C . LYS A 1 799 ? 1.737 -62.238 23.937 1.00 29.77 799 LYS A C 1
ATOM 6504 O O . LYS A 1 799 ? 1.461 -63.334 23.483 1.00 29.77 799 LYS A O 1
ATOM 6509 N N . GLU A 1 800 ? 2.732 -61.489 23.447 1.00 27.52 800 GLU A N 1
ATOM 6510 C CA . GLU A 1 800 ? 4.150 -61.916 23.335 1.00 27.52 800 GLU A CA 1
ATOM 6511 C C . GLU A 1 800 ? 4.479 -63.431 23.168 1.00 27.52 800 GLU A C 1
ATOM 6513 O O . GLU A 1 800 ? 4.065 -64.240 23.988 1.00 27.52 800 GLU A O 1
ATOM 6518 N N . LYS A 1 801 ? 5.403 -63.892 22.297 1.00 25.09 801 LYS A N 1
ATOM 6519 C CA . LYS A 1 801 ? 6.715 -63.304 21.917 1.00 25.09 801 LYS A CA 1
ATOM 6520 C C . LYS A 1 801 ? 7.426 -64.128 20.802 1.00 25.09 801 LYS A C 1
ATOM 6522 O O . LYS A 1 801 ? 7.235 -65.331 20.722 1.00 25.09 801 LYS A O 1
ATOM 6527 N N . ARG A 1 802 ? 8.408 -63.496 20.125 1.00 24.03 802 ARG A N 1
ATOM 6528 C CA . ARG A 1 802 ? 9.615 -64.068 19.442 1.00 24.03 802 ARG A CA 1
ATOM 6529 C C . ARG A 1 802 ? 9.525 -64.814 18.075 1.00 24.03 802 ARG A C 1
ATOM 6531 O O . ARG A 1 802 ? 9.138 -65.966 17.994 1.00 24.03 802 ARG A O 1
ATOM 6538 N N . SER A 1 803 ? 10.246 -64.218 17.107 1.00 22.72 803 SER A N 1
ATOM 6539 C CA . SER A 1 803 ? 11.242 -64.834 16.184 1.00 22.72 803 SER A CA 1
ATOM 6540 C C . SER A 1 803 ? 10.905 -65.194 14.713 1.00 22.72 803 SER A C 1
ATOM 6542 O O . SER A 1 803 ? 10.411 -66.264 14.396 1.00 22.72 803 SER A O 1
ATOM 6544 N N . SER A 1 804 ? 11.451 -64.360 13.811 1.00 22.34 804 SER A N 1
ATOM 6545 C CA . SER A 1 804 ? 12.213 -64.711 12.584 1.00 22.34 804 SER A CA 1
ATOM 6546 C C . SER A 1 804 ? 11.592 -65.451 11.367 1.00 22.34 804 SER A C 1
ATOM 6548 O O . SER A 1 804 ? 11.425 -66.661 11.381 1.00 22.34 804 SER A O 1
ATOM 6550 N N . LYS A 1 805 ? 11.606 -64.729 10.224 1.00 24.34 805 LYS A N 1
ATOM 6551 C CA . LYS A 1 805 ? 11.846 -65.171 8.817 1.00 24.34 805 LYS A CA 1
ATOM 6552 C C . LYS A 1 805 ? 10.804 -66.029 8.044 1.00 24.34 805 LYS A C 1
ATOM 6554 O O . LYS A 1 805 ? 10.834 -67.247 8.075 1.00 24.34 805 LYS A O 1
ATOM 6559 N N . LYS A 1 806 ? 10.139 -65.344 7.095 1.00 25.17 806 LYS A N 1
ATOM 6560 C CA . LYS A 1 806 ? 9.838 -65.742 5.689 1.00 25.17 806 LYS A CA 1
ATOM 6561 C C . LYS A 1 806 ? 9.209 -67.130 5.389 1.00 25.17 806 LYS A C 1
ATOM 6563 O O . LYS A 1 806 ? 9.930 -68.057 5.032 1.00 25.17 806 LYS A O 1
ATOM 6568 N N . LYS A 1 807 ? 7.878 -67.156 5.235 1.00 22.98 807 LYS A N 1
ATOM 6569 C CA . LYS A 1 807 ? 7.081 -67.374 3.987 1.00 22.98 807 LYS A CA 1
ATOM 6570 C C . LYS A 1 807 ? 5.611 -67.038 4.351 1.00 22.98 807 LYS A C 1
ATOM 6572 O O . LYS A 1 807 ? 5.244 -67.328 5.479 1.00 22.98 807 LYS A O 1
ATOM 6577 N N . LYS A 1 808 ? 4.838 -66.201 3.643 1.00 23.72 808 LYS A N 1
ATOM 6578 C CA . LYS A 1 808 ? 4.378 -66.125 2.232 1.00 23.72 808 LYS A CA 1
ATOM 6579 C C . LYS A 1 808 ? 3.088 -66.956 2.022 1.00 23.72 808 LYS A C 1
ATOM 6581 O O . LYS A 1 808 ? 3.168 -68.167 2.172 1.00 23.72 808 LYS A O 1
ATOM 6586 N N . ASP A 1 809 ? 2.007 -66.262 1.627 1.00 28.27 809 ASP A N 1
ATOM 6587 C CA . ASP A 1 809 ? 0.693 -66.739 1.117 1.00 28.27 809 ASP A CA 1
ATOM 6588 C C . ASP A 1 809 ? -0.273 -67.399 2.143 1.00 28.27 809 ASP A C 1
ATOM 6590 O O . ASP A 1 809 ? 0.183 -68.188 2.962 1.00 28.27 809 ASP A O 1
ATOM 6594 N N . GLU A 1 810 ? -1.605 -67.176 2.163 1.00 26.86 810 GLU A N 1
ATOM 6595 C CA . GLU A 1 810 ? -2.470 -66.054 1.694 1.00 26.86 810 GLU A CA 1
ATOM 6596 C C . GLU A 1 810 ? -3.879 -66.128 2.382 1.00 26.86 810 GLU A C 1
ATOM 6598 O O . GLU A 1 810 ? -4.020 -66.909 3.320 1.00 26.86 810 GLU A O 1
ATOM 6603 N N . TYR A 1 811 ? -4.892 -65.353 1.929 1.00 22.36 811 TYR A N 1
ATOM 6604 C CA . TYR A 1 811 ? -6.201 -65.022 2.578 1.00 22.36 811 TYR A CA 1
ATOM 6605 C C . TYR A 1 811 ? -6.072 -64.088 3.815 1.00 22.36 811 TYR A C 1
ATOM 6607 O O . TYR A 1 811 ? -5.304 -64.394 4.723 1.00 22.36 811 TYR A O 1
ATOM 6615 N N . LYS A 1 812 ? -6.669 -62.879 3.934 1.00 27.72 812 LYS A N 1
ATOM 6616 C CA . LYS A 1 812 ? -7.868 -62.190 3.364 1.00 27.72 812 LYS A CA 1
ATOM 6617 C C . LYS A 1 812 ? -9.227 -62.774 3.795 1.00 27.72 812 LYS A C 1
ATOM 6619 O O . LYS A 1 812 ? -9.326 -63.982 3.959 1.00 27.72 812 LYS A O 1
ATOM 6624 N N . ASP A 1 813 ? -10.283 -61.988 4.037 1.00 30.23 813 ASP A N 1
ATOM 6625 C CA . ASP A 1 813 ? -10.524 -60.529 3.869 1.00 30.23 813 ASP A CA 1
ATOM 6626 C C . ASP A 1 813 ? -10.801 -59.809 5.220 1.00 30.23 813 ASP A C 1
ATOM 6628 O O . ASP A 1 813 ? -10.876 -60.468 6.254 1.00 30.23 813 ASP A O 1
ATOM 6632 N N . GLY A 1 814 ? -10.938 -58.476 5.312 1.00 28.66 814 GLY A N 1
ATOM 6633 C CA . GLY A 1 814 ? -10.707 -57.413 4.318 1.00 28.66 814 GLY A CA 1
ATOM 6634 C C . GLY A 1 814 ? -11.358 -56.072 4.715 1.00 28.66 814 GLY A C 1
ATOM 6635 O O . GLY A 1 814 ? -12.423 -56.064 5.324 1.00 28.66 814 GLY A O 1
ATOM 6636 N N . ASP A 1 815 ? -10.713 -54.963 4.342 1.00 28.59 815 ASP A N 1
ATOM 6637 C CA . ASP A 1 815 ? -11.262 -53.596 4.321 1.00 28.59 815 ASP A CA 1
ATOM 6638 C C . ASP A 1 815 ? -11.324 -53.140 2.846 1.00 28.59 815 ASP A C 1
ATOM 6640 O O . ASP A 1 815 ? -10.466 -53.535 2.049 1.00 28.59 815 ASP A O 1
ATOM 6644 N N . GLU A 1 816 ? -12.308 -52.322 2.457 1.00 31.27 816 GLU A N 1
ATOM 6645 C CA . GLU A 1 816 ? -12.521 -51.951 1.047 1.00 31.27 816 GLU A CA 1
ATOM 6646 C C . GLU A 1 816 ? -11.529 -50.883 0.539 1.00 31.27 816 GLU A C 1
ATOM 6648 O O . GLU A 1 816 ? -11.687 -49.681 0.763 1.00 31.27 816 GLU A O 1
ATOM 6653 N N . GLU A 1 817 ? -10.516 -51.317 -0.218 1.00 35.97 817 GLU A N 1
ATOM 6654 C CA . GLU A 1 817 ? -9.762 -50.442 -1.125 1.00 35.97 817 GLU A CA 1
ATOM 6655 C C . GLU A 1 817 ? -10.595 -50.150 -2.386 1.00 35.97 817 GLU A C 1
ATOM 6657 O O . GLU A 1 817 ? -11.158 -51.064 -2.989 1.00 35.97 817 GLU A O 1
ATOM 6662 N N . THR A 1 818 ? -10.623 -48.899 -2.862 1.00 37.72 818 THR A N 1
ATOM 6663 C CA . THR A 1 818 ? -11.193 -48.594 -4.184 1.00 37.72 818 THR A CA 1
ATOM 6664 C C . THR A 1 818 ? -10.268 -49.109 -5.289 1.00 37.72 818 THR A C 1
ATOM 6666 O O . THR A 1 818 ? -9.192 -48.556 -5.540 1.00 37.72 818 THR A O 1
ATOM 6669 N N . GLU A 1 819 ? -10.679 -50.200 -5.942 1.00 48.19 819 GLU A N 1
ATOM 6670 C CA . GLU A 1 819 ? -9.891 -50.855 -6.987 1.00 48.19 819 GLU A CA 1
ATOM 6671 C C . GLU A 1 819 ? -9.604 -49.942 -8.194 1.00 48.19 819 GLU A C 1
ATOM 6673 O O . GLU A 1 819 ? -10.261 -48.934 -8.463 1.00 48.19 819 GLU A O 1
ATOM 6678 N N . LYS A 1 820 ? -8.576 -50.317 -8.963 1.00 54.50 820 LYS A N 1
ATOM 6679 C CA . LYS A 1 820 ? -8.288 -49.699 -10.263 1.00 54.50 820 LYS A CA 1
ATOM 6680 C C . LYS A 1 820 ? -9.046 -50.464 -11.348 1.00 54.50 820 LYS A C 1
ATOM 6682 O O . LYS A 1 820 ? -8.945 -51.691 -11.351 1.00 54.50 820 LYS A O 1
ATOM 6687 N N . PRO A 1 821 ? -9.693 -49.781 -12.313 1.00 71.56 821 PRO A N 1
ATOM 6688 C CA . PRO A 1 821 ? -10.513 -50.443 -13.317 1.00 71.56 821 PRO A CA 1
ATOM 6689 C C . PRO A 1 821 ? -9.752 -51.548 -14.052 1.00 71.56 821 PRO A C 1
ATOM 6691 O O . PRO A 1 821 ? -8.652 -51.360 -14.586 1.00 71.56 821 PRO A O 1
ATOM 6694 N N . ASN A 1 822 ? -10.358 -52.726 -14.057 1.00 78.25 822 ASN A N 1
ATOM 6695 C CA . ASN A 1 822 ? -9.770 -53.968 -14.510 1.00 78.25 822 ASN A CA 1
ATOM 6696 C C . ASN A 1 822 ? -9.645 -53.978 -16.044 1.00 78.25 822 ASN A C 1
ATOM 6698 O O . ASN A 1 822 ? -10.454 -53.421 -16.790 1.00 78.25 822 ASN A O 1
ATOM 6702 N N . LYS A 1 823 ? -8.652 -54.710 -16.559 1.00 81.31 823 LYS A N 1
ATOM 6703 C CA . LYS A 1 823 ? -8.451 -54.962 -17.995 1.00 81.31 823 LYS A CA 1
ATOM 6704 C C . LYS A 1 823 ? -9.677 -55.600 -18.673 1.00 81.31 823 LYS A C 1
ATOM 6706 O O . LYS A 1 823 ? -9.752 -55.586 -19.903 1.00 81.31 823 LYS A O 1
ATOM 6711 N N . MET A 1 824 ? -10.615 -56.168 -17.909 1.00 80.56 824 MET A N 1
ATOM 6712 C CA . MET A 1 824 ? -11.906 -56.635 -18.423 1.00 80.56 824 MET A CA 1
ATOM 6713 C C . MET A 1 824 ? -12.916 -55.497 -18.644 1.00 80.56 824 MET A C 1
ATOM 6715 O O . MET A 1 824 ? -13.518 -55.452 -19.713 1.00 80.56 824 MET A O 1
ATOM 6719 N N . GLU A 1 825 ? -13.024 -54.520 -17.741 1.00 82.50 825 GLU A N 1
ATOM 6720 C CA . GLU A 1 825 ? -13.926 -53.367 -17.904 1.00 82.50 825 GLU A CA 1
ATOM 6721 C C . GLU A 1 825 ? -13.559 -52.544 -19.145 1.00 82.50 825 GLU A C 1
ATOM 6723 O O . GLU A 1 825 ? -14.423 -52.209 -19.950 1.00 82.50 825 GLU A O 1
ATOM 6728 N N . PHE A 1 826 ? -12.262 -52.332 -19.402 1.00 81.88 826 PHE A N 1
ATOM 6729 C CA . PHE A 1 826 ? -11.798 -51.704 -20.648 1.00 81.88 826 PHE A CA 1
ATOM 6730 C C . PHE A 1 826 ? -12.185 -52.494 -21.914 1.00 81.88 826 PHE A C 1
ATOM 6732 O O . PHE A 1 826 ? -12.382 -51.892 -22.973 1.00 81.88 826 PHE A O 1
ATOM 6739 N N . LYS A 1 827 ? -12.321 -53.830 -21.843 1.00 84.12 827 LYS A N 1
ATOM 6740 C CA . LYS A 1 827 ? -12.853 -54.636 -22.960 1.00 84.12 827 LYS A CA 1
ATOM 6741 C C . LYS A 1 827 ? -14.366 -54.471 -23.091 1.00 84.12 827 LYS A C 1
ATOM 6743 O O . LYS A 1 827 ? -14.837 -54.344 -24.218 1.00 84.12 827 LYS A O 1
ATOM 6748 N N . VAL A 1 828 ? -15.104 -54.465 -21.978 1.00 86.06 828 VAL A N 1
ATOM 6749 C CA . VAL A 1 828 ? -16.565 -54.285 -21.955 1.00 86.06 828 VAL A CA 1
ATOM 6750 C C . VAL A 1 828 ? -16.934 -52.888 -22.462 1.00 86.06 828 VAL A C 1
ATOM 6752 O O . VAL A 1 828 ? -17.701 -52.788 -23.412 1.00 86.06 828 VAL A O 1
ATOM 6755 N N . ALA A 1 829 ? -16.292 -51.821 -21.976 1.00 86.88 829 ALA A N 1
ATOM 6756 C CA . ALA A 1 829 ? -16.466 -50.449 -22.467 1.00 86.88 829 ALA A CA 1
ATOM 6757 C C . ALA A 1 829 ? -16.172 -50.317 -23.973 1.00 86.88 829 ALA A C 1
ATOM 6759 O O . ALA A 1 829 ? -16.960 -49.737 -24.723 1.00 86.88 829 ALA A O 1
ATOM 6760 N N . LYS A 1 830 ? -15.059 -50.899 -24.446 1.00 85.44 830 LYS A N 1
ATOM 6761 C CA . LYS A 1 830 ? -14.695 -50.888 -25.874 1.00 85.44 830 LYS A CA 1
ATOM 6762 C C . LYS A 1 830 ? -15.649 -51.720 -26.740 1.00 85.44 830 LYS A C 1
ATOM 6764 O O . LYS A 1 830 ? -15.804 -51.424 -27.923 1.00 85.44 830 LYS A O 1
ATOM 6769 N N . TRP A 1 831 ? -16.280 -52.751 -26.179 1.00 87.44 831 TRP A N 1
ATOM 6770 C CA . TRP A 1 831 ? -17.314 -53.524 -26.864 1.00 87.44 831 TRP A CA 1
ATOM 6771 C C . TRP A 1 831 ? -18.652 -52.768 -26.883 1.00 87.44 831 TRP A C 1
ATOM 6773 O O . TRP A 1 831 ? -19.244 -52.636 -27.951 1.00 87.44 831 TRP A O 1
ATOM 6783 N N . LEU A 1 832 ? -19.073 -52.177 -25.763 1.00 88.31 832 LEU A N 1
ATOM 6784 C CA . LEU A 1 832 ? -20.268 -51.335 -25.654 1.00 88.31 832 LEU A CA 1
ATOM 6785 C C . LEU A 1 832 ? -20.243 -50.180 -26.665 1.00 88.31 832 LEU A C 1
ATOM 6787 O O . LEU A 1 832 ? -21.157 -50.088 -27.481 1.00 88.31 832 LEU A O 1
ATOM 6791 N N . ARG A 1 833 ? -19.162 -49.381 -26.717 1.00 83.50 833 ARG A N 1
ATOM 6792 C CA . ARG A 1 833 ? -19.007 -48.288 -27.709 1.00 83.50 833 ARG A CA 1
ATOM 6793 C C . ARG A 1 833 ? -19.003 -48.752 -29.175 1.00 83.50 833 ARG A C 1
ATOM 6795 O O . ARG A 1 833 ? -19.108 -47.906 -30.057 1.00 83.50 833 ARG A O 1
ATOM 6802 N N . LYS A 1 834 ? -18.873 -50.057 -29.459 1.00 84.62 834 LYS A N 1
ATOM 6803 C CA . LYS A 1 834 ? -18.953 -50.614 -30.822 1.00 84.62 834 LYS A CA 1
ATOM 6804 C C . LYS A 1 834 ? -20.323 -51.221 -31.164 1.00 84.62 834 LYS A C 1
ATOM 6806 O O . LYS A 1 834 ? -20.678 -51.224 -32.338 1.00 84.62 834 LYS A O 1
ATOM 6811 N N . ASN A 1 835 ? -21.060 -51.757 -30.188 1.00 84.88 835 ASN A N 1
ATOM 6812 C CA . ASN A 1 835 ? -22.267 -52.562 -30.443 1.00 84.88 835 ASN A CA 1
ATOM 6813 C C . ASN A 1 835 ? -23.565 -51.915 -29.926 1.00 84.88 835 ASN A C 1
ATOM 6815 O O . ASN A 1 835 ? -24.640 -52.274 -30.394 1.00 84.88 835 ASN A O 1
ATOM 6819 N N . VAL A 1 836 ? -23.490 -50.942 -29.010 1.00 86.25 836 VAL A N 1
ATOM 6820 C CA . VAL A 1 836 ? -24.648 -50.149 -28.567 1.00 86.25 836 VAL A CA 1
ATOM 6821 C C . VAL A 1 836 ? -24.755 -48.885 -29.417 1.00 86.25 836 VAL A C 1
ATOM 6823 O O . VAL A 1 836 ? -23.761 -48.198 -29.653 1.00 86.25 836 VAL A O 1
ATOM 6826 N N . GLN A 1 837 ? -25.968 -48.552 -29.864 1.00 79.69 837 GLN A N 1
ATOM 6827 C CA . GLN A 1 837 ? -26.226 -47.341 -30.644 1.00 79.69 837 GLN A CA 1
ATOM 6828 C C . GLN A 1 837 ? -25.974 -46.081 -29.798 1.00 79.69 837 GLN A C 1
ATOM 6830 O O . GLN A 1 837 ? -26.807 -45.695 -28.977 1.00 79.69 837 GLN A O 1
ATOM 6835 N N . VAL A 1 838 ? -24.840 -45.415 -30.030 1.00 82.25 838 VAL A N 1
ATOM 6836 C CA . VAL A 1 838 ? -24.548 -44.101 -29.443 1.00 82.25 838 VAL A CA 1
ATOM 6837 C C . VAL A 1 838 ? -25.181 -42.970 -30.256 1.00 82.25 838 VAL A C 1
ATOM 6839 O O . VAL A 1 838 ? -25.128 -42.950 -31.487 1.00 82.25 838 VAL A O 1
ATOM 6842 N N . LYS A 1 839 ? -25.760 -41.998 -29.554 1.00 82.06 839 LYS A N 1
ATOM 6843 C CA . LYS A 1 839 ? -26.358 -40.778 -30.106 1.00 82.06 839 LYS A CA 1
ATOM 6844 C C . LYS A 1 839 ? -25.481 -39.568 -29.770 1.00 82.06 839 LYS A C 1
ATOM 6846 O O . LYS A 1 839 ? -24.798 -39.560 -28.746 1.00 82.06 839 LYS A O 1
ATOM 6851 N N . LYS A 1 840 ? -25.483 -38.543 -30.630 1.00 79.25 840 LYS A N 1
ATOM 6852 C CA . LYS A 1 840 ? -24.667 -37.323 -30.464 1.00 79.25 840 LYS A CA 1
ATOM 6853 C C . LYS A 1 840 ? -25.534 -36.135 -30.080 1.00 79.25 840 LYS A C 1
ATOM 6855 O O . LYS A 1 840 ? -26.524 -35.854 -30.744 1.00 79.25 840 LYS A O 1
ATOM 6860 N N . THR A 1 841 ? -25.149 -35.436 -29.019 1.00 79.56 841 THR A N 1
ATOM 6861 C CA . THR A 1 841 ? -25.871 -34.263 -28.505 1.00 79.56 841 THR A CA 1
ATOM 6862 C C . THR A 1 841 ? -24.919 -33.316 -27.773 1.00 79.56 841 THR A C 1
ATOM 6864 O O . THR A 1 841 ? -23.720 -33.586 -27.673 1.00 79.56 841 THR A O 1
ATOM 6867 N N . LYS A 1 842 ? -25.437 -32.193 -27.268 1.00 66.31 842 LYS A N 1
ATOM 6868 C CA . LYS A 1 842 ? -24.668 -31.219 -26.488 1.00 66.31 842 LYS A CA 1
ATOM 6869 C C . LYS A 1 842 ? -24.912 -31.368 -24.990 1.00 66.31 842 LYS A C 1
ATOM 6871 O O . LYS A 1 842 ? -26.041 -31.242 -24.520 1.00 66.31 842 LYS A O 1
ATOM 6876 N N . PHE A 1 843 ? -23.823 -31.552 -24.251 1.00 64.88 843 PHE A N 1
ATOM 6877 C CA . PHE A 1 843 ? -23.762 -31.558 -22.792 1.00 64.88 843 PHE A CA 1
ATOM 6878 C C . PHE A 1 843 ? -22.801 -30.447 -22.361 1.00 64.88 843 PHE A C 1
ATOM 6880 O O . PHE A 1 843 ? -21.660 -30.405 -22.815 1.00 64.88 843 PHE A O 1
ATOM 6887 N N . LEU A 1 844 ? -23.276 -29.487 -21.559 1.00 58.19 844 LEU A N 1
ATOM 6888 C CA . LEU A 1 844 ? -22.500 -28.302 -21.137 1.00 58.19 844 LEU A CA 1
ATOM 6889 C C . LEU A 1 844 ? -21.778 -27.567 -22.301 1.00 58.19 844 LEU A C 1
ATOM 6891 O O . LEU A 1 844 ? -20.671 -27.068 -22.150 1.00 58.19 844 LEU A O 1
ATOM 6895 N N . ASN A 1 845 ? -22.434 -27.478 -23.467 1.00 56.47 845 ASN A N 1
ATOM 6896 C CA . ASN A 1 845 ? -21.930 -26.963 -24.759 1.00 56.47 845 ASN A CA 1
ATOM 6897 C C . ASN A 1 845 ? -20.886 -27.820 -25.507 1.00 56.47 845 ASN A C 1
ATOM 6899 O O . ASN A 1 845 ? -20.604 -27.510 -26.665 1.00 56.47 845 ASN A O 1
ATOM 6903 N N . HIS A 1 846 ? -20.378 -28.910 -24.931 1.00 61.53 846 HIS A N 1
ATOM 6904 C CA . HIS A 1 846 ? -19.519 -29.866 -25.634 1.00 61.53 846 HIS A CA 1
ATOM 6905 C C . HIS A 1 846 ? -20.355 -30.905 -26.393 1.00 61.53 846 HIS A C 1
ATOM 6907 O O . HIS A 1 846 ? -21.411 -31.326 -25.921 1.00 61.53 846 HIS A O 1
ATOM 6913 N N . ASN A 1 847 ? -19.884 -31.329 -27.569 1.00 71.31 847 ASN A N 1
ATOM 6914 C CA . ASN A 1 847 ? -20.475 -32.453 -28.299 1.00 71.31 847 ASN A CA 1
ATOM 6915 C C . ASN A 1 847 ? -20.064 -33.759 -27.605 1.00 71.31 847 ASN A C 1
ATOM 6917 O O . ASN A 1 847 ? -18.870 -34.023 -27.485 1.00 71.31 847 ASN A O 1
ATOM 6921 N N . VAL A 1 848 ? -21.033 -34.573 -27.187 1.00 80.00 848 VAL A N 1
ATOM 6922 C CA . VAL A 1 848 ? -20.797 -35.847 -26.489 1.00 80.00 848 VAL A CA 1
ATOM 6923 C C . VAL A 1 848 ? -21.541 -37.005 -27.152 1.00 80.00 848 VAL A C 1
ATOM 6925 O O . VAL A 1 848 ? -22.543 -36.800 -27.842 1.00 80.00 848 VAL A O 1
ATOM 6928 N N . GLU A 1 849 ? -21.054 -38.224 -26.920 1.00 86.25 849 GLU A N 1
ATOM 6929 C CA . GLU A 1 849 ? -21.725 -39.476 -27.284 1.00 86.25 849 GLU A CA 1
ATOM 6930 C C . GLU A 1 849 ? -22.409 -40.083 -26.055 1.00 86.25 849 GLU A C 1
ATOM 6932 O O . GLU A 1 849 ? -21.783 -40.243 -25.004 1.00 86.25 849 GLU A O 1
ATOM 6937 N N . TYR A 1 850 ? -23.687 -40.438 -26.193 1.00 88.88 850 TYR A N 1
ATOM 6938 C CA . TYR A 1 850 ? -24.500 -41.006 -25.117 1.00 88.88 850 TYR A CA 1
ATOM 6939 C C . TYR A 1 850 ? -25.289 -42.239 -25.581 1.00 88.88 850 TYR A C 1
ATOM 6941 O O . TYR A 1 850 ? -25.521 -42.417 -26.776 1.00 88.88 850 TYR A O 1
ATOM 6949 N N . PHE A 1 851 ? -25.691 -43.094 -24.643 1.00 91.50 851 PHE A N 1
ATOM 6950 C CA . PHE A 1 851 ? -26.489 -44.305 -24.869 1.00 91.50 851 PHE A CA 1
ATOM 6951 C C . PHE A 1 851 ? -27.637 -44.405 -23.852 1.00 91.50 851 PHE A C 1
ATOM 6953 O O . PHE A 1 851 ? -27.625 -43.690 -22.854 1.00 91.50 851 PHE A O 1
ATOM 6960 N N . ALA A 1 852 ? -28.621 -45.277 -24.096 1.00 88.25 852 ALA A N 1
ATOM 6961 C CA . ALA A 1 852 ? -29.694 -45.582 -23.140 1.00 88.25 852 ALA A CA 1
ATOM 6962 C C . ALA A 1 852 ? -29.369 -46.862 -22.348 1.00 88.25 852 ALA A C 1
ATOM 6964 O O . ALA A 1 852 ? -28.889 -47.826 -22.952 1.00 88.25 852 ALA A O 1
ATOM 6965 N N . SER A 1 853 ? -29.625 -46.897 -21.033 1.00 86.56 853 SER A N 1
ATOM 6966 C CA . SER A 1 853 ? -29.240 -48.042 -20.186 1.00 86.56 853 SER A CA 1
ATOM 6967 C C . SER A 1 853 ? -29.931 -49.345 -20.571 1.00 86.56 853 SER A C 1
ATOM 6969 O O . SER A 1 853 ? -29.226 -50.335 -20.764 1.00 86.56 853 SER A O 1
ATOM 6971 N N . GLY A 1 854 ? -31.256 -49.344 -20.769 1.00 84.06 854 GLY A N 1
ATOM 6972 C CA . GLY A 1 854 ? -31.995 -50.540 -21.191 1.00 84.06 854 GLY A CA 1
ATOM 6973 C C . GLY A 1 854 ? -31.380 -51.188 -22.437 1.00 84.06 854 GLY A C 1
ATOM 6974 O O . GLY A 1 854 ? -30.979 -52.348 -22.399 1.00 84.06 854 GLY A O 1
ATOM 6975 N N . LYS A 1 855 ? -31.135 -50.396 -23.492 1.00 86.81 855 LYS A N 1
ATOM 6976 C CA . LYS A 1 855 ? -30.511 -50.878 -24.742 1.00 86.81 855 LYS A CA 1
ATOM 6977 C C . LYS A 1 855 ? -29.064 -51.361 -24.577 1.00 86.81 855 LYS A C 1
ATOM 6979 O O . LYS A 1 855 ? -28.609 -52.187 -25.366 1.00 86.81 855 LYS A O 1
ATOM 6984 N N . ALA A 1 856 ? -28.323 -50.855 -23.590 1.00 87.00 856 ALA A N 1
ATOM 6985 C CA . ALA A 1 856 ? -26.986 -51.359 -23.274 1.00 87.00 856 ALA A CA 1
ATOM 6986 C C . ALA A 1 856 ? -27.034 -52.691 -22.512 1.00 87.00 856 ALA A C 1
ATOM 6988 O O . ALA A 1 856 ? -26.235 -53.578 -22.805 1.00 87.00 856 ALA A O 1
ATOM 6989 N N . LEU A 1 857 ? -27.988 -52.856 -21.592 1.00 87.56 857 LEU A N 1
ATOM 6990 C CA . LEU A 1 857 ? -28.243 -54.125 -20.910 1.00 87.56 857 LEU A CA 1
ATOM 6991 C C . LEU A 1 857 ? -28.743 -55.192 -21.888 1.00 87.56 857 LEU A C 1
ATOM 6993 O O . LEU A 1 857 ? -28.209 -56.296 -21.886 1.00 87.56 857 LEU A O 1
ATOM 6997 N N . ASP A 1 858 ? -29.681 -54.858 -22.779 1.00 87.19 858 ASP A N 1
ATOM 6998 C CA . ASP A 1 858 ? -30.178 -55.762 -23.827 1.00 87.19 858 ASP A CA 1
ATOM 6999 C C . ASP A 1 858 ? -29.024 -56.278 -24.699 1.00 87.19 858 ASP A C 1
ATOM 7001 O O . ASP A 1 858 ? -28.890 -57.482 -24.930 1.00 87.19 858 ASP A O 1
ATOM 7005 N N . ALA A 1 859 ? -28.135 -55.373 -25.125 1.00 86.56 859 ALA A N 1
ATOM 7006 C CA . ALA A 1 859 ? -26.952 -55.711 -25.906 1.00 86.56 859 ALA A CA 1
ATOM 7007 C C . ALA A 1 859 ? -25.943 -56.571 -25.124 1.00 86.56 859 ALA A C 1
ATOM 7009 O O . ALA A 1 859 ? -25.321 -57.448 -25.713 1.00 86.56 859 ALA A O 1
ATOM 7010 N N . LEU A 1 860 ? -25.760 -56.357 -23.815 1.00 86.81 860 LEU A N 1
ATOM 7011 C CA . LEU A 1 860 ? -24.862 -57.186 -22.997 1.00 86.81 860 LEU A CA 1
ATOM 7012 C C . LEU A 1 860 ? -25.442 -58.574 -22.713 1.00 86.81 860 LEU A C 1
ATOM 7014 O O . LEU A 1 860 ? -24.703 -59.556 -22.797 1.00 86.81 860 LEU A O 1
ATOM 7018 N N . MET A 1 861 ? -26.742 -58.667 -22.430 1.00 84.81 861 MET A N 1
ATOM 7019 C CA . MET A 1 861 ? -27.436 -59.936 -22.184 1.00 84.81 861 MET A CA 1
ATOM 7020 C C . MET A 1 861 ? -27.581 -60.793 -23.451 1.00 84.81 861 MET A C 1
ATOM 7022 O O . MET A 1 861 ? -27.700 -62.006 -23.338 1.00 84.81 861 MET A O 1
ATOM 7026 N N . SER A 1 862 ? -27.505 -60.187 -24.641 1.00 82.94 862 SER A N 1
ATOM 7027 C CA . SER A 1 862 ? -27.412 -60.871 -25.947 1.00 82.94 862 SER A CA 1
ATOM 7028 C C . SER A 1 862 ? -25.973 -60.957 -26.489 1.00 82.94 862 SER A C 1
ATOM 7030 O O . SER A 1 862 ? -25.747 -61.127 -27.688 1.00 82.94 862 SER A O 1
ATOM 7032 N N . SER A 1 863 ? -24.967 -60.810 -25.618 1.00 85.00 863 SER A N 1
ATOM 7033 C CA . SER A 1 863 ? -23.554 -60.886 -25.999 1.00 85.00 863 SER A CA 1
ATOM 7034 C C . SER A 1 863 ? -22.871 -62.154 -25.494 1.00 85.00 863 SER A C 1
ATOM 7036 O O . SER A 1 863 ? -23.261 -62.758 -24.499 1.00 85.00 863 SER A O 1
ATOM 7038 N N . LYS A 1 864 ? -21.700 -62.437 -26.068 1.00 80.56 864 LYS A N 1
ATOM 7039 C CA . LYS A 1 864 ? -20.696 -63.390 -25.556 1.00 80.56 864 LYS A CA 1
ATOM 7040 C C . LYS A 1 864 ? -20.165 -63.120 -24.128 1.00 80.56 864 LYS A C 1
ATOM 7042 O O . LYS A 1 864 ? -19.209 -63.768 -23.710 1.00 80.56 864 LYS A O 1
ATOM 7047 N N . PHE A 1 865 ? -20.658 -62.092 -23.433 1.00 82.62 865 PHE A N 1
ATOM 7048 C CA . PHE A 1 865 ? -20.425 -61.893 -22.000 1.00 82.62 865 PHE A CA 1
ATOM 7049 C C . PHE A 1 865 ? -21.567 -62.468 -21.142 1.00 82.62 865 PHE A C 1
ATOM 7051 O O . PHE A 1 865 ? -21.376 -62.624 -19.943 1.00 82.62 865 PHE A O 1
ATOM 7058 N N . ALA A 1 866 ? -22.710 -62.824 -21.730 1.00 77.44 866 ALA A N 1
ATOM 7059 C CA . ALA A 1 866 ? -23.801 -63.565 -21.094 1.00 77.44 866 ALA A CA 1
ATOM 7060 C C . ALA A 1 866 ? -23.935 -65.001 -21.649 1.00 77.44 866 ALA A C 1
ATOM 7062 O O . ALA A 1 866 ? -24.319 -65.911 -20.923 1.00 77.44 866 ALA A O 1
ATOM 7063 N N . GLU A 1 867 ? -23.556 -65.236 -22.909 1.00 66.81 867 GLU A N 1
ATOM 7064 C CA . GLU A 1 867 ? -23.627 -66.557 -23.549 1.00 66.81 867 GLU A CA 1
ATOM 7065 C C . GLU A 1 867 ? -22.300 -67.340 -23.457 1.00 66.81 867 GLU A C 1
ATOM 7067 O O . GLU A 1 867 ? -21.270 -66.901 -23.977 1.00 66.81 867 GLU A O 1
ATOM 7072 N N . GLY A 1 868 ? -22.335 -68.532 -22.842 1.00 60.25 868 GLY A N 1
ATOM 7073 C CA . GLY A 1 868 ? -21.240 -69.517 -22.830 1.00 60.25 868 GLY A CA 1
ATOM 7074 C C . GLY A 1 868 ? -20.888 -70.077 -21.442 1.00 60.25 868 GLY A C 1
ATOM 7075 O O . GLY A 1 868 ? -21.343 -69.572 -20.419 1.00 60.25 868 GLY A O 1
ATOM 7076 N N . GLU A 1 869 ? -20.028 -71.104 -21.399 1.00 52.47 869 GLU A N 1
ATOM 7077 C CA . GLU A 1 869 ? -19.599 -71.790 -20.156 1.00 52.47 869 GLU A CA 1
ATOM 7078 C C . GLU A 1 869 ? -18.880 -70.880 -19.140 1.00 52.47 869 GLU A C 1
ATOM 7080 O O . GLU A 1 869 ? -18.759 -71.228 -17.971 1.00 52.47 869 GLU A O 1
ATOM 7085 N N . ASN A 1 870 ? -18.393 -69.715 -19.580 1.00 59.19 870 ASN A N 1
ATOM 7086 C CA . ASN A 1 870 ? -17.762 -68.693 -18.741 1.00 59.19 870 ASN A CA 1
ATOM 7087 C C . ASN A 1 870 ? -18.440 -67.329 -18.968 1.00 59.19 870 ASN A C 1
ATOM 7089 O O . ASN A 1 870 ? -17.793 -66.352 -19.354 1.00 59.19 870 ASN A O 1
ATOM 7093 N N . CYS A 1 871 ? -19.762 -67.278 -18.787 1.00 66.81 871 CYS A N 1
ATOM 7094 C CA . CYS A 1 871 ? -20.519 -66.029 -18.786 1.00 66.81 871 CYS A CA 1
ATOM 7095 C C . CYS A 1 871 ? -20.053 -65.094 -17.650 1.00 66.81 871 CYS A C 1
ATOM 7097 O O . CYS A 1 871 ? -19.819 -65.514 -16.518 1.00 66.81 871 CYS A O 1
ATOM 7099 N N . LEU A 1 872 ? -19.901 -63.809 -17.976 1.00 75.44 872 LEU A N 1
ATOM 7100 C CA . LEU A 1 872 ? -19.592 -62.726 -17.039 1.00 75.44 872 LEU A CA 1
ATOM 7101 C C . LEU A 1 872 ? -20.862 -62.206 -16.345 1.00 75.44 872 LEU A C 1
ATOM 7103 O O . LEU A 1 872 ? -20.793 -61.740 -15.213 1.00 75.44 872 LEU A O 1
ATOM 7107 N N . PHE A 1 873 ? -22.007 -62.301 -17.028 1.00 83.12 873 PHE A N 1
ATOM 7108 C CA . PHE A 1 873 ? -23.325 -61.905 -16.538 1.00 83.12 873 PHE A CA 1
ATOM 7109 C C . PHE A 1 873 ? -24.260 -63.115 -16.584 1.00 83.12 873 PHE A C 1
ATOM 7111 O O . PHE A 1 873 ? -24.529 -63.650 -17.657 1.00 83.12 873 PHE A O 1
ATOM 7118 N N . GLN A 1 874 ? -24.749 -63.554 -15.424 1.00 78.25 874 GLN A N 1
ATOM 7119 C CA . GLN A 1 874 ? -25.657 -64.707 -15.312 1.00 78.25 874 GLN A CA 1
ATOM 7120 C C . GLN A 1 874 ? -27.131 -64.296 -15.421 1.00 78.25 874 GLN A C 1
ATOM 7122 O O . GLN A 1 874 ? -27.994 -65.095 -15.773 1.00 78.25 874 GLN A O 1
ATOM 7127 N N . ASN A 1 875 ? -27.429 -63.041 -15.089 1.00 81.69 875 ASN A N 1
ATOM 7128 C CA . ASN A 1 875 ? -28.758 -62.444 -15.136 1.00 81.69 875 ASN A CA 1
ATOM 7129 C C . ASN A 1 875 ? -28.642 -60.921 -15.329 1.00 81.69 875 ASN A C 1
ATOM 7131 O O . ASN A 1 875 ? -27.559 -60.344 -15.188 1.00 81.69 875 ASN A O 1
ATOM 7135 N N . ARG A 1 876 ? -29.762 -60.254 -15.627 1.00 85.31 876 ARG A N 1
ATOM 7136 C CA . ARG A 1 876 ? -29.776 -58.810 -15.913 1.00 85.31 876 ARG A CA 1
ATOM 7137 C C . ARG A 1 876 ? -29.296 -57.953 -14.733 1.00 85.31 876 ARG A C 1
ATOM 7139 O O . ARG A 1 876 ? -28.616 -56.962 -14.971 1.00 85.31 876 ARG A O 1
ATOM 7146 N N . GLN A 1 877 ? -29.552 -58.371 -13.489 1.00 83.94 877 GLN A N 1
ATOM 7147 C CA . GLN A 1 877 ? -29.060 -57.672 -12.296 1.00 83.94 877 GLN A CA 1
ATOM 7148 C C . GLN A 1 877 ? -27.527 -57.677 -12.234 1.00 83.94 877 GLN A C 1
ATOM 7150 O O . GLN A 1 877 ? -26.926 -56.617 -12.130 1.00 83.94 877 GLN A O 1
ATOM 7155 N N . SER A 1 878 ? -26.880 -58.825 -12.465 1.00 84.75 878 SER A N 1
ATOM 7156 C CA . SER A 1 878 ? -25.409 -58.907 -12.497 1.00 84.75 878 SER A CA 1
ATOM 7157 C C . SER A 1 878 ? -24.757 -58.031 -13.582 1.00 84.75 878 SER A C 1
ATOM 7159 O O . SER A 1 878 ? -23.591 -57.660 -13.455 1.00 84.75 878 SER A O 1
ATOM 7161 N N . ALA A 1 879 ? -25.499 -57.658 -14.634 1.00 85.75 879 ALA A N 1
ATOM 7162 C CA . ALA A 1 879 ? -25.060 -56.670 -15.618 1.00 85.75 879 ALA A CA 1
ATOM 7163 C C . ALA A 1 879 ? -25.305 -55.216 -15.159 1.00 85.75 879 ALA A C 1
ATOM 7165 O O . ALA A 1 879 ? -24.480 -54.354 -15.456 1.00 85.75 879 ALA A O 1
ATOM 7166 N N . ILE A 1 880 ? -26.384 -54.937 -14.414 1.00 87.56 880 ILE A N 1
ATOM 7167 C CA . ILE A 1 880 ? -26.632 -53.636 -13.759 1.00 87.56 880 ILE A CA 1
ATOM 7168 C C . ILE A 1 880 ? -25.517 -53.340 -12.751 1.00 87.56 880 ILE A C 1
ATOM 7170 O O . ILE A 1 880 ? -24.864 -52.305 -12.862 1.00 87.56 880 ILE A O 1
ATOM 7174 N N . ASP A 1 881 ? -25.245 -54.273 -11.836 1.00 83.94 881 ASP A N 1
ATOM 7175 C CA . ASP A 1 881 ? -24.261 -54.113 -10.757 1.00 83.94 881 ASP A CA 1
ATOM 7176 C C . ASP A 1 881 ? -22.849 -53.850 -11.321 1.00 83.94 881 ASP A C 1
ATOM 7178 O O . ASP A 1 881 ? -22.113 -52.979 -10.855 1.00 83.94 881 ASP A O 1
ATOM 7182 N N . TYR A 1 882 ? -22.482 -54.551 -12.401 1.00 88.69 882 TYR A N 1
ATOM 7183 C CA . TYR A 1 882 ? -21.205 -54.354 -13.091 1.00 88.69 882 TYR A CA 1
ATOM 7184 C C . TYR A 1 882 ? -21.126 -53.017 -13.846 1.00 88.69 882 TYR A C 1
ATOM 7186 O O . TYR A 1 882 ? -20.057 -52.409 -13.927 1.00 88.69 882 TYR A O 1
ATOM 7194 N N . LEU A 1 883 ? -22.242 -52.527 -14.397 1.00 89.12 883 LEU A N 1
ATOM 7195 C CA . LEU A 1 883 ? -22.293 -51.203 -15.021 1.00 89.12 883 LEU A CA 1
ATOM 7196 C C . LEU A 1 883 ? -22.268 -50.074 -13.984 1.00 89.12 883 LEU A C 1
ATOM 7198 O O . LEU A 1 883 ? -21.707 -49.018 -14.278 1.00 89.12 883 LEU A O 1
ATOM 7202 N N . ASP A 1 884 ? -22.782 -50.298 -12.774 1.00 86.44 884 ASP A N 1
ATOM 7203 C CA . ASP A 1 884 ? -22.649 -49.363 -11.653 1.00 86.44 884 ASP A CA 1
ATOM 7204 C C . ASP A 1 884 ? -21.209 -49.306 -11.114 1.00 86.44 884 ASP A C 1
ATOM 7206 O O . ASP A 1 884 ? -20.670 -48.222 -10.874 1.00 86.44 884 ASP A O 1
ATOM 7210 N N . LEU A 1 885 ? -20.510 -50.447 -11.068 1.00 86.19 885 LEU A N 1
ATOM 7211 C CA . LEU A 1 885 ? -19.064 -50.490 -10.825 1.00 86.19 885 LEU A CA 1
ATOM 7212 C C . LEU A 1 885 ? -18.287 -49.708 -11.904 1.00 86.19 885 LEU A C 1
ATOM 7214 O O . LEU A 1 885 ? -17.450 -48.866 -11.580 1.00 86.19 885 LEU A O 1
ATOM 7218 N N . MET A 1 886 ? -18.614 -49.887 -13.189 1.00 89.31 886 MET A N 1
ATOM 7219 C CA . MET A 1 886 ? -17.997 -49.120 -14.286 1.00 89.31 886 MET A CA 1
ATOM 7220 C C . MET A 1 886 ? -18.332 -47.612 -14.246 1.00 89.31 886 MET A C 1
ATOM 7222 O O . MET A 1 886 ? -17.520 -46.780 -14.670 1.00 89.31 886 MET A O 1
ATOM 7226 N N . LEU A 1 887 ? -19.502 -47.233 -13.723 1.00 85.00 887 LEU A N 1
ATOM 7227 C CA . LEU A 1 887 ? -19.909 -45.845 -13.470 1.00 85.00 887 LEU A CA 1
ATOM 7228 C C . LEU A 1 887 ? -19.134 -45.258 -12.276 1.00 85.00 887 LEU A C 1
ATOM 7230 O O . LEU A 1 887 ? -18.648 -44.119 -12.316 1.00 85.00 887 LEU A O 1
ATOM 7234 N N . THR A 1 888 ? -18.914 -46.060 -11.236 1.00 78.75 888 THR A N 1
ATOM 7235 C CA . THR A 1 888 ? -18.026 -45.749 -10.111 1.00 78.75 888 THR A CA 1
ATOM 7236 C C . THR A 1 888 ? -16.591 -45.525 -10.597 1.00 78.75 888 THR A C 1
ATOM 7238 O O . THR A 1 888 ? -16.025 -44.468 -10.313 1.00 78.75 888 THR A O 1
ATOM 7241 N N . HIS A 1 889 ? -16.073 -46.394 -11.470 1.00 83.56 889 HIS A N 1
ATOM 7242 C CA . HIS A 1 889 ? -14.779 -46.261 -12.157 1.00 83.56 889 HIS A CA 1
ATOM 7243 C C . HIS A 1 889 ? -14.744 -45.237 -13.319 1.00 83.56 889 HIS A C 1
ATOM 7245 O O . HIS A 1 889 ? -13.723 -45.103 -13.996 1.00 83.56 889 HIS A O 1
ATOM 7251 N N . LYS A 1 890 ? -15.815 -44.456 -13.524 1.00 84.56 890 LYS A N 1
ATOM 7252 C CA . LYS A 1 890 ? -15.886 -43.299 -14.443 1.00 84.56 890 LYS A CA 1
ATOM 7253 C C . LYS A 1 890 ? -15.679 -43.616 -15.932 1.00 84.56 890 LYS A C 1
ATOM 7255 O O . LYS A 1 890 ? -15.172 -42.777 -16.675 1.00 84.56 890 LYS A O 1
ATOM 7260 N N . PHE A 1 891 ? -16.144 -44.771 -16.414 1.00 83.44 891 PHE A N 1
ATOM 7261 C CA . PHE A 1 891 ? -16.241 -45.023 -17.862 1.00 83.44 891 PHE A CA 1
ATOM 7262 C C . PHE A 1 891 ? -17.305 -44.139 -18.544 1.00 83.44 891 PHE A C 1
ATOM 7264 O O . PHE A 1 891 ? -17.110 -43.677 -19.676 1.00 83.44 891 PHE A O 1
ATOM 7271 N N . PHE A 1 892 ? -18.408 -43.883 -17.841 1.00 90.44 892 PHE A N 1
ATOM 7272 C CA . PHE A 1 892 ? -19.540 -43.046 -18.244 1.00 90.44 892 PHE A CA 1
ATOM 7273 C C . PHE A 1 892 ? -20.213 -42.424 -17.005 1.00 90.44 892 PHE A C 1
ATOM 7275 O O . PHE A 1 892 ? -19.931 -42.836 -15.880 1.00 90.44 892 PHE A O 1
ATOM 7282 N N . HIS A 1 893 ? -21.094 -41.438 -17.199 1.00 89.31 893 HIS A N 1
ATOM 7283 C CA . HIS A 1 893 ? -21.931 -40.862 -16.134 1.00 89.31 893 HIS A CA 1
ATOM 7284 C C . HIS A 1 893 ? -23.411 -40.821 -16.531 1.00 89.31 893 HIS A C 1
ATOM 7286 O O . HIS A 1 893 ? -23.740 -40.682 -17.712 1.00 89.31 893 HIS A O 1
ATOM 7292 N N . ARG A 1 894 ? -24.312 -40.872 -15.545 1.00 88.94 894 ARG A N 1
ATOM 7293 C CA . ARG A 1 894 ? -25.758 -40.697 -15.752 1.00 88.94 894 ARG A CA 1
ATOM 7294 C C . ARG A 1 894 ? -26.086 -39.242 -16.097 1.00 88.94 894 ARG A C 1
ATOM 7296 O O . ARG A 1 894 ? -25.473 -38.309 -15.561 1.00 88.94 894 ARG A O 1
ATOM 7303 N N . ALA A 1 895 ? -27.043 -39.034 -16.987 1.00 86.69 895 ALA A N 1
ATOM 7304 C CA . ALA A 1 895 ? -27.542 -37.732 -17.411 1.00 86.69 895 ALA A CA 1
ATOM 7305 C C . ALA A 1 895 ? -29.077 -37.686 -17.316 1.00 86.69 895 ALA A C 1
ATOM 7307 O O . ALA A 1 895 ? -29.721 -38.707 -17.125 1.00 86.69 895 ALA A O 1
ATOM 7308 N N . LYS A 1 896 ? -29.659 -36.494 -17.462 1.00 83.88 896 LYS A N 1
ATOM 7309 C CA . LYS A 1 896 ? -31.105 -36.270 -17.608 1.00 83.88 896 LYS A CA 1
ATOM 7310 C C . LYS A 1 896 ? -31.397 -35.545 -18.922 1.00 83.88 896 LYS A C 1
ATOM 7312 O O . LYS A 1 896 ? -30.614 -34.685 -19.343 1.00 83.88 896 LYS A O 1
ATOM 7317 N N . LYS A 1 897 ? -32.532 -35.859 -19.551 1.00 80.06 897 LYS A N 1
ATOM 7318 C CA . LYS A 1 897 ? -33.093 -35.092 -20.676 1.00 80.06 897 LYS A CA 1
ATOM 7319 C C . LYS A 1 897 ? -33.705 -33.790 -20.147 1.00 80.06 897 LYS A C 1
ATOM 7321 O O . LYS A 1 897 ? -34.410 -33.806 -19.144 1.00 80.06 897 LYS A O 1
ATOM 7326 N N . VAL A 1 898 ? -33.454 -32.665 -20.815 1.00 76.31 898 VAL A N 1
ATOM 7327 C CA . VAL A 1 898 ? -34.048 -31.357 -20.483 1.00 76.31 898 VAL A CA 1
ATOM 7328 C C . VAL A 1 898 ? -34.590 -30.696 -21.759 1.00 76.31 898 VAL A C 1
ATOM 7330 O O . VAL A 1 898 ? -33.831 -30.546 -22.724 1.00 76.31 898 VAL A O 1
ATOM 7333 N N . PRO A 1 899 ? -35.878 -30.301 -21.812 1.00 67.12 899 PRO A N 1
ATOM 7334 C CA . PRO A 1 899 ? -36.458 -29.650 -22.984 1.00 67.12 899 PRO A CA 1
ATOM 7335 C C . PRO A 1 899 ? -35.927 -28.219 -23.147 1.00 67.12 899 PRO A C 1
ATOM 7337 O O . PRO A 1 899 ? -35.862 -27.449 -22.191 1.00 67.12 899 PRO A O 1
ATOM 7340 N N . VAL A 1 900 ? -35.563 -27.850 -24.375 1.00 64.94 900 VAL A N 1
ATOM 7341 C CA . VAL A 1 900 ? -35.021 -26.524 -24.717 1.00 64.94 900 VAL A CA 1
ATOM 7342 C C . VAL A 1 900 ? -36.158 -25.567 -25.070 1.00 64.94 900 VAL A C 1
ATOM 7344 O O . VAL A 1 900 ? -37.042 -25.908 -25.859 1.00 64.94 900 VAL A O 1
ATOM 7347 N N . SER A 1 901 ? -36.129 -24.353 -24.518 1.00 58.31 901 SER A N 1
ATOM 7348 C CA . SER A 1 901 ? -37.203 -23.375 -24.715 1.00 58.31 901 SER A CA 1
ATOM 7349 C C . SER A 1 901 ? -37.193 -22.746 -26.120 1.00 58.31 901 SER A C 1
ATOM 7351 O O . SER A 1 901 ? -36.139 -22.517 -26.721 1.00 58.31 901 SER A O 1
ATOM 7353 N N . GLU A 1 902 ? -38.369 -22.369 -26.645 1.00 51.38 902 GLU A N 1
ATOM 7354 C CA . GLU A 1 902 ? -38.447 -21.598 -27.901 1.00 51.38 902 GLU A CA 1
ATOM 7355 C C . GLU A 1 902 ? -37.692 -20.257 -27.819 1.00 51.38 902 GLU A C 1
ATOM 7357 O O . GLU A 1 902 ? -37.215 -19.750 -28.837 1.00 51.38 902 GLU A O 1
ATOM 7362 N N . HIS A 1 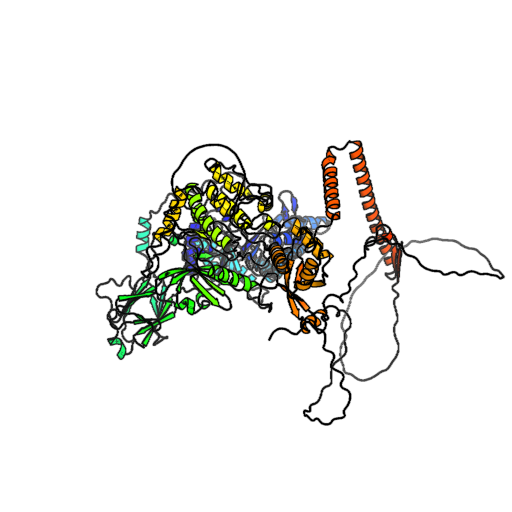903 ? -37.577 -19.678 -26.620 1.00 51.97 903 HIS A N 1
ATOM 7363 C CA . HIS A 1 903 ? -36.935 -18.383 -26.413 1.00 51.97 903 HIS A CA 1
ATOM 7364 C C . HIS A 1 903 ? -35.408 -18.468 -26.591 1.00 51.97 903 HIS A C 1
ATOM 7366 O O . HIS A 1 903 ? -34.819 -17.621 -27.263 1.00 51.97 903 HIS A O 1
ATOM 7372 N N . GLU A 1 904 ? -34.768 -19.533 -26.093 1.00 50.97 904 GLU A N 1
ATOM 7373 C CA . GLU A 1 904 ? -33.344 -19.812 -26.343 1.00 50.97 904 GLU A CA 1
ATOM 7374 C C . GLU A 1 904 ? -33.060 -20.091 -27.826 1.00 50.97 904 GLU A C 1
ATOM 7376 O O . GLU A 1 904 ? -32.063 -19.611 -28.373 1.00 50.97 904 GLU A O 1
ATOM 7381 N N . LEU A 1 905 ? -33.953 -20.825 -28.503 1.00 47.00 905 LEU A N 1
ATOM 7382 C CA . LEU A 1 905 ? -33.824 -21.126 -29.934 1.00 47.00 905 LEU A CA 1
ATOM 7383 C C . LEU A 1 905 ? -33.902 -19.857 -30.801 1.00 47.00 905 LEU A C 1
ATOM 7385 O O . LEU A 1 905 ? -33.153 -19.733 -31.770 1.00 47.00 905 LEU A O 1
ATOM 7389 N N . LYS A 1 906 ? -34.760 -18.896 -30.435 1.00 42.06 906 LYS A N 1
ATOM 7390 C CA . LYS A 1 906 ? -34.909 -17.600 -31.126 1.00 42.06 906 LYS A CA 1
ATOM 7391 C C . LYS A 1 906 ? -33.803 -16.592 -30.784 1.00 42.06 906 LYS A C 1
ATOM 7393 O O . LYS A 1 906 ? -33.521 -15.713 -31.596 1.00 42.06 906 LYS A O 1
ATOM 7398 N N . GLY A 1 907 ? -33.148 -16.719 -29.627 1.00 39.81 907 GLY A N 1
ATOM 7399 C CA . GLY A 1 907 ? -32.052 -15.830 -29.221 1.00 39.81 907 GLY A CA 1
ATOM 7400 C C . GLY A 1 907 ? -30.824 -15.907 -30.138 1.00 39.81 907 GLY A C 1
ATOM 7401 O O . GLY A 1 907 ? -30.214 -14.887 -30.444 1.00 39.81 907 GLY A O 1
ATOM 7402 N N . ARG A 1 908 ? -30.488 -17.102 -30.644 1.00 38.97 908 ARG A N 1
ATOM 7403 C CA . ARG A 1 908 ? -29.263 -17.338 -31.435 1.00 38.97 908 ARG A CA 1
ATOM 7404 C C . ARG A 1 908 ? -29.348 -16.990 -32.927 1.00 38.97 908 ARG A C 1
ATOM 7406 O O . ARG A 1 908 ? -28.318 -17.012 -33.595 1.00 38.97 908 ARG A O 1
ATOM 7413 N N . SER A 1 909 ? -30.526 -16.666 -33.467 1.00 29.52 909 SER A N 1
ATOM 7414 C CA . SER A 1 909 ? -30.708 -16.396 -34.906 1.00 29.52 909 SER A CA 1
ATOM 7415 C C . SER A 1 909 ? -30.714 -14.911 -35.294 1.00 29.52 909 SER A C 1
ATOM 7417 O O . SER A 1 909 ? -30.813 -14.605 -36.478 1.00 29.52 909 SER A O 1
ATOM 7419 N N . LYS A 1 910 ? -30.595 -13.979 -34.334 1.00 33.53 910 LYS A N 1
ATOM 7420 C CA . LYS A 1 910 ? -30.578 -12.522 -34.596 1.00 33.53 910 LYS A CA 1
ATOM 7421 C C . LYS A 1 910 ? -29.190 -11.871 -34.578 1.00 33.53 910 LYS A C 1
ATOM 7423 O O . LYS A 1 910 ? -29.077 -10.696 -34.908 1.00 33.53 910 LYS A O 1
ATOM 7428 N N . GLU A 1 911 ? -28.141 -12.622 -34.250 1.00 34.50 911 GLU A N 1
ATOM 7429 C CA . GLU A 1 911 ? -26.784 -12.092 -34.024 1.00 34.50 911 GLU A CA 1
ATOM 7430 C C . GLU A 1 911 ? -25.803 -12.382 -35.184 1.00 34.50 911 GLU A C 1
ATOM 7432 O O . GLU A 1 911 ? -24.590 -12.277 -35.033 1.00 34.50 911 GLU A O 1
ATOM 7437 N N . ARG A 1 912 ? -26.316 -12.772 -36.366 1.00 32.47 912 ARG A N 1
ATOM 7438 C CA . ARG A 1 912 ? -25.504 -13.064 -37.570 1.00 32.47 912 ARG A CA 1
ATOM 7439 C C . ARG A 1 912 ? -26.031 -12.484 -38.893 1.00 32.47 912 ARG A C 1
ATOM 7441 O O . ARG A 1 912 ? -25.611 -12.926 -39.955 1.00 32.47 912 ARG A O 1
ATOM 7448 N N . THR A 1 913 ? -26.888 -11.462 -38.847 1.00 29.34 913 THR A N 1
ATOM 7449 C CA . THR A 1 913 ? -27.269 -10.657 -40.029 1.00 29.34 913 THR A CA 1
ATOM 7450 C C . THR A 1 913 ? -27.632 -9.225 -39.625 1.00 29.34 913 THR A C 1
ATOM 7452 O O . THR A 1 913 ? -28.817 -8.921 -39.460 1.00 29.34 913 THR A O 1
ATOM 7455 N N . LYS A 1 914 ? -26.641 -8.335 -39.446 1.00 27.78 914 LYS A N 1
ATOM 7456 C CA . LYS A 1 914 ? -26.906 -6.883 -39.392 1.00 27.78 914 LYS A CA 1
ATOM 7457 C C . LYS A 1 914 ? -25.702 -5.971 -39.675 1.00 27.78 914 LYS A C 1
ATOM 7459 O O . LYS A 1 914 ? -25.417 -5.063 -38.908 1.00 27.78 914 LYS A O 1
ATOM 7464 N N . ASP A 1 915 ? -25.065 -6.186 -40.824 1.00 29.98 915 ASP A N 1
ATOM 7465 C CA . ASP A 1 915 ? -24.126 -5.225 -41.423 1.00 29.98 915 ASP A CA 1
ATOM 7466 C C . ASP A 1 915 ? -24.445 -5.017 -42.917 1.00 29.98 915 ASP A C 1
ATOM 7468 O O . ASP A 1 915 ? -23.646 -5.317 -43.801 1.00 29.98 915 ASP A O 1
ATOM 7472 N N . GLN A 1 916 ? -25.672 -4.557 -43.201 1.00 26.80 916 GLN A N 1
ATOM 7473 C CA . GLN A 1 916 ? -26.030 -3.835 -44.430 1.00 26.80 916 GLN A CA 1
ATOM 7474 C C . GLN A 1 916 ? -27.424 -3.187 -44.336 1.00 26.80 916 GLN A C 1
ATOM 7476 O O . GLN A 1 916 ? -28.270 -3.610 -43.548 1.00 26.80 916 GLN A O 1
ATOM 7481 N N . ASP A 1 917 ? -27.591 -2.158 -45.168 1.00 27.80 917 ASP A N 1
ATOM 7482 C CA . ASP A 1 917 ? -28.767 -1.328 -45.455 1.00 27.80 917 ASP A CA 1
ATOM 7483 C C . ASP A 1 917 ? -29.431 -0.495 -44.341 1.00 27.80 917 ASP A C 1
ATOM 7485 O O . ASP A 1 917 ? -29.516 -0.837 -43.160 1.00 27.80 917 ASP A O 1
ATOM 7489 N N . LYS A 1 918 ? -29.889 0.682 -44.783 1.00 28.45 918 LYS A N 1
ATOM 7490 C CA . LYS A 1 918 ? -30.463 1.783 -44.006 1.00 28.45 918 LYS A CA 1
ATOM 7491 C C . LYS A 1 918 ? -31.828 2.207 -44.570 1.00 28.45 918 LYS A C 1
ATOM 7493 O O . LYS A 1 918 ? -32.164 1.883 -45.702 1.00 28.45 918 LYS A O 1
ATOM 7498 N N . ASP A 1 919 ? -32.518 3.031 -43.782 1.00 27.59 919 ASP A N 1
ATOM 7499 C CA . ASP A 1 919 ? -33.494 4.054 -44.185 1.00 27.59 919 ASP A CA 1
ATOM 7500 C C . ASP A 1 919 ? -34.745 3.618 -44.978 1.00 27.59 919 ASP A C 1
ATOM 7502 O O . ASP A 1 919 ? -34.723 3.418 -46.192 1.00 27.59 919 ASP A O 1
ATOM 7506 N N . ARG A 1 920 ? -35.898 3.661 -44.290 1.00 27.02 920 ARG A N 1
ATOM 7507 C CA . ARG A 1 920 ? -37.164 4.200 -44.827 1.00 27.02 920 ARG A CA 1
ATOM 7508 C C . ARG A 1 920 ? -38.067 4.718 -43.700 1.00 27.02 920 ARG A C 1
ATOM 7510 O O . ARG A 1 920 ? -37.991 4.246 -42.568 1.00 27.02 920 ARG A O 1
ATOM 7517 N N . ASP A 1 921 ? -38.883 5.719 -44.022 1.00 28.45 921 ASP A N 1
ATOM 7518 C CA . ASP A 1 921 ? -39.443 6.680 -43.062 1.00 28.45 921 ASP A CA 1
ATOM 7519 C C . ASP A 1 921 ? -40.899 6.430 -42.603 1.00 28.45 921 ASP A C 1
ATOM 7521 O O . ASP A 1 921 ? -41.806 6.278 -43.413 1.00 28.45 921 ASP A O 1
ATOM 7525 N N . ILE A 1 922 ? -41.095 6.482 -41.277 1.00 28.72 922 ILE A N 1
ATOM 7526 C CA . ILE A 1 922 ? -41.978 7.411 -40.522 1.00 28.72 922 ILE A CA 1
ATOM 7527 C C . ILE A 1 922 ? -43.462 7.638 -40.961 1.00 28.72 922 ILE A C 1
ATOM 7529 O O . ILE A 1 922 ? -43.733 8.325 -41.941 1.00 28.72 922 ILE A O 1
ATOM 7533 N N . LYS A 1 923 ? -44.394 7.321 -40.022 1.00 25.06 923 LYS A N 1
ATOM 7534 C CA . LYS A 1 923 ? -45.833 7.746 -39.890 1.00 25.06 923 LYS A CA 1
ATOM 7535 C C . LYS A 1 923 ? -46.800 7.187 -40.966 1.00 25.06 923 LYS A C 1
ATOM 7537 O O . LYS A 1 923 ? -46.343 6.670 -41.970 1.00 25.06 923 LYS A O 1
ATOM 7542 N N . ILE A 1 924 ? -48.139 7.168 -40.826 1.00 26.12 924 ILE A N 1
ATOM 7543 C CA . ILE A 1 924 ? -49.179 7.817 -39.968 1.00 26.12 924 ILE A CA 1
ATOM 7544 C C . ILE A 1 924 ? -50.122 6.677 -39.456 1.00 26.12 924 ILE A C 1
ATOM 7546 O O . ILE A 1 924 ? -50.378 5.775 -40.242 1.00 26.12 924 ILE A O 1
ATOM 7550 N N . LYS A 1 925 ? -50.461 6.479 -38.161 1.00 23.95 925 LYS A N 1
ATOM 7551 C CA . LYS A 1 925 ? -51.306 7.218 -37.166 1.00 23.95 925 LYS A CA 1
ATOM 7552 C C . LYS A 1 925 ? -52.822 6.884 -37.280 1.00 23.95 925 LYS A C 1
ATOM 7554 O O . LYS A 1 925 ? -53.318 6.879 -38.396 1.00 23.95 925 LYS A O 1
ATOM 7559 N N . GLU A 1 926 ? -53.508 6.735 -36.128 1.00 23.00 926 GLU A N 1
ATOM 7560 C CA . GLU A 1 926 ? -54.990 6.622 -35.937 1.00 23.00 926 GLU A CA 1
ATOM 7561 C C . GLU A 1 926 ? -55.653 5.316 -36.466 1.00 23.00 926 GLU A C 1
ATOM 7563 O O . GLU A 1 926 ? -55.156 4.736 -37.424 1.00 23.00 926 GLU A O 1
ATOM 7568 N N . THR A 1 927 ? -56.714 4.726 -35.877 1.00 23.98 927 THR A N 1
ATOM 7569 C CA . THR A 1 927 ? -57.519 4.986 -34.643 1.00 23.98 927 THR A CA 1
ATOM 7570 C C . THR A 1 927 ? -58.177 3.680 -34.140 1.00 23.98 927 THR A C 1
ATOM 7572 O O . THR A 1 927 ? -58.603 2.892 -34.975 1.00 23.98 927 THR A O 1
ATOM 7575 N N . ASP A 1 928 ? -58.329 3.552 -32.813 1.00 23.94 928 ASP A N 1
ATOM 7576 C CA . ASP A 1 928 ? -59.492 3.068 -32.022 1.00 23.94 928 ASP A CA 1
ATOM 7577 C C . ASP A 1 928 ? -60.252 1.742 -32.337 1.00 23.94 928 ASP A C 1
ATOM 7579 O O . ASP A 1 928 ? -59.989 1.025 -33.294 1.00 23.94 928 ASP A O 1
ATOM 7583 N N . ALA A 1 929 ? -61.254 1.485 -31.477 1.00 26.92 929 ALA A N 1
ATOM 7584 C CA . ALA A 1 929 ? -62.329 0.481 -31.508 1.00 26.92 929 ALA A CA 1
ATOM 7585 C C . ALA A 1 929 ? -62.074 -0.918 -30.897 1.00 26.92 929 ALA A C 1
ATOM 7587 O O . ALA A 1 929 ? -61.143 -1.649 -31.223 1.00 26.92 929 ALA A O 1
ATOM 7588 N N . GLU A 1 930 ? -62.984 -1.267 -29.983 1.00 25.69 930 GLU A N 1
ATOM 7589 C CA . GLU A 1 930 ? -63.065 -2.504 -29.202 1.00 25.69 930 GLU A CA 1
ATOM 7590 C C . GLU A 1 930 ? -63.990 -3.552 -29.879 1.00 25.69 930 GLU A C 1
ATOM 7592 O O . GLU A 1 930 ? -64.439 -3.371 -31.008 1.00 25.69 930 GLU A O 1
ATOM 7597 N N . SER A 1 931 ? -64.384 -4.576 -29.107 1.00 25.64 931 SER A N 1
ATOM 7598 C CA . SER A 1 931 ? -65.610 -5.397 -29.238 1.00 25.64 931 SER A CA 1
ATOM 7599 C C . SER A 1 931 ? -65.631 -6.601 -30.213 1.00 25.64 931 SER A C 1
ATOM 7601 O O . SER A 1 931 ? -65.822 -6.485 -31.414 1.00 25.64 931 SER A O 1
ATOM 7603 N N . SER A 1 932 ? -65.431 -7.786 -29.616 1.00 26.27 932 SER A N 1
ATOM 7604 C CA . SER A 1 932 ? -66.386 -8.917 -29.470 1.00 26.27 932 SER A CA 1
ATOM 7605 C C . SER A 1 932 ? -67.403 -9.321 -30.563 1.00 26.27 932 SER A C 1
ATOM 7607 O O . SER A 1 932 ? -67.997 -8.491 -31.235 1.00 26.27 932 SER A O 1
ATOM 7609 N N . HIS A 1 933 ? -67.759 -10.618 -30.498 1.00 27.31 933 HIS A N 1
ATOM 7610 C CA . HIS A 1 933 ? -68.730 -11.407 -31.289 1.00 27.31 933 HIS A CA 1
ATOM 7611 C C . HIS A 1 933 ? -68.185 -11.903 -32.648 1.00 27.31 933 HIS A C 1
ATOM 7613 O O . HIS A 1 933 ? -67.673 -11.103 -33.419 1.00 27.31 933 HIS A O 1
ATOM 7619 N N . ALA A 1 934 ? -68.106 -13.198 -32.997 1.00 26.38 934 ALA A N 1
ATOM 7620 C CA . ALA A 1 934 ? -68.743 -14.478 -32.599 1.00 26.38 934 ALA A CA 1
ATOM 7621 C C . ALA A 1 934 ? -69.917 -14.928 -33.494 1.00 26.38 934 ALA A C 1
ATOM 7623 O O . ALA A 1 934 ? -70.698 -14.102 -33.947 1.00 26.38 934 ALA A O 1
ATOM 7624 N N . GLU A 1 935 ? -70.012 -16.258 -33.660 1.00 25.55 935 GLU A N 1
ATOM 7625 C CA . GLU A 1 935 ? -71.033 -17.030 -34.404 1.00 25.55 935 GLU A CA 1
ATOM 7626 C C . GLU A 1 935 ? -70.963 -16.912 -35.957 1.00 25.55 935 GLU A C 1
ATOM 7628 O O . GLU A 1 935 ? -70.577 -15.881 -36.493 1.00 25.55 935 GLU A O 1
ATOM 7633 N N . GLU A 1 936 ? -71.227 -17.954 -36.766 1.00 26.70 936 GLU A N 1
ATOM 7634 C CA . GLU A 1 936 ? -71.530 -19.364 -36.443 1.00 26.70 936 GLU A CA 1
ATOM 7635 C C . GLU A 1 936 ? -70.936 -20.398 -37.445 1.00 26.70 936 GLU A C 1
ATOM 7637 O O . GLU A 1 936 ? -70.103 -20.075 -38.289 1.00 26.70 936 GLU A O 1
ATOM 7642 N N . LYS A 1 937 ? -71.297 -21.680 -37.269 1.00 26.25 937 LYS A N 1
ATOM 7643 C CA . LYS A 1 937 ? -70.606 -22.891 -37.763 1.00 26.25 937 LYS A CA 1
ATOM 7644 C C . LYS A 1 937 ? -70.830 -23.210 -39.250 1.00 26.25 937 LYS A C 1
ATOM 7646 O O . LYS A 1 937 ? -71.918 -23.016 -39.782 1.00 26.25 937 LYS A O 1
ATOM 7651 N N . ALA A 1 938 ? -69.871 -23.937 -39.830 1.00 27.03 938 ALA A N 1
ATOM 7652 C CA . ALA A 1 938 ? -70.131 -24.994 -40.813 1.00 27.03 938 ALA A CA 1
ATOM 7653 C C . ALA A 1 938 ? -69.123 -26.146 -40.609 1.00 27.03 938 ALA A C 1
ATOM 7655 O O . ALA A 1 938 ? -67.944 -25.902 -40.361 1.00 27.03 938 ALA A O 1
ATOM 7656 N N . GLU A 1 939 ? -69.581 -27.398 -40.667 1.00 26.25 939 GLU A N 1
ATOM 7657 C CA . GLU A 1 939 ? -68.781 -28.581 -40.312 1.00 26.25 939 GLU A CA 1
ATOM 7658 C C . GLU A 1 939 ? -68.180 -29.303 -41.536 1.00 26.25 939 GLU A C 1
ATOM 7660 O O . GLU A 1 939 ? -68.879 -29.486 -42.533 1.00 26.25 939 GLU A O 1
ATOM 7665 N N . LYS A 1 940 ? -66.951 -29.836 -41.387 1.00 24.50 940 LYS A N 1
ATOM 7666 C CA . LYS A 1 940 ? -66.557 -31.263 -41.586 1.00 24.50 940 LYS A CA 1
ATOM 7667 C C . LYS A 1 940 ? -65.149 -31.459 -42.165 1.00 24.50 940 LYS A C 1
ATOM 7669 O O . LYS A 1 940 ? -64.981 -31.541 -43.376 1.00 24.50 940 LYS A O 1
ATOM 7674 N N . SER A 1 941 ? -64.190 -31.720 -41.276 1.00 25.70 941 SER A N 1
ATOM 7675 C CA . SER A 1 941 ? -63.230 -32.835 -41.402 1.00 25.70 941 SER A CA 1
ATOM 7676 C C . SER A 1 941 ? -62.349 -32.884 -40.152 1.00 25.70 941 SER A C 1
ATOM 7678 O O . SER A 1 941 ? -61.564 -31.962 -39.929 1.00 25.70 941 SER A O 1
ATOM 7680 N N . GLU A 1 942 ? -62.441 -33.941 -39.347 1.00 26.92 942 GLU A N 1
ATOM 7681 C CA . GLU A 1 942 ? -61.456 -34.166 -38.287 1.00 26.92 942 GLU A CA 1
ATOM 7682 C C . GLU A 1 942 ? -60.142 -34.657 -38.903 1.00 26.92 942 GLU A C 1
ATOM 7684 O O . GLU A 1 942 ? -60.061 -35.755 -39.450 1.00 26.92 942 GLU A O 1
ATOM 7689 N N . VAL A 1 943 ? -59.102 -33.833 -38.795 1.00 30.02 943 VAL A N 1
ATOM 7690 C CA . VAL A 1 943 ? -57.705 -34.246 -38.951 1.00 30.02 943 VAL A CA 1
ATOM 7691 C C . VAL A 1 943 ? -56.998 -33.813 -37.674 1.00 30.02 943 VAL A C 1
ATOM 7693 O O . VAL A 1 943 ? -57.068 -32.644 -37.292 1.00 30.02 943 VAL A O 1
ATOM 7696 N N . ALA A 1 944 ? -56.370 -34.762 -36.979 1.00 27.48 944 ALA A N 1
ATOM 7697 C CA . ALA A 1 944 ? -55.750 -34.499 -35.685 1.00 27.48 944 ALA A CA 1
ATOM 7698 C C . ALA A 1 944 ? -54.622 -33.448 -35.804 1.00 27.48 944 ALA A C 1
ATOM 7700 O O . ALA A 1 944 ? -53.871 -33.467 -36.783 1.00 27.48 944 ALA A O 1
ATOM 7701 N N . PRO A 1 945 ? -54.468 -32.538 -34.824 1.00 32.53 945 PRO A N 1
ATOM 7702 C CA . PRO A 1 945 ? -53.462 -31.484 -34.895 1.00 32.53 945 PRO A CA 1
ATOM 7703 C C . PRO A 1 945 ? -52.043 -32.057 -34.791 1.00 32.53 945 PRO A C 1
ATOM 7705 O O . PRO A 1 945 ? -51.733 -32.806 -33.862 1.00 32.53 945 PRO A O 1
ATOM 7708 N N . GLU A 1 946 ? -51.151 -31.655 -35.702 1.00 31.59 946 GLU A N 1
ATOM 7709 C CA . GLU A 1 946 ? -49.735 -32.040 -35.658 1.00 31.59 946 GLU A CA 1
ATOM 7710 C C . GLU A 1 946 ? -49.073 -31.587 -34.342 1.00 31.59 946 GLU A C 1
ATOM 7712 O O . GLU A 1 946 ? -48.787 -30.402 -34.128 1.00 31.59 946 GLU A O 1
ATOM 7717 N N . LYS A 1 947 ? -48.782 -32.543 -33.448 1.00 32.44 947 LYS A N 1
ATOM 7718 C CA . LYS A 1 947 ? -48.026 -32.293 -32.213 1.00 32.44 947 LYS A CA 1
ATOM 7719 C C . LYS A 1 947 ? -46.607 -31.816 -32.567 1.00 32.44 947 LYS A C 1
ATOM 7721 O O . LYS A 1 947 ? -45.771 -32.594 -33.024 1.00 32.44 947 LYS A O 1
ATOM 7726 N N . LYS A 1 948 ? -46.309 -30.531 -32.332 1.00 38.47 948 LYS A N 1
ATOM 7727 C CA . LYS A 1 948 ? -44.981 -29.940 -32.592 1.00 38.47 948 LYS A CA 1
ATOM 7728 C C . LYS A 1 948 ? -43.876 -30.634 -31.783 1.00 38.47 948 LYS A C 1
ATOM 7730 O O . LYS A 1 948 ? -43.808 -30.494 -30.562 1.00 38.47 948 LYS A O 1
ATOM 7735 N N . LYS A 1 949 ? -42.970 -31.316 -32.490 1.00 38.66 949 LYS A N 1
ATOM 7736 C CA . LYS A 1 949 ? -41.800 -32.020 -31.937 1.00 38.66 949 LYS A CA 1
ATOM 7737 C C . LYS A 1 949 ? -40.859 -31.052 -31.181 1.00 38.66 949 LYS A C 1
ATOM 7739 O O . LYS A 1 949 ? -40.446 -30.025 -31.723 1.00 38.66 949 LYS A O 1
ATOM 7744 N N . ARG A 1 950 ? -40.523 -31.373 -29.922 1.00 55.38 950 ARG A N 1
ATOM 7745 C CA . ARG A 1 950 ? -39.649 -30.574 -29.027 1.00 55.38 950 ARG A CA 1
ATOM 7746 C C . ARG A 1 950 ? -38.163 -30.931 -29.216 1.00 55.38 950 ARG A C 1
ATOM 7748 O O . ARG A 1 950 ? -37.842 -32.034 -29.644 1.00 55.38 950 ARG A O 1
ATOM 7755 N N . LYS A 1 951 ? -37.255 -30.005 -28.873 1.00 60.97 951 LYS A N 1
ATOM 7756 C CA . LYS A 1 951 ? -35.789 -30.214 -28.875 1.00 60.97 951 LYS A CA 1
ATOM 7757 C C . LYS A 1 951 ? -35.263 -30.411 -27.454 1.00 60.97 951 LYS A C 1
ATOM 7759 O O . LYS A 1 951 ? -35.713 -29.721 -26.542 1.00 60.97 951 LYS A O 1
ATOM 7764 N N . ILE A 1 952 ? -34.293 -31.307 -27.280 1.00 65.94 952 ILE A N 1
ATOM 7765 C CA . ILE A 1 952 ? -33.790 -31.745 -25.966 1.00 65.94 952 ILE A CA 1
ATOM 7766 C C . ILE A 1 952 ? -32.268 -31.539 -25.856 1.00 65.94 952 ILE A C 1
ATOM 7768 O O . ILE A 1 952 ? -31.535 -31.720 -26.829 1.00 65.94 952 ILE A O 1
ATOM 7772 N N . ARG A 1 953 ? -31.799 -31.168 -24.658 1.00 72.44 953 ARG A N 1
ATOM 7773 C CA . ARG A 1 953 ? -30.387 -31.113 -24.232 1.00 72.44 953 ARG A CA 1
ATOM 7774 C C . ARG A 1 953 ? -30.149 -32.141 -23.117 1.00 72.44 953 ARG A C 1
ATOM 7776 O O . ARG A 1 953 ? -31.091 -32.482 -22.405 1.00 72.44 953 ARG A O 1
ATOM 7783 N N . LEU A 1 954 ? -28.908 -32.598 -22.930 1.00 79.19 954 LEU A N 1
ATOM 7784 C CA . LEU A 1 954 ? -28.529 -33.375 -21.743 1.00 79.19 954 LEU A CA 1
ATOM 7785 C C . LEU A 1 954 ? -27.884 -32.501 -20.659 1.00 79.19 954 LEU A C 1
ATOM 7787 O O . LEU A 1 954 ? -27.115 -31.579 -20.942 1.00 79.19 954 LEU A O 1
ATOM 7791 N N . GLU A 1 955 ? -28.165 -32.850 -19.409 1.00 74.69 955 GLU A N 1
ATOM 7792 C CA . GLU A 1 955 ? -27.545 -32.307 -18.195 1.00 74.69 955 GLU A CA 1
ATOM 7793 C C . GLU A 1 955 ? -27.167 -33.443 -17.238 1.00 74.69 955 GLU A C 1
ATOM 7795 O O . GLU A 1 955 ? -27.598 -34.578 -17.418 1.00 74.69 955 GLU A O 1
ATOM 7800 N N . MET A 1 956 ? -26.347 -33.169 -16.222 1.00 76.06 956 MET A N 1
ATOM 7801 C CA . MET A 1 956 ? -25.923 -34.192 -15.260 1.00 76.06 956 MET A CA 1
ATOM 7802 C C . MET A 1 956 ? -27.095 -34.620 -14.360 1.00 76.06 956 MET A C 1
ATOM 7804 O O . MET A 1 956 ? -27.845 -33.766 -13.878 1.00 76.06 956 MET A O 1
ATOM 7808 N N . HIS A 1 957 ? -27.248 -35.925 -14.116 1.00 77.31 957 HIS A N 1
ATOM 7809 C CA . HIS A 1 957 ? -28.197 -36.423 -13.117 1.00 77.31 957 HIS A CA 1
ATOM 7810 C C . HIS A 1 957 ? -27.572 -36.312 -11.708 1.00 77.31 957 HIS A C 1
ATOM 7812 O O . HIS A 1 957 ? -26.397 -36.662 -11.557 1.00 77.31 957 HIS A O 1
ATOM 7818 N N . PRO A 1 958 ? -28.289 -35.820 -10.676 1.00 56.75 958 PRO A N 1
ATOM 7819 C CA . PRO A 1 958 ? -27.702 -35.579 -9.353 1.00 56.75 958 PRO A CA 1
ATOM 7820 C C . PRO A 1 958 ? -27.350 -36.869 -8.598 1.00 56.75 958 PRO A C 1
ATOM 7822 O O . PRO A 1 958 ? -26.400 -36.879 -7.821 1.00 56.75 958 PRO A O 1
ATOM 7825 N N . GLN A 1 959 ? -28.081 -37.959 -8.844 1.00 68.94 959 GLN A N 1
ATOM 7826 C CA . GLN A 1 959 ? -27.722 -39.302 -8.381 1.00 68.94 959 GLN A CA 1
ATOM 7827 C C . GLN A 1 959 ? -26.932 -40.015 -9.482 1.00 68.94 959 GLN A C 1
ATOM 7829 O O . GLN A 1 959 ? -27.383 -40.082 -10.627 1.00 68.94 959 GLN A O 1
ATOM 7834 N N . GLN A 1 960 ? -25.764 -40.548 -9.142 1.00 84.75 960 GLN A N 1
ATOM 7835 C CA . GLN A 1 960 ? -24.874 -41.246 -10.069 1.00 84.75 960 GLN A CA 1
ATOM 7836 C C . GLN A 1 960 ? -24.869 -42.736 -9.723 1.00 84.75 960 GLN A C 1
ATOM 7838 O O . GLN A 1 960 ? -23.964 -43.209 -9.048 1.00 84.75 960 GLN A O 1
ATOM 7843 N N . ILE A 1 961 ? -25.932 -43.409 -10.164 1.00 82.69 961 ILE A N 1
ATOM 7844 C CA . ILE A 1 961 ? -26.173 -44.853 -10.059 1.00 82.69 961 ILE A CA 1
ATOM 7845 C C . ILE A 1 961 ? -26.704 -45.369 -11.400 1.00 82.69 961 ILE A C 1
ATOM 7847 O O . ILE A 1 961 ? -27.376 -44.612 -12.109 1.00 82.69 961 ILE A O 1
ATOM 7851 N N . PHE A 1 962 ? -26.428 -46.621 -11.751 1.00 88.31 962 PHE A N 1
ATOM 7852 C CA . PHE A 1 962 ? -26.950 -47.267 -12.951 1.00 88.31 962 PHE A CA 1
ATOM 7853 C C . PHE A 1 962 ? -28.351 -47.842 -12.700 1.00 88.31 962 PHE A C 1
ATOM 7855 O O . PHE A 1 962 ? -28.563 -48.617 -11.773 1.00 88.31 962 PHE A O 1
ATOM 7862 N N . ILE A 1 963 ? -29.317 -47.466 -13.541 1.00 84.88 963 ILE A N 1
ATOM 7863 C CA . ILE A 1 963 ? -30.705 -47.947 -13.480 1.00 84.88 963 ILE A CA 1
ATOM 7864 C C . ILE A 1 963 ? -31.110 -48.501 -14.844 1.00 84.88 963 ILE A C 1
ATOM 7866 O O . ILE A 1 963 ? -30.908 -47.846 -15.871 1.00 84.88 963 ILE A O 1
ATOM 7870 N N . ASP A 1 964 ? -31.715 -49.686 -14.843 1.00 83.94 964 ASP A N 1
ATOM 7871 C CA . ASP A 1 964 ? -32.374 -50.289 -16.000 1.00 83.94 964 ASP A CA 1
ATOM 7872 C C . ASP A 1 964 ? -33.703 -49.583 -16.296 1.00 83.94 964 ASP A C 1
ATOM 7874 O O . ASP A 1 964 ? -34.736 -49.863 -15.693 1.00 83.94 964 ASP A O 1
ATOM 7878 N N . GLN A 1 965 ? -33.651 -48.619 -17.210 1.00 82.00 965 GLN A N 1
ATOM 7879 C CA . GLN A 1 965 ? -34.799 -47.888 -17.734 1.00 82.00 965 GLN A CA 1
ATOM 7880 C C . GLN A 1 965 ? -34.613 -47.747 -19.246 1.00 82.00 965 GLN A C 1
ATOM 7882 O O . GLN A 1 965 ? -33.508 -47.496 -19.737 1.00 82.00 965 GLN A O 1
ATOM 7887 N N . LEU A 1 966 ? -35.696 -47.914 -20.007 1.00 74.88 966 LEU A N 1
ATOM 7888 C CA . LEU A 1 966 ? -35.627 -48.122 -21.458 1.00 74.88 966 LEU A CA 1
ATOM 7889 C C . LEU A 1 966 ? -34.998 -46.936 -22.226 1.00 74.88 966 LEU A C 1
ATOM 7891 O O . LEU A 1 966 ? -34.368 -47.134 -23.269 1.00 74.88 966 LEU A O 1
ATOM 7895 N N . HIS A 1 967 ? -35.102 -45.718 -21.678 1.00 77.56 967 HIS A N 1
ATOM 7896 C CA . HIS A 1 967 ? -34.703 -44.467 -22.336 1.00 77.56 967 HIS A CA 1
ATOM 7897 C C . HIS A 1 967 ? -33.751 -43.568 -21.516 1.00 77.56 967 HIS A C 1
ATOM 7899 O O . HIS A 1 967 ? -33.501 -42.429 -21.930 1.00 77.56 967 HIS A O 1
ATOM 7905 N N . GLU A 1 968 ? -33.216 -44.050 -20.386 1.00 87.06 968 GLU A N 1
ATOM 7906 C CA . GLU A 1 968 ? -32.413 -43.235 -19.458 1.00 87.06 968 GLU A CA 1
ATOM 7907 C C . GLU A 1 968 ? -30.965 -43.038 -19.965 1.00 87.06 968 GLU A C 1
ATOM 7909 O O . GLU A 1 968 ? -30.301 -44.032 -20.282 1.00 87.06 968 GLU A O 1
ATOM 7914 N N . PRO A 1 969 ? -30.450 -41.793 -20.089 1.00 88.88 969 PRO A N 1
ATOM 7915 C CA . PRO A 1 969 ? -29.235 -41.520 -20.852 1.00 88.88 969 PRO A CA 1
ATOM 7916 C C . PRO A 1 969 ? -27.943 -41.545 -20.017 1.00 88.88 969 PRO A C 1
ATOM 7918 O O . PRO A 1 969 ? -27.822 -40.885 -18.985 1.00 88.88 969 PRO A O 1
ATOM 7921 N N . TYR A 1 970 ? -26.914 -42.211 -20.545 1.00 90.88 970 TYR A N 1
ATOM 7922 C CA . TYR A 1 970 ? -25.564 -42.280 -19.977 1.00 90.88 970 TYR A CA 1
ATOM 7923 C C . TYR A 1 970 ? -24.537 -41.785 -21.001 1.00 90.88 970 TYR A C 1
ATOM 7925 O O . TYR A 1 970 ? -24.578 -42.163 -22.171 1.00 90.88 970 TYR A O 1
ATOM 7933 N N . VAL A 1 971 ? -23.627 -40.908 -20.575 1.00 88.50 971 VAL A N 1
ATOM 7934 C CA . VAL A 1 971 ? -22.666 -40.196 -21.438 1.00 88.50 971 VAL A CA 1
ATOM 7935 C C . VAL A 1 971 ? -21.263 -40.770 -21.248 1.00 88.50 971 VAL A C 1
ATOM 7937 O O . VAL A 1 971 ? -20.812 -40.930 -20.114 1.00 88.50 971 VAL A O 1
ATOM 7940 N N . TRP A 1 972 ? -20.557 -41.057 -22.345 1.00 86.69 972 TRP A N 1
ATOM 7941 C CA . TRP A 1 972 ? -19.196 -41.605 -22.301 1.00 86.69 972 TRP A CA 1
ATOM 7942 C C . TRP A 1 972 ? -18.157 -40.576 -21.840 1.00 86.69 972 TRP A C 1
ATOM 7944 O O . TRP A 1 972 ? -18.102 -39.464 -22.362 1.00 86.69 972 TRP A O 1
ATOM 7954 N N . ILE A 1 973 ? -17.289 -40.988 -20.911 1.00 79.25 973 ILE A N 1
ATOM 7955 C CA . ILE A 1 973 ? -16.128 -40.213 -20.437 1.00 79.25 973 ILE A CA 1
ATOM 7956 C C . ILE A 1 973 ? -14.832 -40.743 -21.073 1.00 79.25 973 ILE A C 1
ATOM 7958 O O . ILE A 1 973 ? -13.943 -39.973 -21.429 1.00 79.25 973 ILE A O 1
ATOM 7962 N N . TYR A 1 974 ? -14.712 -42.068 -21.216 1.00 66.25 974 TYR A N 1
ATOM 7963 C CA . TYR A 1 974 ? -13.499 -42.720 -21.714 1.00 66.25 974 TYR A CA 1
ATOM 7964 C C . TYR A 1 974 ? -13.339 -42.597 -23.239 1.00 66.25 974 TYR A C 1
ATOM 7966 O O . TYR A 1 974 ? -14.108 -43.208 -23.990 1.00 66.25 974 TYR A O 1
ATOM 7974 N N . ASP A 1 975 ? -12.292 -41.895 -23.688 1.00 61.41 975 ASP A N 1
ATOM 7975 C CA . ASP A 1 975 ? -11.911 -41.768 -25.102 1.00 61.41 975 ASP A CA 1
ATOM 7976 C C . ASP A 1 975 ? -10.438 -42.188 -25.347 1.00 61.41 975 ASP A C 1
ATOM 7978 O O . ASP A 1 975 ? -9.530 -41.649 -24.706 1.00 61.41 975 ASP A O 1
ATOM 7982 N N . PRO A 1 976 ? -10.157 -43.185 -26.214 1.00 56.97 976 PRO A N 1
ATOM 7983 C CA . PRO A 1 976 ? -8.813 -43.744 -26.380 1.00 56.97 976 PRO A CA 1
ATOM 7984 C C . PRO A 1 976 ? -7.937 -42.965 -27.381 1.00 56.97 976 PRO A C 1
ATOM 7986 O O . PRO A 1 976 ? -8.300 -42.782 -28.540 1.00 56.97 976 PRO A O 1
ATOM 7989 N N . ILE A 1 977 ? -6.721 -42.595 -26.957 1.00 56.03 977 ILE A N 1
ATOM 7990 C CA . ILE A 1 977 ? -5.755 -41.809 -27.751 1.00 56.03 977 ILE A CA 1
ATOM 7991 C C . ILE A 1 977 ? -5.380 -42.512 -29.081 1.00 56.03 977 ILE A C 1
ATOM 7993 O O . ILE A 1 977 ? -4.906 -43.653 -29.046 1.00 56.03 977 ILE A O 1
ATOM 7997 N N . PRO A 1 978 ? -5.492 -41.841 -30.248 1.00 62.84 978 PRO A N 1
ATOM 7998 C CA . PRO A 1 978 ? -5.075 -42.395 -31.540 1.00 62.84 978 PRO A CA 1
ATOM 7999 C C . PRO A 1 978 ? -3.559 -42.630 -31.670 1.00 62.84 978 PRO A C 1
ATOM 8001 O O . PRO A 1 978 ? -2.738 -41.804 -31.267 1.00 62.84 978 PRO A O 1
ATOM 8004 N N . MET A 1 979 ? -3.176 -43.724 -32.339 1.00 60.69 979 MET A N 1
ATOM 8005 C CA . MET A 1 979 ? -1.772 -44.143 -32.509 1.00 60.69 979 MET A CA 1
ATOM 8006 C C . MET A 1 979 ? -0.871 -43.109 -33.211 1.00 60.69 979 MET A C 1
ATOM 8008 O O . MET A 1 979 ? 0.325 -43.064 -32.932 1.00 60.69 979 MET A O 1
ATOM 8012 N N . HIS A 1 980 ? -1.409 -42.262 -34.096 1.00 67.69 980 HIS A N 1
ATOM 8013 C CA . HIS A 1 980 ? -0.595 -41.295 -34.843 1.00 67.69 980 HIS A CA 1
ATOM 8014 C C . HIS A 1 980 ? 0.055 -40.225 -33.946 1.00 67.69 980 HIS A C 1
ATOM 8016 O O . HIS A 1 980 ? 1.169 -39.792 -34.238 1.00 67.69 980 HIS A O 1
ATOM 8022 N N . TYR A 1 981 ? -0.568 -39.854 -32.819 1.00 70.12 981 TYR A N 1
ATOM 8023 C CA . TYR A 1 981 ? 0.018 -38.895 -31.870 1.00 70.12 981 TYR A CA 1
ATOM 8024 C C . TYR A 1 981 ? 1.326 -39.404 -31.251 1.00 70.12 981 TYR A C 1
ATOM 8026 O O . TYR A 1 981 ? 2.261 -38.625 -31.066 1.00 70.12 981 TYR A O 1
ATOM 8034 N N . TRP A 1 982 ? 1.431 -40.712 -30.996 1.00 72.81 982 TRP A N 1
ATOM 8035 C CA . TRP A 1 982 ? 2.663 -41.327 -30.497 1.00 72.81 982 TRP A CA 1
ATOM 8036 C C . TRP A 1 982 ? 3.795 -41.246 -31.527 1.00 72.81 982 TRP A C 1
ATOM 8038 O O . TRP A 1 982 ? 4.915 -40.886 -31.173 1.00 72.81 982 TRP A O 1
ATOM 8048 N N . ILE A 1 983 ? 3.490 -41.495 -32.805 1.00 77.00 983 ILE A N 1
ATOM 8049 C CA . ILE A 1 983 ? 4.464 -41.432 -33.907 1.00 77.00 983 ILE A CA 1
ATOM 8050 C C . ILE A 1 983 ? 5.023 -40.008 -34.053 1.00 77.00 983 ILE A C 1
ATOM 8052 O O . ILE A 1 983 ? 6.241 -39.825 -34.064 1.00 77.00 983 ILE A O 1
ATOM 8056 N N . PHE A 1 984 ? 4.155 -38.988 -34.091 1.00 76.88 984 PHE A N 1
ATOM 8057 C CA . PHE A 1 984 ? 4.593 -37.588 -34.144 1.00 76.88 984 PHE A CA 1
ATOM 8058 C C . PHE A 1 984 ? 5.414 -37.183 -32.910 1.00 76.88 984 PHE A C 1
ATOM 8060 O O . PHE A 1 984 ? 6.457 -36.544 -33.058 1.00 76.88 984 PHE A O 1
ATOM 8067 N N . GLY A 1 985 ? 5.004 -37.602 -31.707 1.00 68.44 985 GLY A N 1
ATOM 8068 C CA . GLY A 1 985 ? 5.758 -37.350 -30.475 1.00 68.44 985 GLY A CA 1
ATOM 8069 C C . GLY A 1 985 ? 7.180 -37.925 -30.517 1.00 68.44 985 GLY A C 1
ATOM 8070 O O . GLY A 1 985 ? 8.139 -37.228 -30.186 1.00 68.44 985 GLY A O 1
ATOM 8071 N N . THR A 1 986 ? 7.343 -39.166 -30.988 1.00 82.31 986 THR A N 1
ATOM 8072 C CA . THR A 1 986 ? 8.666 -39.792 -31.150 1.00 82.31 986 THR A CA 1
ATOM 8073 C C . THR A 1 986 ? 9.532 -39.066 -32.185 1.00 82.31 986 THR A C 1
ATOM 8075 O O . THR A 1 986 ? 10.711 -38.826 -31.923 1.00 82.31 986 THR A O 1
ATOM 8078 N N . LEU A 1 987 ? 8.967 -38.661 -33.329 1.00 83.19 987 LEU A N 1
ATOM 8079 C CA . LEU A 1 987 ? 9.710 -37.950 -34.380 1.00 83.19 987 LEU A CA 1
ATOM 8080 C C . LEU A 1 987 ? 10.262 -36.596 -33.904 1.00 83.19 987 LEU A C 1
ATOM 8082 O O . LEU A 1 987 ? 11.421 -36.281 -34.178 1.00 83.19 987 LEU A O 1
ATOM 8086 N N . VAL A 1 988 ? 9.479 -35.821 -33.143 1.00 79.75 988 VAL A N 1
ATOM 8087 C CA . VAL A 1 988 ? 9.926 -34.530 -32.583 1.00 79.75 988 VAL A CA 1
ATOM 8088 C C . VAL A 1 988 ? 11.086 -34.716 -31.597 1.00 79.75 988 VAL A C 1
ATOM 8090 O O . VAL A 1 988 ? 12.063 -33.967 -31.650 1.00 79.75 988 VAL A O 1
ATOM 8093 N N . VAL A 1 989 ? 11.028 -35.740 -30.737 1.00 79.19 989 VAL A N 1
ATOM 8094 C CA . VAL A 1 989 ? 12.111 -36.051 -29.785 1.00 79.19 989 VAL A CA 1
ATOM 8095 C C . VAL A 1 989 ? 13.399 -36.456 -30.511 1.00 79.19 989 VAL A C 1
ATOM 8097 O O . VAL A 1 989 ? 14.475 -35.978 -30.151 1.00 79.19 989 VAL A O 1
ATOM 8100 N N . ILE A 1 990 ? 13.308 -37.272 -31.567 1.00 84.75 990 ILE A N 1
ATOM 8101 C CA . ILE A 1 990 ? 14.471 -37.646 -32.391 1.00 84.75 990 ILE A CA 1
ATOM 8102 C C . ILE A 1 990 ? 15.082 -36.405 -33.061 1.00 84.75 990 ILE A C 1
ATOM 8104 O O . ILE A 1 990 ? 16.298 -36.218 -32.999 1.00 84.75 990 ILE A O 1
ATOM 8108 N N . GLY A 1 991 ? 14.258 -35.521 -33.635 1.00 81.81 991 GLY A N 1
ATOM 8109 C CA . GLY A 1 991 ? 14.722 -34.266 -34.238 1.00 81.81 991 GLY A CA 1
ATOM 8110 C C . GLY A 1 991 ? 15.464 -33.362 -33.247 1.00 81.81 991 GLY A C 1
ATOM 8111 O O . GLY A 1 991 ? 16.547 -32.864 -33.556 1.00 81.81 991 GLY A O 1
ATOM 8112 N N . ALA A 1 992 ? 14.939 -33.213 -32.027 1.00 76.00 992 ALA A N 1
ATOM 8113 C CA . ALA A 1 992 ? 15.591 -32.446 -30.966 1.00 76.00 992 ALA A CA 1
ATOM 8114 C C . ALA A 1 992 ? 16.961 -33.032 -30.575 1.00 76.00 992 ALA A C 1
ATOM 8116 O O . ALA A 1 992 ? 17.936 -32.289 -30.469 1.00 76.00 992 ALA A O 1
ATOM 8117 N N . ILE A 1 993 ? 17.069 -34.360 -30.432 1.00 80.25 993 ILE A N 1
ATOM 8118 C CA . ILE A 1 993 ? 18.340 -35.042 -30.131 1.00 80.25 993 ILE A CA 1
ATOM 8119 C C . ILE A 1 993 ? 19.370 -34.798 -31.244 1.00 80.25 993 ILE A C 1
ATOM 8121 O O . ILE A 1 993 ? 20.514 -34.446 -30.956 1.00 80.25 993 ILE A O 1
ATOM 8125 N N . VAL A 1 994 ? 18.967 -34.926 -32.513 1.00 79.69 994 VAL A N 1
ATOM 8126 C CA . VAL A 1 994 ? 19.841 -34.693 -33.676 1.00 79.69 994 VAL A CA 1
ATOM 8127 C C . VAL A 1 994 ? 20.383 -33.256 -33.695 1.00 79.69 994 VAL A C 1
ATOM 8129 O O . VAL A 1 994 ? 21.578 -33.065 -33.927 1.00 79.69 994 VAL A O 1
ATOM 8132 N N . ILE A 1 995 ? 19.549 -32.259 -33.374 1.00 77.50 995 ILE A N 1
ATOM 8133 C CA . ILE A 1 995 ? 19.957 -30.847 -33.270 1.00 77.50 995 ILE A CA 1
ATOM 8134 C C . ILE A 1 995 ? 20.903 -30.622 -32.079 1.00 77.50 995 ILE A C 1
ATOM 8136 O O . ILE A 1 995 ? 21.939 -29.977 -32.235 1.00 77.50 995 ILE A O 1
ATOM 8140 N N . CYS A 1 996 ? 20.614 -31.185 -30.902 1.00 76.38 996 CYS A N 1
ATOM 8141 C CA . CYS A 1 996 ? 21.486 -31.063 -29.726 1.00 76.38 996 CYS A CA 1
ATOM 8142 C C . CYS A 1 996 ? 22.879 -31.689 -29.928 1.00 76.38 996 CYS A C 1
ATOM 8144 O O . CYS A 1 996 ? 23.836 -31.267 -29.281 1.00 76.38 996 CYS A O 1
ATOM 8146 N N . LEU A 1 997 ? 23.017 -32.653 -30.843 1.00 80.00 997 LEU A N 1
ATOM 8147 C CA . LEU A 1 997 ? 24.301 -33.261 -31.205 1.00 80.00 997 LEU A CA 1
ATOM 8148 C C . LEU A 1 997 ? 25.137 -32.419 -32.190 1.00 80.00 997 LEU A C 1
ATOM 8150 O O . LEU A 1 997 ? 26.299 -32.759 -32.408 1.00 80.00 997 LEU A O 1
ATOM 8154 N N . PHE A 1 998 ? 24.614 -31.317 -32.745 1.00 76.31 998 PHE A N 1
ATOM 8155 C CA . PHE A 1 998 ? 25.308 -30.456 -33.721 1.00 76.31 998 PHE A CA 1
ATOM 8156 C C . PHE A 1 998 ? 26.764 -30.069 -33.357 1.00 76.31 998 PHE A C 1
ATOM 8158 O O . PHE A 1 998 ? 27.616 -30.115 -34.250 1.00 76.31 998 PHE A O 1
ATOM 8165 N N . PRO A 1 999 ? 27.130 -29.762 -32.090 1.00 76.88 999 PRO A N 1
ATOM 8166 C CA . PRO A 1 999 ? 28.523 -29.468 -31.724 1.00 76.88 999 PRO A CA 1
ATOM 8167 C C . PRO A 1 999 ? 29.503 -30.630 -31.964 1.00 76.88 999 PRO A C 1
ATOM 8169 O O . PRO A 1 999 ? 30.693 -30.394 -32.169 1.00 76.88 999 PRO A O 1
ATOM 8172 N N . LEU A 1 1000 ? 29.008 -31.873 -31.959 1.00 78.69 1000 LEU A N 1
ATOM 8173 C CA . LEU A 1 1000 ? 29.780 -33.103 -32.163 1.00 78.69 1000 LEU A CA 1
ATOM 8174 C C . LEU A 1 1000 ? 29.838 -33.541 -33.637 1.00 78.69 1000 LEU A C 1
ATOM 8176 O O . LEU A 1 1000 ? 30.486 -34.538 -33.953 1.00 78.69 1000 LEU A O 1
ATOM 8180 N N . TRP A 1 1001 ? 29.171 -32.834 -34.556 1.00 83.38 1001 TRP A N 1
ATOM 8181 C CA . TRP A 1 1001 ? 29.122 -33.239 -35.963 1.00 83.38 1001 TRP A CA 1
ATOM 8182 C C . TRP A 1 1001 ? 30.490 -33.088 -36.663 1.00 83.38 1001 TRP A C 1
ATOM 8184 O O . TRP A 1 1001 ? 31.240 -32.141 -36.366 1.00 83.38 1001 TRP A O 1
ATOM 8194 N N . PRO A 1 1002 ? 30.812 -33.960 -37.642 1.00 85.25 1002 PRO A N 1
ATOM 8195 C CA . PRO A 1 1002 ? 32.009 -33.833 -38.470 1.00 85.25 1002 PRO A CA 1
ATOM 8196 C C . PRO A 1 1002 ? 32.139 -32.438 -39.111 1.00 85.25 1002 PRO A C 1
ATOM 8198 O O . PRO A 1 1002 ? 31.118 -31.854 -39.494 1.00 85.25 1002 PRO A O 1
ATOM 8201 N N . PRO A 1 1003 ? 33.361 -31.891 -39.270 1.00 77.19 1003 PRO A N 1
ATOM 8202 C CA . PRO A 1 1003 ? 33.564 -30.554 -39.833 1.00 77.19 1003 PRO A CA 1
ATOM 8203 C C . PRO A 1 1003 ? 32.883 -30.350 -41.193 1.00 77.19 1003 PRO A C 1
ATOM 8205 O O . PRO A 1 1003 ? 32.253 -29.320 -41.412 1.00 77.19 1003 PRO A O 1
ATOM 8208 N N . GLN A 1 1004 ? 32.925 -31.359 -42.069 1.00 80.69 1004 GLN A N 1
ATOM 8209 C CA . GLN A 1 1004 ? 32.300 -31.337 -43.395 1.00 80.69 1004 GLN A CA 1
ATOM 8210 C C . GLN A 1 1004 ? 30.782 -31.103 -43.311 1.00 80.69 1004 GLN A C 1
ATOM 8212 O O . GLN A 1 1004 ? 30.232 -30.308 -44.071 1.00 80.69 1004 GLN A O 1
ATOM 8217 N N . LEU A 1 1005 ? 30.110 -31.756 -42.356 1.00 76.25 1005 LEU A N 1
ATOM 8218 C CA . LEU A 1 1005 ? 28.665 -31.633 -42.143 1.00 76.25 1005 LEU A CA 1
ATOM 8219 C C . LEU A 1 1005 ? 28.285 -30.261 -41.575 1.00 76.25 1005 LEU A C 1
ATOM 8221 O O . LEU A 1 1005 ? 27.314 -29.664 -42.035 1.00 76.25 1005 LEU A O 1
ATOM 8225 N N . ARG A 1 1006 ? 29.069 -29.716 -40.635 1.00 79.06 1006 ARG A N 1
ATOM 8226 C CA . ARG A 1 1006 ? 28.844 -28.354 -40.114 1.00 79.06 1006 ARG A CA 1
ATOM 8227 C C . ARG A 1 1006 ? 29.046 -27.284 -41.188 1.00 79.06 1006 ARG A C 1
ATOM 8229 O O . ARG A 1 1006 ? 28.235 -26.366 -41.278 1.00 79.06 1006 ARG A O 1
ATOM 8236 N N . THR A 1 1007 ? 30.051 -27.440 -42.049 1.00 78.31 1007 THR A N 1
ATOM 8237 C CA . THR A 1 1007 ? 30.249 -26.585 -43.230 1.00 78.31 1007 THR A CA 1
ATOM 8238 C C . THR A 1 1007 ? 29.087 -26.706 -44.224 1.00 78.31 1007 THR A C 1
ATOM 8240 O O . THR A 1 1007 ? 28.612 -25.692 -44.731 1.00 78.31 1007 THR A O 1
ATOM 8243 N N . GLY A 1 1008 ? 28.560 -27.915 -44.452 1.00 81.44 1008 GLY A N 1
ATOM 8244 C CA . GLY A 1 1008 ? 27.365 -28.130 -45.276 1.00 81.44 1008 GLY A CA 1
ATOM 8245 C C . GLY A 1 1008 ? 26.123 -27.408 -44.736 1.00 81.44 1008 GLY A C 1
ATOM 8246 O O . GLY A 1 1008 ? 25.460 -26.688 -45.481 1.00 81.44 1008 GLY A O 1
ATOM 8247 N N . VAL A 1 1009 ? 25.848 -27.522 -43.430 1.00 81.12 1009 VAL A N 1
ATOM 8248 C CA . VAL A 1 1009 ? 24.750 -26.794 -42.763 1.00 81.12 1009 VAL A CA 1
ATOM 8249 C C . VAL A 1 1009 ? 24.955 -25.279 -42.833 1.00 81.12 1009 VAL A C 1
ATOM 8251 O O . VAL A 1 1009 ? 23.990 -24.554 -43.072 1.00 81.12 1009 VAL A O 1
ATOM 8254 N N . TYR A 1 1010 ? 26.186 -24.784 -42.675 1.00 78.12 1010 TYR A N 1
ATOM 8255 C CA . TYR A 1 1010 ? 26.487 -23.358 -42.818 1.00 78.12 1010 TYR A CA 1
ATOM 8256 C C . TYR A 1 1010 ? 26.142 -22.843 -44.224 1.00 78.12 1010 TYR A C 1
ATOM 8258 O O . TYR A 1 1010 ? 25.408 -21.860 -44.344 1.00 78.12 1010 TYR A O 1
ATOM 8266 N N . TYR A 1 1011 ? 26.579 -23.532 -45.285 1.00 86.75 1011 TYR A N 1
ATOM 8267 C CA . TYR A 1 1011 ? 26.238 -23.130 -46.653 1.00 86.75 1011 TYR A CA 1
ATOM 8268 C C . TYR A 1 1011 ? 24.737 -23.229 -46.936 1.00 86.75 1011 TYR A C 1
ATOM 8270 O O . TYR A 1 1011 ? 24.172 -22.273 -47.458 1.00 86.75 1011 TYR A O 1
ATOM 8278 N N . LEU A 1 1012 ? 24.065 -24.306 -46.510 1.00 82.38 1012 LEU A N 1
ATOM 8279 C CA . LEU A 1 1012 ? 22.607 -24.443 -46.627 1.00 82.38 1012 LEU A CA 1
ATOM 8280 C C . LEU A 1 1012 ? 21.866 -23.285 -45.928 1.00 82.38 1012 LEU A C 1
ATOM 8282 O O . LEU A 1 1012 ? 20.924 -22.720 -46.483 1.00 82.38 1012 LEU A O 1
ATOM 8286 N N . SER A 1 1013 ? 22.334 -22.884 -44.741 1.00 81.75 1013 SER A N 1
ATOM 8287 C CA . SER A 1 1013 ? 21.782 -21.754 -43.980 1.00 81.75 1013 SER A CA 1
ATOM 8288 C C . SER A 1 1013 ? 21.999 -20.418 -44.694 1.00 81.75 1013 SER A C 1
ATOM 8290 O O . SER A 1 1013 ? 21.102 -19.577 -44.716 1.00 81.75 1013 SER A O 1
ATOM 8292 N N . MET A 1 1014 ? 23.166 -20.221 -45.317 1.00 83.12 1014 MET A N 1
ATOM 8293 C CA . MET A 1 1014 ? 23.462 -19.019 -46.104 1.00 83.12 1014 MET A CA 1
ATOM 8294 C C . MET A 1 1014 ? 22.654 -18.969 -47.409 1.00 83.12 1014 MET A C 1
ATOM 8296 O O . MET A 1 1014 ? 22.182 -17.897 -47.780 1.00 83.12 1014 MET A O 1
ATOM 8300 N N . THR A 1 1015 ? 22.408 -20.108 -48.064 1.00 80.12 1015 THR A N 1
ATOM 8301 C CA . THR A 1 1015 ? 21.499 -20.197 -49.219 1.00 80.12 1015 THR A CA 1
ATOM 8302 C C . THR A 1 1015 ? 20.057 -19.870 -48.822 1.00 80.12 1015 THR A C 1
ATOM 8304 O O . THR A 1 1015 ? 19.407 -19.084 -49.508 1.00 80.12 1015 THR A O 1
ATOM 8307 N N . ALA A 1 1016 ? 19.567 -20.391 -47.691 1.00 78.00 1016 ALA A N 1
ATOM 8308 C CA . ALA A 1 1016 ? 18.234 -20.069 -47.175 1.00 78.00 1016 ALA A CA 1
ATOM 8309 C C . ALA A 1 1016 ? 18.090 -18.578 -46.804 1.00 78.00 1016 ALA A C 1
ATOM 8311 O O . ALA A 1 1016 ? 17.096 -17.944 -47.159 1.00 78.00 1016 ALA A O 1
ATOM 8312 N N . ALA A 1 1017 ? 19.103 -17.988 -46.160 1.00 78.00 1017 ALA A N 1
ATOM 8313 C CA . ALA A 1 1017 ? 19.138 -16.553 -45.872 1.00 78.00 1017 ALA A CA 1
ATOM 8314 C C . ALA A 1 1017 ? 19.178 -15.703 -47.157 1.00 78.00 1017 ALA A C 1
ATOM 8316 O O . ALA A 1 1017 ? 18.453 -14.715 -47.265 1.00 78.00 1017 ALA A O 1
ATOM 8317 N N . GLY A 1 1018 ? 19.965 -16.109 -48.160 1.00 83.31 1018 GLY A N 1
ATOM 8318 C CA . GLY A 1 1018 ? 20.003 -15.464 -49.475 1.00 83.31 1018 GLY A CA 1
ATOM 8319 C C . GLY A 1 1018 ? 18.658 -15.521 -50.205 1.00 83.31 1018 GLY A C 1
ATOM 8320 O O . GLY A 1 1018 ? 18.226 -14.519 -50.771 1.00 83.31 1018 GLY A O 1
ATOM 8321 N N . PHE A 1 1019 ? 17.948 -16.650 -50.125 1.00 81.50 1019 PHE A N 1
ATOM 8322 C CA . PHE A 1 1019 ? 16.597 -16.793 -50.674 1.00 81.50 1019 PHE A CA 1
ATOM 8323 C C . PHE A 1 1019 ? 15.578 -15.886 -49.961 1.00 81.50 1019 PHE A C 1
ATOM 8325 O O . PHE A 1 1019 ? 14.759 -15.248 -50.620 1.00 81.50 1019 PHE A O 1
ATOM 8332 N N . LEU A 1 1020 ? 15.671 -15.741 -48.634 1.00 76.88 1020 LEU A N 1
ATOM 8333 C CA . LEU A 1 1020 ? 14.833 -14.809 -47.871 1.00 76.88 1020 LEU A CA 1
ATOM 8334 C C . LEU A 1 1020 ? 15.083 -13.342 -48.275 1.00 76.88 1020 LEU A C 1
ATOM 8336 O O . LEU A 1 1020 ? 14.136 -12.575 -48.458 1.00 76.88 1020 LEU A O 1
ATOM 8340 N N . VAL A 1 1021 ? 16.350 -12.957 -48.469 1.00 80.62 1021 VAL A N 1
ATOM 8341 C CA . VAL A 1 1021 ? 16.732 -11.622 -48.965 1.00 80.62 1021 VAL A CA 1
ATOM 8342 C C . VAL A 1 1021 ? 16.244 -11.398 -50.402 1.00 80.62 1021 VAL A C 1
ATOM 8344 O O . VAL A 1 1021 ? 15.770 -10.309 -50.718 1.00 80.62 1021 VAL A O 1
ATOM 8347 N N . PHE A 1 1022 ? 16.283 -12.423 -51.257 1.00 84.50 1022 PHE A N 1
ATOM 8348 C CA . PHE A 1 1022 ? 15.738 -12.366 -52.616 1.00 84.50 1022 PHE A CA 1
ATOM 8349 C C . PHE A 1 1022 ? 14.213 -12.161 -52.629 1.00 84.50 1022 PHE A C 1
ATOM 8351 O O . PHE A 1 1022 ? 13.724 -11.299 -53.358 1.00 84.50 1022 PHE A O 1
ATOM 8358 N N . LEU A 1 1023 ? 13.460 -12.866 -51.775 1.00 79.31 1023 LEU A N 1
ATOM 8359 C CA . LEU A 1 1023 ? 12.015 -12.642 -51.617 1.00 79.31 1023 LEU A CA 1
ATOM 8360 C C . LEU A 1 1023 ? 11.705 -11.211 -51.145 1.00 79.31 1023 LEU A C 1
ATOM 8362 O O . LEU A 1 1023 ? 10.831 -10.554 -51.713 1.00 79.31 1023 LEU A O 1
ATOM 8366 N N . LEU A 1 1024 ? 12.455 -10.689 -50.167 1.00 76.50 1024 LEU A N 1
ATOM 8367 C CA . LEU A 1 1024 ? 12.334 -9.293 -49.723 1.00 76.50 1024 LEU A CA 1
ATOM 8368 C C . LEU A 1 1024 ? 12.639 -8.294 -50.852 1.00 76.50 1024 LEU A C 1
ATOM 8370 O O . LEU A 1 1024 ? 11.904 -7.321 -51.025 1.00 76.50 1024 LEU A O 1
ATOM 8374 N N . ALA A 1 1025 ? 13.672 -8.547 -51.660 1.00 80.56 1025 ALA A N 1
ATOM 8375 C CA . ALA A 1 1025 ? 14.011 -7.713 -52.810 1.00 80.56 1025 ALA A CA 1
ATOM 8376 C C . ALA A 1 1025 ? 12.899 -7.705 -53.878 1.00 80.56 1025 ALA A C 1
ATOM 8378 O O . ALA A 1 1025 ? 12.584 -6.642 -54.414 1.00 80.56 1025 ALA A O 1
ATOM 8379 N N . LEU A 1 1026 ? 12.251 -8.847 -54.143 1.00 78.38 1026 LEU A N 1
ATOM 8380 C CA . LEU A 1 1026 ? 11.103 -8.926 -55.055 1.00 78.38 1026 LEU A CA 1
ATOM 8381 C C . LEU A 1 1026 ? 9.885 -8.144 -54.540 1.00 78.38 1026 LEU A C 1
ATOM 8383 O O . LEU A 1 1026 ? 9.224 -7.471 -55.330 1.00 78.38 1026 LEU A O 1
ATOM 8387 N N . VAL A 1 1027 ? 9.606 -8.171 -53.231 1.00 75.38 1027 VAL A N 1
ATOM 8388 C CA . VAL A 1 1027 ? 8.526 -7.369 -52.620 1.00 75.38 1027 VAL A CA 1
ATOM 8389 C C . VAL A 1 1027 ? 8.811 -5.867 -52.752 1.00 75.38 1027 VAL A C 1
ATOM 8391 O O . VAL A 1 1027 ? 7.923 -5.102 -53.133 1.00 75.38 1027 VAL A O 1
ATOM 8394 N N . ILE A 1 1028 ? 10.056 -5.441 -52.512 1.00 79.56 1028 ILE A N 1
ATOM 8395 C CA . ILE A 1 1028 ? 10.482 -4.043 -52.688 1.00 79.56 1028 ILE A CA 1
ATOM 8396 C C . ILE A 1 1028 ? 10.367 -3.620 -54.164 1.00 79.56 1028 ILE A C 1
ATOM 8398 O O . ILE A 1 1028 ? 9.824 -2.555 -54.458 1.00 79.56 1028 ILE A O 1
ATOM 8402 N N . LEU A 1 1029 ? 10.804 -4.465 -55.103 1.00 80.06 1029 LEU A N 1
ATOM 8403 C CA . LEU A 1 1029 ? 10.711 -4.196 -56.541 1.00 80.06 1029 LEU A CA 1
ATOM 8404 C C . LEU A 1 1029 ? 9.251 -4.105 -57.024 1.00 80.06 1029 LEU A C 1
ATOM 8406 O O . LEU A 1 1029 ? 8.914 -3.186 -57.773 1.00 80.06 1029 LEU A O 1
ATOM 8410 N N . ARG A 1 1030 ? 8.369 -4.997 -56.545 1.00 74.88 1030 ARG A N 1
ATOM 8411 C CA . ARG A 1 1030 ? 6.913 -4.949 -56.783 1.00 74.88 1030 ARG A CA 1
ATOM 8412 C C . ARG A 1 1030 ? 6.311 -3.623 -56.307 1.00 74.88 1030 ARG A C 1
ATOM 8414 O O . ARG A 1 1030 ? 5.508 -3.034 -57.029 1.00 74.88 1030 ARG A O 1
ATOM 8421 N N . PHE A 1 1031 ? 6.717 -3.127 -55.136 1.00 78.69 1031 PHE A N 1
ATOM 8422 C CA . PHE A 1 1031 ? 6.248 -1.840 -54.612 1.00 78.69 1031 PHE A CA 1
ATOM 8423 C C . PHE A 1 1031 ? 6.748 -0.643 -55.440 1.00 78.69 1031 PHE A C 1
ATOM 8425 O O . PHE A 1 1031 ? 5.966 0.250 -55.758 1.00 78.69 1031 PHE A O 1
ATOM 8432 N N . ILE A 1 1032 ? 8.021 -0.640 -55.853 1.00 82.62 1032 ILE A N 1
ATOM 8433 C CA . ILE A 1 1032 ? 8.591 0.425 -56.698 1.00 82.62 1032 ILE A CA 1
ATOM 8434 C C . ILE A 1 1032 ? 7.878 0.488 -58.059 1.00 82.62 1032 ILE A C 1
ATOM 8436 O O . ILE A 1 1032 ? 7.470 1.569 -58.484 1.00 82.62 1032 ILE A O 1
ATOM 8440 N N . LEU A 1 1033 ? 7.668 -0.659 -58.717 1.00 77.75 1033 LEU A N 1
ATOM 8441 C CA . LEU A 1 1033 ? 6.943 -0.737 -59.992 1.00 77.75 1033 LEU A CA 1
ATOM 8442 C C . LEU A 1 1033 ? 5.491 -0.258 -59.865 1.00 77.75 1033 LEU A C 1
ATOM 8444 O O . LEU A 1 1033 ? 5.036 0.524 -60.702 1.00 77.75 1033 LEU A O 1
ATOM 8448 N N . PHE A 1 1034 ? 4.787 -0.662 -58.802 1.00 78.19 1034 PHE A N 1
ATOM 8449 C CA . PHE A 1 1034 ? 3.438 -0.172 -58.509 1.00 78.19 1034 PHE A CA 1
ATOM 8450 C C . PHE A 1 1034 ? 3.414 1.357 -58.370 1.00 78.19 1034 PHE A C 1
ATOM 8452 O O . PHE A 1 1034 ? 2.609 2.014 -59.026 1.00 78.19 1034 PHE A O 1
ATOM 8459 N N . CYS A 1 1035 ? 4.327 1.940 -57.584 1.00 79.00 1035 CYS A N 1
ATOM 8460 C CA . CYS A 1 1035 ? 4.407 3.390 -57.395 1.00 79.00 1035 CYS A CA 1
ATOM 8461 C C . CYS A 1 1035 ? 4.684 4.147 -58.704 1.00 79.00 1035 CYS A C 1
ATOM 8463 O O . CYS A 1 1035 ? 4.049 5.170 -58.952 1.00 79.00 1035 CYS A O 1
ATOM 8465 N N . ILE A 1 1036 ? 5.574 3.643 -59.567 1.00 82.19 1036 ILE A N 1
ATOM 8466 C CA . ILE A 1 1036 ? 5.856 4.258 -60.877 1.00 82.19 1036 ILE A CA 1
ATOM 8467 C C . ILE A 1 1036 ? 4.599 4.251 -61.760 1.00 82.19 1036 ILE A C 1
ATOM 8469 O O . ILE A 1 1036 ? 4.212 5.296 -62.283 1.00 82.19 1036 ILE A O 1
ATOM 8473 N N . ILE A 1 1037 ? 3.922 3.105 -61.887 1.00 76.12 1037 ILE A N 1
ATOM 8474 C CA . ILE A 1 1037 ? 2.711 2.972 -62.715 1.00 76.12 1037 ILE A CA 1
ATOM 8475 C C . ILE A 1 1037 ? 1.557 3.815 -62.148 1.00 76.12 1037 ILE A C 1
ATOM 8477 O O . ILE A 1 1037 ? 0.816 4.448 -62.904 1.00 76.12 1037 ILE A O 1
ATOM 8481 N N . TRP A 1 1038 ? 1.419 3.882 -60.823 1.00 75.50 1038 TRP A N 1
ATOM 8482 C CA . TRP A 1 1038 ? 0.400 4.688 -60.150 1.00 75.50 1038 TRP A CA 1
ATOM 8483 C C . TRP A 1 1038 ? 0.618 6.195 -60.366 1.00 75.50 1038 TRP A C 1
ATOM 8485 O O . TRP A 1 1038 ? -0.329 6.901 -60.710 1.00 75.50 1038 TRP A O 1
ATOM 8495 N N . ILE A 1 1039 ? 1.862 6.680 -60.256 1.00 78.69 1039 ILE A N 1
ATOM 8496 C CA . ILE A 1 1039 ? 2.215 8.085 -60.523 1.00 78.69 1039 ILE A CA 1
ATOM 8497 C C . ILE A 1 1039 ? 1.975 8.435 -61.999 1.00 78.69 1039 ILE A C 1
ATOM 8499 O O . ILE A 1 1039 ? 1.280 9.408 -62.289 1.00 78.69 1039 ILE A O 1
ATOM 8503 N N . VAL A 1 1040 ? 2.491 7.630 -62.935 1.00 76.88 1040 VAL A N 1
ATOM 8504 C CA . VAL A 1 1040 ? 2.370 7.891 -64.384 1.00 76.88 1040 VAL A CA 1
ATOM 8505 C C . VAL A 1 1040 ? 0.916 7.804 -64.870 1.00 76.88 1040 VAL A C 1
ATOM 8507 O O . VAL A 1 1040 ? 0.530 8.536 -65.776 1.00 76.88 1040 VAL A O 1
ATOM 8510 N N . SER A 1 1041 ? 0.076 6.972 -64.244 1.00 75.81 1041 SER A N 1
ATOM 8511 C CA . SER A 1 1041 ? -1.362 6.886 -64.554 1.00 75.81 1041 SER A CA 1
ATOM 8512 C C . SER A 1 1041 ? -2.248 7.897 -63.814 1.00 75.81 1041 SER A C 1
ATOM 8514 O O . SER A 1 1041 ? -3.474 7.837 -63.951 1.00 75.81 1041 SER A O 1
ATOM 8516 N N . GLY A 1 1042 ? -1.678 8.793 -62.999 1.00 70.50 1042 GLY A N 1
ATOM 8517 C CA . GLY A 1 1042 ? -2.452 9.729 -62.173 1.00 70.50 1042 GLY A CA 1
ATOM 8518 C C . GLY A 1 1042 ? -3.412 9.030 -61.200 1.00 70.50 1042 GLY A C 1
ATOM 8519 O O . GLY A 1 1042 ? -4.502 9.535 -60.939 1.00 70.50 1042 GLY A O 1
ATOM 8520 N N . GLY A 1 1043 ? -3.046 7.837 -60.721 1.00 67.50 1043 GLY A N 1
ATOM 8521 C CA . GLY A 1 1043 ? -3.841 7.014 -59.808 1.00 67.50 1043 GLY A CA 1
ATOM 8522 C C . GLY A 1 1043 ? -4.997 6.223 -60.437 1.00 67.50 1043 GLY A C 1
ATOM 8523 O O . GLY A 1 1043 ? -5.789 5.635 -59.699 1.00 67.50 1043 GLY A O 1
ATOM 8524 N N . LYS A 1 1044 ? -5.119 6.184 -61.773 1.00 65.88 1044 LYS A N 1
ATOM 8525 C CA . LYS A 1 1044 ? -6.215 5.469 -62.459 1.00 65.88 1044 LYS A CA 1
ATOM 8526 C C . LYS A 1 1044 ? -5.975 3.969 -62.652 1.00 65.88 1044 LYS A C 1
ATOM 8528 O O . LYS A 1 1044 ? -6.934 3.195 -62.625 1.00 65.88 1044 LYS A O 1
ATOM 8533 N N . HIS A 1 1045 ? -4.724 3.548 -62.855 1.00 65.31 1045 HIS A N 1
ATOM 8534 C CA . HIS A 1 1045 ? -4.362 2.142 -63.065 1.00 65.31 1045 HIS A CA 1
ATOM 8535 C C . HIS A 1 1045 ? -3.642 1.571 -61.837 1.00 65.31 1045 HIS A C 1
ATOM 8537 O O . HIS A 1 1045 ? -2.567 2.034 -61.462 1.00 65.31 1045 HIS A O 1
ATOM 8543 N N . HIS A 1 1046 ? -4.192 0.502 -61.262 1.00 69.75 1046 HIS A N 1
ATOM 8544 C CA . HIS A 1 1046 ? -3.544 -0.304 -60.231 1.00 69.75 1046 HIS A CA 1
ATOM 8545 C C . HIS A 1 1046 ? -3.036 -1.596 -60.875 1.00 69.75 1046 HIS A C 1
ATOM 8547 O O . HIS A 1 1046 ? -3.794 -2.546 -61.069 1.00 69.75 1046 HIS A O 1
ATOM 8553 N N . PHE A 1 1047 ? -1.760 -1.615 -61.265 1.00 68.88 1047 PHE A N 1
ATOM 8554 C CA . PHE A 1 1047 ? -1.121 -2.786 -61.866 1.00 68.88 1047 PHE A CA 1
ATOM 8555 C C . PHE A 1 1047 ? -0.169 -3.435 -60.858 1.00 68.88 1047 PHE A C 1
ATOM 8557 O O . PHE A 1 1047 ? 0.822 -2.835 -60.446 1.00 68.88 1047 PHE A O 1
ATOM 8564 N N . TRP A 1 1048 ? -0.462 -4.675 -60.480 1.00 65.50 1048 TRP A N 1
ATOM 8565 C CA . TRP A 1 1048 ? 0.381 -5.500 -59.626 1.00 65.50 1048 TRP A CA 1
ATOM 8566 C C . TRP A 1 1048 ? 1.126 -6.515 -60.486 1.00 65.50 1048 TRP A C 1
ATOM 8568 O O . TRP A 1 1048 ? 0.520 -7.450 -61.002 1.00 65.50 1048 TRP A O 1
ATOM 8578 N N . PHE A 1 1049 ? 2.436 -6.334 -60.634 1.00 61.69 1049 PHE A N 1
ATOM 8579 C CA . PHE A 1 1049 ? 3.341 -7.379 -61.118 1.00 61.69 1049 PHE A CA 1
ATOM 8580 C C . PHE A 1 1049 ? 3.811 -8.249 -59.944 1.00 61.69 1049 PHE A C 1
ATOM 8582 O O . PHE A 1 1049 ? 3.946 -7.739 -58.833 1.00 61.69 1049 PHE A O 1
ATOM 8589 N N . LEU A 1 1050 ? 4.167 -9.504 -60.239 1.00 59.34 1050 LEU A N 1
ATOM 8590 C CA . LEU A 1 1050 ? 4.798 -10.497 -59.355 1.00 59.34 1050 LEU A CA 1
ATOM 8591 C C . LEU A 1 1050 ? 3.873 -11.191 -58.315 1.00 59.34 1050 LEU A C 1
ATOM 8593 O O . LEU A 1 1050 ? 2.913 -10.584 -57.839 1.00 59.34 1050 LEU A O 1
ATOM 8597 N N . PRO A 1 1051 ? 4.194 -12.460 -57.956 1.00 56.84 1051 PRO A N 1
ATOM 8598 C CA . PRO A 1 1051 ? 3.493 -13.337 -57.003 1.00 56.84 1051 PRO A CA 1
ATOM 8599 C C . PRO A 1 1051 ? 2.824 -12.686 -55.785 1.00 56.84 1051 PRO A C 1
ATOM 8601 O O . PRO A 1 1051 ? 3.389 -11.789 -55.149 1.00 56.84 1051 PRO A O 1
ATOM 8604 N N . ASN A 1 1052 ? 1.651 -13.200 -55.398 1.00 57.97 1052 ASN A N 1
ATOM 8605 C CA . ASN A 1 1052 ? 0.885 -12.712 -54.250 1.00 57.97 1052 ASN A CA 1
ATOM 8606 C C . ASN A 1 1052 ? 1.185 -13.515 -52.974 1.00 57.97 1052 ASN A C 1
ATOM 8608 O O . ASN A 1 1052 ? 0.391 -14.319 -52.502 1.00 57.97 1052 ASN A O 1
ATOM 8612 N N . LEU A 1 1053 ? 2.365 -13.255 -52.406 1.00 57.38 1053 LEU A N 1
ATOM 8613 C CA . LEU A 1 1053 ? 2.941 -13.894 -51.208 1.00 57.38 1053 LEU A CA 1
ATOM 8614 C C . LEU A 1 1053 ? 2.191 -13.596 -49.880 1.00 57.38 1053 LEU A C 1
ATOM 8616 O O . LEU A 1 1053 ? 2.803 -13.607 -48.814 1.00 57.38 1053 LEU A O 1
ATOM 8620 N N . THR A 1 1054 ? 0.894 -13.279 -49.929 1.00 54.69 1054 THR A N 1
ATOM 8621 C CA . THR A 1 1054 ? 0.070 -12.853 -48.778 1.00 54.69 1054 THR A CA 1
ATOM 8622 C C . THR A 1 1054 ? -1.332 -13.481 -48.753 1.00 54.69 1054 THR A C 1
ATOM 8624 O O . THR A 1 1054 ? -2.199 -12.985 -48.039 1.00 54.69 1054 THR A O 1
ATOM 8627 N N . GLU A 1 1055 ? -1.583 -14.526 -49.543 1.00 53.81 1055 GLU A N 1
ATOM 8628 C CA . GLU A 1 1055 ? -2.807 -15.338 -49.474 1.00 53.81 1055 GLU A CA 1
ATOM 8629 C C . GLU A 1 1055 ? -2.468 -16.754 -48.988 1.00 53.81 1055 GLU A C 1
ATOM 8631 O O . GLU A 1 1055 ? -1.426 -17.300 -49.359 1.00 53.81 1055 GLU A O 1
ATOM 8636 N N . ASP A 1 1056 ? -3.353 -17.347 -48.178 1.00 45.78 1056 ASP A N 1
ATOM 8637 C CA . ASP A 1 1056 ? -3.215 -18.701 -47.616 1.00 45.78 1056 ASP A CA 1
ATOM 8638 C C . ASP A 1 1056 ? -3.458 -19.787 -48.685 1.00 45.78 1056 ASP A C 1
ATOM 8640 O O . ASP A 1 1056 ? -4.448 -20.520 -48.673 1.00 45.78 1056 ASP A O 1
ATOM 8644 N N . VAL A 1 1057 ? -2.535 -19.875 -49.642 1.00 59.53 1057 VAL A N 1
ATOM 8645 C CA . VAL A 1 1057 ? -2.477 -20.900 -50.694 1.00 59.53 1057 VAL A CA 1
ATOM 8646 C C . VAL A 1 1057 ? -1.145 -21.650 -50.640 1.00 59.53 1057 VAL A C 1
ATOM 8648 O O . VAL A 1 1057 ? -0.178 -21.196 -50.027 1.00 59.53 1057 VAL A O 1
ATOM 8651 N N . GLY A 1 1058 ? -1.078 -22.821 -51.280 1.00 49.66 1058 GLY A N 1
ATOM 8652 C CA . GLY A 1 1058 ? 0.146 -23.623 -51.326 1.00 49.66 1058 GLY A CA 1
ATOM 8653 C C . GLY A 1 1058 ? 1.326 -22.853 -51.930 1.00 49.66 1058 GLY A C 1
ATOM 8654 O O . GLY A 1 1058 ? 1.149 -22.057 -52.849 1.00 49.66 1058 GLY A O 1
ATOM 8655 N N . PHE A 1 1059 ? 2.546 -23.130 -51.453 1.00 55.25 1059 PHE A N 1
ATOM 8656 C CA . PHE A 1 1059 ? 3.772 -22.391 -51.808 1.00 55.25 1059 PHE A CA 1
ATOM 8657 C C . PHE A 1 1059 ? 4.018 -22.227 -53.320 1.00 55.25 1059 PHE A C 1
ATOM 8659 O O . PHE A 1 1059 ? 4.636 -21.254 -53.733 1.00 55.25 1059 PHE A O 1
ATOM 8666 N N . ILE A 1 1060 ? 3.546 -23.161 -54.153 1.00 58.47 1060 ILE A N 1
ATOM 8667 C CA . ILE A 1 1060 ? 3.682 -23.109 -55.620 1.00 58.47 1060 ILE A CA 1
ATOM 8668 C C . ILE A 1 1060 ? 2.575 -22.255 -56.268 1.00 58.47 1060 ILE A C 1
ATOM 8670 O O . ILE A 1 1060 ? 2.794 -21.645 -57.316 1.00 58.47 1060 ILE A O 1
ATOM 8674 N N . ASP A 1 1061 ? 1.400 -22.171 -55.647 1.00 60.59 1061 ASP A N 1
ATOM 8675 C CA . ASP A 1 1061 ? 0.239 -21.456 -56.179 1.00 60.59 1061 ASP A CA 1
ATOM 8676 C C . ASP A 1 1061 ? 0.250 -19.966 -55.827 1.00 60.59 1061 ASP A C 1
ATOM 8678 O O . ASP A 1 1061 ? -0.245 -19.168 -56.616 1.00 60.59 1061 ASP A O 1
ATOM 8682 N N . SER A 1 1062 ? 0.955 -19.552 -54.762 1.00 61.72 1062 SER A N 1
ATOM 8683 C CA . SER A 1 1062 ? 1.255 -18.131 -54.488 1.00 61.72 1062 SER A CA 1
ATOM 8684 C C . SER A 1 1062 ? 1.935 -17.417 -55.672 1.00 61.72 1062 SER A C 1
ATOM 8686 O O . SER A 1 1062 ? 1.913 -16.188 -55.762 1.00 61.72 1062 SER A O 1
ATOM 8688 N N . PHE A 1 1063 ? 2.546 -18.181 -56.590 1.00 59.53 1063 PHE A N 1
ATOM 8689 C CA . PHE A 1 1063 ? 3.230 -17.693 -57.789 1.00 59.53 1063 PHE A CA 1
ATOM 8690 C C . PHE A 1 1063 ? 2.322 -17.552 -59.029 1.00 59.53 1063 PHE A C 1
ATOM 8692 O O . PHE A 1 1063 ? 2.822 -17.235 -60.111 1.00 59.53 1063 PHE A O 1
ATOM 8699 N N . LYS A 1 1064 ? 1.002 -17.752 -58.900 1.00 62.78 1064 LYS A N 1
ATOM 8700 C CA . LYS A 1 1064 ? 0.024 -17.620 -59.993 1.00 62.78 1064 LYS A CA 1
ATOM 8701 C C . LYS A 1 1064 ? -1.196 -16.791 -59.545 1.00 62.78 1064 LYS A C 1
ATOM 8703 O O . LYS A 1 1064 ? -1.701 -17.029 -58.455 1.00 62.78 1064 LYS A O 1
ATOM 8708 N N . PRO A 1 1065 ? -1.743 -15.891 -60.387 1.00 54.28 1065 PRO A N 1
ATOM 8709 C CA . PRO A 1 1065 ? -1.203 -15.414 -61.661 1.00 54.28 1065 PRO A CA 1
ATOM 8710 C C . PRO A 1 1065 ? -0.004 -14.466 -61.467 1.00 54.28 1065 PRO A C 1
ATOM 8712 O O . PRO A 1 1065 ? 0.179 -13.870 -60.410 1.00 54.28 1065 PRO A O 1
ATOM 8715 N N . LEU A 1 1066 ? 0.807 -14.293 -62.516 1.00 60.59 1066 LEU A N 1
ATOM 8716 C CA . LEU A 1 1066 ? 2.021 -13.455 -62.482 1.00 60.59 1066 LEU A CA 1
ATOM 8717 C C . LEU A 1 1066 ? 1.751 -11.939 -62.424 1.00 60.59 1066 LEU A C 1
ATOM 8719 O O . LEU A 1 1066 ? 2.672 -11.166 -62.146 1.00 60.59 1066 LEU A O 1
ATOM 8723 N N . TYR A 1 1067 ? 0.517 -11.509 -62.701 1.00 65.38 1067 TYR A N 1
ATOM 8724 C CA . TYR A 1 1067 ? 0.074 -10.125 -62.551 1.00 65.38 1067 TYR A CA 1
ATOM 8725 C C . TYR A 1 1067 ? -1.441 -10.024 -62.313 1.00 65.38 1067 TYR A C 1
ATOM 8727 O O . TYR A 1 1067 ? -2.201 -10.923 -62.678 1.00 65.38 1067 TYR A O 1
ATOM 8735 N N . LYS A 1 1068 ? -1.882 -8.897 -61.741 1.00 62.84 1068 LYS A N 1
ATOM 8736 C CA . LYS A 1 1068 ? -3.293 -8.495 -61.619 1.00 62.84 1068 LYS A CA 1
ATOM 8737 C C . LYS A 1 1068 ? -3.430 -6.999 -61.919 1.00 62.84 1068 LYS A C 1
ATOM 8739 O O . LYS A 1 1068 ? -2.650 -6.196 -61.414 1.00 62.84 1068 LYS A O 1
ATOM 8744 N N . HIS A 1 1069 ? -4.428 -6.613 -62.713 1.00 72.19 1069 HIS A N 1
ATOM 8745 C CA . HIS A 1 1069 ? -4.678 -5.221 -63.103 1.00 72.19 1069 HIS A CA 1
ATOM 8746 C C . HIS A 1 1069 ? -6.111 -4.806 -62.778 1.00 72.19 1069 HIS A C 1
ATOM 8748 O O . HIS A 1 1069 ? -7.052 -5.528 -63.093 1.00 72.19 1069 HIS A O 1
ATOM 8754 N N . GLU A 1 1070 ? -6.269 -3.637 -62.162 1.00 62.19 1070 GLU A N 1
ATOM 8755 C CA . GLU A 1 1070 ? -7.558 -2.992 -61.915 1.00 62.19 1070 GLU A CA 1
ATOM 8756 C C . GLU A 1 1070 ? -7.511 -1.541 -62.416 1.00 62.19 1070 GLU A C 1
ATOM 8758 O O . GLU A 1 1070 ? -6.572 -0.793 -62.130 1.00 62.19 1070 GLU A O 1
ATOM 8763 N N . TYR A 1 1071 ? -8.539 -1.128 -63.158 1.00 57.97 1071 TYR A N 1
ATOM 8764 C CA . TYR A 1 1071 ? -8.705 0.237 -63.656 1.00 57.97 1071 TYR A CA 1
ATOM 8765 C C . TYR A 1 1071 ? -9.896 0.897 -62.961 1.00 57.97 1071 TYR A C 1
ATOM 8767 O O . TYR A 1 1071 ? -10.955 0.283 -62.835 1.00 57.97 1071 TYR A O 1
ATOM 8775 N N . LYS A 1 1072 ? -9.729 2.141 -62.501 1.00 54.66 1072 LYS A N 1
ATOM 8776 C CA . LYS A 1 1072 ? -10.822 2.945 -61.941 1.00 54.66 1072 LYS A CA 1
ATOM 8777 C C . LYS A 1 1072 ? -11.133 4.102 -62.874 1.00 54.66 1072 LYS A C 1
ATOM 8779 O O . LYS A 1 1072 ? -10.441 5.120 -62.865 1.00 54.66 1072 LYS A O 1
ATOM 8784 N N . ASP A 1 1073 ? -12.178 3.916 -63.672 1.00 41.28 1073 ASP A N 1
ATOM 8785 C CA . ASP A 1 1073 ? -12.675 4.956 -64.562 1.00 41.28 1073 ASP A CA 1
ATOM 8786 C C . ASP A 1 1073 ? -13.551 5.977 -63.820 1.00 41.28 1073 ASP A C 1
ATOM 8788 O O . ASP A 1 1073 ? -14.059 5.712 -62.727 1.00 41.28 1073 ASP A O 1
ATOM 8792 N N . GLY A 1 1074 ? -13.686 7.174 -64.389 1.00 46.94 1074 GLY A N 1
ATOM 8793 C CA . GLY A 1 1074 ? -14.116 8.347 -63.631 1.00 46.94 1074 GLY A CA 1
ATOM 8794 C C . GLY A 1 1074 ? -14.987 9.340 -64.385 1.00 46.94 1074 GLY A C 1
ATOM 8795 O O . GLY A 1 1074 ? -14.547 10.468 -64.581 1.00 46.94 1074 GLY A O 1
ATOM 8796 N N . SER A 1 1075 ? -16.223 8.961 -64.740 1.00 34.91 1075 SER A N 1
ATOM 8797 C CA . SER A 1 1075 ? -17.428 9.811 -64.589 1.00 34.91 1075 SER A CA 1
ATOM 8798 C C . SER A 1 1075 ? -18.689 9.185 -65.200 1.00 34.91 1075 SER A C 1
ATOM 8800 O O . SER A 1 1075 ? -18.629 8.639 -66.292 1.00 34.91 1075 SER A O 1
ATOM 8802 N N . GLU A 1 1076 ? -19.844 9.404 -64.563 1.00 28.73 1076 GLU A N 1
ATOM 8803 C CA . GLU A 1 1076 ? -21.132 9.619 -65.244 1.00 28.73 1076 GLU A CA 1
ATOM 8804 C C . GLU A 1 1076 ? -21.932 10.687 -64.476 1.00 28.73 1076 GLU A C 1
ATOM 8806 O O . GLU A 1 1076 ? -21.760 10.853 -63.265 1.00 28.73 1076 GLU A O 1
ATOM 8811 N N . ASN A 1 1077 ? -22.751 11.493 -65.170 1.00 30.72 1077 ASN A N 1
ATOM 8812 C CA . ASN A 1 1077 ? -23.419 12.651 -64.560 1.00 30.72 1077 ASN A CA 1
ATOM 8813 C C . ASN A 1 1077 ? -24.636 13.143 -65.379 1.00 30.72 1077 ASN A C 1
ATOM 8815 O O . ASN A 1 1077 ? -24.454 13.652 -66.485 1.00 30.72 1077 ASN A O 1
ATOM 8819 N N . LYS A 1 1078 ? -25.837 13.140 -64.764 1.00 32.19 1078 LYS A N 1
ATOM 8820 C CA . LYS A 1 1078 ? -27.132 13.690 -65.269 1.00 32.19 1078 LYS A CA 1
ATOM 8821 C C . LYS A 1 1078 ? -27.786 12.863 -66.413 1.00 32.19 1078 LYS A C 1
ATOM 8823 O O . LYS A 1 1078 ? -27.110 12.093 -67.069 1.00 32.19 1078 LYS A O 1
ATOM 8828 N N . LYS A 1 1079 ? -29.100 12.964 -66.708 1.00 29.02 1079 LYS A N 1
ATOM 8829 C CA . LYS A 1 1079 ? -30.045 14.104 -66.543 1.00 29.02 1079 LYS A CA 1
ATOM 8830 C C . LYS A 1 1079 ? -31.527 13.674 -66.684 1.00 29.02 1079 LYS A C 1
ATOM 8832 O O . LYS A 1 1079 ? -31.825 13.012 -67.664 1.00 29.02 1079 LYS A O 1
ATOM 8837 N N . HIS A 1 1080 ? -32.444 14.145 -65.817 1.00 27.69 1080 HIS A N 1
ATOM 8838 C CA . HIS A 1 1080 ? -33.753 14.792 -66.144 1.00 27.69 1080 HIS A CA 1
ATOM 8839 C C . HIS A 1 1080 ? -34.629 15.028 -64.878 1.00 27.69 1080 HIS A C 1
ATOM 8841 O O . HIS A 1 1080 ? -34.798 14.120 -64.083 1.00 27.69 1080 HIS A O 1
ATOM 8847 N N . LYS A 1 1081 ? -34.974 16.292 -64.535 1.00 26.19 1081 LYS A N 1
ATOM 8848 C CA . LYS A 1 1081 ? -36.290 17.002 -64.682 1.00 26.19 1081 LYS A CA 1
ATOM 8849 C C . LYS A 1 1081 ? -37.466 16.367 -63.899 1.00 26.19 1081 LYS A C 1
ATOM 8851 O O . LYS A 1 1081 ? -37.680 15.177 -64.037 1.00 26.19 1081 LYS A O 1
ATOM 8856 N N . LYS A 1 1082 ? -38.316 17.088 -63.141 1.00 24.36 1082 LYS A N 1
ATOM 8857 C CA . LYS A 1 1082 ? -38.712 18.531 -63.051 1.00 24.36 1082 LYS A CA 1
ATOM 8858 C C . LYS A 1 1082 ? -38.634 19.040 -61.581 1.00 24.36 1082 LYS A C 1
ATOM 8860 O O . LYS A 1 1082 ? -38.724 18.225 -60.680 1.00 24.36 1082 LYS A O 1
ATOM 8865 N N . ASP A 1 1083 ? -38.262 20.295 -61.273 1.00 26.05 1083 ASP A N 1
ATOM 8866 C CA . ASP A 1 1083 ? -39.067 21.555 -61.267 1.00 26.05 1083 ASP A CA 1
ATOM 8867 C C . ASP A 1 1083 ? -40.361 21.485 -60.412 1.00 26.05 1083 ASP A C 1
ATOM 8869 O O . ASP A 1 1083 ? -41.097 20.521 -60.569 1.00 26.05 1083 ASP A O 1
ATOM 8873 N N . LYS A 1 1084 ? -40.799 22.461 -59.583 1.00 26.70 1084 LYS A N 1
ATOM 8874 C CA . LYS A 1 1084 ? -40.346 23.810 -59.100 1.00 26.70 1084 LYS A CA 1
ATOM 8875 C C . LYS A 1 1084 ? -41.272 24.191 -57.880 1.00 26.70 1084 LYS A C 1
ATOM 8877 O O . LYS A 1 1084 ? -42.105 23.367 -57.534 1.00 26.70 1084 LYS A O 1
ATOM 8882 N N . THR A 1 1085 ? -41.292 25.321 -57.137 1.00 25.97 1085 THR A N 1
ATOM 8883 C CA . THR A 1 1085 ? -40.875 26.744 -57.293 1.00 25.97 1085 THR A CA 1
ATOM 8884 C C . THR A 1 1085 ? -40.932 27.518 -55.933 1.00 25.97 1085 THR A C 1
ATOM 8886 O O . THR A 1 1085 ? -41.650 27.079 -55.048 1.00 25.97 1085 THR A O 1
ATOM 8889 N N . LYS A 1 1086 ? -40.392 28.764 -55.879 1.00 24.89 1086 LYS A N 1
ATOM 8890 C CA . LYS A 1 1086 ? -40.727 29.928 -54.980 1.00 24.89 1086 LYS A CA 1
ATOM 8891 C C . LYS A 1 1086 ? -40.252 29.936 -53.491 1.00 24.89 1086 LYS A C 1
ATOM 8893 O O . LYS A 1 1086 ? -40.270 28.897 -52.858 1.00 24.89 1086 LYS A O 1
ATOM 8898 N N . LYS A 1 1087 ? -39.929 31.087 -52.839 1.00 24.98 1087 LYS A N 1
ATOM 8899 C CA . LYS A 1 1087 ? -39.439 32.432 -53.303 1.00 24.98 1087 LYS A CA 1
ATOM 8900 C C . LYS A 1 1087 ? -39.021 33.398 -52.141 1.00 24.98 1087 LYS A C 1
ATOM 8902 O O . LYS A 1 1087 ? -39.915 33.889 -51.467 1.00 24.98 1087 LYS A O 1
ATOM 8907 N N . LYS A 1 1088 ? -37.743 33.847 -52.089 1.00 26.66 1088 LYS A N 1
ATOM 8908 C CA . LYS A 1 1088 ? -37.186 35.044 -51.355 1.00 26.66 1088 LYS A CA 1
ATOM 8909 C C . LYS A 1 1088 ? -37.371 35.069 -49.808 1.00 26.66 1088 LYS A C 1
ATOM 8911 O O . LYS A 1 1088 ? -38.221 34.365 -49.294 1.00 26.66 1088 LYS A O 1
ATOM 8916 N N . LYS A 1 1089 ? -36.594 35.800 -48.987 1.00 26.00 1089 LYS A N 1
ATOM 8917 C CA . LYS A 1 1089 ? -35.801 37.063 -49.096 1.00 26.00 1089 LYS A CA 1
ATOM 8918 C C . LYS A 1 1089 ? -34.372 36.898 -48.484 1.00 26.00 1089 LYS A C 1
ATOM 8920 O O . LYS A 1 1089 ? -34.215 35.994 -47.681 1.00 26.00 1089 LYS A O 1
ATOM 8925 N N . LYS A 1 1090 ? -33.322 37.560 -49.022 1.00 27.72 1090 LYS A N 1
ATOM 8926 C CA . LYS A 1 1090 ? -32.593 38.787 -48.536 1.00 27.72 1090 LYS A CA 1
ATOM 8927 C C . LYS A 1 1090 ? -31.778 38.574 -47.227 1.00 27.72 1090 LYS A C 1
ATOM 8929 O O . LYS A 1 1090 ? -32.266 37.847 -46.377 1.00 27.72 1090 LYS A O 1
ATOM 8934 N N . GLU A 1 1091 ? -30.598 39.169 -46.990 1.00 27.19 1091 GLU A N 1
ATOM 8935 C CA . GLU A 1 1091 ? -29.792 40.178 -47.730 1.00 27.19 1091 GLU A CA 1
ATOM 8936 C C . GLU A 1 1091 ? -28.311 40.204 -47.263 1.00 27.19 1091 GLU A C 1
ATOM 8938 O O . GLU A 1 1091 ? -28.038 39.625 -46.217 1.00 27.19 1091 GLU A O 1
ATOM 8943 N N . SER A 1 1092 ? -27.448 40.927 -48.010 1.00 26.75 1092 SER A N 1
ATOM 8944 C CA . SER A 1 1092 ? -26.220 41.675 -47.600 1.00 26.75 1092 SER A CA 1
ATOM 8945 C C . SER A 1 1092 ? -25.078 41.003 -46.813 1.00 26.75 1092 SER A C 1
ATOM 8947 O O . SER A 1 1092 ? -25.343 40.255 -45.879 1.00 26.75 1092 SER A O 1
ATOM 8949 N N . ASP A 1 1093 ? -23.786 41.306 -47.001 1.00 26.03 1093 ASP A N 1
ATOM 8950 C CA . ASP A 1 1093 ? -22.953 41.957 -48.054 1.00 26.03 1093 ASP A CA 1
ATOM 8951 C C . ASP A 1 1093 ? -21.552 41.273 -47.904 1.00 26.03 1093 ASP A C 1
ATOM 8953 O O . ASP A 1 1093 ? -21.279 40.677 -46.858 1.00 26.03 1093 ASP A O 1
ATOM 8957 N N . ASP A 1 1094 ? -20.715 41.038 -48.916 1.00 26.95 1094 ASP A N 1
ATOM 8958 C CA . ASP A 1 1094 ? -19.875 41.954 -49.713 1.00 26.95 1094 ASP A CA 1
ATOM 8959 C C . ASP A 1 1094 ? -18.959 42.925 -48.925 1.00 26.95 1094 ASP A C 1
ATOM 8961 O O . ASP A 1 1094 ? -19.423 43.818 -48.227 1.00 26.95 1094 ASP A O 1
ATOM 8965 N N . GLU A 1 1095 ? -17.646 42.738 -49.154 1.00 27.09 1095 GLU A N 1
ATOM 8966 C CA . GLU A 1 1095 ? -16.539 43.720 -49.098 1.00 27.09 1095 GLU A CA 1
ATOM 8967 C C . GLU A 1 1095 ? -16.194 44.347 -47.709 1.00 27.09 1095 GLU A C 1
ATOM 8969 O O . GLU A 1 1095 ? -16.976 44.357 -46.767 1.00 27.09 1095 GLU A O 1
ATOM 8974 N N . ASP A 1 1096 ? -14.952 44.753 -47.416 1.00 26.00 1096 ASP A N 1
ATOM 8975 C CA . ASP A 1 1096 ? -13.898 45.257 -48.307 1.00 26.00 1096 ASP A CA 1
ATOM 8976 C C . ASP A 1 1096 ? -12.504 44.617 -48.093 1.00 26.00 1096 ASP A C 1
ATOM 8978 O O . ASP A 1 1096 ? -12.228 43.910 -47.120 1.00 26.00 1096 ASP A O 1
ATOM 8982 N N . ALA A 1 1097 ? -11.626 44.866 -49.062 1.00 28.02 1097 ALA A N 1
ATOM 8983 C CA . ALA A 1 1097 ? -10.233 44.442 -49.152 1.00 28.02 1097 ALA A CA 1
ATOM 8984 C C . ALA A 1 1097 ? -9.330 45.601 -48.604 1.00 28.02 1097 ALA A C 1
ATOM 8986 O O . ALA A 1 1097 ? -9.677 46.135 -47.550 1.00 28.02 1097 ALA A O 1
ATOM 8987 N N . PRO A 1 1098 ? -8.202 46.067 -49.199 1.00 38.25 1098 PRO A N 1
ATOM 8988 C CA . PRO A 1 1098 ? -7.363 45.516 -50.265 1.00 38.25 1098 PRO A CA 1
ATOM 8989 C C . PRO A 1 1098 ? -5.837 45.529 -49.986 1.00 38.25 1098 PRO A C 1
ATOM 8991 O O . PRO A 1 1098 ? -5.325 46.406 -49.301 1.00 38.25 1098 PRO A O 1
ATOM 8994 N N . GLN A 1 1099 ? -5.111 44.656 -50.710 1.00 24.59 1099 GLN A N 1
ATOM 8995 C CA . GLN A 1 1099 ? -3.807 44.965 -51.352 1.00 24.59 1099 GLN A CA 1
ATOM 8996 C C . GLN A 1 1099 ? -2.621 45.347 -50.419 1.00 24.59 1099 GLN A C 1
ATOM 8998 O O . GLN A 1 1099 ? -2.753 45.432 -49.209 1.00 24.59 1099 GLN A O 1
ATOM 9003 N N . GLU A 1 1100 ? -1.359 45.488 -50.837 1.00 23.61 1100 GLU A N 1
ATOM 9004 C CA . GLU A 1 1100 ? -0.578 45.230 -52.068 1.00 23.61 1100 GLU A CA 1
ATOM 9005 C C . GLU A 1 1100 ? 0.858 44.854 -51.564 1.00 23.61 1100 GLU A C 1
ATOM 9007 O O . GLU A 1 1100 ? 1.100 44.871 -50.362 1.00 23.61 1100 GLU A O 1
ATOM 9012 N N . LYS A 1 1101 ? 1.911 44.499 -52.312 1.00 24.31 1101 LYS A N 1
ATOM 9013 C CA . LYS A 1 1101 ? 2.300 44.637 -53.722 1.00 24.31 1101 LYS A CA 1
ATOM 9014 C C . LYS A 1 1101 ? 3.375 43.556 -53.996 1.00 24.31 1101 LYS A C 1
ATOM 9016 O O . LYS A 1 1101 ? 4.137 43.224 -53.100 1.00 24.31 1101 LYS A O 1
ATOM 9021 N N . SER A 1 1102 ? 3.431 43.038 -55.226 1.00 24.47 1102 SER A N 1
ATOM 9022 C CA . SER A 1 1102 ? 4.582 43.068 -56.164 1.00 24.47 1102 SER A CA 1
ATOM 9023 C C . SER A 1 1102 ? 6.055 42.963 -55.645 1.00 24.47 1102 SER A C 1
ATOM 9025 O O . SER A 1 1102 ? 6.382 43.494 -54.598 1.00 24.47 1102 SER A O 1
ATOM 9027 N N . ASN A 1 1103 ? 7.060 42.483 -56.398 1.00 25.80 1103 ASN A N 1
ATOM 9028 C CA . ASN A 1 1103 ? 7.131 42.259 -57.851 1.00 25.80 1103 ASN A CA 1
ATOM 9029 C C . ASN A 1 1103 ? 8.395 41.465 -58.279 1.00 25.80 1103 ASN A C 1
ATOM 9031 O O . ASN A 1 1103 ? 9.453 41.668 -57.701 1.00 25.80 1103 ASN A O 1
ATOM 9035 N N . LYS A 1 1104 ? 8.291 40.767 -59.424 1.00 27.16 1104 LYS A N 1
ATOM 9036 C CA . LYS A 1 1104 ? 9.290 40.653 -60.524 1.00 27.16 1104 LYS A CA 1
ATOM 9037 C C . LYS A 1 1104 ? 10.727 40.104 -60.329 1.00 27.16 1104 LYS A C 1
ATOM 9039 O O . LYS A 1 1104 ? 11.475 40.510 -59.453 1.00 27.16 1104 LYS A O 1
ATOM 9044 N N . LYS A 1 1105 ? 11.150 39.468 -61.440 1.00 25.66 1105 LYS A N 1
ATOM 9045 C CA . LYS A 1 1105 ? 12.501 39.396 -62.055 1.00 25.66 1105 LYS A CA 1
ATOM 9046 C C . LYS A 1 1105 ? 13.537 38.424 -61.463 1.00 25.66 1105 LYS A C 1
ATOM 9048 O O . LYS A 1 1105 ? 13.575 38.230 -60.261 1.00 25.66 1105 LYS A O 1
ATOM 9053 N N . SER A 1 1106 ? 14.498 37.892 -62.241 1.00 27.34 1106 SER A N 1
ATOM 9054 C CA . SER A 1 1106 ? 14.594 37.541 -63.692 1.00 27.34 1106 SER A CA 1
ATOM 9055 C C . SER A 1 1106 ? 16.027 37.071 -64.016 1.00 27.34 1106 SER A C 1
ATOM 9057 O O . SER A 1 1106 ? 16.949 37.535 -63.348 1.00 27.34 1106 SER A O 1
ATOM 9059 N N . LYS A 1 1107 ? 16.176 36.318 -65.127 1.00 26.53 1107 LYS A N 1
ATOM 9060 C CA . LYS A 1 1107 ? 17.363 36.053 -65.996 1.00 26.53 1107 LYS A CA 1
ATOM 9061 C C . LYS A 1 1107 ? 17.690 34.556 -66.131 1.00 26.53 1107 LYS A C 1
ATOM 9063 O O . LYS A 1 1107 ? 17.564 33.857 -65.135 1.00 26.53 1107 LYS A O 1
ATOM 9068 N N . ASN A 1 1108 ? 18.176 34.027 -67.263 1.00 26.50 1108 ASN A N 1
ATOM 9069 C CA . ASN A 1 1108 ? 18.111 34.384 -68.708 1.00 26.50 1108 ASN A CA 1
ATOM 9070 C C . ASN A 1 1108 ? 18.411 33.066 -69.510 1.00 26.50 1108 ASN A C 1
ATOM 9072 O O . ASN A 1 1108 ? 18.976 32.161 -68.905 1.00 26.50 1108 ASN A O 1
ATOM 9076 N N . ILE A 1 1109 ? 17.850 32.809 -70.714 1.00 29.17 1109 ILE A N 1
ATOM 9077 C CA . ILE A 1 1109 ? 18.480 32.861 -72.082 1.00 29.17 1109 ILE A CA 1
ATOM 9078 C C . ILE A 1 1109 ? 19.918 32.252 -72.112 1.00 29.17 1109 ILE A C 1
ATOM 9080 O O . ILE A 1 1109 ? 20.696 32.613 -71.234 1.00 29.17 1109 ILE A O 1
ATOM 9084 N N . GLU A 1 1110 ? 20.364 31.333 -72.994 1.00 25.12 1110 GLU A N 1
ATOM 9085 C CA . GLU A 1 1110 ? 20.147 31.026 -74.446 1.00 25.12 1110 GLU A CA 1
ATOM 9086 C C . GLU A 1 1110 ? 20.076 29.478 -74.698 1.00 25.12 1110 GLU A C 1
ATOM 9088 O O . GLU A 1 1110 ? 20.442 28.737 -73.787 1.00 25.12 1110 GLU A O 1
ATOM 9093 N N . ILE A 1 1111 ? 19.493 28.858 -75.753 1.00 28.14 1111 ILE A N 1
ATOM 9094 C CA . ILE A 1 1111 ? 19.311 29.115 -77.218 1.00 28.14 1111 ILE A CA 1
ATOM 9095 C C . ILE A 1 1111 ? 20.555 28.690 -78.051 1.00 28.14 1111 ILE A C 1
ATOM 9097 O O . ILE A 1 1111 ? 21.654 29.103 -77.698 1.00 28.14 1111 ILE A O 1
ATOM 9101 N N . GLU A 1 1112 ? 20.501 27.886 -79.136 1.00 29.06 1112 GLU A N 1
ATOM 9102 C CA . GLU A 1 1112 ? 19.385 27.124 -79.774 1.00 29.06 1112 GLU A CA 1
ATOM 9103 C C . GLU A 1 1112 ? 19.693 25.584 -79.868 1.00 29.06 1112 GLU A C 1
ATOM 9105 O O . GLU A 1 1112 ? 19.882 25.012 -78.797 1.00 29.06 1112 GLU A O 1
ATOM 9110 N N . GLU A 1 1113 ? 19.778 24.781 -80.957 1.00 27.64 1113 GLU A N 1
ATOM 9111 C CA . GLU A 1 1113 ? 19.630 24.924 -82.430 1.00 27.64 1113 GLU A CA 1
ATOM 9112 C C . GLU A 1 1113 ? 19.332 23.548 -83.136 1.00 27.64 1113 GLU A C 1
ATOM 9114 O O . GLU A 1 1113 ? 19.763 22.502 -82.658 1.00 27.64 1113 GLU A O 1
ATOM 9119 N N . ALA A 1 1114 ? 18.564 23.587 -84.242 1.00 28.94 1114 ALA A N 1
ATOM 9120 C CA . ALA A 1 1114 ? 18.441 22.753 -85.475 1.00 28.94 1114 ALA A CA 1
ATOM 9121 C C . ALA A 1 1114 ? 19.257 21.441 -85.734 1.00 28.94 1114 ALA A C 1
ATOM 9123 O O . ALA A 1 1114 ? 20.413 21.331 -85.340 1.00 28.94 1114 ALA A O 1
ATOM 9124 N N . GLU A 1 1115 ? 18.799 20.455 -86.543 1.00 29.47 1115 GLU A N 1
ATOM 9125 C CA . GLU A 1 1115 ? 17.442 20.084 -87.053 1.00 29.47 1115 GLU A CA 1
ATOM 9126 C C . GLU A 1 1115 ? 17.317 18.523 -87.218 1.00 29.47 1115 GLU A C 1
ATOM 9128 O O . GLU A 1 1115 ? 17.630 17.850 -86.241 1.00 29.47 1115 GLU A O 1
ATOM 9133 N N . GLU A 1 1116 ? 16.894 17.789 -88.275 1.00 27.39 1116 GLU A N 1
ATOM 9134 C CA . GLU A 1 1116 ? 16.464 18.022 -89.685 1.00 27.39 1116 GLU A CA 1
ATOM 9135 C C . GLU A 1 1116 ? 15.404 16.957 -90.145 1.00 27.39 1116 GLU A C 1
ATOM 9137 O O . GLU A 1 1116 ? 14.573 16.549 -89.330 1.00 27.39 1116 GLU A O 1
ATOM 9142 N N . SER A 1 1117 ? 15.360 16.516 -91.420 1.00 27.64 1117 SER A N 1
ATOM 9143 C CA . SER A 1 1117 ? 14.119 16.093 -92.113 1.00 27.64 1117 SER A CA 1
ATOM 9144 C C . SER A 1 1117 ? 14.039 14.656 -92.713 1.00 27.64 1117 SER A C 1
ATOM 9146 O O . SER A 1 1117 ? 15.034 14.080 -93.134 1.00 27.64 1117 SER A O 1
ATOM 9148 N N . GLU A 1 1118 ? 12.797 14.123 -92.758 1.00 31.09 1118 GLU A N 1
ATOM 9149 C CA . GLU A 1 1118 ? 12.102 13.310 -93.808 1.00 31.09 1118 GLU A CA 1
ATOM 9150 C C . GLU A 1 1118 ? 12.797 12.069 -94.508 1.00 31.09 1118 GLU A C 1
ATOM 9152 O O . GLU A 1 1118 ? 13.928 11.722 -94.213 1.00 31.09 1118 GLU A O 1
ATOM 9157 N N . LEU A 1 1119 ? 12.206 11.210 -95.383 1.00 28.75 1119 LEU A N 1
ATOM 9158 C CA . LEU A 1 1119 ? 10.966 11.243 -96.193 1.00 28.75 1119 LEU A CA 1
ATOM 9159 C C . LEU A 1 1119 ? 10.490 9.848 -96.763 1.00 28.75 1119 LEU A C 1
ATOM 9161 O O . LEU A 1 1119 ? 11.274 9.177 -97.423 1.00 28.75 1119 LEU A O 1
ATOM 9165 N N . ARG A 1 1120 ? 9.167 9.521 -96.713 1.00 27.48 1120 ARG A N 1
ATOM 9166 C CA . ARG A 1 1120 ? 8.363 8.669 -97.686 1.00 27.48 1120 ARG A CA 1
ATOM 9167 C C . ARG A 1 1120 ? 8.659 7.134 -97.853 1.00 27.48 1120 ARG A C 1
ATOM 9169 O O . ARG A 1 1120 ? 9.726 6.678 -97.493 1.00 27.48 1120 ARG A O 1
ATOM 9176 N N . GLN A 1 1121 ? 7.793 6.244 -98.415 1.00 29.48 1121 GLN A N 1
ATOM 9177 C CA . GLN A 1 1121 ? 6.331 6.222 -98.741 1.00 29.48 1121 GLN A CA 1
ATOM 9178 C C . GLN A 1 1121 ? 5.748 4.795 -99.028 1.00 29.48 1121 GLN A C 1
ATOM 9180 O O . GLN A 1 1121 ? 6.486 3.924 -99.465 1.00 29.48 1121 GLN A O 1
ATOM 9185 N N . ARG A 1 1122 ? 4.392 4.680 -99.029 1.00 28.98 1122 ARG A N 1
ATOM 9186 C CA . ARG A 1 1122 ? 3.510 3.735 -99.806 1.00 28.98 1122 ARG A CA 1
ATOM 9187 C C . ARG A 1 1122 ? 3.547 2.217 -99.479 1.00 28.98 1122 ARG A C 1
ATOM 9189 O O . ARG A 1 1122 ? 4.505 1.741 -98.901 1.00 28.98 1122 ARG A O 1
ATOM 9196 N N . LYS A 1 1123 ? 2.591 1.372 -99.932 1.00 27.97 1123 LYS A N 1
ATOM 9197 C CA . LYS A 1 1123 ? 1.090 1.394 -99.934 1.00 27.97 1123 LYS A CA 1
ATOM 9198 C C . LYS A 1 1123 ? 0.527 0.102 -100.607 1.00 27.97 1123 LYS A C 1
ATOM 9200 O O . LYS A 1 1123 ? 0.719 -0.049 -101.804 1.00 27.97 1123 LYS A O 1
ATOM 9205 N N . GLY A 1 1124 ? -0.290 -0.689 -99.893 1.00 25.08 1124 GLY A N 1
ATOM 9206 C CA . GLY A 1 1124 ? -1.559 -1.286 -100.390 1.00 25.08 1124 GLY A CA 1
ATOM 9207 C C . GLY A 1 1124 ? -1.621 -2.628 -101.170 1.00 25.08 1124 GLY A C 1
ATOM 9208 O O . GLY A 1 1124 ? -1.036 -2.751 -102.237 1.00 25.08 1124 GLY A O 1
ATOM 9209 N N . GLY A 1 1125 ? -2.517 -3.525 -100.707 1.00 25.89 1125 GLY A N 1
ATOM 9210 C CA . GLY A 1 1125 ? -3.256 -4.548 -101.494 1.00 25.89 1125 GLY A CA 1
ATOM 9211 C C . GLY A 1 1125 ? -2.674 -5.980 -101.570 1.00 25.89 1125 GLY A C 1
ATOM 9212 O O . GLY A 1 1125 ? -1.464 -6.139 -101.494 1.00 25.89 1125 GLY A O 1
ATOM 9213 N N . GLU A 1 1126 ? -3.456 -7.066 -101.752 1.00 28.98 1126 GLU A N 1
ATOM 9214 C CA . GLU A 1 1126 ? -4.913 -7.292 -101.553 1.00 28.98 1126 GLU A CA 1
ATOM 9215 C C . GLU A 1 1126 ? -5.304 -8.810 -101.673 1.00 28.98 1126 GLU A C 1
ATOM 9217 O O . GLU A 1 1126 ? -4.528 -9.597 -102.204 1.00 28.98 1126 GLU A O 1
ATOM 9222 N N . VAL A 1 1127 ? -6.555 -9.180 -101.311 1.00 28.86 1127 VAL A N 1
ATOM 9223 C CA . VAL A 1 1127 ? -7.419 -10.224 -101.962 1.00 28.86 1127 VAL A CA 1
ATOM 9224 C C . VAL A 1 1127 ? -7.346 -11.766 -101.631 1.00 28.86 1127 VAL A C 1
ATOM 9226 O O . VAL A 1 1127 ? -6.417 -12.459 -102.016 1.00 28.86 1127 VAL A O 1
ATOM 9229 N N . LYS A 1 1128 ? -8.498 -12.313 -101.134 1.00 26.81 1128 LYS A N 1
ATOM 9230 C CA . LYS A 1 1128 ? -9.086 -13.713 -101.204 1.00 26.81 1128 LYS A CA 1
ATOM 9231 C C . LYS A 1 1128 ? -8.426 -14.914 -100.447 1.00 26.81 1128 LYS A C 1
ATOM 9233 O O . LYS A 1 1128 ? -7.246 -14.850 -100.155 1.00 26.81 1128 LYS A O 1
ATOM 9238 N N . LYS A 1 1129 ? -9.079 -16.084 -100.177 1.00 25.69 1129 LYS A N 1
ATOM 9239 C CA . LYS A 1 1129 ? -10.499 -16.505 -99.870 1.00 25.69 1129 LYS A CA 1
ATOM 9240 C C . LYS A 1 1129 ? -10.605 -18.053 -99.606 1.00 25.69 1129 LYS A C 1
ATOM 9242 O O . LYS A 1 1129 ? -10.078 -18.793 -100.426 1.00 25.69 1129 LYS A O 1
ATOM 9247 N N . ALA A 1 1130 ? -11.435 -18.511 -98.638 1.00 29.27 1130 ALA A N 1
ATOM 9248 C CA . ALA A 1 1130 ? -11.971 -19.905 -98.443 1.00 29.27 1130 ALA A CA 1
ATOM 9249 C C . ALA A 1 1130 ? -10.966 -21.016 -97.975 1.00 29.27 1130 ALA A C 1
ATOM 9251 O O . ALA A 1 1130 ? -9.771 -20.770 -98.072 1.00 29.27 1130 ALA A O 1
ATOM 9252 N N . LYS A 1 1131 ? -11.324 -22.228 -97.467 1.00 27.94 1131 LYS A N 1
ATOM 9253 C CA . LYS A 1 1131 ? -12.581 -22.889 -96.972 1.00 27.94 1131 LYS A CA 1
ATOM 9254 C C . LYS A 1 1131 ? -12.232 -24.203 -96.175 1.00 27.94 1131 LYS A C 1
ATOM 9256 O O . LYS A 1 1131 ? -11.119 -24.678 -96.348 1.00 27.94 1131 LYS A O 1
ATOM 9261 N N . ASP A 1 1132 ? -13.204 -24.797 -95.449 1.00 27.45 1132 ASP A N 1
ATOM 9262 C CA . ASP A 1 1132 ? -13.410 -26.261 -95.153 1.00 27.45 1132 ASP A CA 1
ATOM 9263 C C . ASP A 1 1132 ? -12.473 -27.056 -94.187 1.00 27.45 1132 ASP A C 1
ATOM 9265 O O . ASP A 1 1132 ? -11.289 -26.752 -94.125 1.00 27.45 1132 ASP A O 1
ATOM 9269 N N . GLU A 1 1133 ? -12.874 -28.120 -93.437 1.00 27.83 1133 GLU A N 1
ATOM 9270 C CA . GLU A 1 1133 ? -14.168 -28.617 -92.846 1.00 27.83 1133 GLU A CA 1
ATOM 9271 C C . GLU A 1 1133 ? -13.915 -29.834 -91.865 1.00 27.83 1133 GLU A C 1
ATOM 9273 O O . GLU A 1 1133 ? -12.764 -30.255 -91.758 1.00 27.83 1133 GLU A O 1
ATOM 9278 N N . LYS A 1 1134 ? -14.965 -30.437 -91.236 1.00 24.95 1134 LYS A N 1
ATOM 9279 C CA . LYS A 1 1134 ? -15.035 -31.713 -90.416 1.00 24.95 1134 LYS A CA 1
ATOM 9280 C C . LYS A 1 1134 ? -14.671 -31.665 -88.903 1.00 24.95 1134 LYS A C 1
ATOM 9282 O O . LYS A 1 1134 ? -13.810 -30.875 -88.536 1.00 24.95 1134 LYS A O 1
ATOM 9287 N N . GLU A 1 1135 ? -15.340 -32.323 -87.920 1.00 26.25 1135 GLU A N 1
ATOM 9288 C CA . GLU A 1 1135 ? -16.010 -33.663 -87.706 1.00 26.25 1135 GLU A CA 1
ATOM 9289 C C . GLU A 1 1135 ? -15.025 -34.811 -87.333 1.00 26.25 1135 GLU A C 1
ATOM 9291 O O . GLU A 1 1135 ? -13.950 -34.857 -87.924 1.00 26.25 1135 GLU A O 1
ATOM 9296 N N . GLU A 1 1136 ? -15.252 -35.778 -86.412 1.00 26.66 1136 GLU A N 1
ATOM 9297 C CA . GLU A 1 1136 ? -16.356 -36.133 -85.458 1.00 26.66 1136 GLU A CA 1
ATOM 9298 C C . GLU A 1 1136 ? -15.788 -36.332 -83.999 1.00 26.66 1136 GLU A C 1
ATOM 9300 O O . GLU A 1 1136 ? -14.863 -35.591 -83.679 1.00 26.66 1136 GLU A O 1
ATOM 9305 N N . GLU A 1 1137 ? -16.178 -37.165 -82.998 1.00 25.39 1137 GLU A N 1
ATOM 9306 C CA . GLU A 1 1137 ? -17.118 -38.303 -82.716 1.00 25.39 1137 GLU A CA 1
ATOM 9307 C C . GLU A 1 1137 ? -17.689 -38.158 -81.255 1.00 25.39 1137 GLU A C 1
ATOM 9309 O O . GLU A 1 1137 ? -17.467 -37.133 -80.606 1.00 25.39 1137 GLU A O 1
ATOM 9314 N N . VAL A 1 1138 ? -18.385 -39.164 -80.685 1.00 25.61 1138 VAL A N 1
ATOM 9315 C CA . VAL A 1 1138 ? -19.014 -39.175 -79.332 1.00 25.61 1138 VAL A CA 1
ATOM 9316 C C . VAL A 1 1138 ? -18.740 -40.491 -78.575 1.00 25.61 1138 VAL A C 1
ATOM 9318 O O . VAL A 1 1138 ? -18.714 -41.541 -79.209 1.00 25.61 1138 VAL A O 1
ATOM 9321 N N . LYS A 1 1139 ? -18.658 -40.483 -77.223 1.00 24.45 1139 LYS A N 1
ATOM 9322 C CA . LYS A 1 1139 ? -19.031 -41.657 -76.386 1.00 24.45 1139 LYS A CA 1
ATOM 9323 C C . LYS A 1 1139 ? -19.281 -41.385 -74.893 1.00 24.45 1139 LYS A C 1
ATOM 9325 O O . LYS A 1 1139 ? -18.596 -40.580 -74.267 1.00 24.45 1139 LYS A O 1
ATOM 9330 N N . THR A 1 1140 ? -20.240 -42.128 -74.342 1.00 25.20 1140 THR A N 1
ATOM 9331 C CA . THR A 1 1140 ? -20.487 -42.389 -72.909 1.00 25.20 1140 THR A CA 1
ATOM 9332 C C . THR A 1 1140 ? -20.026 -43.807 -72.544 1.00 25.20 1140 THR A C 1
ATOM 9334 O O . THR A 1 1140 ? -19.715 -44.572 -73.454 1.00 25.20 1140 THR A O 1
ATOM 9337 N N . ASP A 1 1141 ? -19.963 -44.147 -71.244 1.00 24.45 1141 ASP A N 1
ATOM 9338 C CA . ASP A 1 1141 ? -20.571 -45.360 -70.632 1.00 24.45 1141 ASP A CA 1
ATOM 9339 C C . ASP A 1 1141 ? -20.136 -45.543 -69.150 1.00 24.45 1141 ASP A C 1
ATOM 9341 O O . ASP A 1 1141 ? -19.551 -44.637 -68.553 1.00 24.45 1141 ASP A O 1
ATOM 9345 N N . GLU A 1 1142 ? -20.536 -46.649 -68.504 1.00 24.03 1142 GLU A N 1
ATOM 9346 C CA . GLU A 1 1142 ? -20.853 -46.721 -67.065 1.00 24.03 1142 GLU A CA 1
ATOM 9347 C C . GLU A 1 1142 ? -19.889 -47.509 -66.130 1.00 24.03 1142 GLU A C 1
ATOM 9349 O O . GLU A 1 1142 ? -19.277 -48.503 -66.507 1.00 24.03 1142 GLU A O 1
ATOM 9354 N N . VAL A 1 1143 ? -19.901 -47.116 -64.840 1.00 25.02 1143 VAL A N 1
ATOM 9355 C CA . VAL A 1 1143 ? -19.875 -47.962 -63.610 1.00 25.02 1143 VAL A CA 1
ATOM 9356 C C . VAL A 1 1143 ? -18.751 -49.011 -63.402 1.00 25.02 1143 VAL A C 1
ATOM 9358 O O . VAL A 1 1143 ? -18.836 -50.127 -63.911 1.00 25.02 1143 VAL A O 1
ATOM 9361 N N . LYS A 1 1144 ? -17.854 -48.765 -62.415 1.00 25.25 1144 LYS A N 1
ATOM 9362 C CA . LYS A 1 1144 ? -17.802 -49.519 -61.122 1.00 25.25 1144 LYS A CA 1
ATOM 9363 C C . LYS A 1 1144 ? -16.815 -48.966 -60.067 1.00 25.25 1144 LYS A C 1
ATOM 9365 O O . LYS A 1 1144 ? -16.009 -48.089 -60.349 1.00 25.25 1144 LYS A O 1
ATOM 9370 N N . ASN A 1 1145 ? -16.927 -49.487 -58.838 1.00 23.09 1145 ASN A N 1
ATOM 9371 C CA . ASN A 1 1145 ? -16.247 -49.036 -57.611 1.00 23.09 1145 ASN A CA 1
ATOM 9372 C C . ASN A 1 1145 ? -14.752 -49.406 -57.513 1.00 23.09 1145 ASN A C 1
ATOM 9374 O O . ASN A 1 1145 ? -14.383 -50.539 -57.817 1.00 23.09 1145 ASN A O 1
ATOM 9378 N N . SER A 1 1146 ? -13.971 -48.556 -56.834 1.00 25.20 1146 SER A N 1
ATOM 9379 C CA . SER A 1 1146 ? -13.007 -48.984 -55.799 1.00 25.20 1146 SER A CA 1
ATOM 9380 C C . SER A 1 1146 ? -12.746 -47.854 -54.789 1.00 25.20 1146 SER A C 1
ATOM 9382 O O . SER A 1 1146 ? -12.831 -46.682 -55.146 1.00 25.20 1146 SER A O 1
ATOM 9384 N N . GLU A 1 1147 ? -12.438 -48.193 -53.537 1.00 23.03 1147 GLU A N 1
ATOM 9385 C CA . GLU A 1 1147 ? -12.327 -47.250 -52.411 1.00 23.03 1147 GLU A CA 1
ATOM 9386 C C . GLU A 1 1147 ? -10.900 -46.695 -52.224 1.00 23.03 1147 GLU A C 1
ATOM 9388 O O . GLU A 1 1147 ? -9.925 -47.431 -52.369 1.00 23.03 1147 GLU A O 1
ATOM 9393 N N . SER A 1 1148 ? -10.771 -45.434 -51.791 1.00 25.16 1148 SER A N 1
ATOM 9394 C CA . SER A 1 1148 ? -9.583 -44.935 -51.072 1.00 25.16 1148 SER A CA 1
ATOM 9395 C C . SER A 1 1148 ? -9.908 -43.657 -50.286 1.00 25.16 1148 SER A C 1
ATOM 9397 O O . SER A 1 1148 ? -10.419 -42.697 -50.860 1.00 25.16 1148 SER A O 1
ATOM 9399 N N . GLU A 1 1149 ? -9.605 -43.626 -48.988 1.00 22.39 1149 GLU A N 1
ATOM 9400 C CA . GLU A 1 1149 ? -9.899 -42.493 -48.097 1.00 22.39 1149 GLU A CA 1
ATOM 9401 C C . GLU A 1 1149 ? -8.856 -41.362 -48.202 1.00 22.39 1149 GLU A C 1
ATOM 9403 O O . GLU A 1 1149 ? -7.654 -41.623 -48.130 1.00 22.39 1149 GLU A O 1
ATOM 9408 N N . SER A 1 1150 ? -9.289 -40.093 -48.224 1.00 25.23 1150 SER A N 1
ATOM 9409 C CA . SER A 1 1150 ? -8.427 -38.968 -47.814 1.00 25.23 1150 SER A CA 1
ATOM 9410 C C . SER A 1 1150 ? -9.214 -37.752 -47.294 1.00 25.23 1150 SER A C 1
ATOM 9412 O O . SER A 1 1150 ? -9.628 -36.890 -48.065 1.00 25.23 1150 SER A O 1
ATOM 9414 N N . SER A 1 1151 ? -9.368 -37.685 -45.967 1.00 26.16 1151 SER A N 1
ATOM 9415 C CA . SER A 1 1151 ? -9.561 -36.465 -45.151 1.00 26.16 1151 SER A CA 1
ATOM 9416 C C . SER A 1 1151 ? -10.445 -35.337 -45.715 1.00 26.16 1151 SER A C 1
ATOM 9418 O O . SER A 1 1151 ? -9.955 -34.390 -46.333 1.00 26.16 1151 SER A O 1
ATOM 9420 N N . ASP A 1 1152 ? -11.731 -35.375 -45.373 1.00 25.31 1152 ASP A N 1
ATOM 9421 C CA . ASP A 1 1152 ? -12.668 -34.275 -45.610 1.00 25.31 1152 ASP A CA 1
ATOM 9422 C C . ASP A 1 1152 ? -12.364 -33.038 -44.737 1.00 25.31 1152 ASP A C 1
ATOM 9424 O O . ASP A 1 1152 ? -11.952 -33.160 -43.578 1.00 25.31 1152 ASP A O 1
ATOM 9428 N N . SER A 1 1153 ? -12.636 -31.836 -45.255 1.00 27.30 1153 SER A N 1
ATOM 9429 C CA . SER A 1 1153 ? -12.520 -30.582 -44.489 1.00 27.30 1153 SER A CA 1
ATOM 9430 C C . SER A 1 1153 ? -13.903 -30.120 -44.020 1.00 27.30 1153 SER A C 1
ATOM 9432 O O . SER A 1 1153 ? -14.787 -29.825 -44.824 1.00 27.30 1153 SER A O 1
ATOM 9434 N N . GLN A 1 1154 ? -14.136 -30.077 -42.701 1.00 26.73 1154 GLN A N 1
ATOM 9435 C CA . GLN A 1 1154 ? -15.490 -29.867 -42.171 1.00 26.73 1154 GLN A CA 1
ATOM 9436 C C . GLN A 1 1154 ? -16.000 -28.429 -42.341 1.00 26.73 1154 GLN A C 1
ATOM 9438 O O . GLN A 1 1154 ? -15.824 -27.554 -41.492 1.00 26.73 1154 GLN A O 1
ATOM 9443 N N . ARG A 1 1155 ? -16.731 -28.221 -43.438 1.00 27.11 1155 ARG A N 1
ATOM 9444 C CA . ARG A 1 1155 ? -17.598 -27.064 -43.680 1.00 27.11 1155 ARG A CA 1
ATOM 9445 C C . ARG A 1 1155 ? -18.840 -27.137 -42.774 1.00 27.11 1155 ARG A C 1
ATOM 9447 O O . ARG A 1 1155 ? -19.385 -28.209 -42.521 1.00 27.11 1155 ARG A O 1
ATOM 9454 N N . SER A 1 1156 ? -19.307 -25.995 -42.274 1.00 27.73 1156 SER A N 1
ATOM 9455 C CA . SER A 1 1156 ? -20.363 -25.939 -41.252 1.00 27.73 1156 SER A CA 1
ATOM 9456 C C . SER A 1 1156 ? -21.754 -26.336 -41.765 1.00 27.73 1156 SER A C 1
ATOM 9458 O O . SER A 1 1156 ? -22.238 -25.744 -42.729 1.00 27.73 1156 SER A O 1
ATOM 9460 N N . SER A 1 1157 ? -22.453 -27.222 -41.046 1.00 25.92 1157 SER A N 1
ATOM 9461 C CA . SER A 1 1157 ? -23.884 -27.512 -41.249 1.00 25.92 1157 SER A CA 1
ATOM 9462 C C . SER A 1 1157 ? -24.665 -27.494 -39.923 1.00 25.92 1157 SER A C 1
ATOM 9464 O O . SER A 1 1157 ? -24.875 -28.515 -39.272 1.00 25.92 1157 SER A O 1
ATOM 9466 N N . THR A 1 1158 ? -25.121 -26.309 -39.503 1.00 36.34 1158 THR A N 1
ATOM 9467 C CA . THR A 1 1158 ? -25.900 -26.103 -38.263 1.00 36.34 1158 THR A CA 1
ATOM 9468 C C . THR A 1 1158 ? -27.354 -26.565 -38.415 1.00 36.34 1158 THR A C 1
ATOM 9470 O O . THR A 1 1158 ? -28.279 -25.753 -38.434 1.00 36.34 1158 THR A O 1
ATOM 9473 N N . GLY A 1 1159 ? -27.551 -27.877 -38.563 1.00 34.44 1159 GLY A N 1
ATOM 9474 C CA . GLY A 1 1159 ? -28.861 -28.502 -38.782 1.00 34.44 1159 GLY A CA 1
ATOM 9475 C C . GLY A 1 1159 ? -29.080 -29.847 -38.080 1.00 34.44 1159 GLY A C 1
ATOM 9476 O O . GLY A 1 1159 ? -30.182 -30.377 -38.164 1.00 34.44 1159 GLY A O 1
ATOM 9477 N N . LYS A 1 1160 ? -28.073 -30.398 -37.384 1.00 35.59 1160 LYS A N 1
ATOM 9478 C CA . LYS A 1 1160 ? -28.124 -31.738 -36.752 1.00 35.59 1160 LYS A CA 1
ATOM 9479 C C . LYS A 1 1160 ? -27.848 -31.728 -35.236 1.00 35.59 1160 LYS A C 1
ATOM 9481 O O . LYS A 1 1160 ? -27.634 -32.772 -34.637 1.00 35.59 1160 LYS A O 1
ATOM 9486 N N . ASP A 1 1161 ? -27.855 -30.549 -34.615 1.00 42.69 1161 ASP A N 1
ATOM 9487 C CA . ASP A 1 1161 ? -27.393 -30.310 -33.236 1.00 42.69 1161 ASP A CA 1
ATOM 9488 C C . ASP A 1 1161 ? -28.369 -30.724 -32.116 1.00 42.69 1161 ASP A C 1
ATOM 9490 O O . ASP A 1 1161 ? -28.030 -30.587 -30.941 1.00 42.69 1161 ASP A O 1
ATOM 9494 N N . PHE A 1 1162 ? -29.582 -31.172 -32.452 1.00 47.94 1162 PHE A N 1
ATOM 9495 C CA . PHE A 1 1162 ? -30.615 -31.541 -31.482 1.00 47.94 1162 PHE A CA 1
ATOM 9496 C C . PHE A 1 1162 ? -31.338 -32.805 -31.917 1.00 47.94 1162 PHE A C 1
ATOM 9498 O O . PHE A 1 1162 ? -31.699 -32.948 -33.086 1.00 47.94 1162 PHE A O 1
ATOM 9505 N N . GLU A 1 1163 ? -31.601 -33.674 -30.950 1.00 46.84 1163 GLU A N 1
ATOM 9506 C CA . GLU A 1 1163 ? -32.417 -34.862 -31.150 1.00 46.84 1163 GLU A CA 1
ATOM 9507 C C . GLU A 1 1163 ? -33.911 -34.511 -31.208 1.00 46.84 1163 GLU A C 1
ATOM 9509 O O . GLU A 1 1163 ? -34.362 -33.512 -30.637 1.00 46.84 1163 GLU A O 1
ATOM 9514 N N . ILE A 1 1164 ? -34.656 -35.342 -31.934 1.00 49.41 1164 ILE A N 1
ATOM 9515 C CA . ILE A 1 1164 ? -36.087 -35.225 -32.190 1.00 49.41 1164 ILE A CA 1
ATOM 9516 C C . ILE A 1 1164 ? -36.701 -36.560 -31.768 1.00 49.41 1164 ILE A C 1
ATOM 9518 O O . ILE A 1 1164 ? -36.391 -37.579 -32.382 1.00 49.41 1164 ILE A O 1
ATOM 9522 N N . LEU A 1 1165 ? -37.538 -36.558 -30.729 1.00 43.38 1165 LEU A N 1
ATOM 9523 C CA . LEU A 1 1165 ? -38.249 -37.761 -30.292 1.00 43.38 1165 LEU A CA 1
ATOM 9524 C C . LEU A 1 1165 ? -39.528 -37.994 -31.105 1.00 43.38 1165 LEU A C 1
ATOM 9526 O O . LEU A 1 1165 ? -40.092 -37.076 -31.716 1.00 43.38 1165 LEU A O 1
ATOM 9530 N N . GLU A 1 1166 ? -39.969 -39.246 -31.087 1.00 38.81 1166 GLU A N 1
ATOM 9531 C CA . GLU A 1 1166 ? -41.260 -39.694 -31.609 1.00 38.81 1166 GLU A CA 1
ATOM 9532 C C . GLU A 1 1166 ? -42.175 -40.066 -30.431 1.00 38.81 1166 GLU A C 1
ATOM 9534 O O . GLU A 1 1166 ? -41.734 -40.085 -29.283 1.00 38.81 1166 GLU A O 1
ATOM 9539 N N . ALA A 1 1167 ? -43.475 -40.212 -30.680 1.00 37.06 1167 ALA A N 1
ATOM 9540 C CA . ALA A 1 1167 ? -44.513 -39.863 -29.702 1.00 37.06 1167 ALA A CA 1
ATOM 9541 C C . ALA A 1 1167 ? -44.815 -40.912 -28.604 1.00 37.06 1167 ALA A C 1
ATOM 9543 O O . ALA A 1 1167 ? -45.921 -40.903 -28.073 1.00 37.06 1167 ALA A O 1
ATOM 9544 N N . GLU A 1 1168 ? -43.860 -41.785 -28.271 1.00 36.91 1168 GLU A N 1
ATOM 9545 C CA . GLU A 1 1168 ? -44.044 -42.943 -27.373 1.00 36.91 1168 GLU A CA 1
ATOM 9546 C C . GLU A 1 1168 ? -43.198 -42.876 -26.076 1.00 36.91 1168 GLU A C 1
ATOM 9548 O O . GLU A 1 1168 ? -43.286 -43.775 -25.252 1.00 36.91 1168 GLU A O 1
ATOM 9553 N N . GLU A 1 1169 ? -42.392 -41.823 -25.856 1.00 39.31 1169 GLU A N 1
ATOM 9554 C CA . GLU A 1 1169 ? -41.548 -41.659 -24.643 1.00 39.31 1169 GLU A CA 1
ATOM 9555 C C . GLU A 1 1169 ? -42.160 -40.740 -23.544 1.00 39.31 1169 GLU A C 1
ATOM 9557 O O . GLU A 1 1169 ? -41.427 -40.301 -22.661 1.00 39.31 1169 GLU A O 1
ATOM 9562 N N . ASP A 1 1170 ? -43.455 -40.393 -23.608 1.00 32.78 1170 ASP A N 1
ATOM 9563 C CA . ASP A 1 1170 ? -44.082 -39.298 -22.817 1.00 32.78 1170 ASP A CA 1
ATOM 9564 C C . ASP A 1 1170 ? -45.178 -39.766 -21.806 1.00 32.78 1170 ASP A C 1
ATOM 9566 O O . ASP A 1 1170 ? -45.922 -38.932 -21.290 1.00 32.78 1170 ASP A O 1
ATOM 9570 N N . GLU A 1 1171 ? -45.288 -41.069 -21.498 1.00 39.28 1171 GLU A N 1
ATOM 9571 C CA . GLU A 1 1171 ? -46.197 -41.624 -20.465 1.00 39.28 1171 GLU A CA 1
ATOM 9572 C C . GLU A 1 1171 ? -45.424 -42.399 -19.372 1.00 39.28 1171 GLU A C 1
ATOM 9574 O O . GLU A 1 1171 ? -45.203 -43.594 -19.525 1.00 39.28 1171 GLU A O 1
ATOM 9579 N N . ASP A 1 1172 ? -44.998 -41.708 -18.299 1.00 33.34 1172 ASP A N 1
ATOM 9580 C CA . ASP A 1 1172 ? -44.840 -42.239 -16.918 1.00 33.34 1172 ASP A CA 1
ATOM 9581 C C . ASP A 1 1172 ? -44.274 -41.161 -15.951 1.00 33.34 1172 ASP A C 1
ATOM 9583 O O . ASP A 1 1172 ? -43.061 -40.994 -15.833 1.00 33.34 1172 ASP A O 1
ATOM 9587 N N . GLU A 1 1173 ? -45.161 -40.390 -15.299 1.00 29.61 1173 GLU A N 1
ATOM 9588 C CA . GLU A 1 1173 ? -45.176 -39.993 -13.862 1.00 29.61 1173 GLU A CA 1
ATOM 9589 C C . GLU A 1 1173 ? -46.118 -38.773 -13.612 1.00 29.61 1173 GLU A C 1
ATOM 9591 O O . GLU A 1 1173 ? -46.403 -38.030 -14.558 1.00 29.61 1173 GLU A O 1
ATOM 9596 N N . PRO A 1 1174 ? -46.686 -38.608 -12.390 1.00 39.84 1174 PRO A N 1
ATOM 9597 C CA . PRO A 1 1174 ? -47.887 -37.784 -12.136 1.00 39.84 1174 PRO A CA 1
ATOM 9598 C C . PRO A 1 1174 ? -47.667 -36.296 -11.785 1.00 39.84 1174 PRO A C 1
ATOM 9600 O O . PRO A 1 1174 ? -46.622 -35.945 -11.191 1.00 39.84 1174 PRO A O 1
#

InterPro domains:
  IPR000253 Forkhead-associated (FHA) domain [PS50006] (371-450)
  IPR000719 Protein kinase domain [PF00069] (496-760)
  IPR000719 Protein kinase domain [PS50011] (494-760)
  IPR000719 Protein kinase domain [SM00220] (494-760)
  IPR001329 Glycoside hydrolase family 56, bee venom hyaluronidase [PR00847] (32-45)
  IPR001329 Glycoside hydrolase family 56, bee venom hyaluronidase [PR00847] (63-76)
  IPR001329 Glycoside hydrolase family 56, bee venom hyaluronidase [PR00847] (146-161)
  IPR001329 Glycoside hydrolase family 56, bee venom hyaluronidase [PR00847] (234-250)
  IPR004728 Translocation protein Sec62 [PF03839] (892-1070)
  IPR004728 Translocation protein Sec62 [PTHR12443] (804-1172)
  IPR008271 Serine/threonine-protein kinase, active site [PS00108] (621-633)
  IPR008984 SMAD/FHA domain superfamily [SSF49879] (343-482)
  IPR011009 Protein kinase-like domain superfamily [SSF56112] (480-777)
  IPR013785 Aldolase-type TIM barrel [G3DSA:3.20.20.70] (17-326)
  IPR017853 Glycoside hydrolase superfamily [SSF51445] (23-315)
  IPR018155 Hyaluronidase [PF01630] (22-315)
  IPR018155 Hyaluronidase [PR00846] (23-35)
  IPR018155 Hyaluronidase [PR00846] (82-96)
  IPR018155 Hyaluronidase [PR00846] (114-131)
  IPR018155 Hyaluronidase [PR00846] (172-197)

Organism: NCBI:txid568069

Secondary structure (DSSP, 8-state):
-HHHHHHHHHHHHHHHHTTSS--EEEEES-GGGGGGGT---TTHHHHH-EE--GGG-SSSSSEEEEES-S---EE-TTS-EETTSSGGGS-HHHHHHHHHHHHHHHS--TT--SEEEEE--S--SSGGG--GGGHHHHHHHHHHHHHH-TTS-HHHHHHHHHHHHHHHHHHHHHHHHHHHHHH-SSSEEEETBPSP----TT-SS--HHHHHHHHHTHHHHHH-SEE-BB----TTS-HHHHHHHHHHHHHHHHHHTTTT-SSPPEEEEEEESB-TTT-PBPPHHHHHHHHHHHHHTT--EEEEE--GGGG-SB-TTSPBPPPPPP------HHHHHHHHTTS-------EEEEETT-TTS-EEEE-SSEEEEESS--SSS-GGGEEEEE-SSSS-HHHHTTS-SS-EEEEE----TT-GGGGS------PPEEEEE--TT-EEETTEEE-TT-EEEPPTT-EEEETTEEEEEEEETT--GGGGGS-HHHHTTEEEEEEEEEETTEEEEEEEETTT--EEEEEEEE----TT----SHHHHHHHHHHHHHTT---TTBPPEEEEEE-SSEEEEEEE--TT-BHHHHHHHS-TT--S--HHHHHHHHHHHHHHHHHHHHTTEE-S--SGGGEEESSSSSSPPEEE--GGG-EESSS-------S-GGG--TTGGGT----THHHHHHHHHHHHHHHHSS-S--GGG-SSPHHHHHHTT-----SGGGSSS-HHHHHHHHHHS-SSGGGSPPHHHHHTSTTT--HHHHHHHHHHHTTSTTSS-------SSTTSGGG-----------------------PPPPTTHHHHHHHHHHHS--EEEEETTEEEEEEEHHHHHHHHHTSTTTSSTT-S-SSHHHHHHHHHHHHHTTSEEEEEEEEPPHHHHHHTTSSS--SS--------------------------------PPEEEEEE-SS------TT-EEEE---PPPHHHHHHHHHHHHHHHHHHTGGGS-HHHHHHHHHHHHHHHHHHHHHHHHHHHHHHHHHHHHHHTTT-EEEEES--TTSSS-TTGGG-SSEEEEE--------------------------------------------------------------------------------------TTSSSEE--TTS-----